Protein AF-0000000069690345 (afdb_homodimer)

Secondary structure (DSSP, 8-state):
-------HHHHHHHHHHS-S-TT---S-------------------SS---STTTT--------SS------EE-PPP----PPP-S--EE-HHHHT-SS--HHHHHHHHS-HHHHHHHHHHHHHHHHHHT---PPP-HHHHHHHHHHHHHHHHSB-SSGGGGG-SSTTT--HHHHTTS-HHHHHHHHHH--SS-GGGPPPTTSTT--TTGGGHHHHHHHHHHHHHHEE--SEEEEEEEEEE--S--TT-EE-TTSSS-EEEEEEEEEETTS-EEEEEE-----SSS-STTHHHHHHHHHHGGGTTTTEEEEE-TTT--HHHHHHHHHTTEEEEEE--TTSTT--S-SPPTTTPPTT-EEEEEETTSPEEEEEESSSEEEEEE-SS-TT-EEEEEEE-TTS-EEEEEEEHHHHHHHHHTTHHHHHHHHHHTS------SSHHHHHHHHHHHHHHHHHHHHHHHTT--GGGGS-HHHHHHHHHHHHHHHHS-S------SS------SS----HHHHS--S---EEEEEEEE-TTT--SSS--EEEEEETTT--B--SSSSS--HHHHHHH-/-------HHHHHHHHHHS---TT-----------------------SS---STTTT-------SSS------EE-PPP----PPP-S--EE-HHHHT-SS--HHHHHHHHS-HHHHHHHHHHHHHHHHHHT---PPP-HHHHHHHHHHHHHHHHSB-SSGGGGG-SSTTT--HHHHTTS-HHHHHHHHHH--SS-GGGPPPTTSTT--TTGGGHHHHHHHHHHHHHHEE--SEEEEEEEEEE--S--TT-EE-TTSSS-EEEEEEEEEETTS-EEEEEE-----SSS-STTHHHHHHHHHHGGGTTTT-EEEE-TTT--HHHHHHHHHTT-EEEEE--TTSTT--S-SPPTTTPPTT-EEEEEETTSPEEEEEESSSEEEEEE-SS-TT-EEEEEEE-TTS-EEEEEEEHHHHHHHHHTTHHHHHHHHHHTS------SSHHHHHHHHHHHHHHHHHHHHHHHTT--GGGGS-HHHHHHHHHHHHHHHHS-S------SS------SS----HHHHS-SS---EEEEEEEE-TTT--SSS--EEEEEETTT--B--SSSSS--HHHHHHH-

Solvent-accessible surface area (backbone atoms only — not comparable to full-atom values): 65078 Å² total; per-residue (Å²): 132,81,80,79,74,72,55,71,69,64,51,48,61,60,52,70,74,47,59,74,74,75,81,71,70,89,91,86,77,75,90,68,71,75,76,70,65,75,52,73,42,72,55,72,81,64,85,78,75,65,79,71,59,75,70,73,62,63,81,64,83,69,74,67,82,72,79,79,63,83,71,57,63,38,84,54,85,76,78,53,85,64,77,74,65,74,69,79,58,41,70,21,71,71,62,72,66,52,76,82,57,42,66,55,62,51,35,37,62,62,61,27,70,70,57,42,48,45,34,34,50,26,16,41,48,51,44,55,74,71,66,59,91,76,80,78,69,44,58,39,47,50,38,23,52,53,18,52,49,55,44,44,20,49,50,34,56,90,38,81,67,37,39,65,34,63,49,71,89,50,38,35,72,65,61,47,69,59,48,52,65,67,57,51,52,48,48,70,73,37,63,33,55,41,65,72,86,70,56,58,54,88,86,44,89,76,42,52,96,55,52,59,50,39,58,58,53,54,51,44,50,50,38,33,48,63,50,37,35,66,54,57,45,29,9,44,44,81,44,75,44,72,46,84,59,80,56,87,44,54,40,78,36,73,89,42,93,64,34,41,13,37,45,28,40,34,35,10,20,75,83,36,38,62,42,42,71,48,73,51,70,65,84,53,89,84,51,63,72,68,56,52,40,42,50,52,53,51,62,74,38,54,89,43,52,72,48,39,30,36,39,22,36,48,46,80,45,43,44,54,68,48,46,57,52,35,42,76,36,34,26,28,33,38,24,35,38,62,83,85,50,74,76,53,76,82,84,61,78,55,74,88,73,48,46,72,37,37,67,46,63,33,23,32,83,85,53,37,34,43,35,41,36,23,56,99,55,76,46,33,36,39,34,48,51,72,52,44,79,40,81,37,74,42,62,32,53,45,94,86,64,48,74,41,77,37,46,35,42,33,45,57,55,51,44,67,71,45,46,51,19,41,57,49,34,50,49,64,40,62,74,45,41,70,78,74,64,58,78,54,67,63,55,53,53,54,53,45,51,51,42,51,45,50,47,39,29,51,52,51,41,67,76,41,89,34,62,64,75,44,58,70,39,71,65,48,29,48,51,54,29,31,53,50,27,36,59,66,17,26,67,78,65,64,63,74,67,64,81,61,73,69,67,52,78,40,91,50,57,80,59,58,63,73,69,34,50,44,88,74,71,72,44,75,38,85,44,79,73,36,62,15,39,70,73,37,41,95,89,50,78,38,66,15,43,27,22,26,66,64,65,69,37,30,24,33,64,79,48,100,84,60,34,33,48,55,49,55,38,72,100,134,82,81,78,75,72,56,72,70,63,50,46,61,58,49,71,73,44,56,71,73,67,85,66,73,87,76,95,77,73,90,66,74,76,73,72,63,78,52,72,40,72,54,72,81,63,86,77,73,66,78,70,60,76,67,74,62,62,81,63,84,66,72,68,81,73,77,82,63,83,70,57,62,36,85,54,86,73,77,54,86,61,77,76,66,76,69,80,55,41,71,20,70,70,62,70,66,52,76,82,57,41,67,55,62,51,36,37,62,63,61,26,71,66,56,41,47,46,33,36,50,28,18,42,48,49,42,56,71,70,67,58,91,76,80,77,70,43,57,40,48,47,39,23,52,52,19,51,49,53,43,43,20,49,51,34,57,90,44,82,67,38,38,64,35,65,49,71,90,51,38,34,72,67,60,47,67,59,48,52,66,67,57,52,50,46,48,69,71,37,62,31,57,42,66,72,88,73,57,58,54,86,85,44,89,76,41,54,97,55,50,59,51,39,58,58,54,54,51,44,50,50,36,36,49,62,51,38,35,66,56,56,45,30,9,42,44,81,45,74,44,73,46,86,60,79,56,85,46,53,41,78,36,72,90,43,94,63,34,40,12,35,44,29,40,34,34,11,20,74,84,36,40,61,42,44,72,45,74,52,70,65,84,53,88,83,53,64,73,65,56,51,40,43,50,52,51,50,63,76,39,55,88,44,53,71,47,37,30,35,40,23,36,48,46,80,45,42,44,54,67,46,46,56,51,36,43,75,36,35,27,27,33,36,22,34,37,62,84,85,51,74,76,55,75,81,84,60,77,55,74,86,75,49,47,71,37,38,68,44,64,35,22,32,84,86,54,38,34,44,35,39,36,23,56,98,56,77,47,35,34,39,35,49,50,71,52,42,79,40,81,38,74,42,64,34,50,43,95,88,66,48,75,41,79,36,47,38,41,32,45,58,56,52,44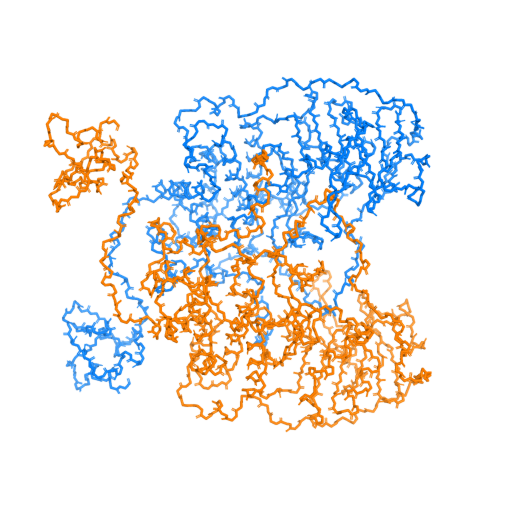,67,71,45,48,51,19,43,58,48,33,51,50,64,40,62,73,45,41,69,78,75,70,57,73,55,67,64,55,52,53,53,52,47,50,50,42,49,44,52,49,40,30,52,51,51,42,65,77,40,90,36,62,64,74,46,57,71,38,73,66,48,29,51,51,54,32,31,53,51,28,35,58,64,17,28,65,80,67,64,63,73,69,66,81,60,71,72,68,53,76,42,92,50,59,78,56,59,63,74,69,33,50,46,86,73,69,73,44,74,36,83,46,76,73,35,62,15,39,70,74,36,42,96,90,51,77,38,68,16,45,26,23,26,66,65,67,70,39,29,25,30,66,79,47,102,82,61,32,33,47,56,49,56,37,73,101

Foldseek 3Di:
DDPPDPDPVRVVVVVVPFFDDPVDPDDDDPCPVDCPVPPVPVPPPDPDCPPPPDPCPFADPPPDDDDPDQWDWAPDDFDQDADDFDDDWFWDPVLQPDPPDALQVLLCLQVPPVQLVLQQVQLVVQVVVVPDDDDRDDSLQVLLLLLVLLVCLVPPDRDPCQCCALDPVRHNPVSCQQDPPVVSSSCVVRGWNDHPVPADDPPDPPHDQCRGCVSVQVSNLVSLQNTTGADQEKEKDKDFQAADADDQQWDACPVDPRGIGWIKIFMFHQLLRTRHIDTRRDDDVPDDPRLVLLVSVCVNCVVVFPRQHEYEYEQRNDDPVSQLVSVVRNYKYKYWHDQVHPSHDPPWDDFVPDDAQDKDWIATPSSWIWMWHDHVGIIIMITNHGQQADKDWDWDADPVRDTDIGIDTPSVVVNVSRHCSNVSNVVQLSSRARDGRDNDRCVSVVSSVSSSSLSNSLSSCVVHPYDCQLNVGSSSVSVSNSVVSSVSSRDPPSPVPPVPSPQNPPVQRDFPLVQLQDPPQFDWDFAPWDFASQPADPVRTDTARIAGPRRRGGWAQDDPPDGRSCVRHND/DDPPDPPPVRVVVVPVPFLPPPVPPDDDPPVPPDCPVPPVPVPVPDPDPPPPPPPCPFADPPPDDDDQPQFDWAPDDFDQDADDFDDDWFWAPVQQPDPADALQVLLCLQVPPVQLVLQQVQLVVQVVVVPDDDDRDDSLQVLLLLLLLLVCLVPPDPDPCLCCALDPVRHNPVSCQQDPPVVSVSCVVRGWNDHPVPADDPPDPPHDQCRGCVSVQVSNLVSLQNTTGADQEKEKDKDFQAADADDQQWDACPVDPRGIGWIKIFMFHQLLRTRHIDTRRDDDVPDDPRQVLLVSVCVNCVVVFPSQHEYEYEQSNDDPVSQLVSVVRNYKYKYWHDQVDRSHDPPWDDFVPDDAQDKDWIATPSSWIWMWHDHVGIIIMITNHGQQADKDWDWDADPVRDTDIGIDTPSVVVNVSRHCSNVVNVVQLSSRARDNRDNDRCVSVVSSVSSSSSSNSLSSCVVHPYDCQLNVGSSSVSVSNSVVSSVSSRDPPRPVPPVPSPQNPPVQLDQPLVQLQDPPQFDWDFAPWDFASQPADPVRTDTARIAGPRRRGGWAQDDPPDTRSCVRRND

InterPro domains:
  IPR029526 PiggyBac transposable element-derived protein [PF13843] (102-458)

pLDDT: mean 80.45, std 23.49, range [19.3, 98.81]

Radius of gyration: 33.33 Å; Cα contacts (8 Å, |Δi|>4): 1829; chains: 2; bounding box: 95×87×74 Å

Nearest PDB structures (foldseek):
  6x68-assembly1_C  TM=7.432E-01  e=4.389E-28  Trichoplusia ni
  8of0-assembly1_S  TM=3.661E-01  e=4.303E-01  Homo sapiens
  1qau-assembly1_A  TM=5.085E-01  e=3.690E+00  Rattus norvegicus
  4x25-assembly1_A  TM=3.820E-01  e=2.801E+00  Homo sapiens
  3t6b-assembly2_B  TM=1.795E-01  e=9.414E+00  Homo sapiens

Structure (mmCIF, N/CA/C/O backbone):
data_AF-0000000069690345-model_v1
#
loop_
_entity.id
_entity.type
_entity.pdbx_description
1 polymer 'PiggyBac transposable element-derived protein 4'
#
loop_
_atom_site.group_PDB
_atom_site.id
_atom_site.type_symbol
_atom_site.label_atom_id
_atom_site.label_alt_id
_atom_site.label_comp_id
_atom_site.label_asym_id
_atom_site.label_entity_id
_atom_site.label_seq_id
_atom_site.pdbx_PDB_ins_code
_atom_site.Cartn_x
_atom_site.Cartn_y
_atom_site.Cartn_z
_atom_site.occupancy
_atom_site.B_iso_or_equiv
_atom_site.auth_seq_id
_atom_site.auth_comp_id
_atom_site.auth_asym_id
_atom_site.auth_atom_id
_atom_site.pdbx_PDB_model_num
ATOM 1 N N . MET A 1 1 ? 6.113 -28.656 32.375 1 20.27 1 MET A N 1
ATOM 2 C CA . MET A 1 1 ? 5.172 -27.844 31.609 1 20.27 1 MET A CA 1
ATOM 3 C C . MET A 1 1 ? 5.621 -27.703 30.156 1 20.27 1 MET A C 1
ATOM 5 O O . MET A 1 1 ? 6.68 -27.141 29.875 1 20.27 1 MET A O 1
ATOM 9 N N . ARG A 1 2 ? 5.246 -28.656 29.359 1 19.78 2 ARG A N 1
ATOM 10 C CA . ARG A 1 2 ? 5.895 -29.062 28.109 1 19.78 2 ARG A CA 1
ATOM 11 C C . ARG A 1 2 ? 5.816 -27.969 27.062 1 19.78 2 ARG A C 1
ATOM 13 O O . ARG A 1 2 ? 4.738 -27.422 26.797 1 19.78 2 ARG A O 1
ATOM 20 N N . LYS A 1 3 ? 6.945 -27.312 26.703 1 26.12 3 LYS A N 1
ATOM 21 C CA . LYS A 1 3 ? 7.273 -26.25 25.734 1 26.12 3 LYS A CA 1
ATOM 22 C C . LYS A 1 3 ? 6.688 -26.562 24.375 1 26.12 3 LYS A C 1
ATOM 24 O O . LYS A 1 3 ? 7.082 -27.547 23.719 1 26.12 3 LYS A O 1
ATOM 29 N N . LYS A 1 4 ? 5.336 -26.484 24.266 1 25.92 4 LYS A N 1
ATOM 30 C CA . LYS A 1 4 ? 4.645 -26.828 23.016 1 25.92 4 LYS A CA 1
ATOM 31 C C . LYS A 1 4 ? 5.285 -26.125 21.828 1 25.92 4 LYS A C 1
ATOM 33 O O . LYS A 1 4 ? 5.41 -24.906 21.812 1 25.92 4 LYS A O 1
ATOM 38 N N . TYR A 1 5 ? 6.117 -26.75 21.016 1 26.89 5 TYR A N 1
ATOM 39 C CA . TYR A 1 5 ? 6.93 -26.406 19.844 1 26.89 5 TYR A CA 1
ATOM 40 C C . TYR A 1 5 ? 6.051 -26.047 18.656 1 26.89 5 TYR A C 1
ATOM 42 O O . TYR A 1 5 ? 5.039 -26.703 18.406 1 26.89 5 TYR A O 1
ATOM 50 N N . LEU A 1 6 ? 5.75 -24.781 18.406 1 30.84 6 LEU A N 1
ATOM 51 C CA . LEU A 1 6 ? 5.008 -24.297 17.234 1 30.84 6 LEU A CA 1
ATOM 52 C C . LEU A 1 6 ? 5.559 -24.906 15.953 1 30.84 6 LEU A C 1
ATOM 54 O O . LEU A 1 6 ? 6.758 -25.172 15.844 1 30.84 6 LEU A O 1
ATOM 58 N N . SER A 1 7 ? 4.785 -25.562 15.258 1 30.98 7 SER A N 1
ATOM 59 C CA . SER A 1 7 ? 5.297 -26.094 14 1 30.98 7 SER A CA 1
ATOM 60 C C . SER A 1 7 ? 5.859 -24.969 13.117 1 30.98 7 SER A C 1
ATOM 62 O O . SER A 1 7 ? 5.551 -23.797 13.328 1 30.98 7 SER A O 1
ATOM 64 N N . THR A 1 8 ? 6.73 -25.172 12.25 1 29.58 8 THR A N 1
ATOM 65 C CA . THR A 1 8 ? 7.504 -24.297 11.383 1 29.58 8 THR A CA 1
ATOM 66 C C . THR A 1 8 ? 6.586 -23.391 10.562 1 29.58 8 THR A C 1
ATOM 68 O O . THR A 1 8 ? 6.883 -22.219 10.352 1 29.58 8 THR A O 1
ATOM 71 N N . ALA A 1 9 ? 5.527 -24 10.055 1 33.03 9 ALA A N 1
ATOM 72 C CA . ALA A 1 9 ? 4.656 -23.266 9.141 1 33.03 9 ALA A CA 1
ATOM 73 C C . ALA A 1 9 ? 3.873 -22.188 9.875 1 33.03 9 ALA A C 1
ATOM 75 O O . ALA A 1 9 ? 3.721 -21.062 9.375 1 33.03 9 ALA A O 1
ATOM 76 N N . GLU A 1 10 ? 3.328 -22.438 11.008 1 35.53 10 GLU A N 1
ATOM 77 C CA . GLU A 1 10 ? 2.551 -21.516 11.836 1 35.53 10 GLU A CA 1
ATOM 78 C C . GLU A 1 10 ? 3.416 -20.375 12.336 1 35.53 10 GLU A C 1
ATOM 80 O O . GLU A 1 10 ? 2.965 -19.219 12.383 1 35.53 10 GLU A O 1
ATOM 85 N N . ALA A 1 11 ? 4.656 -20.688 12.68 1 34.12 11 ALA A N 1
ATOM 86 C CA . ALA A 1 11 ? 5.637 -19.719 13.141 1 34.12 11 ALA A CA 1
ATOM 87 C C . ALA A 1 11 ? 5.953 -18.703 12.039 1 34.12 11 ALA A C 1
ATOM 89 O O . ALA A 1 11 ? 6.062 -17.5 12.305 1 34.12 11 ALA A O 1
ATOM 90 N N . LEU A 1 12 ? 5.957 -19.188 10.867 1 32.22 12 LEU A N 1
ATOM 91 C CA . LEU A 1 12 ? 6.301 -18.328 9.742 1 32.22 12 LEU A CA 1
ATOM 92 C C . LEU A 1 12 ? 5.188 -17.328 9.469 1 32.22 12 LEU A C 1
ATOM 94 O O . LEU A 1 12 ? 5.453 -16.141 9.219 1 32.22 12 LEU A O 1
ATOM 98 N N . ALA A 1 13 ? 3.922 -17.703 9.43 1 34.84 13 ALA A N 1
ATOM 99 C CA . ALA A 1 13 ? 2.795 -16.812 9.164 1 34.84 13 ALA A CA 1
ATOM 100 C C . ALA A 1 13 ? 2.703 -15.719 10.219 1 34.84 13 ALA A C 1
ATOM 102 O O . ALA A 1 13 ? 2.406 -14.562 9.898 1 34.84 13 ALA A O 1
ATOM 103 N N . PHE A 1 14 ? 2.777 -15.992 11.484 1 33.56 14 PHE A N 1
ATOM 104 C CA . PHE A 1 14 ? 2.789 -15.047 12.602 1 33.56 14 PHE A CA 1
ATOM 105 C C . PHE A 1 14 ? 3.922 -14.039 12.445 1 33.56 14 PHE A C 1
ATOM 107 O O . PHE A 1 14 ? 3.746 -12.852 12.719 1 33.56 14 PHE A O 1
ATOM 114 N N . PHE A 1 15 ? 5.125 -14.492 12.156 1 33.22 15 PHE A N 1
ATOM 115 C CA . PHE A 1 15 ? 6.32 -13.664 12.031 1 33.22 15 PHE A CA 1
ATOM 116 C C . PHE A 1 15 ? 6.199 -12.711 10.844 1 33.22 15 PHE A C 1
ATOM 118 O O . PHE A 1 15 ? 6.711 -11.594 10.883 1 33.22 15 PHE A O 1
ATOM 125 N N . GLU A 1 16 ? 5.688 -13.18 9.789 1 32.34 16 GLU A N 1
ATOM 126 C CA . GLU A 1 16 ? 5.668 -12.359 8.578 1 32.34 16 GLU A CA 1
ATOM 127 C C . GLU A 1 16 ? 4.73 -11.172 8.727 1 32.34 16 GLU A C 1
ATOM 129 O O . GLU A 1 16 ? 4.836 -10.188 7.984 1 32.34 16 GLU A O 1
ATOM 134 N N . GLU A 1 17 ? 3.607 -11.156 9.461 1 31.73 17 GLU A N 1
ATOM 135 C CA . GLU A 1 17 ? 2.754 -10 9.711 1 31.73 17 GLU A CA 1
ATOM 136 C C . GLU A 1 17 ? 3.424 -9.016 10.664 1 31.73 17 GLU A C 1
ATOM 138 O O . GLU A 1 17 ? 2.924 -7.906 10.875 1 31.73 17 GLU A O 1
ATOM 143 N N . LEU A 1 18 ? 4.117 -9.492 11.773 1 30.3 18 LEU A N 1
ATOM 144 C CA . LEU A 1 18 ? 4.734 -8.523 12.672 1 30.3 18 LEU A CA 1
ATOM 145 C C . LEU A 1 18 ? 5.934 -7.855 12.008 1 30.3 18 LEU A C 1
ATOM 147 O O . LEU A 1 18 ? 6.684 -8.5 11.273 1 30.3 18 LEU A O 1
ATOM 151 N N . PRO A 1 19 ? 6.109 -6.523 11.984 1 28.8 19 PRO A N 1
ATOM 152 C CA . PRO A 1 19 ? 7.336 -5.891 11.5 1 28.8 19 PRO A CA 1
ATOM 153 C C . PRO A 1 19 ? 8.594 -6.633 11.93 1 28.8 19 PRO A C 1
ATOM 155 O O . PRO A 1 19 ? 8.539 -7.492 12.82 1 28.8 19 PRO A O 1
ATOM 158 N N . SER A 1 20 ? 9.789 -6.035 11.602 1 27.97 20 SER A N 1
ATOM 159 C CA . SER A 1 20 ? 11.242 -6.145 11.664 1 27.97 20 SER A CA 1
ATOM 160 C C . SER A 1 20 ? 11.719 -6.398 13.094 1 27.97 20 SER A C 1
ATOM 162 O O . SER A 1 20 ? 12.812 -6.918 13.305 1 27.97 20 SER A O 1
ATOM 164 N N . ASP A 1 21 ? 11.336 -5.723 14.336 1 29.05 21 ASP A N 1
ATOM 165 C CA . ASP A 1 21 ? 12.32 -5.395 15.367 1 29.05 21 ASP A CA 1
ATOM 166 C C . ASP A 1 21 ? 12.695 -6.633 16.172 1 29.05 21 ASP A C 1
ATOM 168 O O . ASP A 1 21 ? 13.25 -6.52 17.281 1 29.05 21 ASP A O 1
ATOM 172 N N . ASP A 1 22 ? 12.602 -7.84 15.961 1 29.39 22 ASP A N 1
ATOM 173 C CA . ASP A 1 22 ? 12.891 -8.867 16.953 1 29.39 22 ASP A CA 1
ATOM 174 C C . ASP A 1 22 ? 14.375 -8.875 17.312 1 29.39 22 ASP A C 1
ATOM 176 O O . ASP A 1 22 ? 14.852 -9.812 17.953 1 29.39 22 ASP A O 1
ATOM 180 N N . ASP A 1 23 ? 15.352 -8.242 16.797 1 27.23 23 ASP A N 1
ATOM 181 C CA . ASP A 1 23 ? 16.609 -8.516 17.484 1 27.23 23 ASP A CA 1
ATOM 182 C C . ASP A 1 23 ? 16.641 -7.871 18.859 1 27.23 23 ASP A C 1
ATOM 184 O O . ASP A 1 23 ? 17.703 -7.613 19.422 1 27.23 23 ASP A O 1
ATOM 188 N N . SER A 1 24 ? 15.578 -7.301 19.672 1 27.2 24 SER A N 1
ATOM 189 C CA . SER A 1 24 ? 15.906 -6.762 21 1 27.2 24 SER A CA 1
ATOM 190 C C . SER A 1 24 ? 16.172 -7.875 22 1 27.2 24 SER A C 1
ATOM 192 O O . SER A 1 24 ? 15.25 -8.594 22.391 1 27.2 24 SER A O 1
ATOM 194 N N . GLU A 1 25 ? 17.203 -8.461 22.312 1 26.52 25 GLU A N 1
ATOM 195 C CA . GLU A 1 25 ? 17.594 -9.133 23.547 1 26.52 25 GLU A CA 1
ATOM 196 C C . GLU A 1 25 ? 17.281 -8.273 24.781 1 26.52 25 GLU A C 1
ATOM 198 O O . GLU A 1 25 ? 17.641 -8.641 25.906 1 26.52 25 GLU A O 1
ATOM 203 N N . ALA A 1 26 ? 17.297 -6.883 25.219 1 25.02 26 ALA A N 1
ATOM 204 C CA . ALA A 1 26 ? 17.484 -6.625 26.641 1 25.02 26 ALA A CA 1
ATOM 205 C C . ALA A 1 26 ? 16.594 -7.531 27.484 1 25.02 26 ALA A C 1
ATOM 207 O O . ALA A 1 26 ? 15.594 -8.062 27 1 25.02 26 ALA A O 1
ATOM 208 N N . THR A 1 27 ? 16.594 -7.77 29.047 1 25.64 27 THR A N 1
ATOM 209 C CA . THR A 1 27 ? 16.031 -8.172 30.328 1 25.64 27 THR A CA 1
ATOM 210 C C . THR A 1 27 ? 14.555 -7.805 30.406 1 25.64 27 THR A C 1
ATOM 212 O O . THR A 1 27 ? 13.711 -8.656 30.688 1 25.64 27 THR A O 1
ATOM 215 N N . ASP A 1 28 ? 14.031 -6.848 31.797 1 24.41 28 ASP A N 1
ATOM 216 C CA . ASP A 1 28 ? 12.977 -6.785 32.812 1 24.41 28 ASP A CA 1
ATOM 217 C C . ASP A 1 28 ? 11.664 -6.305 32.219 1 24.41 28 ASP A C 1
ATOM 219 O O . ASP A 1 28 ? 11.383 -5.105 32.188 1 24.41 28 ASP A O 1
ATOM 223 N N . LEU A 1 29 ? 11.086 -6.414 31.344 1 23.98 29 LEU A N 1
ATOM 224 C CA . LEU A 1 29 ? 9.953 -5.738 30.719 1 23.98 29 LEU A CA 1
ATOM 225 C C . LEU A 1 29 ? 8.68 -5.941 31.531 1 23.98 29 LEU A C 1
ATOM 227 O O . LEU A 1 29 ? 8.281 -7.078 31.797 1 23.98 29 LEU A O 1
ATOM 231 N N . SER A 1 30 ? 8.023 -5.09 32.625 1 23.86 30 SER A N 1
ATOM 232 C CA . SER A 1 30 ? 6.742 -4.539 33.062 1 23.86 30 SER A CA 1
ATOM 233 C C . SER A 1 30 ? 5.734 -4.508 31.922 1 23.86 30 SER A C 1
ATOM 235 O O . SER A 1 30 ? 4.523 -4.504 32.156 1 23.86 30 SER A O 1
ATOM 237 N N . GLU A 1 31 ? 5.984 -3.512 30.922 1 23.42 31 GLU A N 1
ATOM 238 C CA . GLU A 1 31 ? 4.902 -3.297 29.969 1 23.42 31 GLU A CA 1
ATOM 239 C C . GLU A 1 31 ? 4.375 -4.621 29.422 1 23.42 31 GLU A C 1
ATOM 241 O O . GLU A 1 31 ? 5.004 -5.25 28.578 1 23.42 31 GLU A O 1
ATOM 246 N N . ASN A 1 32 ? 3.887 -5.527 30.188 1 22.88 32 ASN A N 1
ATOM 247 C CA . ASN A 1 32 ? 2.984 -6.668 30.312 1 22.88 32 ASN A CA 1
ATOM 248 C C . ASN A 1 32 ? 1.805 -6.559 29.344 1 22.88 32 ASN A C 1
ATOM 250 O O . ASN A 1 32 ? 0.745 -6.051 29.719 1 22.88 32 ASN A O 1
ATOM 254 N N . GLU A 1 33 ? 1.955 -5.723 28.391 1 22.45 33 GLU A N 1
ATOM 255 C CA . GLU A 1 33 ? 0.867 -5.559 27.422 1 22.45 33 GLU A CA 1
ATOM 256 C C . GLU A 1 33 ? 0.307 -6.91 26.984 1 22.45 33 GLU A C 1
ATOM 258 O O . GLU A 1 33 ? 1.06 -7.793 26.578 1 22.45 33 GLU A O 1
ATOM 263 N N . ASP A 1 34 ? -0.699 -7.285 27.641 1 20.28 34 ASP A N 1
ATOM 264 C CA . ASP A 1 34 ? -1.582 -8.438 27.516 1 20.28 34 ASP A CA 1
ATOM 265 C C . ASP A 1 34 ? -1.75 -8.828 26.047 1 20.28 34 ASP A C 1
ATOM 267 O O . ASP A 1 34 ? -1.867 -7.965 25.172 1 20.28 34 ASP A O 1
ATOM 271 N N . ASN A 1 35 ? -1.223 -9.914 25.703 1 21.81 35 ASN A N 1
ATOM 272 C CA . ASN A 1 35 ? -1.155 -10.836 24.578 1 21.81 35 ASN A CA 1
ATOM 273 C C . ASN A 1 35 ? -2.512 -10.984 23.891 1 21.81 35 ASN A C 1
ATOM 275 O O . ASN A 1 35 ? -3.344 -11.781 24.328 1 21.81 35 ASN A O 1
ATOM 279 N N . CYS A 1 36 ? -3.154 -9.836 23.797 1 19.55 36 CYS A N 1
ATOM 280 C CA . CYS A 1 36 ? -4.383 -10.133 23.062 1 19.55 36 CYS A CA 1
ATOM 281 C C . CYS A 1 36 ? -4.086 -10.922 21.797 1 19.55 36 CYS A C 1
ATOM 283 O O . CYS A 1 36 ? -3.344 -10.461 20.938 1 19.55 36 CYS A O 1
ATOM 285 N N . ILE A 1 37 ? -3.869 -12.148 22.016 1 22.06 37 ILE A N 1
ATOM 286 C CA . ILE A 1 37 ? -3.938 -13.219 21.016 1 22.06 37 ILE A CA 1
ATOM 287 C C . ILE A 1 37 ? -4.992 -12.891 19.969 1 22.06 37 ILE A C 1
ATOM 289 O O . ILE A 1 37 ? -6.18 -12.773 20.281 1 22.06 37 ILE A O 1
ATOM 293 N N . CYS A 1 38 ? -4.664 -11.914 19.234 1 22.62 38 CYS A N 1
ATOM 294 C CA . CYS A 1 38 ? -5.57 -11.914 18.094 1 22.62 38 CYS A CA 1
ATOM 295 C C . CYS A 1 38 ? -5.762 -13.32 17.547 1 22.62 38 CYS A C 1
ATOM 297 O O . CYS A 1 38 ? -4.801 -13.953 17.109 1 22.62 38 CYS A O 1
ATOM 299 N N . LYS A 1 39 ? -6.512 -14.094 18.188 1 22.95 39 LYS A N 1
ATOM 300 C CA . LYS A 1 39 ? -7.074 -15.406 17.875 1 22.95 39 LYS A CA 1
ATOM 301 C C . LYS A 1 39 ? -7.363 -15.531 16.375 1 22.95 39 LYS A C 1
ATOM 303 O O . LYS A 1 39 ? -8.062 -14.688 15.805 1 22.95 39 LYS A O 1
ATOM 308 N N . ASN A 1 40 ? -6.336 -15.977 15.648 1 25.48 40 ASN A N 1
ATOM 309 C CA . ASN A 1 40 ? -6.648 -16.531 14.344 1 25.48 40 ASN A CA 1
ATOM 310 C C . ASN A 1 40 ? -7.953 -17.328 14.367 1 25.48 40 ASN A C 1
ATOM 312 O O . ASN A 1 40 ? -7.965 -18.5 14.734 1 25.48 40 ASN A O 1
ATOM 316 N N . ASP A 1 41 ? -8.93 -16.828 15.055 1 26.91 41 ASP A N 1
ATOM 317 C CA . ASP A 1 41 ? -10.148 -17.562 14.742 1 26.91 41 ASP A CA 1
ATOM 318 C C . ASP A 1 41 ? -10.18 -17.984 13.281 1 26.91 41 ASP A C 1
ATOM 320 O O . ASP A 1 41 ? -9.828 -17.219 12.391 1 26.91 41 ASP A O 1
ATOM 324 N N . THR A 1 42 ? -9.828 -19.156 13.102 1 30.16 42 THR A N 1
ATOM 325 C CA . THR A 1 42 ? -10.094 -19.859 11.852 1 30.16 42 THR A CA 1
ATOM 326 C C . THR A 1 42 ? -11.297 -19.25 11.141 1 30.16 42 THR A C 1
ATOM 328 O O . THR A 1 42 ? -12.43 -19.688 11.352 1 30.16 42 THR A O 1
ATOM 331 N N . VAL A 1 43 ? -11.531 -18.016 11.312 1 30.84 43 VAL A N 1
ATOM 332 C CA . VAL A 1 43 ? -12.625 -17.594 10.445 1 30.84 43 VAL A CA 1
ATOM 333 C C . VAL A 1 43 ? -12.422 -18.156 9.047 1 30.84 43 VAL A C 1
ATOM 335 O O . VAL A 1 43 ? -11.289 -18.266 8.562 1 30.84 43 VAL A O 1
ATOM 338 N N . ILE A 1 44 ? -13.195 -18.953 8.719 1 33.75 44 ILE A N 1
ATOM 339 C CA . ILE A 1 44 ? -13.383 -19.203 7.293 1 33.75 44 ILE A CA 1
ATOM 340 C C . ILE A 1 44 ? -13.016 -17.953 6.492 1 33.75 44 ILE A C 1
ATOM 342 O O . ILE A 1 44 ? -13.625 -16.906 6.676 1 33.75 44 ILE A O 1
ATOM 346 N N . ILE A 1 45 ? -11.68 -17.734 6.305 1 35.38 45 ILE A N 1
ATOM 347 C CA . ILE A 1 45 ? -11.211 -16.672 5.418 1 35.38 45 ILE A CA 1
ATOM 348 C C . ILE A 1 45 ? -12.203 -16.484 4.273 1 35.38 45 ILE A C 1
ATOM 350 O O . ILE A 1 45 ? -12.078 -17.125 3.225 1 35.38 45 ILE A O 1
ATOM 354 N N . SER A 1 46 ? -13.422 -16.859 4.516 1 28.91 46 SER A N 1
ATOM 355 C CA . SER A 1 46 ? -14.25 -16.547 3.359 1 28.91 46 SER A CA 1
ATOM 356 C C . SER A 1 46 ? -14.023 -15.109 2.891 1 28.91 46 SER A C 1
ATOM 358 O O . SER A 1 46 ? -13.672 -14.242 3.689 1 28.91 46 SER A O 1
ATOM 360 N N . ASP A 1 47 ? -14.078 -14.93 1.581 1 29.66 47 ASP A N 1
ATOM 361 C CA . ASP A 1 47 ? -14.008 -13.75 0.729 1 29.66 47 ASP A CA 1
ATOM 362 C C . ASP A 1 47 ? -14.664 -12.547 1.404 1 29.66 47 ASP A C 1
ATOM 364 O O . ASP A 1 47 ? -14.008 -11.531 1.661 1 29.66 47 ASP A O 1
ATOM 368 N N . ASP A 1 48 ? -15.836 -12.164 0.799 1 28.89 48 ASP A N 1
ATOM 369 C CA . ASP A 1 48 ? -16.422 -10.844 0.562 1 28.89 48 ASP A CA 1
ATOM 370 C C . ASP A 1 48 ? -17.062 -10.297 1.83 1 28.89 48 ASP A C 1
ATOM 372 O O . ASP A 1 48 ? -17.359 -9.102 1.916 1 28.89 48 ASP A O 1
ATOM 376 N N . GLU A 1 49 ? -17.906 -11.133 2.527 1 27.77 49 GLU A N 1
ATOM 377 C CA . GLU A 1 49 ? -19.016 -10.414 3.148 1 27.77 49 GLU A CA 1
ATOM 378 C C . GLU A 1 49 ? -18.625 -9.875 4.52 1 27.77 49 GLU A C 1
ATOM 380 O O . GLU A 1 49 ? -18.609 -10.609 5.504 1 27.77 49 GLU A O 1
ATOM 385 N N . VAL A 1 50 ? -17.578 -9.375 4.707 1 29.58 50 VAL A N 1
ATOM 386 C CA . VAL A 1 50 ? -17.562 -8.734 6.016 1 29.58 50 VAL A CA 1
ATOM 387 C C . VAL A 1 50 ? -18.922 -8.086 6.285 1 29.58 50 VAL A C 1
ATOM 389 O O . VAL A 1 50 ? -19.484 -7.418 5.414 1 29.58 50 VAL A O 1
ATOM 392 N N . PRO A 1 51 ? -19.656 -8.609 7.273 1 27.08 51 PRO A N 1
ATOM 393 C CA . PRO A 1 51 ? -20.828 -7.82 7.633 1 27.08 51 PRO A CA 1
ATOM 394 C C . PRO A 1 51 ? -20.547 -6.32 7.648 1 27.08 51 PRO A C 1
ATOM 396 O O . PRO A 1 51 ? -19.516 -5.887 8.156 1 27.08 51 PRO A O 1
ATOM 399 N N . GLU A 1 52 ? -21 -5.582 6.688 1 28.55 52 GLU A N 1
ATOM 400 C CA . GLU A 1 52 ? -21.188 -4.133 6.637 1 28.55 52 GLU A CA 1
ATOM 401 C C . GLU A 1 52 ? -21.609 -3.582 7.992 1 28.55 52 GLU A C 1
ATOM 403 O O . GLU A 1 52 ? -21.953 -2.402 8.109 1 28.55 52 GLU A O 1
ATOM 408 N N . ALA A 1 53 ? -22.156 -4.465 8.922 1 27.69 53 ALA A N 1
ATOM 409 C CA . ALA A 1 53 ? -23 -3.836 9.945 1 27.69 53 ALA A CA 1
ATOM 410 C C . ALA A 1 53 ? -22.203 -2.787 10.727 1 27.69 53 ALA A C 1
ATOM 412 O O . ALA A 1 53 ? -22.734 -1.72 11.047 1 27.69 53 ALA A O 1
ATOM 413 N N . GLU A 1 54 ? -21.203 -3.264 11.492 1 28.84 54 GLU A N 1
ATOM 414 C CA . GLU A 1 54 ? -20.969 -2.35 12.602 1 28.84 54 GLU A CA 1
ATOM 415 C C . GLU A 1 54 ? -20.469 -0.997 12.117 1 28.84 54 GLU A C 1
ATOM 417 O O . GLU A 1 54 ? -20.266 -0.074 12.914 1 28.84 54 GLU A O 1
ATOM 422 N N . LEU A 1 55 ? -19.641 -0.964 11.062 1 30.06 55 LEU A N 1
ATOM 423 C CA . LEU A 1 55 ? -18.938 0.308 10.953 1 30.06 55 LEU A CA 1
ATOM 424 C C . LEU A 1 55 ? -19.922 1.452 10.711 1 30.06 55 LEU A C 1
ATOM 426 O O . LEU A 1 55 ? -19.766 2.535 11.281 1 30.06 55 LEU A O 1
ATOM 430 N N . GLU A 1 56 ? -20.484 1.583 9.391 1 30.78 56 GLU A N 1
ATOM 431 C CA . GLU A 1 56 ? -21.141 2.881 9.344 1 30.78 56 GLU A CA 1
ATOM 432 C C . GLU A 1 56 ? -22.391 2.898 10.211 1 30.78 56 GLU A C 1
ATOM 434 O O . GLU A 1 56 ? -23.453 2.441 9.789 1 30.78 56 GLU A O 1
ATOM 439 N N . ILE A 1 57 ? -22.359 2.324 11.359 1 30.98 57 ILE A N 1
ATOM 440 C CA . ILE A 1 57 ? -23.422 2.816 12.234 1 30.98 57 ILE A CA 1
ATOM 441 C C . ILE A 1 57 ? -23.719 4.281 11.922 1 30.98 57 ILE A C 1
ATOM 443 O O . ILE A 1 57 ? -22.938 5.168 12.281 1 30.98 57 ILE A O 1
ATOM 447 N N . CYS A 1 58 ? -23.938 4.652 10.68 1 28.31 58 CYS A N 1
ATOM 448 C CA . CYS A 1 58 ? -24.547 5.969 10.57 1 28.31 58 CYS A CA 1
ATOM 449 C C . CYS A 1 58 ? -25.531 6.207 11.711 1 28.31 58 CYS A C 1
ATOM 451 O O . CYS A 1 58 ? -25.859 5.285 12.453 1 28.31 58 CYS A O 1
ATOM 453 N N . ASP A 1 59 ? -26.609 6.98 11.305 1 29.11 59 ASP A N 1
ATOM 454 C CA . ASP A 1 59 ? -27.609 7.879 11.883 1 29.11 59 ASP A CA 1
ATOM 455 C C . ASP A 1 59 ? -28.609 7.109 12.742 1 29.11 59 ASP A C 1
ATOM 457 O O . ASP A 1 59 ? -29.469 6.402 12.211 1 29.11 59 ASP A O 1
ATOM 461 N N . ASP A 1 60 ? -28.188 6.41 13.703 1 29.36 60 ASP A N 1
ATOM 462 C CA . ASP A 1 60 ? -29.281 6.242 14.656 1 29.36 60 ASP A CA 1
ATOM 463 C C . ASP A 1 60 ? -30.109 7.523 14.773 1 29.36 60 ASP A C 1
ATOM 465 O O . ASP A 1 60 ? -29.625 8.617 14.484 1 29.36 60 ASP A O 1
ATOM 469 N N . GLU A 1 61 ? -31.484 7.387 14.867 1 29.92 61 GLU A N 1
ATOM 470 C CA . GLU A 1 61 ? -32.5 8.367 15.227 1 29.92 61 GLU A CA 1
ATOM 471 C C . GLU A 1 61 ? -32.062 9.227 16.406 1 29.92 61 GLU A C 1
ATOM 473 O O . GLU A 1 61 ? -31.875 8.734 17.516 1 29.92 61 GLU A O 1
ATOM 478 N N . VAL A 1 62 ? -31.078 10.031 16.25 1 30.31 62 VAL A N 1
ATOM 479 C CA . VAL A 1 62 ? -30.812 10.992 17.328 1 30.31 62 VAL A CA 1
ATOM 480 C C . VAL A 1 62 ? -32.125 11.617 17.797 1 30.31 62 VAL A C 1
ATOM 482 O O . VAL A 1 62 ? -32.812 12.312 17.031 1 30.31 62 VAL A O 1
ATOM 485 N N . SER A 1 63 ? -32.938 10.977 18.609 1 30.16 63 SER A N 1
ATOM 486 C CA . SER A 1 63 ? -34.031 11.664 19.266 1 30.16 63 SER A CA 1
ATOM 487 C C . SER A 1 63 ? -33.531 12.852 20.078 1 30.16 63 SER A C 1
ATOM 489 O O . SER A 1 63 ? -34.312 13.484 20.797 1 30.16 63 SER A O 1
ATOM 491 N N . GLY A 1 64 ? -32.219 12.945 20.438 1 30 64 GLY A N 1
ATOM 492 C CA . GLY A 1 64 ? -32.094 13.703 21.672 1 30 64 GLY A CA 1
ATOM 493 C C . GLY A 1 64 ? -32.5 15.156 21.531 1 30 64 GLY A C 1
ATOM 494 O O . GLY A 1 64 ? -33.156 15.703 22.391 1 30 64 GLY A O 1
ATOM 495 N N . ILE A 1 65 ? -31.516 15.992 20.922 1 36.53 65 ILE A N 1
ATOM 496 C CA . ILE A 1 65 ? -31.625 17.344 21.469 1 36.53 65 ILE A CA 1
ATOM 497 C C . ILE A 1 65 ? -33.031 17.906 21.203 1 36.53 65 ILE A C 1
ATOM 499 O O . ILE A 1 65 ? -33.719 18.359 22.125 1 36.53 65 ILE A O 1
ATOM 503 N N . GLY A 1 66 ? -32.969 19.031 20.25 1 34.22 66 GLY A N 1
ATOM 504 C CA . GLY A 1 66 ? -34.125 19.922 20.203 1 34.22 66 GLY A CA 1
ATOM 505 C C . GLY A 1 66 ? -35.406 19.234 19.75 1 34.22 66 GLY A C 1
ATOM 506 O O . GLY A 1 66 ? -35.344 18.156 19.156 1 34.22 66 GLY A O 1
ATOM 507 N N . GLU A 1 67 ? -36.375 19.531 20.422 1 38.72 67 GLU A N 1
ATOM 508 C CA . GLU A 1 67 ? -37.75 19.266 20.047 1 38.72 67 GLU A CA 1
ATOM 509 C C . GLU A 1 67 ? -37.938 19.203 18.531 1 38.72 67 GLU A C 1
ATOM 511 O O . GLU A 1 67 ? -37.531 20.125 17.828 1 38.72 67 GLU A O 1
ATOM 516 N N . GLU A 1 68 ? -37.75 18.109 17.875 1 45.53 68 GLU A N 1
ATOM 517 C CA . GLU A 1 68 ? -37.938 17.797 16.469 1 45.53 68 GLU A CA 1
ATOM 518 C C . GLU A 1 68 ? -39.031 18.656 15.844 1 45.53 68 GLU A C 1
ATOM 520 O O . GLU A 1 68 ? -40.188 18.312 15.906 1 45.53 68 GLU A O 1
ATOM 525 N N . GLY A 1 69 ? -39 19.875 16.156 1 50.97 69 GLY A N 1
ATOM 526 C CA . GLY A 1 69 ? -40.031 20.5 15.32 1 50.97 69 GLY A CA 1
ATOM 527 C C . GLY A 1 69 ? -39.812 20.266 13.836 1 50.97 69 GLY A C 1
ATOM 528 O O . GLY A 1 69 ? -38.688 20.047 13.391 1 50.97 69 GLY A O 1
ATOM 529 N N . LYS A 1 70 ? -40.688 19.828 13.047 1 70.44 70 LYS A N 1
ATOM 530 C CA . LYS A 1 70 ? -40.781 19.609 11.609 1 70.44 70 LYS A CA 1
ATOM 531 C C . LYS A 1 70 ? -40.219 20.781 10.828 1 70.44 70 LYS A C 1
ATOM 533 O O . LYS A 1 70 ? -40.688 21.922 10.992 1 70.44 70 LYS A O 1
ATOM 538 N N . VAL A 1 71 ? -38.812 20.688 10.352 1 87.62 71 VAL A N 1
ATOM 539 C CA . VAL A 1 71 ? -38.219 21.703 9.484 1 87.62 71 VAL A CA 1
ATOM 540 C C . VAL A 1 71 ? -39.125 21.922 8.258 1 87.62 71 VAL A C 1
ATOM 542 O O . VAL A 1 71 ? -39.562 20.953 7.645 1 87.62 71 VAL A O 1
ATOM 545 N N . ILE A 1 72 ? -39.469 23.141 8.055 1 89.56 72 ILE A N 1
ATOM 546 C CA . ILE A 1 72 ? -40.281 23.469 6.91 1 89.56 72 ILE A CA 1
ATOM 547 C C . ILE A 1 72 ? -39.406 23.797 5.703 1 89.56 72 ILE A C 1
ATOM 549 O O . ILE A 1 72 ? -38.562 24.672 5.777 1 89.56 72 ILE A O 1
ATOM 553 N N . TRP A 1 73 ? -39.594 23.062 4.715 1 93.88 73 TRP A N 1
ATOM 554 C CA . TRP A 1 73 ? -38.875 23.266 3.463 1 93.88 73 TRP A CA 1
ATOM 555 C C . TRP A 1 73 ? -39.75 23.875 2.398 1 93.88 73 TRP A C 1
ATOM 557 O O . TRP A 1 73 ? -40.906 23.438 2.215 1 93.88 73 TRP A O 1
ATOM 567 N N . THR A 1 74 ? -39.25 24.953 1.724 1 91.62 74 THR A N 1
ATOM 568 C CA . THR A 1 74 ? -40.062 25.641 0.703 1 91.62 74 THR A CA 1
ATOM 569 C C . THR A 1 74 ? -39.219 25.844 -0.57 1 91.62 74 THR A C 1
ATOM 571 O O . THR A 1 74 ? -38 25.75 -0.544 1 91.62 74 THR A O 1
ATOM 574 N N . LYS A 1 75 ? -39.906 26.047 -1.693 1 88.44 75 LYS A N 1
ATOM 575 C CA . LYS A 1 75 ? -39.281 26.344 -2.969 1 88.44 75 LYS A CA 1
ATOM 576 C C . LYS A 1 75 ? -39.062 27.844 -3.156 1 88.44 75 LYS A C 1
ATOM 578 O O . LYS A 1 75 ? -39.312 28.375 -4.234 1 88.44 75 LYS A O 1
ATOM 583 N N . THR A 1 76 ? -38.688 28.484 -2.121 1 84.19 76 THR A N 1
ATOM 584 C CA . THR A 1 76 ? -38.438 29.906 -2.174 1 84.19 76 THR A CA 1
ATOM 585 C C . THR A 1 76 ? -36.969 30.172 -2.594 1 84.19 76 THR A C 1
ATOM 587 O O . THR A 1 76 ? -36.125 29.297 -2.469 1 84.19 76 THR A O 1
ATOM 590 N N . PRO A 1 77 ? -36.781 31.344 -3.105 1 85.31 77 PRO A N 1
ATOM 591 C CA . PRO A 1 77 ? -35.406 31.672 -3.492 1 85.31 77 PRO A CA 1
ATOM 592 C C . PRO A 1 77 ? -34.469 31.734 -2.299 1 85.31 77 PRO A C 1
ATOM 594 O O . PRO A 1 77 ? -34.844 32.156 -1.21 1 85.31 77 PRO A O 1
ATOM 597 N N . PHE A 1 78 ? -33.375 31.266 -2.43 1 87.12 78 PHE A N 1
ATOM 598 C CA . PHE A 1 78 ? -32.281 31.266 -1.444 1 87.12 78 PHE A CA 1
ATOM 599 C C . PHE A 1 78 ? -31.75 32.688 -1.241 1 87.12 78 PHE A C 1
ATOM 601 O O . PHE A 1 78 ? -31.578 33.438 -2.205 1 87.12 78 PHE A O 1
ATOM 608 N N . ASP A 1 79 ? -31.609 33.031 0.009 1 83.31 79 ASP A N 1
ATOM 609 C CA . ASP A 1 79 ? -30.969 34.281 0.312 1 83.31 79 ASP A CA 1
ATOM 610 C C . ASP A 1 79 ? -29.453 34.188 0.12 1 83.31 79 ASP A C 1
ATOM 612 O O . ASP A 1 79 ? -28.75 33.594 0.944 1 83.31 79 ASP A O 1
ATOM 616 N N . SER A 1 80 ? -29.031 34.906 -0.82 1 80.5 80 SER A N 1
ATOM 617 C CA . SER A 1 80 ? -27.625 34.781 -1.215 1 80.5 80 SER A CA 1
ATOM 618 C C . SER A 1 80 ? -26.766 35.812 -0.523 1 80.5 80 SER A C 1
ATOM 620 O O . SER A 1 80 ? -25.594 35.969 -0.853 1 80.5 80 SER A O 1
ATOM 622 N N . ASN A 1 81 ? -27.312 36.562 0.353 1 83.62 81 ASN A N 1
ATOM 623 C CA . ASN A 1 81 ? -26.547 37.594 1.034 1 83.62 81 ASN A CA 1
ATOM 624 C C . ASN A 1 81 ? -25.641 36.969 2.109 1 83.62 81 ASN A C 1
ATOM 626 O O . ASN A 1 81 ? -26.047 36.844 3.266 1 83.62 81 ASN A O 1
ATOM 630 N N . ILE A 1 82 ? -24.547 36.625 1.744 1 87.94 82 ILE A N 1
ATOM 631 C CA . ILE A 1 82 ? -23.562 36.031 2.654 1 87.94 82 ILE A CA 1
ATOM 632 C C . ILE A 1 82 ? -22.406 37.031 2.846 1 87.94 82 ILE A C 1
ATOM 634 O O . ILE A 1 82 ? -21.922 37.625 1.881 1 87.94 82 ILE A O 1
ATOM 638 N N . PRO A 1 83 ? -22.062 37.156 4.098 1 91.06 83 PRO A N 1
ATOM 639 C CA . PRO A 1 83 ? -20.953 38.062 4.371 1 91.06 83 PRO A CA 1
ATOM 640 C C . PRO A 1 83 ? -19.672 37.656 3.662 1 91.06 83 PRO A C 1
ATOM 642 O O . PRO A 1 83 ? -19.422 36.438 3.475 1 91.06 83 PRO A O 1
ATOM 645 N N . VAL A 1 84 ? -18.922 38.625 3.324 1 91.62 84 VAL A N 1
ATOM 646 C CA . VAL A 1 84 ? -17.672 38.406 2.613 1 91.62 84 VAL A CA 1
ATOM 647 C C . VAL A 1 84 ? -16.578 38.031 3.605 1 91.62 84 VAL A C 1
ATOM 649 O O . VAL A 1 84 ? -16.562 38.5 4.738 1 91.62 84 VAL A O 1
ATOM 652 N N . PHE A 1 85 ? -15.773 37.156 3.213 1 95.19 85 PHE A N 1
ATOM 653 C CA . PHE A 1 85 ? -14.617 36.781 4.016 1 95.19 85 PHE A CA 1
ATOM 654 C C . PHE A 1 85 ? -13.57 37.875 3.994 1 95.19 85 PHE A C 1
ATOM 656 O O . PHE A 1 85 ? -13.062 38.25 2.93 1 95.19 85 PHE A O 1
ATOM 663 N N . GLU A 1 86 ? -13.188 38.406 5.219 1 94 86 GLU A N 1
ATOM 664 C CA . GLU A 1 86 ? -12.273 39.531 5.297 1 94 86 GLU A CA 1
ATOM 665 C C . GLU A 1 86 ? -11.109 39.25 6.234 1 94 86 GLU A C 1
ATOM 667 O O . GLU A 1 86 ? -10.203 40.062 6.383 1 94 86 GLU A O 1
ATOM 672 N N . GLU A 1 87 ? -10.953 38.094 6.809 1 93.5 87 GLU A N 1
ATOM 673 C CA . GLU A 1 87 ? -9.883 37.75 7.742 1 93.5 87 GLU A CA 1
ATOM 674 C C . GLU A 1 87 ? -8.539 37.625 7.023 1 93.5 87 GLU A C 1
ATOM 676 O O . GLU A 1 87 ? -8.477 37.125 5.898 1 93.5 87 GLU A O 1
ATOM 681 N N . PRO A 1 88 ? -7.488 38.094 7.695 1 94 88 PRO A N 1
ATOM 682 C CA . PRO A 1 88 ? -6.168 37.844 7.113 1 94 88 PRO A CA 1
ATOM 683 C C . PRO A 1 88 ? -5.828 36.375 7.043 1 94 88 PRO A C 1
ATOM 685 O O . PRO A 1 88 ? -6.168 35.625 7.953 1 94 88 PRO A O 1
ATOM 688 N N . SER A 1 89 ? -5.262 36 5.926 1 96.12 89 SER A N 1
ATOM 689 C CA . SER A 1 89 ? -4.91 34.594 5.715 1 96.12 89 SER A CA 1
ATOM 690 C C . SER A 1 89 ? -3.43 34.438 5.387 1 96.12 89 SER A C 1
ATOM 692 O O . SER A 1 89 ? -2.781 35.406 4.953 1 96.12 89 SER A O 1
ATOM 694 N N . GLY A 1 90 ? -2.889 33.25 5.672 1 96.62 90 GLY A N 1
ATOM 695 C CA . GLY A 1 90 ? -1.497 32.969 5.355 1 96.62 90 GLY A CA 1
ATOM 696 C C . GLY A 1 90 ? -0.642 32.719 6.586 1 96.62 90 GLY A C 1
ATOM 697 O O . GLY A 1 90 ? -1.166 32.469 7.672 1 96.62 90 GLY A O 1
ATOM 698 N N . PRO A 1 91 ? 0.7 32.75 6.32 1 97.25 91 PRO A N 1
ATOM 699 C CA . PRO A 1 91 ? 1.606 32.531 7.453 1 97.25 91 PRO A CA 1
ATOM 700 C C . PRO A 1 91 ? 1.447 33.594 8.539 1 97.25 91 PRO A C 1
ATOM 702 O O . PRO A 1 91 ? 1.145 34.75 8.234 1 97.25 91 PRO A O 1
ATOM 705 N N . SER A 1 92 ? 1.64 33.219 9.781 1 96.25 92 SER A N 1
ATOM 706 C CA . SER A 1 92 ? 1.518 34.156 10.906 1 96.25 92 SER A CA 1
ATOM 707 C C . SER A 1 92 ? 2.568 35.25 10.836 1 96.25 92 SER A C 1
ATOM 709 O O . SER A 1 92 ? 3.533 35.156 10.078 1 96.25 92 SER A O 1
ATOM 711 N N . ALA A 1 93 ? 2.336 36.219 11.664 1 93.31 93 ALA A N 1
ATOM 712 C CA . ALA A 1 93 ? 3.256 37.344 11.719 1 93.31 93 ALA A CA 1
ATOM 713 C C . ALA A 1 93 ? 4.641 36.906 12.18 1 93.31 93 ALA A C 1
ATOM 715 O O . ALA A 1 93 ? 5.656 37.406 11.688 1 93.31 93 ALA A O 1
ATOM 716 N N . ASP A 1 94 ? 4.664 35.969 13.016 1 90.81 94 ASP A N 1
ATOM 717 C CA . ASP A 1 94 ? 5.926 35.438 13.523 1 90.81 94 ASP A CA 1
ATOM 718 C C . ASP A 1 94 ? 6.734 34.812 12.398 1 90.81 94 ASP A C 1
ATOM 720 O O . ASP A 1 94 ? 7.957 34.938 12.344 1 90.81 94 ASP A O 1
ATOM 724 N N . MET A 1 95 ? 6.07 34.156 11.555 1 93.62 95 MET A N 1
ATOM 725 C CA . MET A 1 95 ? 6.723 33.469 10.438 1 93.62 95 MET A CA 1
ATOM 726 C C . MET A 1 95 ? 7.23 34.5 9.414 1 93.62 95 MET A C 1
ATOM 728 O O . MET A 1 95 ? 8.32 34.312 8.867 1 93.62 95 MET A O 1
ATOM 732 N N . LEU A 1 96 ? 6.445 35.5 9.211 1 92.62 96 LEU A N 1
ATOM 733 C CA . LEU A 1 96 ? 6.785 36.531 8.219 1 92.62 96 LEU A CA 1
ATOM 734 C C . LEU A 1 96 ? 7.98 37.344 8.672 1 92.62 96 LEU A C 1
ATOM 736 O O . LEU A 1 96 ? 8.711 37.906 7.848 1 92.62 96 LEU A O 1
ATOM 740 N N . SER A 1 97 ? 8.188 37.406 9.945 1 91.5 97 SER A N 1
ATOM 741 C CA . SER A 1 97 ? 9.25 38.219 10.5 1 91.5 97 SER A CA 1
ATOM 742 C C . SER A 1 97 ? 10.555 37.438 10.641 1 91.5 97 SER A C 1
ATOM 744 O O . SER A 1 97 ? 11.594 38 10.977 1 91.5 97 SER A O 1
ATOM 746 N N . MET A 1 98 ? 10.508 36.219 10.336 1 90 98 MET A N 1
ATOM 747 C CA . MET A 1 98 ? 11.695 35.375 10.484 1 90 98 MET A CA 1
ATOM 748 C C . MET A 1 98 ? 12.75 35.75 9.453 1 90 98 MET A C 1
ATOM 750 O O . MET A 1 98 ? 12.43 35.969 8.281 1 90 98 MET A O 1
ATOM 754 N N . ASP A 1 99 ? 13.992 35.844 9.922 1 86.75 99 ASP A N 1
ATOM 755 C CA . ASP A 1 99 ? 15.102 36.125 9.016 1 86.75 99 ASP A CA 1
ATOM 756 C C . ASP A 1 99 ? 15.672 34.844 8.414 1 86.75 99 ASP A C 1
ATOM 758 O O . ASP A 1 99 ? 15.75 33.812 9.086 1 86.75 99 ASP A O 1
ATOM 762 N N . GLU A 1 100 ? 16.109 34.844 7.203 1 87.44 100 GLU A N 1
ATOM 763 C CA . GLU A 1 100 ? 16.766 33.719 6.512 1 87.44 100 GLU A CA 1
ATOM 764 C C . GLU A 1 100 ? 15.938 32.438 6.594 1 87.44 100 GLU A C 1
ATOM 766 O O . GLU A 1 100 ? 16.375 31.453 7.188 1 87.44 100 GLU A O 1
ATOM 771 N N . ILE A 1 101 ? 14.922 32.5 5.957 1 92.31 101 ILE A N 1
ATOM 772 C CA . ILE A 1 101 ? 13.984 31.375 5.996 1 92.31 101 ILE A CA 1
ATOM 773 C C . ILE A 1 101 ? 14.578 30.172 5.27 1 92.31 101 ILE A C 1
ATOM 775 O O . ILE A 1 101 ? 15.055 30.297 4.137 1 92.31 101 ILE A O 1
ATOM 779 N N . SER A 1 102 ? 14.719 29.078 5.973 1 94.69 102 SER A N 1
ATOM 780 C CA . SER A 1 102 ? 15.172 27.797 5.449 1 94.69 102 SER A CA 1
ATOM 781 C C . SER A 1 102 ? 14.25 26.656 5.891 1 94.69 102 SER A C 1
ATOM 783 O O . SER A 1 102 ? 13.484 26.812 6.844 1 94.69 102 SER A O 1
ATOM 785 N N . PRO A 1 103 ? 14.289 25.578 5.176 1 96.44 103 PRO A N 1
ATOM 786 C CA . PRO A 1 103 ? 13.422 24.453 5.531 1 96.44 103 PRO A CA 1
ATOM 787 C C . PRO A 1 103 ? 13.586 24.031 6.988 1 96.44 103 PRO A C 1
ATOM 789 O O . PRO A 1 103 ? 12.594 23.766 7.672 1 96.44 103 PRO A O 1
ATOM 792 N N . ILE A 1 104 ? 14.781 24.016 7.516 1 96.62 104 ILE A N 1
ATOM 793 C CA . ILE A 1 104 ? 15.031 23.562 8.875 1 96.62 104 ILE A CA 1
ATOM 794 C C . ILE A 1 104 ? 14.461 24.562 9.875 1 96.62 104 ILE A C 1
ATOM 796 O O . ILE A 1 104 ? 13.914 24.172 10.914 1 96.62 104 ILE A O 1
ATOM 800 N N . LYS A 1 105 ? 14.602 25.844 9.609 1 96.06 105 LYS A N 1
ATOM 801 C CA . LYS A 1 105 ? 14.086 26.859 10.516 1 96.06 105 LYS A CA 1
ATOM 802 C C . LYS A 1 105 ? 12.562 26.781 10.625 1 96.06 105 LYS A C 1
ATOM 804 O O . LYS A 1 105 ? 12.008 26.891 11.719 1 96.06 105 LYS A O 1
ATOM 809 N N . VAL A 1 106 ? 11.953 26.578 9.469 1 97.38 106 VAL A N 1
ATOM 810 C CA . VAL A 1 106 ? 10.492 26.469 9.469 1 97.38 106 VAL A CA 1
ATOM 811 C C . VAL A 1 106 ? 10.07 25.188 10.195 1 97.38 106 VAL A C 1
ATOM 813 O O . VAL A 1 106 ? 9.125 25.203 10.984 1 97.38 106 VAL A O 1
ATOM 816 N N . PHE A 1 107 ? 10.797 24.141 9.93 1 98.19 107 PHE A N 1
ATOM 817 C CA . PHE A 1 107 ? 10.484 22.875 10.578 1 98.19 107 PHE A CA 1
ATOM 818 C C . PHE A 1 107 ? 10.609 23 12.094 1 98.19 107 PHE A C 1
ATOM 820 O O . PHE A 1 107 ? 9.789 22.453 12.836 1 98.19 107 PHE A O 1
ATOM 827 N N . LEU A 1 108 ? 11.516 23.672 12.547 1 97.56 108 LEU A N 1
ATOM 828 C CA . LEU A 1 108 ? 11.789 23.797 13.977 1 97.56 108 LEU A CA 1
ATOM 829 C C . LEU A 1 108 ? 10.758 24.703 14.648 1 97.56 108 LEU A C 1
ATOM 831 O O . LEU A 1 108 ? 10.719 24.812 15.875 1 97.56 108 LEU A O 1
ATOM 835 N N . CYS A 1 109 ? 9.945 25.344 13.844 1 97.62 109 CYS A N 1
ATOM 836 C CA . CYS A 1 109 ? 8.805 26.062 14.422 1 97.62 109 CYS A CA 1
ATOM 837 C C . CYS A 1 109 ? 7.719 25.094 14.859 1 97.62 109 CYS A C 1
ATOM 839 O O . CYS A 1 109 ? 6.875 25.422 15.695 1 97.62 109 CYS A O 1
ATOM 841 N N . PHE A 1 110 ? 7.66 23.938 14.25 1 98.38 110 PHE A N 1
ATOM 842 C CA . PHE A 1 110 ? 6.727 22.891 14.648 1 98.38 110 PHE A CA 1
ATOM 843 C C . PHE A 1 110 ? 7.324 22.016 15.75 1 98.38 110 PHE A C 1
ATOM 845 O O . PHE A 1 110 ? 6.684 21.781 16.781 1 98.38 110 PHE A O 1
ATOM 852 N N . PHE A 1 111 ? 8.492 21.516 15.453 1 98.31 111 PHE A N 1
ATOM 853 C CA . PHE A 1 111 ? 9.25 20.812 16.484 1 98.31 111 PHE A CA 1
ATOM 854 C C . PHE A 1 111 ? 10.18 21.766 17.219 1 98.31 111 PHE A C 1
ATOM 856 O O . PHE A 1 111 ? 11.398 21.719 17.031 1 98.31 111 PHE A O 1
ATOM 863 N N . THR A 1 112 ? 9.625 22.484 18.125 1 98.06 112 THR A N 1
ATOM 864 C CA . THR A 1 112 ? 10.328 23.562 18.812 1 98.06 112 THR A CA 1
ATOM 865 C C . THR A 1 112 ? 11.422 23.016 19.734 1 98.06 112 THR A C 1
ATOM 867 O O . THR A 1 112 ? 11.414 21.828 20.062 1 98.06 112 THR A O 1
ATOM 870 N N . GLN A 1 113 ? 12.305 23.891 20.094 1 96.94 113 GLN A N 1
ATOM 871 C CA . GLN A 1 113 ? 13.391 23.531 21 1 96.94 113 GLN A CA 1
ATOM 872 C C . GLN A 1 113 ? 12.844 23 22.312 1 96.94 113 GLN A C 1
ATOM 874 O O . GLN A 1 113 ? 13.344 22 22.844 1 96.94 113 GLN A O 1
ATOM 879 N N . SER A 1 114 ? 11.859 23.641 22.812 1 97.56 114 SER A N 1
ATOM 880 C CA . SER A 1 114 ? 11.266 23.219 24.078 1 97.56 114 SER A CA 1
ATOM 881 C C . SER A 1 114 ? 10.648 21.828 23.969 1 97.56 114 SER A C 1
ATOM 883 O O . SER A 1 114 ? 10.766 21.016 24.891 1 97.56 114 SER A O 1
ATOM 885 N N . PHE A 1 115 ? 10 21.609 22.875 1 98.5 115 PHE A N 1
ATOM 886 C CA . PHE A 1 115 ? 9.383 20.297 22.672 1 98.5 115 PHE A CA 1
ATOM 887 C C . PHE A 1 115 ? 10.438 19.219 22.531 1 98.5 115 PHE A C 1
ATOM 889 O O . PHE A 1 115 ? 10.281 18.109 23.062 1 98.5 115 PHE A O 1
ATOM 896 N N . LEU A 1 116 ? 11.547 19.484 21.812 1 98.5 116 LEU A N 1
ATOM 897 C CA . LEU A 1 116 ? 12.648 18.547 21.656 1 98.5 116 LEU A CA 1
ATOM 898 C C . LEU A 1 116 ? 13.289 18.25 23.016 1 98.5 116 LEU A C 1
ATOM 900 O O . LEU A 1 116 ? 13.641 17.094 23.297 1 98.5 116 LEU A O 1
ATOM 904 N N . GLU A 1 117 ? 13.406 19.25 23.766 1 98.38 117 GLU A N 1
ATOM 905 C CA . GLU A 1 117 ? 13.945 19.062 25.109 1 98.38 117 GLU A CA 1
ATOM 906 C C . GLU A 1 117 ? 13.039 18.156 25.953 1 98.38 117 GLU A C 1
ATOM 908 O O . GLU A 1 117 ? 13.523 17.344 26.734 1 98.38 117 GLU A O 1
ATOM 913 N N . LEU A 1 118 ? 11.781 18.344 25.75 1 98.56 118 LEU A N 1
ATOM 914 C CA . LEU A 1 118 ? 10.828 17.5 26.453 1 98.56 118 LEU A CA 1
ATOM 915 C C . LEU A 1 118 ? 11.008 16.031 26.031 1 98.56 118 LEU A C 1
ATOM 917 O O . LEU A 1 118 ? 10.992 15.141 26.875 1 98.56 118 LEU A O 1
ATOM 921 N N . ILE A 1 119 ? 11.133 15.766 24.75 1 98.62 119 ILE A N 1
ATOM 922 C CA . ILE A 1 119 ? 11.328 14.414 24.25 1 98.62 119 ILE A CA 1
ATOM 923 C C . ILE A 1 119 ? 12.602 13.812 24.828 1 98.62 119 ILE A C 1
ATOM 925 O O . ILE A 1 119 ? 12.602 12.664 25.281 1 98.62 119 ILE A O 1
ATOM 929 N N . VAL A 1 120 ? 13.656 14.594 24.828 1 98.56 120 VAL A N 1
ATOM 930 C CA . VAL A 1 120 ? 14.945 14.141 25.344 1 98.56 120 VAL A CA 1
ATOM 931 C C . VAL A 1 120 ? 14.812 13.812 26.828 1 98.56 120 VAL A C 1
ATOM 933 O O . VAL A 1 120 ? 15.273 12.766 27.281 1 98.56 120 VAL A O 1
ATOM 936 N N . PHE A 1 121 ? 14.164 14.695 27.531 1 98.44 121 PHE A N 1
ATOM 937 C CA . PHE A 1 121 ? 13.984 14.5 28.969 1 98.44 121 PHE A CA 1
ATOM 938 C C . PHE A 1 121 ? 13.211 13.219 29.25 1 98.44 121 PHE A C 1
ATOM 940 O O . PHE A 1 121 ? 13.633 12.406 30.078 1 98.44 121 PHE A O 1
ATOM 947 N N . GLN A 1 122 ? 12.102 12.992 28.594 1 98.31 122 GLN A N 1
ATOM 948 C CA . GLN A 1 122 ? 11.258 11.828 28.812 1 98.31 122 GLN A CA 1
ATOM 949 C C . GLN A 1 122 ? 11.961 10.547 28.375 1 98.31 122 GLN A C 1
ATOM 951 O O . GLN A 1 122 ? 11.766 9.492 28.969 1 98.31 122 GLN A O 1
ATOM 956 N N . THR A 1 123 ? 12.734 10.617 27.312 1 98.12 123 THR A N 1
ATOM 957 C CA . THR A 1 123 ? 13.492 9.469 26.844 1 98.12 123 THR A CA 1
ATOM 958 C C . THR A 1 123 ? 14.539 9.055 27.875 1 98.12 123 THR A C 1
ATOM 960 O O . THR A 1 123 ? 14.656 7.871 28.203 1 98.12 123 THR A O 1
ATOM 963 N N . ASN A 1 124 ? 15.273 10.055 28.344 1 97.81 124 ASN A N 1
ATOM 964 C CA . ASN A 1 124 ? 16.281 9.781 29.375 1 97.81 124 ASN A CA 1
ATOM 965 C C . ASN A 1 124 ? 15.633 9.305 30.672 1 97.81 124 ASN A C 1
ATOM 967 O O . ASN A 1 124 ? 16.188 8.445 31.359 1 97.81 124 ASN A O 1
ATOM 971 N N . LEU A 1 125 ? 14.523 9.867 31 1 97.5 125 LEU A N 1
ATOM 972 C CA . LEU A 1 125 ? 13.797 9.445 32.188 1 97.5 125 LEU A CA 1
ATOM 973 C C . LEU A 1 125 ? 13.398 7.973 32.094 1 97.5 125 LEU A C 1
ATOM 975 O O . LEU A 1 125 ? 13.594 7.207 33.031 1 97.5 125 LEU A O 1
ATOM 979 N N . TYR A 1 126 ? 12.852 7.594 31.016 1 96.75 126 TYR A N 1
ATOM 980 C CA . TYR A 1 126 ? 12.453 6.207 30.797 1 96.75 126 TYR A CA 1
ATOM 981 C C . TYR A 1 126 ? 13.648 5.27 30.922 1 96.75 126 TYR A C 1
ATOM 983 O O . TYR A 1 126 ? 13.547 4.207 31.547 1 96.75 126 TYR A O 1
ATOM 991 N N . ALA A 1 127 ? 14.75 5.656 30.25 1 96 127 ALA A N 1
ATOM 992 C CA . ALA A 1 127 ? 15.969 4.852 30.312 1 96 127 ALA A CA 1
ATOM 993 C C . ALA A 1 127 ? 16.438 4.699 31.75 1 96 127 ALA A C 1
ATOM 995 O O . ALA A 1 127 ? 16.891 3.621 32.156 1 96 127 ALA A O 1
ATOM 996 N N . THR A 1 128 ? 16.359 5.754 32.469 1 95.75 128 THR A N 1
ATOM 997 C CA . THR A 1 128 ? 16.766 5.73 33.875 1 95.75 128 THR A CA 1
ATOM 998 C C . THR A 1 128 ? 15.859 4.805 34.688 1 95.75 128 THR A C 1
ATOM 1000 O O . THR A 1 128 ? 16.328 4.059 35.562 1 95.75 128 THR A O 1
ATOM 1003 N N . GLN A 1 129 ? 14.609 4.859 34.438 1 94.5 129 GLN A N 1
ATOM 1004 C CA . GLN A 1 129 ? 13.625 4.047 35.156 1 94.5 129 GLN A CA 1
ATOM 1005 C C . GLN A 1 129 ? 13.836 2.561 34.875 1 94.5 129 GLN A C 1
ATOM 1007 O O . GLN A 1 129 ? 13.484 1.712 35.688 1 94.5 129 GLN A O 1
ATOM 1012 N N . LYS A 1 130 ? 14.352 2.213 33.781 1 91.62 130 LYS A N 1
ATOM 1013 C CA . LYS A 1 130 ? 14.625 0.822 33.438 1 91.62 130 LYS A CA 1
ATOM 1014 C C . LYS A 1 130 ? 15.844 0.298 34.188 1 91.62 130 LYS A C 1
ATOM 1016 O O . LYS A 1 130 ? 16 -0.913 34.344 1 91.62 130 LYS A O 1
ATOM 1021 N N . GLY A 1 131 ? 16.719 1.171 34.656 1 88.25 131 GLY A N 1
ATOM 1022 C CA . GLY A 1 131 ? 17.766 0.801 35.594 1 88.25 131 GLY A CA 1
ATOM 1023 C C . GLY A 1 131 ? 19.078 0.415 34.938 1 88.25 131 GLY A C 1
ATOM 1024 O O . GLY A 1 131 ? 20.078 0.174 35.594 1 88.25 131 GLY A O 1
ATOM 1025 N N . LYS A 1 132 ? 19.172 0.323 33.594 1 87.31 132 LYS A N 1
ATOM 1026 C CA . LYS A 1 132 ? 20.406 -0.03 32.906 1 87.31 132 LYS A CA 1
ATOM 1027 C C . LYS A 1 132 ? 21.266 1.205 32.656 1 87.31 132 LYS A C 1
ATOM 1029 O O . LYS A 1 132 ? 20.75 2.322 32.594 1 87.31 132 LYS A O 1
ATOM 1034 N N . THR A 1 133 ? 22.516 0.951 32.594 1 91.62 133 THR A N 1
ATOM 1035 C CA . THR A 1 133 ? 23.438 2.043 32.281 1 91.62 133 THR A CA 1
ATOM 1036 C C . THR A 1 133 ? 23.266 2.475 30.828 1 91.62 133 THR A C 1
ATOM 1038 O O . THR A 1 133 ? 23.109 1.634 29.938 1 91.62 133 THR A O 1
ATOM 1041 N N . PHE A 1 134 ? 23.219 3.73 30.641 1 93.25 134 PHE A N 1
ATOM 1042 C CA . PHE A 1 134 ? 23.062 4.258 29.297 1 93.25 134 PHE A CA 1
ATOM 1043 C C . PHE A 1 134 ? 23.719 5.621 29.156 1 93.25 134 PHE A C 1
ATOM 1045 O O . PHE A 1 134 ? 24.109 6.23 30.156 1 93.25 134 PHE A O 1
ATOM 1052 N N . THR A 1 135 ? 24 6.055 27.922 1 95.44 135 THR A N 1
ATOM 1053 C CA . THR A 1 135 ? 24.422 7.418 27.625 1 95.44 135 THR A CA 1
ATOM 1054 C C . THR A 1 135 ? 23.234 8.305 27.312 1 95.44 135 THR A C 1
ATOM 1056 O O . THR A 1 135 ? 22.469 8.008 26.375 1 95.44 135 THR A O 1
ATOM 1059 N N . PRO A 1 136 ? 23.031 9.312 28.156 1 96.75 136 PRO A N 1
ATOM 1060 C CA . PRO A 1 136 ? 21.875 10.18 27.891 1 96.75 136 PRO A CA 1
ATOM 1061 C C . PRO A 1 136 ? 21.906 10.781 26.484 1 96.75 136 PRO A C 1
ATOM 1063 O O . PRO A 1 136 ? 22.984 11.07 25.953 1 96.75 136 PRO A O 1
ATOM 1066 N N . THR A 1 137 ? 20.766 10.898 25.984 1 97.56 137 THR A N 1
ATOM 1067 C CA . THR A 1 137 ? 20.672 11.508 24.656 1 97.56 137 THR A CA 1
ATOM 1068 C C . THR A 1 137 ? 20.531 13.023 24.766 1 97.56 137 THR A C 1
ATOM 1070 O O . THR A 1 137 ? 20.266 13.547 25.859 1 97.56 137 THR A O 1
ATOM 1073 N N . THR A 1 138 ? 20.812 13.727 23.688 1 97.44 138 THR A N 1
ATOM 1074 C CA . THR A 1 138 ? 20.75 15.18 23.625 1 97.44 138 THR A CA 1
ATOM 1075 C C . THR A 1 138 ? 19.812 15.633 22.516 1 97.44 138 THR A C 1
ATOM 1077 O O . THR A 1 138 ? 19.312 14.812 21.734 1 97.44 138 THR A O 1
ATOM 1080 N N . VAL A 1 139 ? 19.547 16.891 22.547 1 97.56 139 VAL A N 1
ATOM 1081 C CA . VAL A 1 139 ? 18.672 17.453 21.531 1 97.56 139 VAL A CA 1
ATOM 1082 C C . VAL A 1 139 ? 19.281 17.25 20.156 1 97.56 139 VAL A C 1
ATOM 1084 O O . VAL A 1 139 ? 18.578 16.891 19.203 1 97.56 139 VAL A O 1
ATOM 1087 N N . ASN A 1 140 ? 20.562 17.422 20 1 96.75 140 ASN A N 1
ATOM 1088 C CA . ASN A 1 140 ? 21.25 17.25 18.734 1 96.75 140 ASN A CA 1
ATOM 1089 C C . ASN A 1 140 ? 21.141 15.812 18.234 1 96.75 140 ASN A C 1
ATOM 1091 O O . ASN A 1 140 ? 20.859 15.578 17.047 1 96.75 140 ASN A O 1
ATOM 1095 N N . GLU A 1 141 ? 21.344 14.945 19.094 1 96.69 141 GLU A N 1
ATOM 1096 C CA . GLU A 1 141 ? 21.25 13.539 18.719 1 96.69 141 GLU A CA 1
ATOM 1097 C C . GLU A 1 141 ? 19.812 13.172 18.312 1 96.69 141 GLU A C 1
ATOM 1099 O O . GLU A 1 141 ? 19.609 12.383 17.391 1 96.69 141 GLU A O 1
ATOM 1104 N N . MET A 1 142 ? 18.891 13.758 19.047 1 97.88 142 MET A N 1
ATOM 1105 C CA . MET A 1 142 ? 17.484 13.508 18.734 1 97.88 142 MET A CA 1
ATOM 1106 C C . MET A 1 142 ? 17.141 14.039 17.359 1 97.88 142 MET A C 1
ATOM 1108 O O . MET A 1 142 ? 16.391 13.398 16.609 1 97.88 142 MET A O 1
ATOM 1112 N N . LEU A 1 143 ? 17.688 15.18 17.031 1 98 143 LEU A N 1
ATOM 1113 C CA . LEU A 1 143 ? 17.484 15.734 15.688 1 98 143 LEU A CA 1
ATOM 1114 C C . LEU A 1 143 ? 18.062 14.805 14.625 1 98 143 LEU A C 1
ATOM 1116 O O . LEU A 1 143 ? 17.438 14.578 13.586 1 98 143 LEU A O 1
ATOM 1120 N N . CYS A 1 144 ? 19.219 14.258 14.906 1 97.69 144 CYS A N 1
ATOM 1121 C CA . CYS A 1 144 ? 19.844 13.297 14 1 97.69 144 CYS A CA 1
ATOM 1122 C C . CYS A 1 144 ? 18.969 12.055 13.852 1 97.69 144 CYS A C 1
ATOM 1124 O O . CYS A 1 144 ? 18.766 11.562 12.742 1 97.69 144 CYS A O 1
ATOM 1126 N N . PHE A 1 145 ? 18.453 11.617 15 1 97.94 145 PHE A N 1
ATOM 1127 C CA . PHE A 1 145 ? 17.578 10.453 15.016 1 97.94 145 PHE A CA 1
ATOM 1128 C C . PHE A 1 145 ? 16.359 10.688 14.117 1 97.94 145 PHE A C 1
ATOM 1130 O O . PHE A 1 145 ? 16 9.828 13.312 1 97.94 145 PHE A O 1
ATOM 1137 N N . PHE A 1 146 ? 15.711 11.852 14.188 1 98.5 146 PHE A N 1
ATOM 1138 C CA . PHE A 1 146 ? 14.562 12.188 13.352 1 98.5 146 PHE A CA 1
ATOM 1139 C C . PHE A 1 146 ? 14.977 12.32 11.891 1 98.5 146 PHE A C 1
ATOM 1141 O O . PHE A 1 146 ? 14.234 11.922 10.992 1 98.5 146 PHE A O 1
ATOM 1148 N N . GLY A 1 147 ? 16.172 12.906 11.656 1 98 147 GLY A N 1
ATOM 1149 C CA . GLY A 1 147 ? 16.688 13.008 10.305 1 98 147 GLY A CA 1
ATOM 1150 C C . GLY A 1 147 ? 16.844 11.656 9.625 1 98 147 GLY A C 1
ATOM 1151 O O . GLY A 1 147 ? 16.484 11.492 8.461 1 98 147 GLY A O 1
ATOM 1152 N N . ILE A 1 148 ? 17.359 10.68 10.367 1 97.75 148 ILE A N 1
ATOM 1153 C CA . ILE A 1 148 ? 17.562 9.336 9.828 1 97.75 148 ILE A CA 1
ATOM 1154 C C . ILE A 1 148 ? 16.203 8.711 9.5 1 97.75 148 ILE A C 1
ATOM 1156 O O . ILE A 1 148 ? 16.047 8.055 8.469 1 97.75 148 ILE A O 1
ATOM 1160 N N . ASN A 1 149 ? 15.234 8.906 10.398 1 98 149 ASN A N 1
ATOM 1161 C CA . ASN A 1 149 ? 13.898 8.375 10.133 1 98 149 ASN A CA 1
ATOM 1162 C C . ASN A 1 149 ? 13.289 8.984 8.875 1 98 149 ASN A C 1
ATOM 1164 O O . ASN A 1 149 ? 12.68 8.281 8.07 1 98 149 ASN A O 1
ATOM 1168 N N . LEU A 1 150 ? 13.445 10.266 8.727 1 98.25 150 LEU A N 1
ATOM 1169 C CA . LEU A 1 150 ? 12.961 10.922 7.516 1 98.25 150 LEU A CA 1
ATOM 1170 C C . LEU A 1 150 ? 13.68 10.391 6.281 1 98.25 150 LEU A C 1
ATOM 1172 O O . LEU A 1 150 ? 13.062 10.219 5.223 1 98.25 150 LEU A O 1
ATOM 1176 N N . TYR A 1 151 ? 14.984 10.125 6.449 1 97.38 151 TYR A N 1
ATOM 1177 C CA . TYR A 1 151 ? 15.797 9.578 5.371 1 97.38 151 TYR A CA 1
ATOM 1178 C C . TYR A 1 151 ? 15.266 8.227 4.922 1 97.38 151 TYR A C 1
ATOM 1180 O O . TYR A 1 151 ? 15.219 7.934 3.723 1 97.38 151 TYR A O 1
ATOM 1188 N N . MET A 1 152 ? 14.836 7.465 5.828 1 96.75 152 MET A N 1
ATOM 1189 C CA . MET A 1 152 ? 14.344 6.121 5.547 1 96.75 152 MET A CA 1
ATOM 1190 C C . MET A 1 152 ? 13.031 6.172 4.773 1 96.75 152 MET A C 1
ATOM 1192 O O . MET A 1 152 ? 12.617 5.176 4.172 1 96.75 152 MET A O 1
ATOM 1196 N N . GLY A 1 153 ? 12.367 7.293 4.766 1 96.06 153 GLY A N 1
ATOM 1197 C CA . GLY A 1 153 ? 11.188 7.488 3.938 1 96.06 153 GLY A CA 1
ATOM 1198 C C . GLY A 1 153 ? 11.516 7.707 2.473 1 96.06 153 GLY A C 1
ATOM 1199 O O . GLY A 1 153 ? 10.719 7.383 1.595 1 96.06 153 GLY A O 1
ATOM 1200 N N . ILE A 1 154 ? 12.695 8.234 2.223 1 95.88 154 ILE A N 1
ATOM 1201 C CA . ILE A 1 154 ? 13.141 8.508 0.862 1 95.88 154 ILE A CA 1
ATOM 1202 C C . ILE A 1 154 ? 13.828 7.273 0.285 1 95.88 154 ILE A C 1
ATOM 1204 O O . ILE A 1 154 ? 13.516 6.848 -0.829 1 95.88 154 ILE A O 1
ATOM 1208 N N . LYS A 1 155 ? 14.758 6.77 1.013 1 95.19 155 LYS A N 1
ATOM 1209 C CA . LYS A 1 155 ? 15.469 5.543 0.672 1 95.19 155 LYS A CA 1
ATOM 1210 C C . LYS A 1 155 ? 15.016 4.383 1.558 1 95.19 155 LYS A C 1
ATOM 1212 O O . LYS A 1 155 ? 15.469 4.254 2.697 1 95.19 155 LYS A O 1
ATOM 1217 N N . THR A 1 156 ? 14.305 3.471 1.01 1 95.12 156 THR A N 1
ATOM 1218 C CA . THR A 1 156 ? 13.664 2.443 1.827 1 95.12 156 THR A CA 1
ATOM 1219 C C . THR A 1 156 ? 14.383 1.104 1.666 1 95.12 156 THR A C 1
ATOM 1221 O O . THR A 1 156 ? 14.633 0.661 0.544 1 95.12 156 THR A O 1
ATOM 1224 N N . LEU A 1 157 ? 14.703 0.549 2.732 1 95.5 157 LEU A N 1
ATOM 1225 C CA . LEU A 1 157 ? 15.266 -0.794 2.801 1 95.5 157 LEU A CA 1
ATOM 1226 C C . LEU A 1 157 ? 14.344 -1.733 3.57 1 95.5 157 LEU A C 1
ATOM 1228 O O . LEU A 1 157 ? 13.406 -1.284 4.227 1 95.5 157 LEU A O 1
ATOM 1232 N N . PRO A 1 158 ? 14.492 -3.023 3.473 1 92.5 158 PRO A N 1
ATOM 1233 C CA . PRO A 1 158 ? 13.578 -3.99 4.09 1 92.5 158 PRO A CA 1
ATOM 1234 C C . PRO A 1 158 ? 13.523 -3.859 5.609 1 92.5 158 PRO A C 1
ATOM 1236 O O . PRO A 1 158 ? 12.445 -3.971 6.203 1 92.5 158 PRO A O 1
ATOM 1239 N N . SER A 1 159 ? 14.641 -3.625 6.211 1 93.19 159 SER A N 1
ATOM 1240 C CA . SER A 1 159 ? 14.75 -3.426 7.652 1 93.19 159 SER A CA 1
ATOM 1241 C C . SER A 1 159 ? 15.648 -2.24 7.984 1 93.19 159 SER A C 1
ATOM 1243 O O . SER A 1 159 ? 16.516 -1.868 7.188 1 93.19 159 SER A O 1
ATOM 1245 N N . TYR A 1 160 ? 15.352 -1.653 9.148 1 93.5 160 TYR A N 1
ATOM 1246 C CA . TYR A 1 160 ? 16.172 -0.49 9.469 1 93.5 160 TYR A CA 1
ATOM 1247 C C . TYR A 1 160 ? 17.625 -0.89 9.688 1 93.5 160 TYR A C 1
ATOM 1249 O O . TYR A 1 160 ? 18.531 -0.097 9.445 1 93.5 160 TYR A O 1
ATOM 1257 N N . ARG A 1 161 ? 17.922 -2.139 10.109 1 94.69 161 ARG A N 1
ATOM 1258 C CA . ARG A 1 161 ? 19.297 -2.584 10.367 1 94.69 161 ARG A CA 1
ATOM 1259 C C . ARG A 1 161 ? 20.078 -2.729 9.07 1 94.69 161 ARG A C 1
ATOM 1261 O O . ARG A 1 161 ? 21.312 -2.717 9.078 1 94.69 161 ARG A O 1
ATOM 1268 N N . ASP A 1 162 ? 19.344 -2.869 8.023 1 95.19 162 ASP A N 1
ATOM 1269 C CA . ASP A 1 162 ? 19.969 -3.086 6.727 1 95.19 162 ASP A CA 1
ATOM 1270 C C . ASP A 1 162 ? 20.812 -1.876 6.312 1 95.19 162 ASP A C 1
ATOM 1272 O O . ASP A 1 162 ? 21.797 -2.016 5.586 1 95.19 162 ASP A O 1
ATOM 1276 N N . TYR A 1 163 ? 20.469 -0.712 6.816 1 95.62 163 TYR A N 1
ATOM 1277 C CA . TYR A 1 163 ? 21.203 0.498 6.477 1 95.62 163 TYR A CA 1
ATOM 1278 C C . TYR A 1 163 ? 22.641 0.407 6.961 1 95.62 163 TYR A C 1
ATOM 1280 O O . TYR A 1 163 ? 23.531 1.038 6.391 1 95.62 163 TYR A O 1
ATOM 1288 N N . TRP A 1 164 ? 22.859 -0.414 8.016 1 95.44 164 TRP A N 1
ATOM 1289 C CA . TRP A 1 164 ? 24.188 -0.554 8.602 1 95.44 164 TRP A CA 1
ATOM 1290 C C . TRP A 1 164 ? 24.781 -1.918 8.273 1 95.44 164 TRP A C 1
ATOM 1292 O O . TRP A 1 164 ? 25.797 -2.32 8.867 1 95.44 164 TRP A O 1
ATOM 1302 N N . SER A 1 165 ? 24.094 -2.639 7.344 1 93.94 165 SER A N 1
ATOM 1303 C CA . SER A 1 165 ? 24.594 -3.955 6.953 1 93.94 165 SER A CA 1
ATOM 1304 C C . SER A 1 165 ? 25.984 -3.863 6.324 1 93.94 165 SER A C 1
ATOM 1306 O O . SER A 1 165 ? 26.328 -2.846 5.727 1 93.94 165 SER A O 1
ATOM 1308 N N . THR A 1 166 ? 26.734 -4.922 6.414 1 90.75 166 THR A N 1
ATOM 1309 C CA . THR A 1 166 ? 28.062 -4.973 5.812 1 90.75 166 THR A CA 1
ATOM 1310 C C . THR A 1 166 ? 27.984 -5.34 4.336 1 90.75 166 THR A C 1
ATOM 1312 O O . THR A 1 166 ? 28.938 -5.148 3.584 1 90.75 166 THR A O 1
ATOM 1315 N N . SER A 1 167 ? 26.844 -5.844 3.932 1 90.44 167 SER A N 1
ATOM 1316 C CA . SER A 1 167 ? 26.656 -6.172 2.523 1 90.44 167 SER A CA 1
ATOM 1317 C C . SER A 1 167 ? 26.672 -4.922 1.653 1 90.44 167 SER A C 1
ATOM 1319 O O . SER A 1 167 ? 25.938 -3.967 1.912 1 90.44 167 SER A O 1
ATOM 1321 N N . PRO A 1 168 ? 27.453 -4.949 0.609 1 88.62 168 PRO A N 1
ATOM 1322 C CA . PRO A 1 168 ? 27.5 -3.777 -0.269 1 88.62 168 PRO A CA 1
ATOM 1323 C C . PRO A 1 168 ? 26.156 -3.479 -0.934 1 88.62 168 PRO A C 1
ATOM 1325 O O . PRO A 1 168 ? 25.891 -2.334 -1.305 1 88.62 168 PRO A O 1
ATOM 1328 N N . LEU A 1 169 ? 25.375 -4.484 -1.049 1 91.31 169 LEU A N 1
ATOM 1329 C CA . LEU A 1 169 ? 24.062 -4.316 -1.664 1 91.31 169 LEU A CA 1
ATOM 1330 C C . LEU A 1 169 ? 23.156 -3.469 -0.781 1 91.31 169 LEU A C 1
ATOM 1332 O O . LEU A 1 169 ? 22.312 -2.725 -1.285 1 91.31 169 LEU A O 1
ATOM 1336 N N . LEU A 1 170 ? 23.312 -3.547 0.543 1 94 170 LEU A N 1
ATOM 1337 C CA . LEU A 1 170 ? 22.375 -2.943 1.479 1 94 170 LEU A CA 1
ATOM 1338 C C . LEU A 1 170 ? 23 -1.749 2.188 1 94 170 LEU A C 1
ATOM 1340 O O . LEU A 1 170 ? 22.312 -0.772 2.496 1 94 170 LEU A O 1
ATOM 1344 N N . HIS A 1 171 ? 24.25 -1.714 2.311 1 92.31 171 HIS A N 1
ATOM 1345 C CA . HIS A 1 171 ? 24.953 -0.75 3.156 1 92.31 171 HIS A CA 1
ATOM 1346 C C . HIS A 1 171 ? 24.719 0.677 2.67 1 92.31 171 HIS A C 1
ATOM 1348 O O . HIS A 1 171 ? 24.844 0.96 1.478 1 92.31 171 HIS A O 1
ATOM 1354 N N . ASP A 1 172 ? 24.344 1.496 3.596 1 92.62 172 ASP A N 1
ATOM 1355 C CA . ASP A 1 172 ? 24.203 2.922 3.318 1 92.62 172 ASP A CA 1
ATOM 1356 C C . ASP A 1 172 ? 25.281 3.727 4.043 1 92.62 172 ASP A C 1
ATOM 1358 O O . ASP A 1 172 ? 25.188 3.957 5.25 1 92.62 172 ASP A O 1
ATOM 1362 N N . SER A 1 173 ? 26.203 4.207 3.346 1 88.62 173 SER A N 1
ATOM 1363 C CA . SER A 1 173 ? 27.344 4.902 3.93 1 88.62 173 SER A CA 1
ATOM 1364 C C . SER A 1 173 ? 26.953 6.297 4.41 1 88.62 173 SER A C 1
ATOM 1366 O O . SER A 1 173 ? 27.641 6.875 5.262 1 88.62 173 SER A O 1
ATOM 1368 N N . TYR A 1 174 ? 25.891 6.777 3.902 1 90.44 174 TYR A N 1
ATOM 1369 C CA . TYR A 1 174 ? 25.5 8.141 4.242 1 90.44 174 TYR A CA 1
ATOM 1370 C C . TYR A 1 174 ? 25 8.227 5.68 1 90.44 174 TYR A C 1
ATOM 1372 O O . TYR A 1 174 ? 25.469 9.07 6.453 1 90.44 174 TYR A O 1
ATOM 1380 N N . ILE A 1 175 ? 24.141 7.379 6.082 1 89.75 175 ILE A N 1
ATOM 1381 C CA . ILE A 1 175 ? 23.547 7.492 7.41 1 89.75 175 ILE A CA 1
ATOM 1382 C C . ILE A 1 175 ? 24.469 6.836 8.438 1 89.75 175 ILE A C 1
ATOM 1384 O O . ILE A 1 175 ? 24.469 7.215 9.609 1 89.75 175 ILE A O 1
ATOM 1388 N N . SER A 1 176 ? 25.203 5.82 7.984 1 88.56 176 SER A N 1
ATOM 1389 C CA . SER A 1 176 ? 26.031 5.078 8.93 1 88.56 176 SER A CA 1
ATOM 1390 C C . SER A 1 176 ? 27.094 5.973 9.555 1 88.56 176 SER A C 1
ATOM 1392 O O . SER A 1 176 ? 27.594 5.688 10.648 1 88.56 176 SER A O 1
ATOM 1394 N N . LYS A 1 177 ? 27.406 7.027 8.914 1 89.31 177 LYS A N 1
ATOM 1395 C CA . LYS A 1 177 ? 28.438 7.914 9.422 1 89.31 177 LYS A CA 1
ATOM 1396 C C . LYS A 1 177 ? 27.906 8.82 10.516 1 89.31 177 LYS A C 1
ATOM 1398 O O . LYS A 1 177 ? 28.672 9.375 11.312 1 89.31 177 LYS A O 1
ATOM 1403 N N . TYR A 1 178 ? 26.641 9 10.625 1 93.25 178 TYR A N 1
ATOM 1404 C CA . TYR A 1 178 ? 26.062 9.969 11.547 1 93.25 178 TYR A CA 1
ATOM 1405 C C . TYR A 1 178 ? 25.703 9.312 12.875 1 93.25 178 TYR A C 1
ATOM 1407 O O . TYR A 1 178 ? 25.688 9.969 13.914 1 93.25 178 TYR A O 1
ATOM 1415 N N . MET A 1 179 ? 25.375 8.008 12.836 1 94.56 179 MET A N 1
ATOM 1416 C CA . MET A 1 179 ? 24.953 7.289 14.039 1 94.56 179 MET A CA 1
ATOM 1417 C C . MET A 1 179 ? 25.188 5.789 13.883 1 94.56 179 MET A C 1
ATOM 1419 O O . MET A 1 179 ? 24.969 5.234 12.805 1 94.56 179 MET A O 1
ATOM 1423 N N . SER A 1 180 ? 25.641 5.176 14.922 1 95.19 180 SER A N 1
ATOM 1424 C CA . SER A 1 180 ? 25.797 3.725 14.883 1 95.19 180 SER A CA 1
ATOM 1425 C C . SER A 1 180 ? 24.438 3.021 14.961 1 95.19 180 SER A C 1
ATOM 1427 O O . SER A 1 180 ? 23.469 3.586 15.469 1 95.19 180 SER A O 1
ATOM 1429 N N . VAL A 1 181 ? 24.391 1.822 14.484 1 96.25 181 VAL A N 1
ATOM 1430 C CA . VAL A 1 181 ? 23.156 1.057 14.492 1 96.25 181 VAL A CA 1
ATOM 1431 C C . VAL A 1 181 ? 22.719 0.79 15.93 1 96.25 181 VAL A C 1
ATOM 1433 O O . VAL A 1 181 ? 21.531 0.796 16.234 1 96.25 181 VAL A O 1
ATOM 1436 N N . LYS A 1 182 ? 23.609 0.56 16.797 1 96 182 LYS A N 1
ATOM 1437 C CA . LYS A 1 182 ? 23.297 0.295 18.203 1 96 182 LYS A CA 1
ATOM 1438 C C . LYS A 1 182 ? 22.625 1.501 18.859 1 96 182 LYS A C 1
ATOM 1440 O O . LYS A 1 182 ? 21.656 1.353 19.594 1 96 182 LYS A O 1
ATOM 1445 N N . ARG A 1 183 ? 23.203 2.631 18.594 1 96.25 183 ARG A N 1
ATOM 1446 C CA . ARG A 1 183 ? 22.641 3.844 19.172 1 96.25 183 ARG A CA 1
ATOM 1447 C C . ARG A 1 183 ? 21.281 4.156 18.594 1 96.25 183 ARG A C 1
ATOM 1449 O O . ARG A 1 183 ? 20.359 4.547 19.312 1 96.25 183 ARG A O 1
ATOM 1456 N N . PHE A 1 184 ? 21.172 3.988 17.297 1 97.06 184 PHE A N 1
ATOM 1457 C CA . PHE A 1 184 ? 19.875 4.188 16.672 1 97.06 184 PHE A CA 1
ATOM 1458 C C . PHE A 1 184 ? 18.828 3.262 17.281 1 97.06 184 PHE A C 1
ATOM 1460 O O . PHE A 1 184 ? 17.719 3.699 17.609 1 97.06 184 PHE A O 1
ATOM 1467 N N . SER A 1 185 ? 19.219 2.004 17.406 1 96.81 185 SER A N 1
ATOM 1468 C CA . SER A 1 185 ? 18.328 1.008 17.984 1 96.81 185 SER A CA 1
ATOM 1469 C C . SER A 1 185 ? 17.938 1.376 19.406 1 96.81 185 SER A C 1
ATOM 1471 O O . SER A 1 185 ? 16.797 1.174 19.828 1 96.81 185 SER A O 1
ATOM 1473 N N . TRP A 1 186 ? 18.859 1.871 20.109 1 96.88 186 TRP A N 1
ATOM 1474 C CA . TRP A 1 186 ? 18.594 2.281 21.484 1 96.88 186 TRP A CA 1
ATOM 1475 C C . TRP A 1 186 ? 17.594 3.422 21.531 1 96.88 186 TRP A C 1
ATOM 1477 O O . TRP A 1 186 ? 16.656 3.395 22.328 1 96.88 186 TRP A O 1
ATOM 1487 N N . LEU A 1 187 ? 17.766 4.41 20.672 1 97.62 187 LEU A N 1
ATOM 1488 C CA . LEU A 1 187 ? 16.859 5.547 20.641 1 97.62 187 LEU A CA 1
ATOM 1489 C C . LEU A 1 187 ? 15.453 5.109 20.25 1 97.62 187 LEU A C 1
ATOM 1491 O O . LEU A 1 187 ? 14.469 5.586 20.812 1 97.62 187 LEU A O 1
ATOM 1495 N N . LEU A 1 188 ? 15.414 4.246 19.312 1 97.25 188 LEU A N 1
ATOM 1496 C CA . LEU A 1 188 ? 14.125 3.736 18.859 1 97.25 188 LEU A CA 1
ATOM 1497 C C . LEU A 1 188 ? 13.398 3.006 19.984 1 97.25 188 LEU A C 1
ATOM 1499 O O . LEU A 1 188 ? 12.18 3.137 20.125 1 97.25 188 LEU A O 1
ATOM 1503 N N . ALA A 1 189 ? 14.094 2.344 20.812 1 95.81 189 ALA A N 1
ATOM 1504 C CA . ALA A 1 189 ? 13.523 1.538 21.875 1 95.81 189 ALA A CA 1
ATOM 1505 C C . ALA A 1 189 ? 13.141 2.408 23.078 1 95.81 189 ALA A C 1
ATOM 1507 O O . ALA A 1 189 ? 12.227 2.076 23.828 1 95.81 189 ALA A O 1
ATOM 1508 N N . HIS A 1 190 ? 13.852 3.527 23.234 1 97 190 HIS A N 1
ATOM 1509 C CA . HIS A 1 190 ? 13.711 4.242 24.5 1 97 190 HIS A CA 1
ATOM 1510 C C . HIS A 1 190 ? 13.008 5.578 24.297 1 97 190 HIS A C 1
ATOM 1512 O O . HIS A 1 190 ? 12.664 6.254 25.266 1 97 190 HIS A O 1
ATOM 1518 N N . ILE A 1 191 ? 12.75 5.945 23.078 1 97.94 191 ILE A N 1
ATOM 1519 C CA . ILE A 1 191 ? 12.094 7.227 22.844 1 97.94 191 ILE A CA 1
ATOM 1520 C C . ILE A 1 191 ? 10.75 7.246 23.578 1 97.94 191 ILE A C 1
ATOM 1522 O O . ILE A 1 191 ? 9.992 6.27 23.531 1 97.94 191 ILE A O 1
ATOM 1526 N N . HIS A 1 192 ? 10.492 8.312 24.328 1 97.94 192 HIS A N 1
ATOM 1527 C CA . HIS A 1 192 ? 9.258 8.508 25.078 1 97.94 192 HIS A CA 1
ATOM 1528 C C . HIS A 1 192 ? 8.836 9.969 25.078 1 97.94 192 HIS A C 1
ATOM 1530 O O . HIS A 1 192 ? 9.672 10.867 24.969 1 97.94 192 HIS A O 1
ATOM 1536 N N . LEU A 1 193 ? 7.555 10.156 25.234 1 98.12 193 LEU A N 1
ATOM 1537 C CA . LEU A 1 193 ? 7.02 11.516 25.188 1 98.12 193 LEU A CA 1
ATOM 1538 C C . LEU A 1 193 ? 6.367 11.883 26.516 1 98.12 193 LEU A C 1
ATOM 1540 O O . LEU A 1 193 ? 6.016 13.047 26.734 1 98.12 193 LEU A O 1
ATOM 1544 N N . ASN A 1 194 ? 6.168 10.883 27.344 1 97.12 194 ASN A N 1
ATOM 1545 C CA . ASN A 1 194 ? 5.488 11.078 28.625 1 97.12 194 ASN A CA 1
ATOM 1546 C C . ASN A 1 194 ? 5.977 10.094 29.672 1 97.12 194 ASN A C 1
ATOM 1548 O O . ASN A 1 194 ? 6.547 9.055 29.344 1 97.12 194 ASN A O 1
ATOM 1552 N N . ASP A 1 195 ? 5.715 10.445 30.906 1 95.81 195 ASP A N 1
ATOM 1553 C CA . ASP A 1 195 ? 6.133 9.586 32 1 95.81 195 ASP A CA 1
ATOM 1554 C C . ASP A 1 195 ? 5.141 8.445 32.219 1 95.81 195 ASP A C 1
ATOM 1556 O O . ASP A 1 195 ? 4.035 8.672 32.719 1 95.81 195 ASP A O 1
ATOM 1560 N N . ASN A 1 196 ? 5.551 7.273 31.984 1 91.25 196 ASN A N 1
ATOM 1561 C CA . ASN A 1 196 ? 4.691 6.098 32.094 1 91.25 196 ASN A CA 1
ATOM 1562 C C . ASN A 1 196 ? 4.25 5.863 33.531 1 91.25 196 ASN A C 1
ATOM 1564 O O . ASN A 1 196 ? 3.184 5.297 33.781 1 91.25 196 ASN A O 1
ATOM 1568 N N . SER A 1 197 ? 5.062 6.27 34.406 1 91.56 197 SER A N 1
ATOM 1569 C CA . SER A 1 197 ? 4.793 6.004 35.812 1 91.56 197 SER A CA 1
ATOM 1570 C C . SER A 1 197 ? 3.613 6.828 36.344 1 91.56 197 SER A C 1
ATOM 1572 O O . SER A 1 197 ? 2.977 6.469 37.312 1 91.56 197 SER A O 1
ATOM 1574 N N . LEU A 1 198 ? 3.314 7.797 35.656 1 93.06 198 LEU A N 1
ATOM 1575 C CA . LEU A 1 198 ? 2.258 8.695 36.094 1 93.06 198 LEU A CA 1
ATOM 1576 C C . LEU A 1 198 ? 0.96 8.43 35.344 1 93.06 198 LEU A C 1
ATOM 1578 O O . LEU A 1 198 ? -0.042 9.117 35.562 1 93.06 198 LEU A O 1
ATOM 1582 N N . GLN A 1 199 ? 0.94 7.477 34.469 1 93 199 GLN A N 1
ATOM 1583 C CA . GLN A 1 199 ? -0.27 7.176 33.719 1 93 199 GLN A CA 1
ATOM 1584 C C . GLN A 1 199 ? -1.36 6.613 34.625 1 93 199 GLN A C 1
ATOM 1586 O O . GLN A 1 199 ? -1.149 5.613 35.312 1 93 199 GLN A O 1
ATOM 1591 N N . PRO A 1 200 ? -2.434 7.195 34.594 1 91.94 200 PRO A N 1
ATOM 1592 C CA . PRO A 1 200 ? -3.541 6.641 35.375 1 91.94 200 PRO A CA 1
ATOM 1593 C C . PRO A 1 200 ? -4.004 5.281 34.875 1 91.94 200 PRO A C 1
ATOM 1595 O O . PRO A 1 200 ? -4.035 5.055 33.656 1 91.94 200 PRO A O 1
ATOM 1598 N N . PRO A 1 201 ? -4.293 4.383 35.781 1 88.56 201 PRO A N 1
ATOM 1599 C CA . PRO A 1 201 ? -4.734 3.053 35.344 1 88.56 201 PRO A CA 1
ATOM 1600 C C . PRO A 1 201 ? -6.113 3.07 34.688 1 88.56 201 PRO A C 1
ATOM 1602 O O . PRO A 1 201 ? -6.863 4.035 34.844 1 88.56 201 PRO A O 1
ATOM 1605 N N . ARG A 1 202 ? -6.355 2.074 34.031 1 84.12 202 ARG A N 1
ATOM 1606 C CA . ARG A 1 202 ? -7.652 1.934 33.375 1 84.12 202 ARG A CA 1
ATOM 1607 C C . ARG A 1 202 ? -8.789 1.974 34.375 1 84.12 202 ARG A C 1
ATOM 1609 O O . ARG A 1 202 ? -8.688 1.389 35.469 1 84.12 202 ARG A O 1
ATOM 1616 N N . GLY A 1 203 ? -9.789 2.664 34.094 1 82 203 GLY A N 1
ATOM 1617 C CA . GLY A 1 203 ? -10.906 2.781 35.031 1 82 203 GLY A CA 1
ATOM 1618 C C . GLY A 1 203 ? -10.922 4.094 35.781 1 82 203 GLY A C 1
ATOM 1619 O O . GLY A 1 203 ? -11.977 4.535 36.25 1 82 203 GLY A O 1
ATOM 1620 N N . ASN A 1 204 ? -9.75 4.594 35.938 1 86.56 204 ASN A N 1
ATOM 1621 C CA . ASN A 1 204 ? -9.656 5.902 36.562 1 86.56 204 ASN A CA 1
ATOM 1622 C C . ASN A 1 204 ? -10.305 6.992 35.719 1 86.56 204 ASN A C 1
ATOM 1624 O O . ASN A 1 204 ? -10.32 6.906 34.5 1 86.56 204 ASN A O 1
ATOM 1628 N N . GLU A 1 205 ? -10.844 7.93 36.312 1 83.88 205 GLU A N 1
ATOM 1629 C CA . GLU A 1 205 ? -11.531 9.031 35.656 1 83.88 205 GLU A CA 1
ATOM 1630 C C . GLU A 1 205 ? -10.578 9.82 34.75 1 83.88 205 GLU A C 1
ATOM 1632 O O . GLU A 1 205 ? -10.984 10.375 33.75 1 83.88 205 GLU A O 1
ATOM 1637 N N . LYS A 1 206 ? -9.383 9.789 35.156 1 86.44 206 LYS A N 1
ATOM 1638 C CA . LYS A 1 206 ? -8.414 10.586 34.406 1 86.44 206 LYS A CA 1
ATOM 1639 C C . LYS A 1 206 ? -7.695 9.734 33.344 1 86.44 206 LYS A C 1
ATOM 1641 O O . LYS A 1 206 ? -6.703 10.172 32.75 1 86.44 206 LYS A O 1
ATOM 1646 N N . TYR A 1 207 ? -8.141 8.664 33.188 1 88.25 207 TYR A N 1
ATOM 1647 C CA . TYR A 1 207 ? -7.531 7.785 32.188 1 88.25 207 TYR A CA 1
ATOM 1648 C C . TYR A 1 207 ? -7.684 8.359 30.781 1 88.25 207 TYR A C 1
ATOM 1650 O O . TYR A 1 207 ? -8.766 8.82 30.406 1 88.25 207 TYR A O 1
ATOM 1658 N N . TYR A 1 208 ? -6.625 8.359 30.109 1 87.75 208 TYR A N 1
ATOM 1659 C CA . TYR A 1 208 ? -6.586 8.875 28.75 1 87.75 208 TYR A CA 1
ATOM 1660 C C . TYR A 1 208 ? -5.875 7.902 27.812 1 87.75 208 TYR A C 1
ATOM 1662 O O . TYR A 1 208 ? -4.703 7.586 28.016 1 87.75 208 TYR A O 1
ATOM 1670 N N . LYS A 1 209 ? -6.57 7.398 26.766 1 89.5 209 LYS A N 1
ATOM 1671 C CA . LYS A 1 209 ? -6.039 6.379 25.859 1 89.5 209 LYS A CA 1
ATOM 1672 C C . LYS A 1 209 ? -4.785 6.871 25.141 1 89.5 209 LYS A C 1
ATOM 1674 O O . LYS A 1 209 ? -3.896 6.082 24.828 1 89.5 209 LYS A O 1
ATOM 1679 N N . LEU A 1 210 ? -4.758 8.195 24.953 1 94.19 210 LEU A N 1
ATOM 1680 C CA . LEU A 1 210 ? -3.633 8.75 24.219 1 94.19 210 LEU A CA 1
ATOM 1681 C C . LEU A 1 210 ? -2.609 9.367 25.172 1 94.19 210 LEU A C 1
ATOM 1683 O O . LEU A 1 210 ? -1.886 10.289 24.781 1 94.19 210 LEU A O 1
ATOM 1687 N N . TYR A 1 211 ? -2.48 8.922 26.312 1 94.75 211 TYR A N 1
ATOM 1688 C CA . TYR A 1 211 ? -1.63 9.492 27.359 1 94.75 211 TYR A CA 1
ATOM 1689 C C . TYR A 1 211 ? -0.182 9.578 26.891 1 94.75 211 TYR A C 1
ATOM 1691 O O . TYR A 1 211 ? 0.468 10.617 27.062 1 94.75 211 TYR A O 1
ATOM 1699 N N . LYS A 1 212 ? 0.279 8.578 26.266 1 95.19 212 LYS A N 1
ATOM 1700 C CA . LYS A 1 212 ? 1.688 8.484 25.891 1 95.19 212 LYS A CA 1
ATOM 1701 C C . LYS A 1 212 ? 2.059 9.539 24.859 1 95.19 212 LYS A C 1
ATOM 1703 O O . LYS A 1 212 ? 3.199 10.008 24.828 1 95.19 212 LYS A O 1
ATOM 1708 N N . VAL A 1 213 ? 1.074 9.922 23.969 1 97.12 213 VAL A N 1
ATOM 1709 C CA . VAL A 1 213 ? 1.39 10.867 22.906 1 97.12 213 VAL A CA 1
ATOM 1710 C C . VAL A 1 213 ? 0.722 12.211 23.188 1 97.12 213 VAL A C 1
ATOM 1712 O O . VAL A 1 213 ? 0.716 13.102 22.344 1 97.12 213 VAL A O 1
ATOM 1715 N N . ARG A 1 214 ? 0.167 12.414 24.328 1 96.69 214 ARG A N 1
ATOM 1716 C CA . ARG A 1 214 ? -0.576 13.617 24.672 1 96.69 214 ARG A CA 1
ATOM 1717 C C . ARG A 1 214 ? 0.292 14.859 24.516 1 96.69 214 ARG A C 1
ATOM 1719 O O . ARG A 1 214 ? -0.141 15.852 23.938 1 96.69 214 ARG A O 1
ATOM 1726 N N . PRO A 1 215 ? 1.559 14.852 25 1 98 215 PRO A N 1
ATOM 1727 C CA . PRO A 1 215 ? 2.391 16.047 24.828 1 98 215 PRO A CA 1
ATOM 1728 C C . PRO A 1 215 ? 2.611 16.406 23.359 1 98 215 PRO A C 1
ATOM 1730 O O . PRO A 1 215 ? 2.635 17.578 23 1 98 215 PRO A O 1
ATOM 1733 N N . LEU A 1 216 ? 2.746 15.375 22.531 1 98.31 216 LEU A N 1
ATOM 1734 C CA . LEU A 1 216 ? 2.92 15.594 21.109 1 98.31 216 LEU A CA 1
ATOM 1735 C C . LEU A 1 216 ? 1.662 16.203 20.484 1 98.31 216 LEU A C 1
ATOM 1737 O O . LEU A 1 216 ? 1.737 17.188 19.766 1 98.31 216 LEU A O 1
ATOM 1741 N N . VAL A 1 217 ? 0.544 15.664 20.781 1 97.69 217 VAL A N 1
ATOM 1742 C CA . VAL A 1 217 ? -0.742 16.078 20.219 1 97.69 217 VAL A CA 1
ATOM 1743 C C . VAL A 1 217 ? -1.056 17.5 20.656 1 97.69 217 VAL A C 1
ATOM 1745 O O . VAL A 1 217 ? -1.423 18.344 19.828 1 97.69 217 VAL A O 1
ATOM 1748 N N . ASN A 1 218 ? -0.837 17.766 21.906 1 97.62 218 ASN A N 1
ATOM 1749 C CA . ASN A 1 218 ? -1.097 19.109 22.422 1 97.62 218 ASN A CA 1
ATOM 1750 C C . ASN A 1 218 ? -0.173 20.141 21.781 1 97.62 218 ASN A C 1
ATOM 1752 O O . ASN A 1 218 ? -0.628 21.203 21.344 1 97.62 218 ASN A O 1
ATOM 1756 N N . HIS A 1 219 ? 1.046 19.781 21.75 1 98.44 219 HIS A N 1
ATOM 1757 C CA . HIS A 1 219 ? 2.039 20.703 21.219 1 98.44 219 HIS A CA 1
ATOM 1758 C C . HIS A 1 219 ? 1.754 21.047 19.75 1 98.44 219 HIS A C 1
ATOM 1760 O O . HIS A 1 219 ? 1.703 22.219 19.375 1 98.44 219 HIS A O 1
ATOM 1766 N N . LEU A 1 220 ? 1.518 20.016 18.938 1 98.56 220 LEU A N 1
ATOM 1767 C CA . LEU A 1 220 ? 1.352 20.234 17.5 1 98.56 220 LEU A CA 1
ATOM 1768 C C . LEU A 1 220 ? -0.002 20.875 17.203 1 98.56 220 LEU A C 1
ATOM 1770 O O . LEU A 1 220 ? -0.129 21.656 16.266 1 98.56 220 LEU A O 1
ATOM 1774 N N . SER A 1 221 ? -1.016 20.547 18 1 97.75 221 SER A N 1
ATOM 1775 C CA . SER A 1 221 ? -2.309 21.203 17.844 1 97.75 221 SER A CA 1
ATOM 1776 C C . SER A 1 221 ? -2.186 22.719 18 1 97.75 221 SER A C 1
ATOM 1778 O O . SER A 1 221 ? -2.791 23.484 17.25 1 97.75 221 SER A O 1
ATOM 1780 N N . GLU A 1 222 ? -1.42 23.125 18.938 1 97.75 222 GLU A N 1
ATOM 1781 C CA . GLU A 1 222 ? -1.204 24.547 19.203 1 97.75 222 GLU A CA 1
ATOM 1782 C C . GLU A 1 222 ? -0.35 25.188 18.109 1 97.75 222 GLU A C 1
ATOM 1784 O O . GLU A 1 222 ? -0.653 26.281 17.625 1 97.75 222 GLU A O 1
ATOM 1789 N N . ARG A 1 223 ? 0.668 24.484 17.703 1 98.06 223 ARG A N 1
ATOM 1790 C CA . ARG A 1 223 ? 1.6 25.047 16.719 1 98.06 223 ARG A CA 1
ATOM 1791 C C . ARG A 1 223 ? 0.938 25.172 15.352 1 98.06 223 ARG A C 1
ATOM 1793 O O . ARG A 1 223 ? 1.168 26.156 14.641 1 98.06 223 ARG A O 1
ATOM 1800 N N . PHE A 1 224 ? 0.142 24.188 14.93 1 98.44 224 PHE A N 1
ATOM 1801 C CA . PHE A 1 224 ? -0.535 24.219 13.641 1 98.44 224 PHE A CA 1
ATOM 1802 C C . PHE A 1 224 ? -1.404 25.469 13.523 1 98.44 224 PHE A C 1
ATOM 1804 O O . PHE A 1 224 ? -1.444 26.109 12.469 1 98.44 224 PHE A O 1
ATOM 1811 N N . LEU A 1 225 ? -2.033 25.859 14.633 1 97.31 225 LEU A N 1
ATOM 1812 C CA . LEU A 1 225 ? -2.92 27.031 14.648 1 97.31 225 LEU A CA 1
ATOM 1813 C C . LEU A 1 225 ? -2.117 28.328 14.719 1 97.31 225 LEU A C 1
ATOM 1815 O O . LEU A 1 225 ? -2.486 29.312 14.086 1 97.31 225 LEU A O 1
ATOM 1819 N N . ALA A 1 226 ? -1.037 28.281 15.414 1 97.5 226 ALA A N 1
ATOM 1820 C CA . ALA A 1 226 ? -0.263 29.484 15.688 1 97.5 226 ALA A CA 1
ATOM 1821 C C . ALA A 1 226 ? 0.515 29.938 14.453 1 97.5 226 ALA A C 1
ATOM 1823 O O . ALA A 1 226 ? 0.738 31.141 14.25 1 97.5 226 ALA A O 1
ATOM 1824 N N . LEU A 1 227 ? 0.84 29.047 13.555 1 98 227 LEU A N 1
ATOM 1825 C CA . LEU A 1 227 ? 1.812 29.359 12.516 1 98 227 LEU A CA 1
ATOM 1826 C C . LEU A 1 227 ? 1.114 29.719 11.211 1 98 227 LEU A C 1
ATOM 1828 O O . LEU A 1 227 ? 1.741 30.266 10.297 1 98 227 LEU A O 1
ATOM 1832 N N . PHE A 1 228 ? -0.19 29.469 11.148 1 98.12 228 PHE A N 1
ATOM 1833 C CA . PHE A 1 228 ? -0.898 29.688 9.891 1 98.12 228 PHE A CA 1
ATOM 1834 C C . PHE A 1 228 ? -2.332 30.141 10.148 1 98.12 228 PHE A C 1
ATOM 1836 O O . PHE A 1 228 ? -3.031 29.547 10.984 1 98.12 228 PHE A O 1
ATOM 1843 N N . LYS A 1 229 ? -2.723 31.188 9.477 1 97.56 229 LYS A N 1
ATOM 1844 C CA . LYS A 1 229 ? -4.109 31.641 9.461 1 97.56 229 LYS A CA 1
ATOM 1845 C C . LYS A 1 229 ? -4.852 31.109 8.234 1 97.56 229 LYS A C 1
ATOM 1847 O O . LYS A 1 229 ? -4.457 31.391 7.102 1 97.56 229 LYS A O 1
ATOM 1852 N N . PRO A 1 230 ? -5.91 30.406 8.422 1 97.69 230 PRO A N 1
ATOM 1853 C CA . PRO A 1 230 ? -6.594 29.703 7.328 1 97.69 230 PRO A CA 1
ATOM 1854 C C . PRO A 1 230 ? -7.176 30.672 6.289 1 97.69 230 PRO A C 1
ATOM 1856 O O . PRO A 1 230 ? -7.578 31.781 6.633 1 97.69 230 PRO A O 1
ATOM 1859 N N . ASN A 1 231 ? -7.238 30.234 5.043 1 98 231 ASN A N 1
ATOM 1860 C CA . ASN A 1 231 ? -7.938 30.922 3.963 1 98 231 ASN A CA 1
ATOM 1861 C C . ASN A 1 231 ? -9.445 30.688 4.035 1 98 231 ASN A C 1
ATOM 1863 O O . ASN A 1 231 ? -9.938 30.094 4.992 1 98 231 ASN A O 1
ATOM 1867 N N . LYS A 1 232 ? -10.086 31.203 3.078 1 97.75 232 LYS A N 1
ATOM 1868 C CA . LYS A 1 232 ? -11.547 31.219 3.053 1 97.75 232 LYS A CA 1
ATOM 1869 C C . LYS A 1 232 ? -12.102 29.797 3.072 1 97.75 232 LYS A C 1
ATOM 1871 O O . LYS A 1 232 ? -13.008 29.5 3.855 1 97.75 232 LYS A O 1
ATOM 1876 N N . ASN A 1 233 ? -11.531 28.922 2.252 1 98.19 233 ASN A N 1
ATOM 1877 C CA . ASN A 1 233 ? -12.102 27.594 2.064 1 98.19 233 ASN A CA 1
ATOM 1878 C C . ASN A 1 233 ? -11.352 26.531 2.879 1 98.19 233 ASN A C 1
ATOM 1880 O O . ASN A 1 233 ? -10.125 26.453 2.822 1 98.19 233 ASN A O 1
ATOM 1884 N N . GLN A 1 234 ? -12.102 25.781 3.646 1 98.5 234 GLN A N 1
ATOM 1885 C CA . GLN A 1 234 ? -11.586 24.688 4.469 1 98.5 234 GLN A CA 1
ATOM 1886 C C . GLN A 1 234 ? -12.32 23.391 4.176 1 98.5 234 GLN A C 1
ATOM 1888 O O . GLN A 1 234 ? -13.461 23.406 3.717 1 98.5 234 GLN A O 1
ATOM 1893 N N . SER A 1 235 ? -11.648 22.297 4.387 1 98.5 235 SER A N 1
ATOM 1894 C CA . SER A 1 235 ? -12.297 20.984 4.242 1 98.5 235 SER A CA 1
ATOM 1895 C C . SER A 1 235 ? -11.992 20.078 5.43 1 98.5 235 SER A C 1
ATOM 1897 O O . SER A 1 235 ? -10.922 20.172 6.027 1 98.5 235 SER A O 1
ATOM 1899 N N . ILE A 1 236 ? -12.953 19.25 5.816 1 98.06 236 ILE A N 1
ATOM 1900 C CA . ILE A 1 236 ? -12.812 18.281 6.902 1 98.06 236 ILE A CA 1
ATOM 1901 C C . ILE A 1 236 ? -13.039 16.875 6.367 1 98.06 236 ILE A C 1
ATOM 1903 O O . ILE A 1 236 ? -14.008 16.625 5.645 1 98.06 236 ILE A O 1
ATOM 1907 N N . ASP A 1 237 ? -12.141 16.016 6.684 1 96.19 237 ASP A N 1
ATOM 1908 C CA . ASP A 1 237 ? -12.25 14.625 6.27 1 96.19 237 ASP A CA 1
ATOM 1909 C C . ASP A 1 237 ? -11.391 13.719 7.145 1 96.19 237 ASP A C 1
ATOM 1911 O O . ASP A 1 237 ? -10.695 14.195 8.047 1 96.19 237 ASP A O 1
ATOM 1915 N N . GLU A 1 238 ? -11.5 12.469 6.879 1 94.31 238 GLU A N 1
ATOM 1916 C CA . GLU A 1 238 ? -10.773 11.469 7.66 1 94.31 238 GLU A CA 1
ATOM 1917 C C . GLU A 1 238 ? -9.438 11.125 7.008 1 94.31 238 GLU A C 1
ATOM 1919 O O . GLU A 1 238 ? -9.336 11.047 5.781 1 94.31 238 GLU A O 1
ATOM 1924 N N . SER A 1 239 ? -8.406 11.07 7.801 1 94.81 239 SER A N 1
ATOM 1925 C CA . SER A 1 239 ? -7.102 10.531 7.434 1 94.81 239 SER A CA 1
ATOM 1926 C C . SER A 1 239 ? -6.773 9.281 8.242 1 94.81 239 SER A C 1
ATOM 1928 O O . SER A 1 239 ? -7.277 9.102 9.352 1 94.81 239 SER A O 1
ATOM 1930 N N . MET A 1 240 ? -5.969 8.344 7.684 1 95 240 MET A N 1
ATOM 1931 C CA . MET A 1 240 ? -5.676 7.074 8.352 1 95 240 MET A CA 1
ATOM 1932 C C . MET A 1 240 ? -4.18 6.934 8.617 1 95 240 MET A C 1
ATOM 1934 O O . MET A 1 240 ? -3.357 7.297 7.77 1 95 240 MET A O 1
ATOM 1938 N N . ILE A 1 241 ? -3.812 6.484 9.797 1 95.94 241 ILE A N 1
ATOM 1939 C CA . ILE A 1 241 ? -2.473 6.012 10.125 1 95.94 241 ILE A CA 1
ATOM 1940 C C . ILE A 1 241 ? -2.439 4.484 10.086 1 95.94 241 ILE A C 1
ATOM 1942 O O . ILE A 1 241 ? -3.135 3.824 10.859 1 95.94 241 ILE A O 1
ATOM 1946 N N . LYS A 1 242 ? -1.652 3.984 9.18 1 93.56 242 LYS A N 1
ATOM 1947 C CA . LYS A 1 242 ? -1.578 2.533 9.039 1 93.56 242 LYS A CA 1
ATOM 1948 C C . LYS A 1 242 ? -1.006 1.887 10.297 1 93.56 242 LYS A C 1
ATOM 1950 O O . LYS A 1 242 ? 0.028 2.322 10.812 1 93.56 242 LYS A O 1
ATOM 1955 N N . PHE A 1 243 ? -1.651 0.887 10.93 1 92.69 243 PHE A N 1
ATOM 1956 C CA . PHE A 1 243 ? -1.197 0.093 12.07 1 92.69 243 PHE A CA 1
ATOM 1957 C C . PHE A 1 243 ? -1.902 -1.257 12.102 1 92.69 243 PHE A C 1
ATOM 1959 O O . PHE A 1 243 ? -3.133 -1.32 12.109 1 92.69 243 PHE A O 1
ATOM 1966 N N . LYS A 1 244 ? -1.135 -2.27 12.164 1 86.44 244 LYS A N 1
ATOM 1967 C CA . LYS A 1 244 ? -1.713 -3.609 12.125 1 86.44 244 LYS A CA 1
ATOM 1968 C C . LYS A 1 244 ? -1.54 -4.324 13.461 1 86.44 244 LYS A C 1
ATOM 1970 O O . LYS A 1 244 ? -2.012 -5.449 13.633 1 86.44 244 LYS A O 1
ATOM 1975 N N . GLY A 1 245 ? -0.9 -3.691 14.391 1 85.69 245 GLY A N 1
ATOM 1976 C CA . GLY A 1 245 ? -0.687 -4.312 15.688 1 85.69 245 GLY A CA 1
ATOM 1977 C C . GLY A 1 245 ? -1.921 -4.289 16.578 1 85.69 245 GLY A C 1
ATOM 1978 O O . GLY A 1 245 ? -3.031 -4.059 16.094 1 85.69 245 GLY A O 1
ATOM 1979 N N . ARG A 1 246 ? -1.762 -4.582 17.734 1 82.25 246 ARG A N 1
ATOM 1980 C CA . ARG A 1 246 ? -2.865 -4.617 18.688 1 82.25 246 ARG A CA 1
ATOM 1981 C C . ARG A 1 246 ? -3.047 -3.266 19.375 1 82.25 246 ARG A C 1
ATOM 1983 O O . ARG A 1 246 ? -2.107 -2.732 19.969 1 82.25 246 ARG A O 1
ATOM 1990 N N . SER A 1 247 ? -4.188 -2.752 19.219 1 86.75 247 SER A N 1
ATOM 1991 C CA . SER A 1 247 ? -4.527 -1.482 19.844 1 86.75 247 SER A CA 1
ATOM 1992 C C . SER A 1 247 ? -6.039 -1.271 19.891 1 86.75 247 SER A C 1
ATOM 1994 O O . SER A 1 247 ? -6.742 -1.615 18.938 1 86.75 247 SER A O 1
ATOM 1996 N N . SER A 1 248 ? -6.438 -0.77 20.938 1 84.94 248 SER A N 1
ATOM 1997 C CA . SER A 1 248 ? -7.859 -0.474 21.078 1 84.94 248 SER A CA 1
ATOM 1998 C C . SER A 1 248 ? -8.273 0.702 20.203 1 84.94 248 SER A C 1
ATOM 2000 O O . SER A 1 248 ? -9.461 0.926 19.969 1 84.94 248 SER A O 1
ATOM 2002 N N . LEU A 1 249 ? -7.336 1.408 19.719 1 90 249 LEU A N 1
ATOM 2003 C CA . LEU A 1 249 ? -7.598 2.584 18.906 1 90 249 LEU A CA 1
ATOM 2004 C C . LEU A 1 249 ? -7.793 2.191 17.438 1 90 249 LEU A C 1
ATOM 2006 O O . LEU A 1 249 ? -8.242 3.006 16.625 1 90 249 LEU A O 1
ATOM 2010 N N . LYS A 1 250 ? -7.434 1.02 17.141 1 90.12 250 LYS A N 1
ATOM 2011 C CA . LYS A 1 250 ? -7.414 0.576 15.75 1 90.12 250 LYS A CA 1
ATOM 2012 C C . LYS A 1 250 ? -8.82 0.521 15.164 1 90.12 250 LYS A C 1
ATOM 2014 O O . LYS A 1 250 ? -9.758 0.065 15.828 1 90.12 250 LYS A O 1
ATOM 2019 N N . GLN A 1 251 ? -8.945 1.046 13.977 1 89.25 251 GLN A N 1
ATOM 2020 C CA . GLN A 1 251 ? -10.195 1.039 13.227 1 89.25 251 GLN A CA 1
ATOM 2021 C C . GLN A 1 251 ? -10.062 0.236 11.938 1 89.25 251 GLN A C 1
ATOM 2023 O O . GLN A 1 251 ? -8.961 0.086 11.406 1 89.25 251 GLN A O 1
ATOM 2028 N N . TYR A 1 252 ? -11.117 -0.361 11.492 1 84.38 252 TYR A N 1
ATOM 2029 C CA . TYR A 1 252 ? -11.172 -1.074 10.219 1 84.38 252 TYR A CA 1
ATOM 2030 C C . TYR A 1 252 ? -12.023 -0.323 9.211 1 84.38 252 TYR A C 1
ATOM 2032 O O . TYR A 1 252 ? -13.227 -0.125 9.422 1 84.38 252 TYR A O 1
ATOM 2040 N N . MET A 1 253 ? -11.352 0.151 8.141 1 83.31 253 MET A N 1
ATOM 2041 C CA . MET A 1 253 ? -12.008 0.893 7.066 1 83.31 253 MET A CA 1
ATOM 2042 C C . MET A 1 253 ? -11.844 0.169 5.734 1 83.31 253 MET A C 1
ATOM 2044 O O . MET A 1 253 ? -10.914 0.45 4.977 1 83.31 253 MET A O 1
ATOM 2048 N N . PRO A 1 254 ? -12.773 -0.68 5.316 1 76.31 254 PRO A N 1
ATOM 2049 C CA . PRO A 1 254 ? -12.602 -1.541 4.145 1 76.31 254 PRO A CA 1
ATOM 2050 C C . PRO A 1 254 ? -12.562 -0.754 2.838 1 76.31 254 PRO A C 1
ATOM 2052 O O . PRO A 1 254 ? -11.938 -1.196 1.866 1 76.31 254 PRO A O 1
ATOM 2055 N N . LYS A 1 255 ? -13.25 0.366 2.777 1 76.5 255 LYS A N 1
ATOM 2056 C CA . LYS A 1 255 ? -13.359 1.118 1.531 1 76.5 255 LYS A CA 1
ATOM 2057 C C . LYS A 1 255 ? -12.141 2.014 1.323 1 76.5 255 LYS A C 1
ATOM 2059 O O . LYS A 1 255 ? -11.922 2.523 0.224 1 76.5 255 LYS A O 1
ATOM 2064 N N . LYS A 1 256 ? -11.375 2.223 2.4 1 78.94 256 LYS A N 1
ATOM 2065 C CA . LYS A 1 256 ? -10.195 3.076 2.303 1 78.94 256 LYS A CA 1
ATOM 2066 C C . LYS A 1 256 ? -8.953 2.264 1.929 1 78.94 256 LYS A C 1
ATOM 2068 O O . LYS A 1 256 ? -8.914 1.053 2.152 1 78.94 256 LYS A O 1
ATOM 2073 N N . PRO A 1 257 ? -8.023 2.912 1.257 1 78.31 257 PRO A N 1
ATOM 2074 C CA . PRO A 1 257 ? -6.793 2.199 0.918 1 78.31 257 PRO A CA 1
ATOM 2075 C C . PRO A 1 257 ? -6.109 1.588 2.139 1 78.31 257 PRO A C 1
ATOM 2077 O O . PRO A 1 257 ? -5.609 0.462 2.072 1 78.31 257 PRO A O 1
ATOM 2080 N N . ILE A 1 258 ? -6 2.357 3.211 1 87.19 258 ILE A N 1
ATOM 2081 C CA . ILE A 1 258 ? -5.543 1.807 4.48 1 87.19 258 ILE A CA 1
ATOM 2082 C C . ILE A 1 258 ? -6.73 1.232 5.254 1 87.19 258 ILE A C 1
ATOM 2084 O O . ILE A 1 258 ? -7.543 1.981 5.801 1 87.19 258 ILE A O 1
ATOM 2088 N N . LYS A 1 259 ? -6.758 -0.026 5.324 1 84.19 259 LYS A N 1
ATOM 2089 C CA . LYS A 1 259 ? -7.945 -0.689 5.855 1 84.19 259 LYS A CA 1
ATOM 2090 C C . LYS A 1 259 ? -7.918 -0.734 7.379 1 84.19 259 LYS A C 1
ATOM 2092 O O . LYS A 1 259 ? -8.969 -0.713 8.023 1 84.19 259 LYS A O 1
ATOM 2097 N N . ARG A 1 260 ? -6.688 -0.83 7.922 1 88.38 260 ARG A N 1
ATOM 2098 C CA . ARG A 1 260 ? -6.555 -0.952 9.375 1 88.38 260 ARG A CA 1
ATOM 2099 C C . ARG A 1 260 ? -5.559 0.064 9.914 1 88.38 260 ARG A C 1
ATOM 2101 O O . ARG A 1 260 ? -4.469 0.232 9.367 1 88.38 260 ARG A O 1
ATOM 2108 N N . GLY A 1 261 ? -5.992 0.744 10.898 1 94.31 261 GLY A N 1
ATOM 2109 C CA . GLY A 1 261 ? -5.109 1.716 11.531 1 94.31 261 GLY A CA 1
ATOM 2110 C C . GLY A 1 261 ? -5.852 2.725 12.383 1 94.31 261 GLY A C 1
ATOM 2111 O O . GLY A 1 261 ? -6.898 2.412 12.953 1 94.31 261 GLY A O 1
ATOM 2112 N N . TYR A 1 262 ? -5.211 3.818 12.633 1 96.06 262 TYR A N 1
ATOM 2113 C CA . TYR A 1 262 ? -5.801 4.875 13.445 1 96.06 262 TYR A CA 1
ATOM 2114 C C . TYR A 1 262 ? -6.496 5.91 12.57 1 96.06 262 TYR A C 1
ATOM 2116 O O . TYR A 1 262 ? -5.984 6.289 11.516 1 96.06 262 TYR A O 1
ATOM 2124 N N . LYS A 1 263 ? -7.641 6.289 12.992 1 94.31 263 LYS A N 1
ATOM 2125 C CA . LYS A 1 263 ? -8.422 7.305 12.289 1 94.31 263 LYS A CA 1
ATOM 2126 C C . LYS A 1 263 ? -8.172 8.695 12.867 1 94.31 263 LYS A C 1
ATOM 2128 O O . LYS A 1 263 ? -8.234 8.883 14.086 1 94.31 263 LYS A O 1
ATOM 2133 N N . ILE A 1 264 ? -7.848 9.648 11.984 1 96.69 264 ILE A N 1
ATOM 2134 C CA . ILE A 1 264 ? -7.648 11.039 12.367 1 96.69 264 ILE A CA 1
ATOM 2135 C C . ILE A 1 264 ? -8.586 11.938 11.562 1 96.69 264 ILE A C 1
ATOM 2137 O O . ILE A 1 264 ? -8.648 11.836 10.336 1 96.69 264 ILE A O 1
ATOM 2141 N N . TRP A 1 265 ? -9.352 12.773 12.289 1 96.62 265 TRP A N 1
ATOM 2142 C CA . TRP A 1 265 ? -10.102 13.836 11.625 1 96.62 265 TRP A CA 1
ATOM 2143 C C . TRP A 1 265 ? -9.227 15.062 11.406 1 96.62 265 TRP A C 1
ATOM 2145 O O . TRP A 1 265 ? -8.609 15.57 12.344 1 96.62 265 TRP A O 1
ATOM 2155 N N . MET A 1 266 ? -9.227 15.5 10.164 1 98.06 266 MET A N 1
ATOM 2156 C CA . MET A 1 266 ? -8.359 16.641 9.852 1 98.06 266 MET A CA 1
ATOM 2157 C C . MET A 1 266 ? -9.148 17.766 9.188 1 98.06 266 MET A C 1
ATOM 2159 O O . MET A 1 266 ? -10.086 17.5 8.43 1 98.06 266 MET A O 1
ATOM 2163 N N . ARG A 1 267 ? -8.891 18.938 9.516 1 98.62 267 ARG A N 1
ATOM 2164 C CA . ARG A 1 267 ? -9.305 20.125 8.766 1 98.62 267 ARG A CA 1
ATOM 2165 C C . ARG A 1 267 ? -8.133 20.734 8 1 98.62 267 ARG A C 1
ATOM 2167 O O . ARG A 1 267 ? -7.137 21.125 8.609 1 98.62 267 ARG A O 1
ATOM 2174 N N . CYS A 1 268 ? -8.234 20.781 6.73 1 98.75 268 CYS A N 1
ATOM 2175 C CA . CYS A 1 268 ? -7.16 21.281 5.883 1 98.75 268 CYS A CA 1
ATOM 2176 C C . CYS A 1 268 ? -7.609 22.516 5.102 1 98.75 268 CYS A C 1
ATOM 2178 O O . CYS A 1 268 ? -8.789 22.656 4.789 1 98.75 268 CYS A O 1
ATOM 2180 N N . ASP A 1 269 ? -6.699 23.359 4.844 1 98.62 269 ASP A N 1
ATOM 2181 C CA . ASP A 1 269 ? -6.898 24.609 4.137 1 98.62 269 ASP A CA 1
ATOM 2182 C C . ASP A 1 269 ? -6.785 24.422 2.625 1 98.62 269 ASP A C 1
ATOM 2184 O O . ASP A 1 269 ? -6.297 23.391 2.164 1 98.62 269 ASP A O 1
ATOM 2188 N N . GLU A 1 270 ? -7.336 25.328 1.861 1 98.25 270 GLU A N 1
ATOM 2189 C CA . GLU A 1 270 ? -7.277 25.266 0.404 1 98.25 270 GLU A CA 1
ATOM 2190 C C . GLU A 1 270 ? -5.836 25.266 -0.092 1 98.25 270 GLU A C 1
ATOM 2192 O O . GLU A 1 270 ? -5.551 24.781 -1.191 1 98.25 270 GLU A O 1
ATOM 2197 N N . SER A 1 271 ? -4.883 25.719 0.717 1 97.06 271 SER A N 1
ATOM 2198 C CA . SER A 1 271 ? -3.465 25.688 0.381 1 97.06 271 SER A CA 1
ATOM 2199 C C . SER A 1 271 ? -2.887 24.297 0.565 1 97.06 271 SER A C 1
ATOM 2201 O O . SER A 1 271 ? -1.777 24 0.107 1 97.06 271 SER A O 1
ATOM 2203 N N . GLY A 1 272 ? -3.588 23.453 1.251 1 97.19 272 GLY A N 1
ATOM 2204 C CA . GLY A 1 272 ? -3.098 22.125 1.573 1 97.19 272 GLY A CA 1
ATOM 2205 C C . GLY A 1 272 ? -2.594 22 3 1 97.19 272 GLY A C 1
ATOM 2206 O O . GLY A 1 272 ? -2.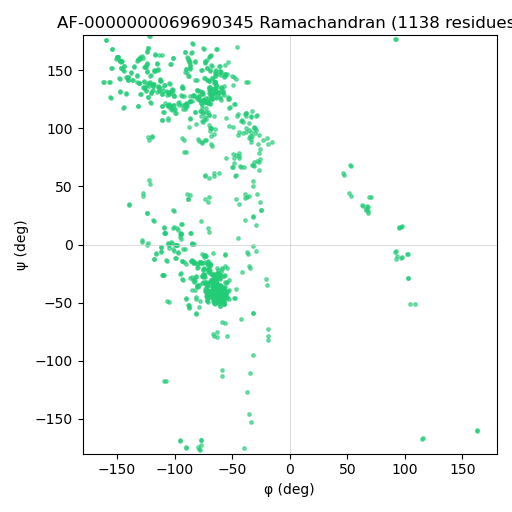291 20.906 3.465 1 97.19 272 GLY A O 1
ATOM 2207 N N . TYR A 1 273 ? -2.506 23.125 3.684 1 98.56 273 TYR A N 1
ATOM 2208 C CA . TYR A 1 273 ? -2.006 23.172 5.051 1 98.56 273 TYR A CA 1
ATOM 2209 C C . TYR A 1 273 ? -2.971 22.469 6.004 1 98.56 273 TYR A C 1
ATOM 2211 O O . TYR A 1 273 ? -4.184 22.703 5.945 1 98.56 273 TYR A O 1
ATOM 2219 N N . ALA A 1 274 ? -2.457 21.562 6.82 1 98.75 274 ALA A N 1
ATOM 2220 C CA . ALA A 1 274 ? -3.264 20.969 7.879 1 98.75 274 ALA A CA 1
ATOM 2221 C C . ALA A 1 274 ? -3.402 21.906 9.07 1 98.75 274 ALA A C 1
ATOM 2223 O O . ALA A 1 274 ? -2.441 22.125 9.812 1 98.75 274 ALA A O 1
ATOM 2224 N N . CYS A 1 275 ? -4.586 22.344 9.336 1 98.56 275 CYS A N 1
ATOM 2225 C CA . CYS A 1 275 ? -4.82 23.359 10.344 1 98.56 275 CYS A CA 1
ATOM 2226 C C . CYS A 1 275 ? -5.059 22.734 11.711 1 98.56 275 CYS A C 1
ATOM 2228 O O . CYS A 1 275 ? -4.539 23.203 12.727 1 98.56 275 CYS A O 1
ATOM 2230 N N . GLN A 1 276 ? -5.875 21.766 11.688 1 98.31 276 GLN A N 1
ATOM 2231 C CA . GLN A 1 276 ? -6.246 21.094 12.93 1 98.31 276 GLN A CA 1
ATOM 2232 C C . GLN A 1 276 ? -6.484 19.594 12.695 1 98.31 276 GLN A C 1
ATOM 2234 O O . GLN A 1 276 ? -6.727 19.172 11.57 1 98.31 276 GLN A O 1
ATOM 2239 N N . PHE A 1 277 ? -6.367 18.844 13.781 1 98.12 277 PHE A N 1
ATOM 2240 C CA . PHE A 1 277 ? -6.609 17.406 13.719 1 98.12 277 PHE A CA 1
ATOM 2241 C C . PHE A 1 277 ? -7.199 16.906 15.031 1 98.12 277 PHE A C 1
ATOM 2243 O O . PHE A 1 277 ? -7.133 17.594 16.047 1 98.12 277 PHE A O 1
ATOM 2250 N N . ASP A 1 278 ? -7.859 15.789 14.992 1 95.88 278 ASP A N 1
ATOM 2251 C CA . ASP A 1 278 ? -8.414 15.094 16.141 1 95.88 278 ASP A CA 1
ATOM 2252 C C . ASP A 1 278 ? -8.336 13.586 15.961 1 95.88 278 ASP A C 1
ATOM 2254 O O . ASP A 1 278 ? -8.938 13.031 15.039 1 95.88 278 ASP A O 1
ATOM 2258 N N . ILE A 1 279 ? -7.59 12.922 16.844 1 95.31 279 ILE A N 1
ATOM 2259 C CA . ILE A 1 279 ? -7.441 11.477 16.75 1 95.31 279 ILE A CA 1
ATOM 2260 C C . ILE A 1 279 ? -8.68 10.789 17.328 1 95.31 279 ILE A C 1
ATOM 2262 O O . ILE A 1 279 ? -9.094 11.078 18.453 1 95.31 279 ILE A O 1
ATOM 2266 N N . TYR A 1 280 ? -9.25 9.922 16.609 1 92.31 280 TYR A N 1
ATOM 2267 C CA . TYR A 1 280 ? -10.43 9.188 17.047 1 92.31 280 TYR A CA 1
ATOM 2268 C C . TYR A 1 280 ? -10.055 8.094 18.031 1 92.31 280 TYR A C 1
ATOM 2270 O O . TYR A 1 280 ? -9.211 7.246 17.734 1 92.31 280 TYR A O 1
ATOM 2278 N N . THR A 1 281 ? -10.578 8.102 19.203 1 88.44 281 THR A N 1
ATOM 2279 C CA . THR A 1 281 ? -10.203 7.156 20.25 1 88.44 281 THR A CA 1
ATOM 2280 C C . THR A 1 281 ? -11.328 6.16 20.5 1 88.44 281 THR A C 1
ATOM 2282 O O . THR A 1 281 ? -11.289 5.406 21.484 1 88.44 281 THR A O 1
ATOM 2285 N N . GLY A 1 282 ? -12.219 6.055 19.734 1 78.5 282 GLY A N 1
ATOM 2286 C CA . GLY A 1 282 ? -13.305 5.098 19.906 1 78.5 282 GLY A CA 1
ATOM 2287 C C . GLY A 1 282 ? -14.492 5.668 20.656 1 78.5 282 GLY A C 1
ATOM 2288 O O . GLY A 1 282 ? -14.492 6.84 21.031 1 78.5 282 GLY A O 1
ATOM 2289 N N . LYS A 1 283 ? -15.625 4.816 20.812 1 65.81 283 LYS A N 1
ATOM 2290 C CA . LYS A 1 283 ? -16.875 5.195 21.453 1 65.81 283 LYS A CA 1
ATOM 2291 C C . LYS A 1 283 ? -16.703 5.402 22.953 1 65.81 283 LYS A C 1
ATOM 2293 O O . LYS A 1 283 ? -16.047 4.598 23.625 1 65.81 283 LYS A O 1
ATOM 2298 N N . THR A 1 284 ? -16.594 6.621 23.453 1 57.84 284 THR A N 1
ATOM 2299 C CA . THR A 1 284 ? -16.547 6.855 24.891 1 57.84 284 THR A CA 1
ATOM 2300 C C . THR A 1 284 ? -17.891 6.523 25.531 1 57.84 284 THR A C 1
ATOM 2302 O O . THR A 1 284 ? -18.938 6.695 24.922 1 57.84 284 THR A O 1
ATOM 2305 N N . ALA A 1 285 ? -17.938 5.629 26.594 1 50.12 285 ALA A N 1
ATOM 2306 C CA . ALA A 1 285 ? -19.094 5.195 27.344 1 50.12 285 ALA A CA 1
ATOM 2307 C C . ALA A 1 285 ? -20.141 6.305 27.438 1 50.12 285 ALA A C 1
ATOM 2309 O O . ALA A 1 285 ? -21.344 6.043 27.375 1 50.12 285 ALA A O 1
ATOM 2310 N N . GLU A 1 286 ? -19.781 7.387 27.984 1 48.38 286 GLU A N 1
ATOM 2311 C CA . GLU A 1 286 ? -20.766 8.398 28.328 1 48.38 286 GLU A CA 1
ATOM 2312 C C . GLU A 1 286 ? -21.375 9.031 27.094 1 48.38 286 GLU A C 1
ATOM 2314 O O . GLU A 1 286 ? -22.5 9.555 27.141 1 48.38 286 GLU A O 1
ATOM 2319 N N . SER A 1 287 ? -20.641 9.281 26.125 1 48.28 287 SER A N 1
ATOM 2320 C CA . SER A 1 287 ? -21.172 10.102 25.047 1 48.28 287 SER A CA 1
ATOM 2321 C C . SER A 1 287 ? -21.766 9.242 23.938 1 48.28 287 SER A C 1
ATOM 2323 O O . SER A 1 287 ? -21.094 8.328 23.422 1 48.28 287 SER A O 1
ATOM 2325 N N . ILE A 1 288 ? -22.922 9.008 24.031 1 46.41 288 ILE A N 1
ATOM 2326 C CA . ILE A 1 288 ? -23.719 8.406 22.969 1 46.41 288 ILE A CA 1
ATOM 2327 C C . ILE A 1 288 ? -23.125 8.781 21.609 1 46.41 288 ILE A C 1
ATOM 2329 O O . ILE A 1 288 ? -22.875 9.961 21.328 1 46.41 288 ILE A O 1
ATOM 2333 N N . GLU A 1 289 ? -22.531 7.812 20.875 1 52.78 289 GLU A N 1
ATOM 2334 C CA . GLU A 1 289 ? -22.047 7.875 19.5 1 52.78 289 GLU A CA 1
ATOM 2335 C C . GLU A 1 289 ? -22.984 8.719 18.641 1 52.78 289 GLU A C 1
ATOM 2337 O O . GLU A 1 289 ? -22.641 9.047 17.5 1 52.78 289 GLU A O 1
ATOM 2342 N N . LYS A 1 290 ? -24.203 9.172 19.219 1 55.81 290 LYS A N 1
ATOM 2343 C CA . LYS A 1 290 ? -25.125 10.016 18.469 1 55.81 290 LYS A CA 1
ATOM 2344 C C . LYS A 1 290 ? -24.547 11.422 18.266 1 55.81 290 LYS A C 1
ATOM 2346 O O . LYS A 1 290 ? -24.141 12.062 19.234 1 55.81 290 LYS A O 1
ATOM 2351 N N . GLY A 1 291 ? -24.203 11.758 16.984 1 71.62 291 GLY A N 1
ATOM 2352 C CA . GLY A 1 291 ? -23.781 13.102 16.609 1 71.62 291 GLY A CA 1
ATOM 2353 C C . GLY A 1 291 ? -22.266 13.258 16.547 1 71.62 291 GLY A C 1
ATOM 2354 O O . GLY A 1 291 ? -21.75 14.352 16.766 1 71.62 291 GLY A O 1
ATOM 2355 N N . LEU A 1 292 ? -21.562 12.109 16.516 1 78.19 292 LEU A N 1
ATOM 2356 C CA . LEU A 1 292 ? -20.109 12.141 16.453 1 78.19 292 LEU A CA 1
ATOM 2357 C C . LEU A 1 292 ? -19.641 13.094 15.359 1 78.19 292 LEU A C 1
ATOM 2359 O O . LEU A 1 292 ? -18.75 13.922 15.594 1 78.19 292 LEU A O 1
ATOM 2363 N N . GLY A 1 293 ? -20.266 12.961 14.211 1 83.56 293 GLY A N 1
ATOM 2364 C CA . GLY A 1 293 ? -19.875 13.828 13.109 1 83.56 293 GLY A CA 1
ATOM 2365 C C . GLY A 1 293 ? -20.031 15.305 13.43 1 83.56 293 GLY A C 1
ATOM 2366 O O . GLY A 1 293 ? -19.141 16.109 13.156 1 83.56 293 GLY A O 1
ATOM 2367 N N . GLU A 1 294 ? -21.125 15.625 14 1 88.12 294 GLU A N 1
ATOM 2368 C CA . GLU A 1 294 ? -21.406 17.016 14.359 1 88.12 294 GLU A CA 1
ATOM 2369 C C . GLU A 1 294 ? -20.422 17.516 15.414 1 88.12 294 GLU A C 1
ATOM 2371 O O . GLU A 1 294 ? -19.938 18.656 15.32 1 88.12 294 GLU A O 1
ATOM 2376 N N . ARG A 1 295 ? -20.125 16.734 16.297 1 89.31 295 ARG A N 1
ATOM 2377 C CA . ARG A 1 295 ? -19.188 17.125 17.359 1 89.31 295 ARG A CA 1
ATOM 2378 C C . ARG A 1 295 ? -17.797 17.359 16.781 1 89.31 295 ARG A C 1
ATOM 2380 O O . ARG A 1 295 ? -17.125 18.344 17.156 1 89.31 295 ARG A O 1
ATOM 2387 N N . VAL A 1 296 ? -17.422 16.453 15.953 1 92.31 296 VAL A N 1
ATOM 2388 C CA . VAL A 1 296 ? -16.094 16.547 15.352 1 92.31 296 VAL A CA 1
ATOM 2389 C C . VAL A 1 296 ? -15.969 17.844 14.555 1 92.31 296 VAL A C 1
ATOM 2391 O O . VAL A 1 296 ? -15.016 18.594 14.734 1 92.31 296 VAL A O 1
ATOM 2394 N N . VAL A 1 297 ? -16.953 18.094 13.703 1 95.88 297 VAL A N 1
ATOM 2395 C CA . VAL A 1 297 ? -16.891 19.266 12.844 1 95.88 297 VAL A CA 1
ATOM 2396 C C . VAL A 1 297 ? -16.953 20.531 13.703 1 95.88 297 VAL A C 1
ATOM 2398 O O . VAL A 1 297 ? -16.203 21.484 13.469 1 95.88 297 VAL A O 1
ATOM 2401 N N . THR A 1 298 ? -17.844 20.531 14.664 1 95.38 298 THR A N 1
ATOM 2402 C CA . THR A 1 298 ? -17.969 21.688 15.539 1 95.38 298 THR A CA 1
ATOM 2403 C C . THR A 1 298 ? -16.656 21.969 16.266 1 95.38 298 THR A C 1
ATOM 2405 O O . THR A 1 298 ? -16.219 23.109 16.344 1 95.38 298 THR A O 1
ATOM 2408 N N . SER A 1 299 ? -16.031 20.938 16.688 1 94.5 299 SER A N 1
ATOM 2409 C CA . SER A 1 299 ? -14.766 21.078 17.406 1 94.5 299 SER A CA 1
ATOM 2410 C C . SER A 1 299 ? -13.672 21.609 16.484 1 94.5 299 SER A C 1
ATOM 2412 O O . SER A 1 299 ? -12.914 22.5 16.844 1 94.5 299 SER A O 1
ATOM 2414 N N . LEU A 1 300 ? -13.617 21.125 15.32 1 97 300 LEU A N 1
ATOM 2415 C CA . LEU A 1 300 ? -12.57 21.484 14.359 1 97 300 LEU A CA 1
ATOM 2416 C C . LEU A 1 300 ? -12.82 22.875 13.773 1 97 300 LEU A C 1
ATOM 2418 O O . LEU A 1 300 ? -11.922 23.469 13.18 1 97 300 LEU A O 1
ATOM 2422 N N . CYS A 1 301 ? -14.062 23.406 13.938 1 97.25 301 CYS A N 1
ATOM 2423 C CA . CYS A 1 301 ? -14.406 24.703 13.352 1 97.25 301 CYS A CA 1
ATOM 2424 C C . CYS A 1 301 ? -14.477 25.781 14.414 1 97.25 301 CYS A C 1
ATOM 2426 O O . CYS A 1 301 ? -14.711 26.953 14.102 1 97.25 301 CYS A O 1
ATOM 2428 N N . ARG A 1 302 ? -14.234 25.484 15.602 1 96.56 302 ARG A N 1
ATOM 2429 C CA . ARG A 1 302 ? -14.367 26.438 16.688 1 96.56 302 ARG A CA 1
ATOM 2430 C C . ARG A 1 302 ? -13.547 27.688 16.422 1 96.56 302 ARG A C 1
ATOM 2432 O O . ARG A 1 302 ? -14.008 28.812 16.656 1 96.56 302 ARG A O 1
ATOM 2439 N N . THR A 1 303 ? -12.398 27.531 15.938 1 96.12 303 THR A N 1
ATOM 2440 C CA . THR A 1 303 ? -11.492 28.656 15.703 1 96.12 303 THR A CA 1
ATOM 2441 C C . THR A 1 303 ? -11.938 29.469 14.492 1 96.12 303 THR A C 1
ATOM 2443 O O . THR A 1 303 ? -11.445 30.578 14.266 1 96.12 303 THR A O 1
ATOM 2446 N N . LEU A 1 304 ? -12.906 29 13.703 1 97.62 304 LEU A N 1
ATOM 2447 C CA . LEU A 1 304 ? -13.391 29.672 12.508 1 97.62 304 LEU A CA 1
ATOM 2448 C C . LEU A 1 304 ? -14.641 30.484 12.805 1 97.62 304 LEU A C 1
ATOM 2450 O O . LEU A 1 304 ? -15.102 31.25 11.953 1 97.62 304 LEU A O 1
ATOM 2454 N N . PHE A 1 305 ? -15.18 30.359 14 1 97.12 305 PHE A N 1
ATOM 2455 C CA . PHE A 1 305 ? -16.453 31 14.32 1 97.12 305 PHE A CA 1
ATOM 2456 C C . PHE A 1 305 ? -16.375 32.5 14.133 1 97.12 305 PHE A C 1
ATOM 2458 O O . PHE A 1 305 ? -15.359 33.125 14.484 1 97.12 305 PHE A O 1
ATOM 2465 N N . ARG A 1 306 ? -17.391 33.031 13.5 1 96.25 306 ARG A N 1
ATOM 2466 C CA . ARG A 1 306 ? -17.609 34.469 13.312 1 96.25 306 ARG A CA 1
ATOM 2467 C C . ARG A 1 306 ? -16.562 35.062 12.391 1 96.25 306 ARG A C 1
ATOM 2469 O O . ARG A 1 306 ? -16.172 36.219 12.562 1 96.25 306 ARG A O 1
ATOM 2476 N N . LYS A 1 307 ? -16.062 34.25 11.5 1 96.56 307 LYS A N 1
ATOM 2477 C CA . LYS A 1 307 ? -15.023 34.719 10.609 1 96.56 307 LYS A CA 1
ATOM 2478 C C . LYS A 1 307 ? -15.414 34.531 9.148 1 96.56 307 LYS A C 1
ATOM 2480 O O . LYS A 1 307 ? -14.609 34.781 8.242 1 96.56 307 LYS A O 1
ATOM 2485 N N . ASN A 1 308 ? -16.625 33.969 8.906 1 97.06 308 ASN A N 1
ATOM 2486 C CA . ASN A 1 308 ? -17.25 33.875 7.594 1 97.06 308 ASN A CA 1
ATOM 2487 C C . ASN A 1 308 ? -16.484 32.938 6.684 1 97.06 308 ASN A C 1
ATOM 2489 O O . ASN A 1 308 ? -16.312 33.188 5.492 1 97.06 308 ASN A O 1
ATOM 2493 N N . HIS A 1 309 ? -15.859 31.875 7.238 1 97.81 309 HIS A N 1
ATOM 2494 C CA . HIS A 1 309 ? -15.203 30.828 6.465 1 97.81 309 HIS A CA 1
ATOM 2495 C C . HIS A 1 309 ? -16.219 29.938 5.773 1 97.81 309 HIS A C 1
ATOM 2497 O O . HIS A 1 309 ? -17.406 29.953 6.117 1 97.81 309 HIS A O 1
ATOM 2503 N N . ARG A 1 310 ? -15.773 29.234 4.715 1 97.75 310 ARG A N 1
ATOM 2504 C CA . ARG A 1 310 ? -16.516 28.172 4.066 1 97.75 310 ARG A CA 1
ATOM 2505 C C . ARG A 1 310 ? -15.922 26.812 4.391 1 97.75 310 ARG A C 1
ATOM 2507 O O . ARG A 1 310 ? -14.703 26.625 4.312 1 97.75 310 ARG A O 1
ATOM 2514 N N . VAL A 1 311 ? -16.75 25.891 4.766 1 98.38 311 VAL A N 1
ATOM 2515 C CA . VAL A 1 311 ? -16.25 24.594 5.168 1 98.38 311 VAL A CA 1
ATOM 2516 C C . VAL A 1 311 ? -16.969 23.5 4.383 1 98.38 311 VAL A C 1
ATOM 2518 O O . VAL A 1 311 ? -18.188 23.547 4.203 1 98.38 311 VAL A O 1
ATOM 2521 N N . TYR A 1 312 ? -16.203 22.562 3.914 1 98.25 312 TYR A N 1
ATOM 2522 C CA . TYR A 1 312 ? -16.734 21.453 3.127 1 98.25 312 TYR A CA 1
ATOM 2523 C C . TYR A 1 312 ? -16.484 20.125 3.816 1 98.25 312 TYR A C 1
ATOM 2525 O O . TYR A 1 312 ? -15.406 19.906 4.383 1 98.25 312 TYR A O 1
ATOM 2533 N N . PHE A 1 313 ? -17.422 19.188 3.842 1 96.75 313 PHE A N 1
ATOM 2534 C CA . PHE A 1 313 ? -17.234 17.859 4.426 1 96.75 313 PHE A CA 1
ATOM 2535 C C . PHE A 1 313 ? -18.172 16.844 3.779 1 96.75 313 PHE A C 1
ATOM 2537 O O . PHE A 1 313 ? -19.047 17.219 2.998 1 96.75 313 PHE A O 1
ATOM 2544 N N . ASP A 1 314 ? -17.938 15.586 4.039 1 92.62 314 ASP A N 1
ATOM 2545 C CA . ASP A 1 314 ? -18.641 14.531 3.314 1 92.62 314 ASP A CA 1
ATOM 2546 C C . ASP A 1 314 ? -19.938 14.141 4.023 1 92.62 314 ASP A C 1
ATOM 2548 O O . ASP A 1 314 ? -20.344 14.789 4.996 1 92.62 314 ASP A O 1
ATOM 2552 N N . ASN A 1 315 ? -20.625 13.109 3.537 1 91.06 315 ASN A N 1
ATOM 2553 C CA . ASN A 1 315 ? -21.953 12.711 3.982 1 91.06 315 ASN A CA 1
ATOM 2554 C C . ASN A 1 315 ? -21.922 12.148 5.402 1 91.06 315 ASN A C 1
ATOM 2556 O O . ASN A 1 315 ? -22.938 12.164 6.102 1 91.06 315 ASN A O 1
ATOM 2560 N N . PHE A 1 316 ? -20.781 11.797 5.809 1 87.12 316 PHE A N 1
ATOM 2561 C CA . PHE A 1 316 ? -20.656 11.289 7.172 1 87.12 316 PHE A CA 1
ATOM 2562 C C . PHE A 1 316 ? -20.938 12.383 8.188 1 87.12 316 PHE A C 1
ATOM 2564 O O . PHE A 1 316 ? -21.547 12.125 9.234 1 87.12 316 PHE A O 1
ATOM 2571 N N . PHE A 1 317 ? -20.547 13.5 7.832 1 92 317 PHE A N 1
ATOM 2572 C CA . PHE A 1 317 ? -20.609 14.617 8.773 1 92 317 PHE A CA 1
ATOM 2573 C C . PHE A 1 317 ? -21.891 15.422 8.555 1 92 317 PHE A C 1
ATOM 2575 O O . PHE A 1 317 ? -22.359 16.094 9.469 1 92 317 PHE A O 1
ATOM 2582 N N . THR A 1 318 ? -22.422 15.391 7.438 1 93.75 318 THR A N 1
ATOM 2583 C CA . THR A 1 318 ? -23.406 16.359 6.996 1 93.75 318 THR A CA 1
ATOM 2584 C C . THR A 1 318 ? -24.781 16.062 7.609 1 93.75 318 THR A C 1
ATOM 2586 O O . THR A 1 318 ? -25.281 14.945 7.488 1 93.75 318 THR A O 1
ATOM 2589 N N . SER A 1 319 ? -25.312 17.016 8.25 1 93.19 319 SER A N 1
ATOM 2590 C CA . SER A 1 319 ? -26.672 17.016 8.781 1 93.19 319 SER A CA 1
ATOM 2591 C C . SER A 1 319 ? -27.281 18.406 8.75 1 93.19 319 SER A C 1
ATOM 2593 O O . SER A 1 319 ? -26.562 19.406 8.719 1 93.19 319 SER A O 1
ATOM 2595 N N . TYR A 1 320 ? -28.578 18.438 8.648 1 94.25 320 TYR A N 1
ATOM 2596 C CA . TYR A 1 320 ? -29.25 19.734 8.672 1 94.25 320 TYR A CA 1
ATOM 2597 C C . TYR A 1 320 ? -28.922 20.5 9.945 1 94.25 320 TYR A C 1
ATOM 2599 O O . TYR A 1 320 ? -28.641 21.703 9.898 1 94.25 320 TYR A O 1
ATOM 2607 N N . ALA A 1 321 ? -28.938 19.844 11.008 1 92.62 321 ALA A N 1
ATOM 2608 C CA . ALA A 1 321 ? -28.672 20.453 12.305 1 92.62 321 ALA A CA 1
ATOM 2609 C C . ALA A 1 321 ? -27.266 21.078 12.336 1 92.62 321 ALA A C 1
ATOM 2611 O O . ALA A 1 321 ? -27.094 22.188 12.852 1 92.62 321 ALA A O 1
ATOM 2612 N N . LEU A 1 322 ? -26.344 20.406 11.812 1 94.62 322 LEU A N 1
ATOM 2613 C CA . LEU A 1 322 ? -24.969 20.875 11.805 1 94.62 322 LEU A CA 1
ATOM 2614 C C . LEU A 1 322 ? -24.844 22.141 10.953 1 94.62 322 LEU A C 1
ATOM 2616 O O . LEU A 1 322 ? -24.25 23.125 11.391 1 94.62 322 LEU A O 1
ATOM 2620 N N . LEU A 1 323 ? -25.391 22.141 9.773 1 96 323 LEU A N 1
ATOM 2621 C CA . LEU A 1 323 ? -25.281 23.297 8.883 1 96 323 LEU A CA 1
ATOM 2622 C C . LEU A 1 323 ? -26 24.5 9.477 1 96 323 LEU A C 1
ATOM 2624 O O . LEU A 1 323 ? -25.484 25.625 9.398 1 96 323 LEU A O 1
ATOM 2628 N N . SER A 1 324 ? -27.188 24.234 9.977 1 95 324 SER A N 1
ATOM 2629 C CA . SER A 1 324 ? -27.938 25.312 10.625 1 95 324 SER A CA 1
ATOM 2630 C C . SER A 1 324 ? -27.125 25.938 11.766 1 95 324 SER A C 1
ATOM 2632 O O . SER A 1 324 ? -27.047 27.156 11.891 1 95 324 SER A O 1
ATOM 2634 N N . PHE A 1 325 ? -26.531 25.141 12.523 1 95.19 325 PHE A N 1
ATOM 2635 C CA . PHE A 1 325 ? -25.719 25.609 13.648 1 95.19 325 PHE A CA 1
ATOM 2636 C C . PHE A 1 325 ? -24.516 26.406 13.164 1 95.19 325 PHE A C 1
ATOM 2638 O O . PHE A 1 325 ? -24.25 27.5 13.672 1 95.19 325 PHE A O 1
ATOM 2645 N N . LEU A 1 326 ? -23.766 25.875 12.258 1 96.75 326 LEU A N 1
ATOM 2646 C CA . LEU A 1 326 ? -22.578 26.547 11.734 1 96.75 326 LEU A CA 1
ATOM 2647 C C . LEU A 1 326 ? -22.938 27.906 11.148 1 96.75 326 LEU A C 1
ATOM 2649 O O . LEU A 1 326 ? -22.172 28.859 11.305 1 96.75 326 LEU A O 1
ATOM 2653 N N . LYS A 1 327 ? -24.031 27.922 10.516 1 95.62 327 LYS A N 1
ATOM 2654 C CA . LYS A 1 327 ? -24.484 29.188 9.938 1 95.62 327 LYS A CA 1
ATOM 2655 C C . LYS A 1 327 ? -24.688 30.25 11.023 1 95.62 327 LYS A C 1
ATOM 2657 O O . LYS A 1 327 ? -24.344 31.422 10.82 1 95.62 327 LYS A O 1
ATOM 2662 N N . THR A 1 328 ? -25.25 29.844 12.125 1 95.12 328 THR A N 1
ATOM 2663 C CA . THR A 1 328 ? -25.453 30.781 13.227 1 95.12 328 THR A CA 1
ATOM 2664 C C . THR A 1 328 ? -24.109 31.312 13.727 1 95.12 328 THR A C 1
ATOM 2666 O O . THR A 1 328 ? -24.047 32.406 14.289 1 95.12 328 THR A O 1
ATOM 2669 N N . GLN A 1 329 ? -23.062 30.562 13.523 1 96 329 GLN A N 1
ATOM 2670 C CA . GLN A 1 329 ? -21.719 30.984 13.945 1 96 329 GLN A CA 1
ATOM 2671 C C . GLN A 1 329 ? -20.984 31.672 12.812 1 96 329 GLN A C 1
ATOM 2673 O O . GLN A 1 329 ? -19.766 31.891 12.891 1 96 329 GLN A O 1
ATOM 2678 N N . ASN A 1 330 ? -21.688 31.969 11.734 1 95.94 330 ASN A N 1
ATOM 2679 C CA . ASN A 1 330 ? -21.125 32.625 10.555 1 95.94 330 ASN A CA 1
ATOM 2680 C C . ASN A 1 330 ? -20.062 31.75 9.883 1 95.94 330 ASN A C 1
ATOM 2682 O O . ASN A 1 330 ? -19 32.25 9.508 1 95.94 330 ASN A O 1
ATOM 2686 N N . VAL A 1 331 ? -20.219 30.484 9.922 1 97.19 331 VAL A N 1
ATOM 2687 C CA . VAL A 1 331 ? -19.484 29.5 9.133 1 97.19 331 VAL A CA 1
ATOM 2688 C C . VAL A 1 331 ? -20.406 28.859 8.102 1 97.19 331 VAL A C 1
ATOM 2690 O O . VAL A 1 331 ? -21.438 28.281 8.461 1 97.19 331 VAL A O 1
ATOM 2693 N N . PHE A 1 332 ? -20.109 29 6.879 1 97.31 332 PHE A N 1
ATOM 2694 C CA . PHE A 1 332 ? -20.984 28.531 5.812 1 97.31 332 PHE A CA 1
ATOM 2695 C C . PHE A 1 332 ? -20.5 27.203 5.25 1 97.31 332 PHE A C 1
ATOM 2697 O O . PHE A 1 332 ? -19.391 27.125 4.711 1 97.31 332 PHE A O 1
ATOM 2704 N N . ALA A 1 333 ? -21.344 26.188 5.348 1 97.25 333 ALA A N 1
ATOM 2705 C CA . ALA A 1 333 ? -20.891 24.828 5.059 1 97.25 333 ALA A CA 1
ATOM 2706 C C . ALA A 1 333 ? -21.609 24.266 3.836 1 97.25 333 ALA A C 1
ATOM 2708 O O . ALA A 1 333 ? -22.656 24.766 3.439 1 97.25 333 ALA A O 1
ATOM 2709 N N . CYS A 1 334 ? -20.969 23.344 3.238 1 97.31 334 CYS A N 1
ATOM 2710 C CA . CYS A 1 334 ? -21.516 22.562 2.129 1 97.31 334 CYS A CA 1
ATOM 2711 C C . CYS A 1 334 ? -21.062 21.109 2.223 1 97.31 334 CYS A C 1
ATOM 2713 O O . CYS A 1 334 ? -19.875 20.828 2.434 1 97.31 334 CYS A O 1
ATOM 2715 N N . GLY A 1 335 ? -21.969 20.172 2.129 1 96.31 335 GLY A N 1
ATOM 2716 C CA . GLY A 1 335 ? -21.625 18.766 2.195 1 96.31 335 GLY A CA 1
ATOM 2717 C C . GLY A 1 335 ? -22.641 17.875 1.497 1 96.31 335 GLY A C 1
ATOM 2718 O O . GLY A 1 335 ? -23.812 18.266 1.335 1 96.31 335 GLY A O 1
ATOM 2719 N N . THR A 1 336 ? -22.234 16.766 1.006 1 94.88 336 THR A N 1
ATOM 2720 C CA . THR A 1 336 ? -23.156 15.773 0.466 1 94.88 336 THR A CA 1
ATOM 2721 C C . THR A 1 336 ? -23.984 15.141 1.581 1 94.88 336 THR A C 1
ATOM 2723 O O . THR A 1 336 ? -23.547 15.07 2.729 1 94.88 336 THR A O 1
ATOM 2726 N N . VAL A 1 337 ? -25.188 14.742 1.261 1 94.12 337 VAL A N 1
ATOM 2727 C CA . VAL A 1 337 ? -26.062 14.211 2.297 1 94.12 337 VAL A CA 1
ATOM 2728 C C . VAL A 1 337 ? -26.844 13.023 1.749 1 94.12 337 VAL A C 1
ATOM 2730 O O . VAL A 1 337 ? -27.203 12.992 0.567 1 94.12 337 VAL A O 1
ATOM 2733 N N . MET A 1 338 ? -27 12.078 2.574 1 90.5 338 MET A N 1
ATOM 2734 C CA . MET A 1 338 ? -27.922 10.992 2.256 1 90.5 338 MET A CA 1
ATOM 2735 C C . MET A 1 338 ? -29.359 11.398 2.557 1 90.5 338 MET A C 1
ATOM 2737 O O . MET A 1 338 ? -29.656 11.867 3.654 1 90.5 338 MET A O 1
ATOM 2741 N N . MET A 1 339 ? -30.219 11.172 1.703 1 90.31 339 MET A N 1
ATOM 2742 C CA . MET A 1 339 ? -31.578 11.703 1.774 1 90.31 339 MET A CA 1
ATOM 2743 C C . MET A 1 339 ? -32.406 10.977 2.842 1 90.31 339 MET A C 1
ATOM 2745 O O . MET A 1 339 ? -33.469 11.43 3.217 1 90.31 339 MET A O 1
ATOM 2749 N N . ASN A 1 340 ? -31.875 9.953 3.361 1 86.25 340 ASN A N 1
ATOM 2750 C CA . ASN A 1 340 ? -32.562 9.227 4.41 1 86.25 340 ASN A CA 1
ATOM 2751 C C . ASN A 1 340 ? -32.312 9.836 5.785 1 86.25 340 ASN A C 1
ATOM 2753 O O . ASN A 1 340 ? -32.906 9.414 6.777 1 86.25 340 ASN A O 1
ATOM 2757 N N . ARG A 1 341 ? -31.562 10.891 5.914 1 87.25 341 ARG A N 1
ATOM 2758 C CA . ARG A 1 341 ? -31.25 11.531 7.188 1 87.25 341 ARG A CA 1
ATOM 2759 C C . ARG A 1 341 ? -32.438 12.336 7.695 1 87.25 341 ARG A C 1
ATOM 2761 O O . ARG A 1 341 ? -33.375 12.609 6.945 1 87.25 341 ARG A O 1
ATOM 2768 N N . LYS A 1 342 ? -32.375 12.758 8.867 1 86.06 342 LYS A N 1
ATOM 2769 C CA . LYS A 1 342 ? -33.469 13.484 9.508 1 86.06 342 LYS A CA 1
ATOM 2770 C C . LYS A 1 342 ? -33.531 14.93 9.023 1 86.06 342 LYS A C 1
ATOM 2772 O O . LYS A 1 342 ? -32.5 15.508 8.656 1 86.06 342 LYS A O 1
ATOM 2777 N N . ASN A 1 343 ? -34.75 15.508 9.008 1 90.81 343 ASN A N 1
ATOM 2778 C CA . ASN A 1 343 ? -35.031 16.922 8.789 1 90.81 343 ASN A CA 1
ATOM 2779 C C . ASN A 1 343 ? -34.656 17.359 7.375 1 90.81 343 ASN A C 1
ATOM 2781 O O . ASN A 1 343 ? -34.094 18.453 7.176 1 90.81 343 ASN A O 1
ATOM 2785 N N . LEU A 1 344 ? -34.781 16.391 6.516 1 92.5 344 LEU A N 1
ATOM 2786 C CA . LEU A 1 344 ? -34.562 16.719 5.113 1 92.5 344 LEU A CA 1
ATOM 2787 C C . LEU A 1 344 ? -35.875 16.812 4.371 1 92.5 344 LEU A C 1
ATOM 2789 O O . LEU A 1 344 ? -36.906 16.297 4.832 1 92.5 344 LEU A O 1
ATOM 2793 N N . PRO A 1 345 ? -35.875 17.531 3.322 1 92.38 345 PRO A N 1
ATOM 2794 C CA . PRO A 1 345 ? -37.156 17.719 2.617 1 92.38 345 PRO A CA 1
ATOM 2795 C C . PRO A 1 345 ? -37.656 16.438 1.983 1 92.38 345 PRO A C 1
ATOM 2797 O O . PRO A 1 345 ? -36.875 15.641 1.464 1 92.38 345 PRO A O 1
ATOM 2800 N N . LYS A 1 346 ? -38.906 16.281 2.012 1 85.69 346 LYS A N 1
ATOM 2801 C CA . LYS A 1 346 ? -39.562 15.133 1.399 1 85.69 346 LYS A CA 1
ATOM 2802 C C . LYS A 1 346 ? -40.25 15.516 0.089 1 85.69 346 LYS A C 1
ATOM 2804 O O . LYS A 1 346 ? -40.75 14.648 -0.635 1 85.69 346 LYS A O 1
ATOM 2809 N N . ASN A 1 347 ? -40.156 16.781 -0.261 1 82.75 347 ASN A N 1
ATOM 2810 C CA . ASN A 1 347 ? -40.906 17.281 -1.428 1 82.75 347 ASN A CA 1
ATOM 2811 C C . ASN A 1 347 ? -39.969 17.406 -2.645 1 82.75 347 ASN A C 1
ATOM 2813 O O . ASN A 1 347 ? -40.312 18.094 -3.605 1 82.75 347 ASN A O 1
ATOM 2817 N N . LEU A 1 348 ? -38.812 16.812 -2.555 1 89.81 348 LEU A N 1
ATOM 2818 C CA . LEU A 1 348 ? -37.938 16.844 -3.732 1 89.81 348 LEU A CA 1
ATOM 2819 C C . LEU A 1 348 ? -38.344 15.742 -4.715 1 89.81 348 LEU A C 1
ATOM 2821 O O . LEU A 1 348 ? -38.906 14.727 -4.32 1 89.81 348 LEU A O 1
ATOM 2825 N N . LEU A 1 349 ? -37.969 15.961 -5.941 1 88.06 349 LEU A N 1
ATOM 2826 C CA . LEU A 1 349 ? -38.281 15 -6.996 1 88.06 349 LEU A CA 1
ATOM 2827 C C . LEU A 1 349 ? -37.562 13.68 -6.766 1 88.06 349 LEU A C 1
ATOM 2829 O O . LEU A 1 349 ? -36.438 13.656 -6.281 1 88.06 349 LEU A O 1
ATOM 2833 N N . GLU A 1 350 ? -38.25 12.609 -7.148 1 87.56 350 GLU A N 1
ATOM 2834 C CA . GLU A 1 350 ? -37.656 11.281 -7.031 1 87.56 350 GLU A CA 1
ATOM 2835 C C . GLU A 1 350 ? -36.5 11.102 -8.008 1 87.56 350 GLU A C 1
ATOM 2837 O O . GLU A 1 350 ? -36.469 11.758 -9.055 1 87.56 350 GLU A O 1
ATOM 2842 N N . ASP A 1 351 ? -35.656 10.266 -7.656 1 86.62 351 ASP A N 1
ATOM 2843 C CA . ASP A 1 351 ? -34.438 10.023 -8.43 1 86.62 351 ASP A CA 1
ATOM 2844 C C . ASP A 1 351 ? -34.781 9.594 -9.859 1 86.62 351 ASP A C 1
ATOM 2846 O O . ASP A 1 351 ? -34.094 9.992 -10.805 1 86.62 351 ASP A O 1
ATOM 2850 N N . LYS A 1 352 ? -35.844 8.805 -10.008 1 85.88 352 LYS A N 1
ATOM 2851 C CA . LYS A 1 352 ? -36.188 8.219 -11.297 1 85.88 352 LYS A CA 1
ATOM 2852 C C . LYS A 1 352 ? -36.719 9.281 -12.266 1 85.88 352 LYS A C 1
ATOM 2854 O O . LYS A 1 352 ? -36.656 9.109 -13.484 1 85.88 352 LYS A O 1
ATOM 2859 N N . ILE A 1 353 ? -37.188 10.383 -11.734 1 87.56 353 ILE A N 1
ATOM 2860 C CA . ILE A 1 353 ? -37.812 11.422 -12.547 1 87.56 353 ILE A CA 1
ATOM 2861 C C . ILE A 1 353 ? -36.75 12.375 -13.086 1 87.56 353 ILE A C 1
ATOM 2863 O O . ILE A 1 353 ? -36.906 12.922 -14.18 1 87.56 353 ILE A O 1
ATOM 2867 N N . LEU A 1 354 ? -35.719 12.5 -12.383 1 91.31 354 LEU A N 1
ATOM 2868 C CA . LEU A 1 354 ? -34.656 13.438 -12.766 1 91.31 354 LEU A CA 1
ATOM 2869 C C . LEU A 1 354 ? -33.844 12.883 -13.914 1 91.31 354 LEU A C 1
ATOM 2871 O O . LEU A 1 354 ? -33.438 11.719 -13.891 1 91.31 354 LEU A O 1
ATOM 2875 N N . LYS A 1 355 ? -33.656 13.648 -14.953 1 90.5 355 LYS A N 1
ATOM 2876 C CA . LYS A 1 355 ? -32.75 13.312 -16.047 1 90.5 355 LYS A CA 1
ATOM 2877 C C . LYS A 1 355 ? -31.359 13.859 -15.805 1 90.5 355 LYS A C 1
ATOM 2879 O O . LYS A 1 355 ? -31.156 14.703 -14.922 1 90.5 355 LYS A O 1
ATOM 2884 N N . GLN A 1 356 ? -30.5 13.383 -16.547 1 89.44 356 GLN A N 1
ATOM 2885 C CA . GLN A 1 356 ? -29.109 13.828 -16.375 1 89.44 356 GLN A CA 1
ATOM 2886 C C . GLN A 1 356 ? -28.984 15.328 -16.609 1 89.44 356 GLN A C 1
ATOM 2888 O O . GLN A 1 356 ? -29.453 15.859 -17.609 1 89.44 356 GLN A O 1
ATOM 2893 N N . GLY A 1 357 ? -28.422 16.016 -15.664 1 90.19 357 GLY A N 1
ATOM 2894 C CA . GLY A 1 357 ? -28.234 17.453 -15.75 1 90.19 357 GLY A CA 1
ATOM 2895 C C . GLY A 1 357 ? -29.312 18.234 -15.039 1 90.19 357 GLY A C 1
ATOM 2896 O O . GLY A 1 357 ? -29.203 19.453 -14.852 1 90.19 357 GLY A O 1
ATOM 2897 N N . GLU A 1 358 ? -30.328 17.594 -14.656 1 92.44 358 GLU A N 1
ATOM 2898 C CA . GLU A 1 358 ? -31.422 18.266 -13.953 1 92.44 358 GLU A CA 1
ATOM 2899 C C . GLU A 1 358 ? -31.203 18.234 -12.445 1 92.44 358 GLU A C 1
ATOM 2901 O O . GLU A 1 358 ? -30.516 17.344 -11.922 1 92.44 358 GLU A O 1
ATOM 2906 N N . PHE A 1 359 ? -31.672 19.25 -11.781 1 93.12 359 PHE A N 1
ATOM 2907 C CA . PHE A 1 359 ? -31.578 19.281 -10.328 1 93.12 359 PHE A CA 1
ATOM 2908 C C . PHE A 1 359 ? -32.812 19.953 -9.719 1 93.12 359 PHE A C 1
ATOM 2910 O O . PHE A 1 359 ? -33.5 20.703 -10.406 1 93.12 359 PHE A O 1
ATOM 2917 N N . ASP A 1 360 ? -33.156 19.578 -8.602 1 93.69 360 ASP A N 1
ATOM 2918 C CA . ASP A 1 360 ? -34.219 20.109 -7.781 1 93.69 360 ASP A CA 1
ATOM 2919 C C . ASP A 1 360 ? -33.719 20.547 -6.41 1 93.69 360 ASP A C 1
ATOM 2921 O O . ASP A 1 360 ? -32.656 20.078 -5.957 1 93.69 360 ASP A O 1
ATOM 2925 N N . TRP A 1 361 ? -34.406 21.609 -5.828 1 94.56 361 TRP A N 1
ATOM 2926 C CA . TRP A 1 361 ? -33.906 22.078 -4.535 1 94.56 361 TRP A CA 1
ATOM 2927 C C . TRP A 1 361 ? -35.062 22.609 -3.682 1 94.56 361 TRP A C 1
ATOM 2929 O O . TRP A 1 361 ? -36.156 22.859 -4.188 1 94.56 361 TRP A O 1
ATOM 2939 N N . ALA A 1 362 ? -34.844 22.641 -2.471 1 94.94 362 ALA A N 1
ATOM 2940 C CA . ALA A 1 362 ? -35.719 23.25 -1.474 1 94.94 362 ALA A CA 1
ATOM 2941 C C . ALA A 1 362 ? -34.906 24.031 -0.436 1 94.94 362 ALA A C 1
ATOM 2943 O O . ALA A 1 362 ? -33.75 23.672 -0.148 1 94.94 362 ALA A O 1
ATOM 2944 N N . VAL A 1 363 ? -35.5 25.109 0.095 1 94.69 363 VAL A N 1
ATOM 2945 C CA . VAL A 1 363 ? -34.844 25.969 1.064 1 94.69 363 VAL A CA 1
ATOM 2946 C C . VAL A 1 363 ? -35.562 25.891 2.408 1 94.69 363 VAL A C 1
ATOM 2948 O O . VAL A 1 363 ? -36.781 25.938 2.465 1 94.69 363 VAL A O 1
ATOM 2951 N N . SER A 1 364 ? -34.75 25.797 3.408 1 93.88 364 SER A N 1
ATOM 2952 C CA . SER A 1 364 ? -35.312 25.734 4.75 1 93.88 364 SER A CA 1
ATOM 2953 C C . SER A 1 364 ? -35.594 27.141 5.297 1 93.88 364 SER A C 1
ATOM 2955 O O . SER A 1 364 ? -35.125 28.125 4.727 1 93.88 364 SER A O 1
ATOM 2957 N N . GLU A 1 365 ? -36.219 27.141 6.422 1 90.12 365 GLU A N 1
ATOM 2958 C CA . GLU A 1 365 ? -36.531 28.391 7.094 1 90.12 365 GLU A CA 1
ATOM 2959 C C . GLU A 1 365 ? -35.25 29.109 7.531 1 90.12 365 GLU A C 1
ATOM 2961 O O . GLU A 1 365 ? -35.219 30.344 7.543 1 90.12 365 GLU A O 1
ATOM 2966 N N . GLU A 1 366 ? -34.281 28.344 7.871 1 90.19 366 GLU A N 1
ATOM 2967 C CA . GLU A 1 366 ? -33 28.906 8.297 1 90.19 366 GLU A CA 1
ATOM 2968 C C . GLU A 1 366 ? -32.094 29.203 7.105 1 90.19 366 GLU A C 1
ATOM 2970 O O . GLU A 1 366 ? -30.891 29.484 7.277 1 90.19 366 GLU A O 1
ATOM 2975 N N . ASN A 1 367 ? -32.625 29.109 5.938 1 92.75 367 ASN A N 1
ATOM 2976 C CA . ASN A 1 367 ? -31.938 29.438 4.691 1 92.75 367 ASN A CA 1
ATOM 2977 C C . ASN A 1 367 ? -30.828 28.438 4.387 1 92.75 367 ASN A C 1
ATOM 2979 O O . ASN A 1 367 ? -29.688 28.844 4.113 1 92.75 367 ASN A O 1
ATOM 2983 N N . VAL A 1 368 ? -31.078 27.203 4.617 1 94.75 368 VAL A N 1
ATOM 2984 C CA . VAL A 1 368 ? -30.25 26.094 4.16 1 94.75 368 VAL A CA 1
ATOM 2985 C C . VAL A 1 368 ? -30.891 25.438 2.941 1 94.75 368 VAL A C 1
ATOM 2987 O O . VAL A 1 368 ? -32.094 25.203 2.924 1 94.75 368 VAL A O 1
ATOM 2990 N N . VAL A 1 369 ? -30.141 25.203 1.964 1 95.5 369 VAL A N 1
ATOM 2991 C CA . VAL A 1 369 ? -30.688 24.641 0.729 1 95.5 369 VAL A CA 1
ATOM 2992 C C . VAL A 1 369 ? -30.359 23.156 0.651 1 95.5 369 VAL A C 1
ATOM 2994 O O . VAL A 1 369 ? -29.25 22.734 0.982 1 95.5 369 VAL A O 1
ATOM 2997 N N . CYS A 1 370 ? -31.281 22.344 0.379 1 95.56 370 CYS A N 1
ATOM 2998 C CA . CYS A 1 370 ? -31.109 20.938 0.02 1 95.56 370 CYS A CA 1
ATOM 2999 C C . CYS A 1 370 ? -31.281 20.734 -1.479 1 95.56 370 CYS A C 1
ATOM 3001 O O . CYS A 1 370 ? -32.344 21.047 -2.029 1 95.56 370 CYS A O 1
ATOM 3003 N N . MET A 1 371 ? -30.266 20.266 -2.072 1 94.62 371 MET A N 1
ATOM 3004 C CA . MET A 1 371 ? -30.266 20.156 -3.527 1 94.62 371 MET A CA 1
ATOM 3005 C C . MET A 1 371 ? -30.047 18.703 -3.959 1 94.62 371 MET A C 1
ATOM 3007 O O . MET A 1 371 ? -29.219 18 -3.375 1 94.62 371 MET A O 1
ATOM 3011 N N . LYS A 1 372 ? -30.75 18.281 -4.957 1 94.38 372 LYS A N 1
ATOM 3012 C CA . LYS A 1 372 ? -30.625 16.969 -5.582 1 94.38 372 LYS A CA 1
ATOM 3013 C C . LYS A 1 372 ? -30.297 17.109 -7.066 1 94.38 372 LYS A C 1
ATOM 3015 O O . LYS A 1 372 ? -31.016 17.781 -7.809 1 94.38 372 LYS A O 1
ATOM 3020 N N . TRP A 1 373 ? -29.188 16.531 -7.508 1 94.12 373 TRP A N 1
ATOM 3021 C CA . TRP A 1 373 ? -28.703 16.641 -8.875 1 94.12 373 TRP A CA 1
ATOM 3022 C C . TRP A 1 373 ? -28.469 15.266 -9.477 1 94.12 373 TRP A C 1
ATOM 3024 O O . TRP A 1 373 ? -27.906 14.383 -8.828 1 94.12 373 TRP A O 1
ATOM 3034 N N . LYS A 1 374 ? -28.906 15.109 -10.703 1 92.69 374 LYS A N 1
ATOM 3035 C CA . LYS A 1 374 ? -28.734 13.828 -11.391 1 92.69 374 LYS A CA 1
ATOM 3036 C C . LYS A 1 374 ? -27.594 13.906 -12.406 1 92.69 374 LYS A C 1
ATOM 3038 O O . LYS A 1 374 ? -27.641 14.711 -13.344 1 92.69 374 LYS A O 1
ATOM 3043 N N . ASP A 1 375 ? -26.609 13.141 -12.172 1 88.62 375 ASP A N 1
ATOM 3044 C CA . ASP A 1 375 ? -25.578 12.875 -13.18 1 88.62 375 ASP A CA 1
ATOM 3045 C C . ASP A 1 375 ? -25.688 11.438 -13.695 1 88.62 375 ASP A C 1
ATOM 3047 O O . ASP A 1 375 ? -26.719 11.047 -14.25 1 88.62 375 ASP A O 1
ATOM 3051 N N . LYS A 1 376 ? -24.656 10.633 -13.484 1 79.25 376 LYS A N 1
ATOM 3052 C CA . LYS A 1 376 ? -24.828 9.195 -13.688 1 79.25 376 LYS A CA 1
ATOM 3053 C C . LYS A 1 376 ? -25.609 8.57 -12.531 1 79.25 376 LYS A C 1
ATOM 3055 O O . LYS A 1 376 ? -26.438 7.676 -12.75 1 79.25 376 LYS A O 1
ATOM 3060 N N . ARG A 1 377 ? -25.344 9.211 -11.398 1 86.75 377 ARG A N 1
ATOM 3061 C CA . ARG A 1 377 ? -26.094 8.922 -10.18 1 86.75 377 ARG A CA 1
ATOM 3062 C C . ARG A 1 377 ? -26.641 10.195 -9.555 1 86.75 377 ARG A C 1
ATOM 3064 O O . ARG A 1 377 ? -26.219 11.297 -9.922 1 86.75 377 ARG A O 1
ATOM 3071 N N . THR A 1 378 ? -27.562 9.977 -8.742 1 91.12 378 THR A N 1
ATOM 3072 C CA . THR A 1 378 ? -28.125 11.125 -8.055 1 91.12 378 THR A CA 1
ATOM 3073 C C . THR A 1 378 ? -27.281 11.516 -6.848 1 91.12 378 THR A C 1
ATOM 3075 O O . THR A 1 378 ? -26.906 10.664 -6.051 1 91.12 378 THR A O 1
ATOM 3078 N N . VAL A 1 379 ? -26.938 12.766 -6.801 1 93.5 379 VAL A N 1
ATOM 3079 C CA . VAL A 1 379 ? -26.172 13.297 -5.68 1 93.5 379 VAL A CA 1
ATOM 3080 C C . VAL A 1 379 ? -26.969 14.391 -4.98 1 93.5 379 VAL A C 1
ATOM 3082 O O . VAL A 1 379 ? -27.547 15.258 -5.633 1 93.5 379 VAL A O 1
ATOM 3085 N N . SER A 1 380 ? -27.062 14.344 -3.695 1 94.5 380 SER A N 1
ATOM 3086 C CA . SER A 1 380 ? -27.734 15.375 -2.904 1 94.5 380 SER A CA 1
ATOM 3087 C C . SER A 1 380 ? -26.734 16.141 -2.051 1 94.5 380 SER A C 1
ATOM 3089 O O . SER A 1 380 ? -25.797 15.562 -1.502 1 94.5 380 SER A O 1
ATOM 3091 N N . VAL A 1 381 ? -26.984 17.469 -1.926 1 95.81 381 VAL A N 1
ATOM 3092 C CA . VAL A 1 381 ? -26.062 18.328 -1.181 1 95.81 381 VAL A CA 1
ATOM 3093 C C . VAL A 1 381 ? -26.859 19.297 -0.298 1 95.81 381 VAL A C 1
ATOM 3095 O O . VAL A 1 381 ? -27.953 19.719 -0.668 1 95.81 381 VAL A O 1
ATOM 3098 N N . LEU A 1 382 ? -26.391 19.547 0.879 1 96.19 382 LEU A N 1
ATOM 3099 C CA . LEU A 1 382 ? -26.828 20.641 1.726 1 96.19 382 LEU A CA 1
ATOM 3100 C C . LEU A 1 382 ? -25.844 21.797 1.677 1 96.19 382 LEU A C 1
ATOM 3102 O O . LEU A 1 382 ? -24.625 21.578 1.711 1 96.19 382 LEU A O 1
ATOM 3106 N N . SER A 1 383 ? -26.344 22.984 1.512 1 96.19 383 SER A N 1
ATOM 3107 C CA . SER A 1 383 ? -25.422 24.125 1.435 1 96.19 383 SER A CA 1
ATOM 3108 C C . SER A 1 383 ? -26.047 25.391 2.016 1 96.19 383 SER A C 1
ATOM 3110 O O . SER A 1 383 ? -27.266 25.594 1.899 1 96.19 383 SER A O 1
ATOM 3112 N N . CYS A 1 384 ? -25.328 26.172 2.656 1 94.69 384 CYS A N 1
ATOM 3113 C CA . CYS A 1 384 ? -25.719 27.516 3.074 1 94.69 384 CYS A CA 1
ATOM 3114 C C . CYS A 1 384 ? -24.734 28.562 2.553 1 94.69 384 CYS A C 1
ATOM 3116 O O . CYS A 1 384 ? -24.531 29.594 3.193 1 94.69 384 CYS A O 1
ATOM 3118 N N . GLN A 1 385 ? -24.094 28.203 1.406 1 93.44 385 GLN A N 1
ATOM 3119 C CA . GLN A 1 385 ? -23.109 29.094 0.797 1 93.44 385 GLN A CA 1
ATOM 3120 C C . GLN A 1 385 ? -23.75 29.953 -0.283 1 93.44 385 GLN A C 1
ATOM 3122 O O . GLN A 1 385 ? -24.969 30.031 -0.39 1 93.44 385 GLN A O 1
ATOM 3127 N N . GLU A 1 386 ? -22.812 30.609 -1.039 1 86.5 386 GLU A N 1
ATOM 3128 C CA . GLU A 1 386 ? -23.297 31.609 -1.991 1 86.5 386 GLU A CA 1
ATOM 3129 C C . GLU A 1 386 ? -23.891 30.953 -3.229 1 86.5 386 GLU A C 1
ATOM 3131 O O . GLU A 1 386 ? -23.281 30.062 -3.828 1 86.5 386 GLU A O 1
ATOM 3136 N N . ASN A 1 387 ? -25.047 31.375 -3.598 1 84.38 387 ASN A N 1
ATOM 3137 C CA . ASN A 1 387 ? -25.734 31.047 -4.844 1 84.38 387 ASN A CA 1
ATOM 3138 C C . ASN A 1 387 ? -25.688 29.547 -5.121 1 84.38 387 ASN A C 1
ATOM 3140 O O . ASN A 1 387 ? -25.266 29.125 -6.199 1 84.38 387 ASN A O 1
ATOM 3144 N N . PRO A 1 388 ? -26.219 28.781 -4.242 1 86 388 PRO A N 1
ATOM 3145 C CA . PRO A 1 388 ? -26.109 27.328 -4.41 1 86 388 PRO A CA 1
ATOM 3146 C C . PRO A 1 388 ? -26.938 26.797 -5.578 1 86 388 PRO A C 1
ATOM 3148 O O . PRO A 1 388 ? -26.594 25.766 -6.164 1 86 388 PRO A O 1
ATOM 3151 N N . THR A 1 389 ? -27.953 27.531 -6.012 1 86.88 389 THR A N 1
ATOM 3152 C CA . THR A 1 389 ? -28.891 27.031 -7.008 1 86.88 389 THR A CA 1
ATOM 3153 C C . THR A 1 389 ? -28.531 27.547 -8.398 1 86.88 389 THR A C 1
ATOM 3155 O O . THR A 1 389 ? -29.172 27.172 -9.391 1 86.88 389 THR A O 1
ATOM 3158 N N . ALA A 1 390 ? -27.484 28.328 -8.438 1 89.25 390 ALA A N 1
ATOM 3159 C CA . ALA A 1 390 ? -27.062 28.828 -9.75 1 89.25 390 ALA A CA 1
ATOM 3160 C C . ALA A 1 390 ? -26.594 27.688 -10.648 1 89.25 390 ALA A C 1
ATOM 3162 O O . ALA A 1 390 ? -25.984 26.734 -10.18 1 89.25 390 ALA A O 1
ATOM 3163 N N . ALA A 1 391 ? -26.953 27.781 -11.891 1 89.69 391 ALA A N 1
ATOM 3164 C CA . ALA A 1 391 ? -26.578 26.75 -12.852 1 89.69 391 ALA A CA 1
ATOM 3165 C C . ALA A 1 391 ? -25.141 26.938 -13.344 1 89.69 391 ALA A C 1
ATOM 3167 O O . ALA A 1 391 ? -24.734 28.062 -13.633 1 89.69 391 ALA A O 1
ATOM 3168 N N . ALA A 1 392 ? -24.422 25.906 -13.211 1 91.81 392 ALA A N 1
ATOM 3169 C CA . ALA A 1 392 ? -23.062 25.828 -13.758 1 91.81 392 ALA A CA 1
ATOM 3170 C C . ALA A 1 392 ? -22.922 24.656 -14.719 1 91.81 392 ALA A C 1
ATOM 3172 O O . ALA A 1 392 ? -23.922 24.062 -15.133 1 91.81 392 ALA A O 1
ATOM 3173 N N . SER A 1 393 ? -21.688 24.484 -15.312 1 88.69 393 SER A N 1
ATOM 3174 C CA . SER A 1 393 ? -21.469 23.375 -16.234 1 88.69 393 SER A CA 1
ATOM 3175 C C . SER A 1 393 ? -20.203 22.594 -15.891 1 88.69 393 SER A C 1
ATOM 3177 O O . SER A 1 393 ? -19.234 23.172 -15.406 1 88.69 393 SER A O 1
ATOM 3179 N N . VAL A 1 394 ? -20.375 21.344 -16 1 86.31 394 VAL A N 1
ATOM 3180 C CA . VAL A 1 394 ? -19.219 20.469 -15.812 1 86.31 394 VAL A CA 1
ATOM 3181 C C . VAL A 1 394 ? -18.984 19.641 -17.078 1 86.31 394 VAL A C 1
ATOM 3183 O O . VAL A 1 394 ? -19.922 19.297 -17.797 1 86.31 394 VAL A O 1
ATOM 3186 N N . ASP A 1 395 ? -17.766 19.391 -17.344 1 82.38 395 ASP A N 1
ATOM 3187 C CA . ASP A 1 395 ? -17.406 18.609 -18.516 1 82.38 395 ASP A CA 1
ATOM 3188 C C . ASP A 1 395 ? -17.406 17.109 -18.219 1 82.38 395 ASP A C 1
ATOM 3190 O O . ASP A 1 395 ? -16.891 16.688 -17.188 1 82.38 395 ASP A O 1
ATOM 3194 N N . ARG A 1 396 ? -18.172 16.375 -18.953 1 80.94 396 ARG A N 1
ATOM 3195 C CA . ARG A 1 396 ? -18.172 14.914 -18.859 1 80.94 396 ARG A CA 1
ATOM 3196 C C . ARG A 1 396 ? -17.672 14.281 -20.156 1 80.94 396 ARG A C 1
ATOM 3198 O O . ARG A 1 396 ? -18 14.734 -21.25 1 80.94 396 ARG A O 1
ATOM 3205 N N . ARG A 1 397 ? -16.781 13.383 -20.031 1 77.38 397 ARG A N 1
ATOM 3206 C CA . ARG A 1 397 ? -16.266 12.664 -21.188 1 77.38 397 ARG A CA 1
ATOM 3207 C C . ARG A 1 397 ? -17.125 11.445 -21.516 1 77.38 397 ARG A C 1
ATOM 3209 O O . ARG A 1 397 ? -17.406 10.625 -20.625 1 77.38 397 ARG A O 1
ATOM 3216 N N . GLU A 1 398 ? -17.531 11.32 -22.625 1 72.56 398 GLU A N 1
ATOM 3217 C CA . GLU A 1 398 ? -18.312 10.172 -23.078 1 72.56 398 GLU A CA 1
ATOM 3218 C C . GLU A 1 398 ? -17.406 9.023 -23.5 1 72.56 398 GLU A C 1
ATOM 3220 O O . GLU A 1 398 ? -16.188 9.172 -23.562 1 72.56 398 GLU A O 1
ATOM 3225 N N . LYS A 1 399 ? -18 7.895 -23.641 1 65.88 399 LYS A N 1
ATOM 3226 C CA . LYS A 1 399 ? -17.297 6.672 -24.016 1 65.88 399 LYS A CA 1
ATOM 3227 C C . LYS A 1 399 ? -16.5 6.859 -25.297 1 65.88 399 LYS A C 1
ATOM 3229 O O . LYS A 1 399 ? -15.422 6.285 -25.469 1 65.88 399 LYS A O 1
ATOM 3234 N N . ASN A 1 400 ? -17.047 7.684 -26.125 1 67.62 400 ASN A N 1
ATOM 3235 C CA . ASN A 1 400 ? -16.406 7.926 -27.422 1 67.62 400 ASN A CA 1
ATOM 3236 C C . ASN A 1 400 ? -15.289 8.961 -27.312 1 67.62 400 ASN A C 1
ATOM 3238 O O . ASN A 1 400 ? -14.648 9.297 -28.297 1 67.62 400 ASN A O 1
ATOM 3242 N N . GLY A 1 401 ? -15.062 9.469 -26.062 1 71.69 401 GLY A N 1
ATOM 3243 C CA . GLY A 1 401 ? -13.977 10.414 -25.828 1 71.69 401 GLY A CA 1
ATOM 3244 C C . GLY A 1 401 ? -14.422 11.859 -25.938 1 71.69 401 GLY A C 1
ATOM 3245 O O . GLY A 1 401 ? -13.656 12.773 -25.609 1 71.69 401 GLY A O 1
ATOM 3246 N N . GLU A 1 402 ? -15.586 12.008 -26.406 1 78.56 402 GLU A N 1
ATOM 3247 C CA . GLU A 1 402 ? -16.094 13.375 -26.562 1 78.56 402 GLU A CA 1
ATOM 3248 C C . GLU A 1 402 ? -16.469 13.984 -25.219 1 78.56 402 GLU A C 1
ATOM 3250 O O . GLU A 1 402 ? -16.953 13.289 -24.328 1 78.56 402 GLU A O 1
ATOM 3255 N N . LYS A 1 403 ? -16.188 15.297 -25.109 1 84.88 403 LYS A N 1
ATOM 3256 C CA . LYS A 1 403 ? -16.547 16.016 -23.891 1 84.88 403 LYS A CA 1
ATOM 3257 C C . LYS A 1 403 ? -17.938 16.656 -24.016 1 84.88 403 LYS A C 1
ATOM 3259 O O . LYS A 1 403 ? -18.219 17.328 -25.016 1 84.88 403 LYS A O 1
ATOM 3264 N N . ARG A 1 404 ? -18.781 16.281 -23.188 1 84.75 404 ARG A N 1
ATOM 3265 C CA . ARG A 1 404 ? -20.125 16.875 -23.141 1 84.75 404 ARG A CA 1
ATOM 3266 C C . ARG A 1 404 ? -20.297 17.734 -21.891 1 84.75 404 ARG A C 1
ATOM 3268 O O . ARG A 1 404 ? -19.797 17.375 -20.812 1 84.75 404 ARG A O 1
ATOM 3275 N N . LYS A 1 405 ? -20.922 18.891 -22.094 1 87.31 405 LYS A N 1
ATOM 3276 C CA . LYS A 1 405 ? -21.219 19.766 -20.969 1 87.31 405 LYS A CA 1
ATOM 3277 C C . LYS A 1 405 ? -22.547 19.391 -20.312 1 87.31 405 LYS A C 1
ATOM 3279 O O . LYS A 1 405 ? -23.562 19.266 -20.984 1 87.31 405 LYS A O 1
ATOM 3284 N N . VAL A 1 406 ? -22.469 19.141 -19.094 1 89.94 406 VAL A N 1
ATOM 3285 C CA . VAL A 1 406 ? -23.672 18.812 -18.328 1 89.94 406 VAL A CA 1
ATOM 3286 C C . VAL A 1 406 ? -23.938 19.922 -17.312 1 89.94 406 VAL A C 1
ATOM 3288 O O . VAL A 1 406 ? -23.031 20.375 -16.625 1 89.94 406 VAL A O 1
ATOM 3291 N N . ILE A 1 407 ? -25.156 20.359 -17.266 1 92.44 407 ILE A N 1
ATOM 3292 C CA . ILE A 1 407 ? -25.547 21.391 -16.312 1 92.44 407 ILE A CA 1
ATOM 3293 C C . ILE A 1 407 ? -25.516 20.844 -14.891 1 92.44 407 ILE A C 1
ATOM 3295 O O . ILE A 1 407 ? -25.953 19.703 -14.656 1 92.44 407 ILE A O 1
ATOM 3299 N N . CYS A 1 408 ? -24.906 21.594 -14 1 93 408 CYS A N 1
ATOM 3300 C CA . CYS A 1 408 ? -24.859 21.203 -12.594 1 93 408 CYS A CA 1
ATOM 3301 C C . CYS A 1 408 ? -25 22.422 -11.688 1 93 408 CYS A C 1
ATOM 3303 O O . CYS A 1 408 ? -24.641 23.531 -12.078 1 93 408 CYS A O 1
ATOM 3305 N N . PRO A 1 409 ? -25.672 22.297 -10.562 1 92.94 409 PRO A N 1
ATOM 3306 C CA . PRO A 1 409 ? -25.766 23.422 -9.633 1 92.94 409 PRO A CA 1
ATOM 3307 C C . PRO A 1 409 ? -24.406 23.891 -9.117 1 92.94 409 PRO A C 1
ATOM 3309 O O . PRO A 1 409 ? -23.5 23.078 -8.945 1 92.94 409 PRO A O 1
ATOM 3312 N N . GLN A 1 410 ? -24.281 25.141 -8.82 1 92.5 410 GLN A N 1
ATOM 3313 C CA . GLN A 1 410 ? -23.031 25.75 -8.367 1 92.5 410 GLN A CA 1
ATOM 3314 C C . GLN A 1 410 ? -22.547 25.109 -7.074 1 92.5 410 GLN A C 1
ATOM 3316 O O . GLN A 1 410 ? -21.328 24.969 -6.859 1 92.5 410 GLN A O 1
ATOM 3321 N N . ALA A 1 411 ? -23.5 24.734 -6.246 1 93.25 411 ALA A N 1
ATOM 3322 C CA . ALA A 1 411 ? -23.125 24.109 -4.977 1 93.25 411 ALA A CA 1
ATOM 3323 C C . ALA A 1 411 ? -22.281 22.859 -5.203 1 93.25 411 ALA A C 1
ATOM 3325 O O . ALA A 1 411 ? -21.344 22.594 -4.457 1 93.25 411 ALA A O 1
ATOM 3326 N N . ILE A 1 412 ? -22.594 22.141 -6.203 1 92.56 412 ILE A N 1
ATOM 3327 C CA . ILE A 1 412 ? -21.875 20.906 -6.504 1 92.56 412 ILE A CA 1
ATOM 3328 C C . ILE A 1 412 ? -20.5 21.234 -7.062 1 92.56 412 ILE A C 1
ATOM 3330 O O . ILE A 1 412 ? -19.516 20.562 -6.734 1 92.56 412 ILE A O 1
ATOM 3334 N N . VAL A 1 413 ? -20.375 22.219 -7.891 1 92.19 413 VAL A N 1
ATOM 3335 C CA . VAL A 1 413 ? -19.094 22.641 -8.445 1 92.19 413 VAL A CA 1
ATOM 3336 C C . VAL A 1 413 ? -18.172 23.094 -7.312 1 92.19 413 VAL A C 1
ATOM 3338 O O . VAL A 1 413 ? -17 22.703 -7.273 1 92.19 413 VAL A O 1
ATOM 3341 N N . ASP A 1 414 ? -18.766 23.859 -6.418 1 92.94 414 ASP A N 1
ATOM 3342 C CA . ASP A 1 414 ? -17.984 24.344 -5.281 1 92.94 414 ASP A CA 1
ATOM 3343 C C . ASP A 1 414 ? -17.531 23.188 -4.395 1 92.94 414 ASP A C 1
ATOM 3345 O O . ASP A 1 414 ? -16.375 23.156 -3.943 1 92.94 414 ASP A O 1
ATOM 3349 N N . TYR A 1 415 ? -18.422 22.297 -4.176 1 94.75 415 TYR A N 1
ATOM 3350 C CA . TYR A 1 415 ? -18.094 21.156 -3.35 1 94.75 415 TYR A CA 1
ATOM 3351 C C . TYR A 1 415 ? -16.938 20.359 -3.957 1 94.75 415 TYR A C 1
ATOM 3353 O O . TYR A 1 415 ? -15.961 20.047 -3.273 1 94.75 415 TYR A O 1
ATOM 3361 N N . ASN A 1 416 ? -17 20.031 -5.211 1 90.88 416 ASN A N 1
ATOM 3362 C CA . ASN A 1 416 ? -16 19.219 -5.887 1 90.88 416 ASN A CA 1
ATOM 3363 C C . ASN A 1 416 ? -14.641 19.922 -5.93 1 90.88 416 ASN A C 1
ATOM 3365 O O . ASN A 1 416 ? -13.602 19.266 -5.844 1 90.88 416 ASN A O 1
ATOM 3369 N N . LYS A 1 417 ? -14.688 21.141 -6.016 1 92.81 417 LYS A N 1
ATOM 3370 C CA . LYS A 1 417 ? -13.461 21.938 -6.105 1 92.81 417 LYS A CA 1
ATOM 3371 C C . LYS A 1 417 ? -12.75 22 -4.758 1 92.81 417 LYS A C 1
ATOM 3373 O O . LYS A 1 417 ? -11.523 22.047 -4.699 1 92.81 417 LYS A O 1
ATOM 3378 N N . ASN A 1 418 ? -13.516 21.984 -3.674 1 96.25 418 ASN A N 1
ATOM 3379 C CA . ASN A 1 418 ? -12.922 22.406 -2.41 1 96.25 418 ASN A CA 1
ATOM 3380 C C . ASN A 1 418 ? -12.891 21.266 -1.401 1 96.25 418 ASN A C 1
ATOM 3382 O O . ASN A 1 418 ? -12.234 21.359 -0.362 1 96.25 418 ASN A O 1
ATOM 3386 N N . MET A 1 419 ? -13.492 20.125 -1.655 1 96.19 419 MET A N 1
ATOM 3387 C CA . MET A 1 419 ? -13.586 19.031 -0.698 1 96.19 419 MET A CA 1
ATOM 3388 C C . MET A 1 419 ? -12.273 18.25 -0.632 1 96.19 419 MET A C 1
ATOM 3390 O O . MET A 1 419 ? -11.992 17.594 0.367 1 96.19 419 MET A O 1
ATOM 3394 N N . GLY A 1 420 ? -11.344 18.359 -1.526 1 96.12 420 GLY A N 1
ATOM 3395 C CA . GLY A 1 420 ? -10.211 17.453 -1.685 1 96.12 420 GLY A CA 1
ATOM 3396 C C . GLY A 1 420 ? -8.969 17.938 -0.964 1 96.12 420 GLY A C 1
ATOM 3397 O O . GLY A 1 420 ? -7.863 17.453 -1.23 1 96.12 420 GLY A O 1
ATOM 3398 N N . PHE A 1 421 ? -9.102 18.875 -0.01 1 97.75 421 PHE A N 1
ATOM 3399 C CA . PHE A 1 421 ? -7.91 19.438 0.608 1 97.75 421 PHE A CA 1
ATOM 3400 C C . PHE A 1 421 ? -7.215 18.406 1.489 1 97.75 421 PHE A C 1
ATOM 3402 O O . PHE A 1 421 ? -5.984 18.312 1.498 1 97.75 421 PHE A O 1
ATOM 3409 N N . VAL A 1 422 ? -8 17.625 2.234 1 97.62 422 VAL A N 1
ATOM 3410 C CA . VAL A 1 422 ? -7.426 16.594 3.092 1 97.62 422 VAL A CA 1
ATOM 3411 C C . VAL A 1 422 ? -6.766 15.516 2.236 1 97.62 422 VAL A C 1
ATOM 3413 O O . VAL A 1 422 ? -5.668 15.047 2.549 1 97.62 422 VAL A O 1
ATOM 3416 N N . ASP A 1 423 ? -7.418 15.148 1.203 1 94.5 423 ASP A N 1
ATOM 3417 C CA . ASP A 1 423 ? -6.855 14.164 0.281 1 94.5 423 ASP A CA 1
ATOM 3418 C C . ASP A 1 423 ? -5.547 14.664 -0.326 1 94.5 423 ASP A C 1
ATOM 3420 O O . ASP A 1 423 ? -4.605 13.891 -0.513 1 94.5 423 ASP A O 1
ATOM 3424 N N . TYR A 1 424 ? -5.574 15.922 -0.654 1 96.75 424 TYR A N 1
ATOM 3425 C CA . TYR A 1 424 ? -4.363 16.516 -1.195 1 96.75 424 TYR A CA 1
ATOM 3426 C C . TYR A 1 424 ? -3.225 16.469 -0.184 1 96.75 424 TYR A C 1
ATOM 3428 O O . TYR A 1 424 ? -2.104 16.078 -0.524 1 96.75 424 TYR A O 1
ATOM 3436 N N . PHE A 1 425 ? -3.49 16.812 0.978 1 98 425 PHE A N 1
ATOM 3437 C CA . PHE A 1 425 ? -2.506 16.734 2.051 1 98 425 PHE A CA 1
ATOM 3438 C C . PHE A 1 425 ? -2.004 15.312 2.232 1 98 425 PHE A C 1
ATOM 3440 O O . PHE A 1 425 ? -0.796 15.078 2.32 1 98 425 PHE A O 1
ATOM 3447 N N . ASP A 1 426 ? -2.912 14.391 2.303 1 96.31 426 ASP A N 1
ATOM 3448 C CA . ASP A 1 426 ? -2.559 12.984 2.492 1 96.31 426 ASP A CA 1
ATOM 3449 C C . ASP A 1 426 ? -1.706 12.477 1.333 1 96.31 426 ASP A C 1
ATOM 3451 O O . ASP A 1 426 ? -0.823 11.641 1.529 1 96.31 426 ASP A O 1
ATOM 3455 N N . HIS A 1 427 ? -2.014 12.969 0.225 1 94.88 427 HIS A N 1
ATOM 3456 C CA . HIS A 1 427 ? -1.214 12.594 -0.935 1 94.88 427 HIS A CA 1
ATOM 3457 C C . HIS A 1 427 ? 0.232 13.047 -0.781 1 94.88 427 HIS A C 1
ATOM 3459 O O . HIS A 1 427 ? 1.162 12.266 -0.979 1 94.88 427 HIS A O 1
ATOM 3465 N N . LEU A 1 428 ? 0.43 14.305 -0.441 1 96.81 428 LEU A N 1
ATOM 3466 C CA . LEU A 1 428 ? 1.776 14.828 -0.236 1 96.81 428 LEU A CA 1
ATOM 3467 C C . LEU A 1 428 ? 2.51 14.039 0.841 1 96.81 428 LEU A C 1
ATOM 3469 O O . LEU A 1 428 ? 3.688 13.711 0.683 1 96.81 428 LEU A O 1
ATOM 3473 N N . LYS A 1 429 ? 1.791 13.75 1.823 1 97.19 429 LYS A N 1
ATOM 3474 C CA . LYS A 1 429 ? 2.383 13.031 2.947 1 97.19 429 LYS A CA 1
ATOM 3475 C C . LYS A 1 429 ? 2.785 11.617 2.541 1 97.19 429 LYS A C 1
ATOM 3477 O O . LYS A 1 429 ? 3.84 11.125 2.947 1 97.19 429 LYS A O 1
ATOM 3482 N N . SER A 1 430 ? 1.995 10.969 1.79 1 94.75 430 SER A N 1
ATOM 3483 C CA . SER A 1 430 ? 2.178 9.562 1.455 1 94.75 430 SER A CA 1
ATOM 3484 C C . SER A 1 430 ? 3.359 9.367 0.512 1 94.75 430 SER A C 1
ATOM 3486 O O . SER A 1 430 ? 3.867 8.25 0.367 1 94.75 430 SER A O 1
ATOM 3488 N N . LEU A 1 431 ? 3.844 10.391 -0.127 1 94.25 431 LEU A N 1
ATOM 3489 C CA . LEU A 1 431 ? 4.902 10.281 -1.125 1 94.25 431 LEU A CA 1
ATOM 3490 C C . LEU A 1 431 ? 6.172 9.695 -0.513 1 94.25 431 LEU A C 1
ATOM 3492 O O . LEU A 1 431 ? 6.824 8.852 -1.125 1 94.25 431 LEU A O 1
ATOM 3496 N N . TYR A 1 432 ? 6.559 10.141 0.647 1 96.38 432 TYR A N 1
ATOM 3497 C CA . TYR A 1 432 ? 7.812 9.719 1.264 1 96.38 432 TYR A CA 1
ATOM 3498 C C . TYR A 1 432 ? 7.633 9.492 2.76 1 96.38 432 TYR A C 1
ATOM 3500 O O . TYR A 1 432 ? 8.539 9.789 3.549 1 96.38 432 TYR A O 1
ATOM 3508 N N . GLN A 1 433 ? 6.469 9.008 3.105 1 95.94 433 GLN A N 1
ATOM 3509 C CA . GLN A 1 433 ? 6.164 8.859 4.523 1 95.94 433 GLN A CA 1
ATOM 3510 C C . GLN A 1 433 ? 6.969 7.715 5.137 1 95.94 433 GLN A C 1
ATOM 3512 O O . GLN A 1 433 ? 7.309 6.75 4.449 1 95.94 433 GLN A O 1
ATOM 3517 N N . ILE A 1 434 ? 7.215 7.84 6.375 1 94.12 434 ILE A N 1
ATOM 3518 C CA . ILE A 1 434 ? 7.871 6.797 7.156 1 94.12 434 ILE A CA 1
ATOM 3519 C C . ILE A 1 434 ? 6.922 5.621 7.352 1 94.12 434 ILE A C 1
ATOM 3521 O O . ILE A 1 434 ? 5.797 5.797 7.828 1 94.12 434 ILE A O 1
ATOM 3525 N N . ASP A 1 435 ? 7.312 4.469 6.914 1 89.69 435 ASP A N 1
ATOM 3526 C CA . ASP A 1 435 ? 6.41 3.322 7.012 1 89.69 435 ASP A CA 1
ATOM 3527 C C . ASP A 1 435 ? 7.094 2.146 7.707 1 89.69 435 ASP A C 1
ATOM 3529 O O . ASP A 1 435 ? 6.969 1.002 7.266 1 89.69 435 ASP A O 1
ATOM 3533 N N . ARG A 1 436 ? 7.754 2.451 8.758 1 89.25 436 ARG A N 1
ATOM 3534 C CA . ARG A 1 436 ? 8.359 1.363 9.523 1 89.25 436 ARG A CA 1
ATOM 3535 C C . ARG A 1 436 ? 7.328 0.685 10.414 1 89.25 436 ARG A C 1
ATOM 3537 O O . ARG A 1 436 ? 6.59 1.355 11.141 1 89.25 436 ARG A O 1
ATOM 3544 N N . LYS A 1 437 ? 7.344 -0.607 10.336 1 86.94 437 LYS A N 1
ATOM 3545 C CA . LYS A 1 437 ? 6.449 -1.366 11.211 1 86.94 437 LYS A CA 1
ATOM 3546 C C . LYS A 1 437 ? 6.898 -1.274 12.664 1 86.94 437 LYS A C 1
ATOM 3548 O O . LYS A 1 437 ? 8.094 -1.185 12.953 1 86.94 437 LYS A O 1
ATOM 3553 N N . SER A 1 438 ? 5.879 -1.164 13.523 1 88.44 438 SER A N 1
ATOM 3554 C CA . SER A 1 438 ? 6.191 -1.05 14.945 1 88.44 438 SER A CA 1
ATOM 3555 C C . SER A 1 438 ? 5.211 -1.855 15.797 1 88.44 438 SER A C 1
ATOM 3557 O O . SER A 1 438 ? 4.016 -1.91 15.484 1 88.44 438 SER A O 1
ATOM 3559 N N . LYS A 1 439 ? 5.738 -2.418 16.844 1 85.56 439 LYS A N 1
ATOM 3560 C CA . LYS A 1 439 ? 4.891 -3.084 17.828 1 85.56 439 LYS A CA 1
ATOM 3561 C C . LYS A 1 439 ? 4.254 -2.076 18.781 1 85.56 439 LYS A C 1
ATOM 3563 O O . LYS A 1 439 ? 3.133 -2.277 19.25 1 85.56 439 LYS A O 1
ATOM 3568 N N . LYS A 1 440 ? 5.059 -1.064 19.062 1 90.94 440 LYS A N 1
ATOM 3569 C CA . LYS A 1 440 ? 4.523 0.008 19.891 1 90.94 440 LYS A CA 1
ATOM 3570 C C . LYS A 1 440 ? 3.49 0.833 19.141 1 90.94 440 LYS A C 1
ATOM 3572 O O . LYS A 1 440 ? 3.82 1.496 18.156 1 90.94 440 LYS A O 1
ATOM 3577 N N . TRP A 1 441 ? 2.318 0.903 19.672 1 91.44 441 TRP A N 1
ATOM 3578 C CA . TRP A 1 441 ? 1.211 1.508 18.938 1 91.44 441 TRP A CA 1
ATOM 3579 C C . TRP A 1 441 ? 1.454 2.996 18.719 1 91.44 441 TRP A C 1
ATOM 3581 O O . TRP A 1 441 ? 1.081 3.541 17.672 1 91.44 441 TRP A O 1
ATOM 3591 N N . TRP A 1 442 ? 2.051 3.664 19.641 1 94.75 442 TRP A N 1
ATOM 3592 C CA . TRP A 1 442 ? 2.104 5.121 19.594 1 94.75 442 TRP A CA 1
ATOM 3593 C C . TRP A 1 442 ? 3.26 5.59 18.703 1 94.75 442 TRP A C 1
ATOM 3595 O O . TRP A 1 442 ? 3.32 6.762 18.328 1 94.75 442 TRP A O 1
ATOM 3605 N N . HIS A 1 443 ? 4.254 4.688 18.312 1 95.94 443 HIS A N 1
ATOM 3606 C CA . HIS A 1 443 ? 5.32 5.051 17.391 1 95.94 443 HIS A CA 1
ATOM 3607 C C . HIS A 1 443 ? 4.754 5.492 16.047 1 95.94 443 HIS A C 1
ATOM 3609 O O . HIS A 1 443 ? 5.246 6.453 15.438 1 95.94 443 HIS A O 1
ATOM 3615 N N . ARG A 1 444 ? 3.732 4.785 15.625 1 95.94 444 ARG A N 1
ATOM 3616 C CA . ARG A 1 444 ? 3.135 5.121 14.336 1 95.94 444 ARG A CA 1
ATOM 3617 C C . ARG A 1 444 ? 2.527 6.52 14.359 1 95.94 444 ARG A C 1
ATOM 3619 O O . ARG A 1 444 ? 2.545 7.23 13.352 1 95.94 444 ARG A O 1
ATOM 3626 N N . ILE A 1 445 ? 2.021 6.898 15.492 1 97.19 445 ILE A N 1
ATOM 3627 C CA . ILE A 1 445 ? 1.43 8.227 15.656 1 97.19 445 ILE A CA 1
ATOM 3628 C C . ILE A 1 445 ? 2.531 9.281 15.672 1 97.19 445 ILE A C 1
ATOM 3630 O O . ILE A 1 445 ? 2.416 10.312 15.008 1 97.19 445 ILE A O 1
ATOM 3634 N N . LEU A 1 446 ? 3.586 8.992 16.406 1 97.94 446 LEU A N 1
ATOM 3635 C CA . LEU A 1 446 ? 4.711 9.914 16.5 1 97.94 446 LEU A CA 1
ATOM 3636 C C . LEU A 1 446 ? 5.277 10.211 15.109 1 97.94 446 LEU A C 1
ATOM 3638 O O . LEU A 1 446 ? 5.41 11.375 14.719 1 97.94 446 LEU A O 1
ATOM 3642 N N . PHE A 1 447 ? 5.539 9.203 14.367 1 97.88 447 PHE A N 1
ATOM 3643 C CA . PHE A 1 447 ? 6.199 9.383 13.086 1 97.88 447 PHE A CA 1
ATOM 3644 C C . PHE A 1 447 ? 5.219 9.914 12.047 1 97.88 447 PHE A C 1
ATOM 3646 O O . PHE A 1 447 ? 5.613 10.625 11.117 1 97.88 447 PHE A O 1
ATOM 3653 N N . HIS A 1 448 ? 3.932 9.617 12.234 1 97.75 448 HIS A N 1
ATOM 3654 C CA . HIS A 1 448 ? 2.92 10.258 11.406 1 97.75 448 HIS A CA 1
ATOM 3655 C C . HIS A 1 448 ? 2.953 11.773 11.562 1 97.75 448 HIS A C 1
ATOM 3657 O O . HIS A 1 448 ? 2.973 12.508 10.57 1 97.75 448 HIS A O 1
ATOM 3663 N N . PHE A 1 449 ? 3 12.188 12.727 1 98.5 449 PHE A N 1
ATOM 3664 C CA . PHE A 1 449 ? 2.945 13.625 12.969 1 98.5 449 PHE A CA 1
ATOM 3665 C C . PHE A 1 449 ? 4.27 14.281 12.617 1 98.5 449 PHE A C 1
ATOM 3667 O O . PHE A 1 449 ? 4.312 15.477 12.297 1 98.5 449 PHE A O 1
ATOM 3674 N N . LEU A 1 450 ? 5.375 13.492 12.68 1 98.62 450 LEU A N 1
ATOM 3675 C CA . LEU A 1 450 ? 6.625 13.992 12.117 1 98.62 450 LEU A CA 1
ATOM 3676 C C . LEU A 1 450 ? 6.461 14.305 10.633 1 98.62 450 LEU A C 1
ATOM 3678 O O . LEU A 1 450 ? 6.824 15.391 10.18 1 98.62 450 LEU A O 1
ATOM 3682 N N . ASP A 1 451 ? 5.844 13.438 9.906 1 98.56 451 ASP A N 1
ATOM 3683 C CA . ASP A 1 451 ? 5.594 13.625 8.484 1 98.56 451 ASP A CA 1
ATOM 3684 C C . ASP A 1 451 ? 4.621 14.773 8.242 1 98.56 451 ASP A C 1
ATOM 3686 O O . ASP A 1 451 ? 4.793 15.555 7.301 1 98.56 451 ASP A O 1
ATOM 3690 N N . VAL A 1 452 ? 3.588 14.852 9.07 1 98.69 452 VAL A N 1
ATOM 3691 C CA . VAL A 1 452 ? 2.619 15.938 8.953 1 98.69 452 VAL A CA 1
ATOM 3692 C C . VAL A 1 452 ? 3.326 17.281 9.102 1 98.69 452 VAL A C 1
ATOM 3694 O O . VAL A 1 452 ? 3.074 18.219 8.336 1 98.69 452 VAL A O 1
ATOM 3697 N N . SER A 1 453 ? 4.211 17.328 10.055 1 98.81 453 SER A N 1
ATOM 3698 C CA . SER A 1 453 ? 4.953 18.562 10.305 1 98.81 453 SER A CA 1
ATOM 3699 C C . SER A 1 453 ? 5.859 18.906 9.133 1 98.81 453 SER A C 1
ATOM 3701 O O . SER A 1 453 ? 6.027 20.094 8.797 1 98.81 453 SER A O 1
ATOM 3703 N N . VAL A 1 454 ? 6.414 17.891 8.5 1 98.75 454 VAL A N 1
ATOM 3704 C CA . VAL A 1 454 ? 7.258 18.109 7.332 1 98.75 454 VAL A CA 1
ATOM 3705 C C . VAL A 1 454 ? 6.426 18.688 6.195 1 98.75 454 VAL A C 1
ATOM 3707 O O . VAL A 1 454 ? 6.836 19.656 5.551 1 98.75 454 VAL A O 1
ATOM 3710 N N . ILE A 1 455 ? 5.246 18.219 5.961 1 98.75 455 ILE A N 1
ATOM 3711 C CA . ILE A 1 455 ? 4.398 18.672 4.867 1 98.75 455 ILE A CA 1
ATOM 3712 C C . ILE A 1 455 ? 3.898 20.078 5.16 1 98.75 455 ILE A C 1
ATOM 3714 O O . ILE A 1 455 ? 3.906 20.953 4.277 1 98.75 455 ILE A O 1
ATOM 3718 N N . ASN A 1 456 ? 3.457 20.312 6.402 1 98.75 456 ASN A N 1
ATOM 3719 C CA . ASN A 1 456 ? 3.068 21.672 6.777 1 98.75 456 ASN A CA 1
ATOM 3720 C C . ASN A 1 456 ? 4.215 22.656 6.586 1 98.75 456 ASN A C 1
ATOM 3722 O O . ASN A 1 456 ? 4.004 23.781 6.121 1 98.75 456 ASN A O 1
ATOM 3726 N N . SER A 1 457 ? 5.43 22.203 6.922 1 98.5 457 SER A N 1
ATOM 3727 C CA . SER A 1 457 ? 6.605 23.047 6.719 1 98.5 457 SER A CA 1
ATOM 3728 C C . SER A 1 457 ? 6.832 23.328 5.238 1 98.5 457 SER A C 1
ATOM 3730 O O . SER A 1 457 ? 7.145 24.453 4.855 1 98.5 457 SER A O 1
ATOM 3732 N N . PHE A 1 458 ? 6.691 22.375 4.383 1 98.38 458 PHE A N 1
ATOM 3733 C CA . PHE A 1 458 ? 6.852 22.516 2.938 1 98.38 458 PHE A CA 1
ATOM 3734 C C . PHE A 1 458 ? 5.867 23.531 2.375 1 98.38 458 PHE A C 1
ATOM 3736 O O . PHE A 1 458 ? 6.254 24.406 1.605 1 98.38 458 PHE A O 1
ATOM 3743 N N . ILE A 1 459 ? 4.586 23.391 2.811 1 98.12 459 ILE A N 1
ATOM 3744 C CA . ILE A 1 459 ? 3.529 24.266 2.324 1 98.12 459 ILE A CA 1
ATOM 3745 C C . ILE A 1 459 ? 3.793 25.703 2.795 1 98.12 459 ILE A C 1
ATOM 3747 O O . ILE A 1 459 ? 3.65 26.656 2.021 1 98.12 459 ILE A O 1
ATOM 3751 N N . LEU A 1 460 ? 4.227 25.859 4.047 1 97.56 460 LEU A N 1
ATOM 3752 C CA . LEU A 1 460 ? 4.535 27.172 4.578 1 97.56 460 LEU A CA 1
ATOM 3753 C C . LEU A 1 460 ? 5.723 27.797 3.85 1 97.56 460 LEU A C 1
ATOM 3755 O O . LEU A 1 460 ? 5.711 28.984 3.525 1 97.56 460 LEU A O 1
ATOM 3759 N N . CYS A 1 461 ? 6.727 26.984 3.566 1 96.31 461 CYS A N 1
ATOM 3760 C CA . CYS A 1 461 ? 7.93 27.469 2.904 1 96.31 461 CYS A CA 1
ATOM 3761 C C . CYS A 1 461 ? 7.613 27.969 1.498 1 96.31 461 CYS A C 1
ATOM 3763 O O . CYS A 1 461 ? 8.281 28.875 0.993 1 96.31 461 CYS A O 1
ATOM 3765 N N . LYS A 1 462 ? 6.676 27.391 0.896 1 95.38 462 LYS A N 1
ATOM 3766 C CA . LYS A 1 462 ? 6.266 27.828 -0.434 1 95.38 462 LYS A CA 1
ATOM 3767 C C . LYS A 1 462 ? 5.66 29.234 -0.39 1 95.38 462 LYS A C 1
ATOM 3769 O O . LYS A 1 462 ? 5.703 29.969 -1.382 1 95.38 462 LYS A O 1
ATOM 3774 N N . MET A 1 463 ? 5.105 29.641 0.759 1 95.12 463 MET A N 1
ATOM 3775 C CA . MET A 1 463 ? 4.445 30.938 0.916 1 95.12 463 MET A CA 1
ATOM 3776 C C . MET A 1 463 ? 5.422 31.969 1.443 1 95.12 463 MET A C 1
ATOM 3778 O O . MET A 1 463 ? 5.102 33.156 1.488 1 95.12 463 MET A O 1
ATOM 3782 N N . LEU A 1 464 ? 6.488 31.516 1.91 1 95.06 464 LEU A N 1
ATOM 3783 C CA . LEU A 1 464 ? 7.516 32.375 2.484 1 95.06 464 LEU A CA 1
ATOM 3784 C C . LEU A 1 464 ? 8.664 32.594 1.503 1 95.06 464 LEU A C 1
ATOM 3786 O O . LEU A 1 464 ? 8.758 31.875 0.494 1 95.06 464 LEU A O 1
ATOM 3790 N N . PRO A 1 465 ? 9.453 33.594 1.685 1 91.5 465 PRO A N 1
ATOM 3791 C CA . PRO A 1 465 ? 10.578 33.844 0.779 1 91.5 465 PRO A CA 1
ATOM 3792 C C . PRO A 1 465 ? 11.711 32.844 0.981 1 91.5 465 PRO A C 1
ATOM 3794 O O . PRO A 1 465 ? 12.828 33.219 1.332 1 91.5 465 PRO A O 1
ATOM 3797 N N . CYS A 1 466 ? 11.391 31.594 0.815 1 89.56 466 CYS A N 1
ATOM 3798 C CA . CYS A 1 466 ? 12.352 30.5 0.836 1 89.56 466 CYS A CA 1
ATOM 3799 C C . CYS A 1 466 ? 12.969 30.281 -0.543 1 89.56 466 CYS A C 1
ATOM 3801 O O . CYS A 1 466 ? 12.383 30.672 -1.555 1 89.56 466 CYS A O 1
ATOM 3803 N N . ASP A 1 467 ? 14.18 29.734 -0.557 1 88.19 467 ASP A N 1
ATOM 3804 C CA . ASP A 1 467 ? 14.805 29.391 -1.833 1 88.19 467 ASP A CA 1
ATOM 3805 C C . ASP A 1 467 ? 13.883 28.516 -2.68 1 88.19 467 ASP A C 1
ATOM 3807 O O . ASP A 1 467 ? 13.438 27.453 -2.23 1 88.19 467 ASP A O 1
ATO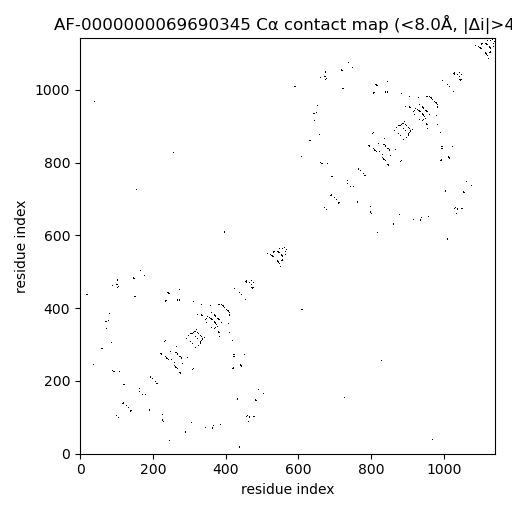M 3811 N N . LYS A 1 468 ? 13.648 28.969 -3.857 1 87.25 468 LYS A N 1
ATOM 3812 C CA . LYS A 1 468 ? 12.727 28.281 -4.754 1 87.25 468 LYS A CA 1
ATOM 3813 C C . LYS A 1 468 ? 13.227 26.875 -5.082 1 87.25 468 LYS A C 1
ATOM 3815 O O . LYS A 1 468 ? 12.43 25.969 -5.316 1 87.25 468 LYS A O 1
ATOM 3820 N N . ASP A 1 469 ? 14.445 26.656 -5 1 87.12 469 ASP A N 1
ATOM 3821 C CA . ASP A 1 469 ? 15.016 25.344 -5.32 1 87.12 469 ASP A CA 1
ATOM 3822 C C . ASP A 1 469 ? 14.727 24.344 -4.215 1 87.12 469 ASP A C 1
ATOM 3824 O O . ASP A 1 469 ? 14.617 23.141 -4.48 1 87.12 469 ASP A O 1
ATOM 3828 N N . ASP A 1 470 ? 14.562 24.844 -3.061 1 86.5 470 ASP A N 1
ATOM 3829 C CA . ASP A 1 470 ? 14.305 23.953 -1.929 1 86.5 470 ASP A CA 1
ATOM 3830 C C . ASP A 1 470 ? 12.836 23.531 -1.882 1 86.5 470 ASP A C 1
ATOM 3832 O O . ASP A 1 470 ? 12.492 22.562 -1.21 1 86.5 470 ASP A O 1
ATOM 3836 N N . VAL A 1 471 ? 12.055 24.281 -2.592 1 90 471 VAL A N 1
ATOM 3837 C CA . VAL A 1 471 ? 10.625 24.031 -2.445 1 90 471 VAL A CA 1
ATOM 3838 C C . VAL A 1 471 ? 10.039 23.578 -3.781 1 90 471 VAL A C 1
ATOM 3840 O O . VAL A 1 471 ? 8.828 23.656 -3.994 1 90 471 VAL A O 1
ATOM 3843 N N . LYS A 1 472 ? 10.883 23.109 -4.633 1 89.75 472 LYS A N 1
ATOM 3844 C CA . LYS A 1 472 ? 10.438 22.656 -5.945 1 89.75 472 LYS A CA 1
ATOM 3845 C C . LYS A 1 472 ? 9.516 21.453 -5.828 1 89.75 472 LYS A C 1
ATOM 3847 O O . LYS A 1 472 ? 8.516 21.344 -6.547 1 89.75 472 LYS A O 1
ATOM 3852 N N . SER A 1 473 ? 9.898 20.562 -4.926 1 94.69 473 SER A N 1
ATOM 3853 C CA . SER A 1 473 ? 9.117 19.359 -4.668 1 94.69 473 SER A CA 1
ATOM 3854 C C . SER A 1 473 ? 9.258 18.906 -3.221 1 94.69 473 SER A C 1
ATOM 3856 O O . SER A 1 473 ? 10.172 19.344 -2.516 1 94.69 473 SER A O 1
ATOM 3858 N N . VAL A 1 474 ? 8.328 18.109 -2.863 1 96.94 474 VAL A N 1
ATOM 3859 C CA . VAL A 1 474 ? 8.383 17.578 -1.51 1 96.94 474 VAL A CA 1
ATOM 3860 C C . VAL A 1 474 ? 9.68 16.797 -1.316 1 96.94 474 VAL A C 1
ATOM 3862 O O . VAL A 1 474 ? 10.281 16.844 -0.241 1 96.94 474 VAL A O 1
ATOM 3865 N N . LYS A 1 475 ? 10.125 16.125 -2.342 1 95.81 475 LYS A N 1
ATOM 3866 C CA . LYS A 1 475 ? 11.359 15.344 -2.291 1 95.81 475 LYS A CA 1
ATOM 3867 C C . LYS A 1 475 ? 12.562 16.219 -1.986 1 95.81 475 LYS A C 1
ATOM 3869 O O . LYS A 1 475 ? 13.32 15.945 -1.056 1 95.81 475 LYS A O 1
ATOM 3874 N N . VAL A 1 476 ? 12.75 17.297 -2.754 1 95.44 476 VAL A N 1
ATOM 3875 C CA . VAL A 1 476 ? 13.891 18.188 -2.602 1 95.44 476 VAL A CA 1
ATOM 3876 C C . VAL A 1 476 ? 13.836 18.875 -1.235 1 95.44 476 VAL A C 1
ATOM 3878 O O . VAL A 1 476 ? 14.859 19 -0.555 1 95.44 476 VAL A O 1
ATOM 3881 N N . PHE A 1 477 ? 12.648 19.312 -0.896 1 97.44 477 PHE A N 1
ATOM 3882 C CA . PHE A 1 477 ? 12.461 19.953 0.406 1 97.44 477 PHE A CA 1
ATOM 3883 C C . PHE A 1 477 ? 12.883 19.016 1.527 1 97.44 477 PHE A C 1
ATOM 3885 O O . PHE A 1 477 ? 13.633 19.406 2.426 1 97.44 477 PHE A O 1
ATOM 3892 N N . ARG A 1 478 ? 12.344 17.781 1.49 1 97.5 478 ARG A N 1
ATOM 3893 C CA . ARG A 1 478 ? 12.641 16.781 2.508 1 97.5 478 ARG A CA 1
ATOM 3894 C C . ARG A 1 478 ? 14.133 16.484 2.555 1 97.5 478 ARG A C 1
ATOM 3896 O O . ARG A 1 478 ? 14.711 16.312 3.635 1 97.5 478 ARG A O 1
ATOM 3903 N N . MET A 1 479 ? 14.789 16.391 1.419 1 96.62 479 MET A N 1
ATOM 3904 C CA . MET A 1 479 ? 16.219 16.125 1.366 1 96.62 479 MET A CA 1
ATOM 3905 C C . MET A 1 479 ? 17 17.266 2.018 1 96.62 479 MET A C 1
ATOM 3907 O O . MET A 1 479 ? 17.953 17.016 2.771 1 96.62 479 MET A O 1
ATOM 3911 N N . SER A 1 480 ? 16.594 18.484 1.726 1 96.56 480 SER A N 1
ATOM 3912 C CA . SER A 1 480 ? 17.234 19.641 2.344 1 96.56 480 SER A CA 1
ATOM 3913 C C . SER A 1 480 ? 17.094 19.594 3.861 1 96.56 480 SER A C 1
ATOM 3915 O O . SER A 1 480 ? 18.047 19.875 4.59 1 96.56 480 SER A O 1
ATOM 3917 N N . LEU A 1 481 ? 15.922 19.25 4.254 1 97.69 481 LEU A N 1
ATOM 3918 C CA . LEU A 1 481 ? 15.656 19.156 5.684 1 97.69 481 LEU A CA 1
ATOM 3919 C C . LEU A 1 481 ? 16.5 18.062 6.324 1 97.69 481 LEU A C 1
ATOM 3921 O O . LEU A 1 481 ? 17.094 18.281 7.387 1 97.69 481 LEU A O 1
ATOM 3925 N N . ILE A 1 482 ? 16.578 16.906 5.699 1 97.56 482 ILE A N 1
ATOM 3926 C CA . ILE A 1 482 ? 17.359 15.773 6.203 1 97.56 482 ILE A CA 1
ATOM 3927 C C . ILE A 1 482 ? 18.828 16.172 6.348 1 97.56 482 ILE A C 1
ATOM 3929 O O . ILE A 1 482 ? 19.438 15.914 7.387 1 97.56 482 ILE A O 1
ATOM 3933 N N . GLU A 1 483 ? 19.359 16.812 5.387 1 95.5 483 GLU A N 1
ATOM 3934 C CA . GLU A 1 483 ? 20.75 17.234 5.418 1 95.5 483 GLU A CA 1
ATOM 3935 C C . G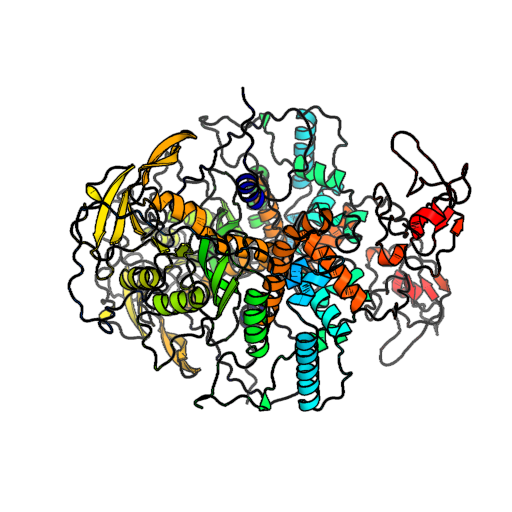LU A 1 483 ? 21.016 18.156 6.602 1 95.5 483 GLU A C 1
ATOM 3937 O O . GLU A 1 483 ? 22.016 18 7.309 1 95.5 483 GLU A O 1
ATOM 3942 N N . SER A 1 484 ? 20.125 19.062 6.793 1 96.19 484 SER A N 1
ATOM 3943 C CA . SER A 1 484 ? 20.266 20 7.891 1 96.19 484 SER A CA 1
ATOM 3944 C C . SER A 1 484 ? 20.156 19.312 9.242 1 96.19 484 SER A C 1
ATOM 3946 O O . SER A 1 484 ? 20.953 19.562 10.148 1 96.19 484 SER A O 1
ATOM 3948 N N . LEU A 1 485 ? 19.188 18.406 9.383 1 97.25 485 LEU A N 1
ATOM 3949 C CA . LEU A 1 485 ? 18.984 17.688 10.633 1 97.25 485 LEU A CA 1
ATOM 3950 C C . LEU A 1 485 ? 20.188 16.828 10.984 1 97.25 485 LEU A C 1
ATOM 3952 O O . LEU A 1 485 ? 20.625 16.797 12.141 1 97.25 485 LEU A O 1
ATOM 3956 N N . LEU A 1 486 ? 20.734 16.172 9.992 1 95.19 486 LEU A N 1
ATOM 3957 C CA . LEU A 1 486 ? 21.891 15.297 10.211 1 95.19 486 LEU A CA 1
ATOM 3958 C C . LEU A 1 486 ? 23.141 16.109 10.508 1 95.19 486 LEU A C 1
ATOM 3960 O O . LEU A 1 486 ? 23.969 15.711 11.336 1 95.19 486 LEU A O 1
ATOM 3964 N N . THR A 1 487 ? 23.297 17.219 9.914 1 89.94 487 THR A N 1
ATOM 3965 C CA . THR A 1 487 ? 24.469 18.062 10.117 1 89.94 487 THR A CA 1
ATOM 3966 C C . THR A 1 487 ? 24.453 18.672 11.508 1 89.94 487 THR A C 1
ATOM 3968 O O . THR A 1 487 ? 25.484 18.75 12.172 1 89.94 487 THR A O 1
ATOM 3971 N N . ILE A 1 488 ? 23.312 19.078 11.953 1 87.5 488 ILE A N 1
ATOM 3972 C CA . ILE A 1 488 ? 23.172 19.656 13.281 1 87.5 488 ILE A CA 1
ATOM 3973 C C . ILE A 1 488 ? 23.406 18.578 14.336 1 87.5 488 ILE A C 1
ATOM 3975 O O . ILE A 1 488 ? 24.078 18.812 15.344 1 87.5 488 ILE A O 1
ATOM 3979 N N . GLY A 1 489 ? 22.797 17.438 14.109 1 77.38 489 GLY A N 1
ATOM 3980 C CA . GLY A 1 489 ? 22.875 16.344 15.055 1 77.38 489 GLY A CA 1
ATOM 3981 C C . GLY A 1 489 ? 24.234 15.68 15.094 1 77.38 489 GLY A C 1
ATOM 3982 O O . GLY A 1 489 ? 24.625 15.117 16.125 1 77.38 489 GLY A O 1
ATOM 3983 N N . GLY A 1 490 ? 24.844 15.406 14 1 67.62 490 GLY A N 1
ATOM 3984 C CA . GLY A 1 490 ? 26.078 14.625 13.883 1 67.62 490 GLY A CA 1
ATOM 3985 C C . GLY A 1 490 ? 27.281 15.328 14.461 1 67.62 490 GLY A C 1
ATOM 3986 O O . GLY A 1 490 ? 27.484 16.516 14.242 1 67.62 490 GLY A O 1
ATOM 3987 N N . SER A 1 491 ? 27.5 15.156 15.781 1 55.03 491 SER A N 1
ATOM 3988 C CA . SER A 1 491 ? 28.812 15.547 16.297 1 55.03 491 SER A CA 1
ATOM 3989 C C . SER A 1 491 ? 29.891 15.305 15.258 1 55.03 491 SER A C 1
ATOM 3991 O O . SER A 1 491 ? 29.859 14.305 14.531 1 55.03 491 SER A O 1
ATOM 3993 N N . SER A 1 492 ? 30.438 16.406 14.719 1 43.75 492 SER A N 1
ATOM 3994 C CA . SER A 1 492 ? 31.641 16.359 13.906 1 43.75 492 SER A CA 1
ATOM 3995 C C . SER A 1 492 ? 32.562 15.242 14.344 1 43.75 492 SER A C 1
ATOM 3997 O O . SER A 1 492 ? 33.781 15.273 14.07 1 43.75 492 SER A O 1
ATOM 3999 N N . ASN A 1 493 ? 32.281 14.508 15.305 1 41.03 493 ASN A N 1
ATOM 4000 C CA . ASN A 1 493 ? 33.344 13.516 15.383 1 41.03 493 ASN A CA 1
ATOM 4001 C C . ASN A 1 493 ? 33.406 12.664 14.117 1 41.03 493 ASN A C 1
ATOM 4003 O O . ASN A 1 493 ? 32.625 11.719 13.961 1 41.03 493 ASN A O 1
ATOM 4007 N N . LYS A 1 494 ? 33.656 13.312 13.078 1 40.12 494 LYS A N 1
ATOM 4008 C CA . LYS A 1 494 ? 34 12.594 11.859 1 40.12 494 LYS A CA 1
ATOM 4009 C C . LYS A 1 494 ? 34.625 11.234 12.188 1 40.12 494 LYS A C 1
ATOM 4011 O O . LYS A 1 494 ? 35.781 11.172 12.641 1 40.12 494 LYS A O 1
ATOM 4016 N N . ARG A 1 495 ? 34 10.391 12.742 1 36.84 495 ARG A N 1
ATOM 4017 C CA . ARG A 1 495 ? 34.75 9.133 12.656 1 36.84 495 ARG A CA 1
ATOM 4018 C C . ARG A 1 495 ? 35.438 8.992 11.297 1 36.84 495 ARG A C 1
ATOM 4020 O O . ARG A 1 495 ? 34.812 9.227 10.258 1 36.84 495 ARG A O 1
ATOM 4027 N N . LYS A 1 496 ? 36.688 9.266 11.172 1 33.28 496 LYS A N 1
ATOM 4028 C CA . LYS A 1 496 ? 37.5 8.945 10.008 1 33.28 496 LYS A CA 1
ATOM 4029 C C . LYS A 1 496 ? 36.938 7.727 9.273 1 33.28 496 LYS A C 1
ATOM 4031 O O . LYS A 1 496 ? 36.938 6.617 9.82 1 33.28 496 LYS A O 1
ATOM 4036 N N . LEU A 1 497 ? 35.875 7.859 8.656 1 35 497 LEU A N 1
ATOM 4037 C CA . LEU A 1 497 ? 35.469 6.789 7.734 1 35 497 LEU A CA 1
ATOM 4038 C C . LEU A 1 497 ? 36.719 6.125 7.137 1 35 497 LEU A C 1
ATOM 4040 O O . LEU A 1 497 ? 37.5 6.781 6.457 1 35 497 LEU A O 1
ATOM 4044 N N . SER A 1 498 ? 37.562 5.332 7.812 1 31.42 498 SER A N 1
ATOM 4045 C CA . SER A 1 498 ? 38.5 4.598 6.977 1 31.42 498 SER A CA 1
ATOM 4046 C C . SER A 1 498 ? 37.875 4.219 5.637 1 31.42 498 SER A C 1
ATOM 4048 O O . SER A 1 498 ? 36.719 3.768 5.586 1 31.42 498 SER A O 1
ATOM 4050 N N . ASP A 1 499 ? 38.031 5.062 4.664 1 34.53 499 ASP A N 1
ATOM 4051 C CA . ASP A 1 499 ? 37.625 4.781 3.287 1 34.53 499 ASP A CA 1
ATOM 4052 C C . ASP A 1 499 ? 37.469 3.281 3.057 1 34.53 499 ASP A C 1
ATOM 4054 O O . ASP A 1 499 ? 37.25 2.842 1.929 1 34.53 499 ASP A O 1
ATOM 4058 N N . LYS A 1 500 ? 38.344 2.486 3.74 1 31.53 500 LYS A N 1
ATOM 4059 C CA . LYS A 1 500 ? 38.375 1.093 3.303 1 31.53 500 LYS A CA 1
ATOM 4060 C C . LYS A 1 500 ? 37.094 0.367 3.664 1 31.53 500 LYS A C 1
ATOM 4062 O O . LYS A 1 500 ? 36.625 0.448 4.805 1 31.53 500 LYS A O 1
ATOM 4067 N N . PRO A 1 501 ? 36.125 0.155 2.771 1 31.72 501 PRO A N 1
ATOM 4068 C CA . PRO A 1 501 ? 34.969 -0.727 2.992 1 31.72 501 PRO A CA 1
ATOM 4069 C C . PRO A 1 501 ? 35.25 -1.779 4.066 1 31.72 501 PRO A C 1
ATOM 4071 O O . PRO A 1 501 ? 36.312 -2.402 4.082 1 31.72 501 PRO A O 1
ATOM 4074 N N . SER A 1 502 ? 34.969 -1.469 5.293 1 31.38 502 SER A N 1
ATOM 4075 C CA . SER A 1 502 ? 35.125 -2.52 6.293 1 31.38 502 SER A CA 1
ATOM 4076 C C . SER A 1 502 ? 34.812 -3.893 5.711 1 31.38 502 SER A C 1
ATOM 4078 O O . SER A 1 502 ? 33.75 -4.074 5.07 1 31.38 502 SER A O 1
ATOM 4080 N N . GLN A 1 503 ? 35.688 -4.566 5.262 1 30.48 503 GLN A N 1
ATOM 4081 C CA . GLN A 1 503 ? 35.531 -5.973 4.898 1 30.48 503 GLN A CA 1
ATOM 4082 C C . GLN A 1 503 ? 34.5 -6.656 5.785 1 30.48 503 GLN A C 1
ATOM 4084 O O . GLN A 1 503 ? 34.438 -6.387 6.988 1 30.48 503 GLN A O 1
ATOM 4089 N N . VAL A 1 504 ? 33.344 -6.828 5.344 1 32.03 504 VAL A N 1
ATOM 4090 C CA . VAL A 1 504 ? 32.375 -7.664 6.047 1 32.03 504 VAL A CA 1
ATOM 4091 C C . VAL A 1 504 ? 33.094 -8.531 7.074 1 32.03 504 VAL A C 1
ATOM 4093 O O . VAL A 1 504 ? 33.969 -9.328 6.723 1 32.03 504 VAL A O 1
ATOM 4096 N N . LYS A 1 505 ? 33.312 -8.133 8.234 1 30.22 505 LYS A N 1
ATOM 4097 C CA . LYS A 1 505 ? 33.75 -9.023 9.312 1 30.22 505 LYS A CA 1
ATOM 4098 C C . LYS A 1 505 ? 32.938 -10.32 9.297 1 30.22 505 LYS A C 1
ATOM 4100 O O . LYS A 1 505 ? 31.859 -10.391 9.867 1 30.22 505 LYS A O 1
ATOM 4105 N N . ARG A 1 506 ? 32.562 -10.82 8.188 1 32.44 506 ARG A N 1
ATOM 4106 C CA . ARG A 1 506 ? 32.156 -12.211 8.352 1 32.44 506 ARG A CA 1
ATOM 4107 C C . ARG A 1 506 ? 33.062 -12.945 9.328 1 32.44 506 ARG A C 1
ATOM 4109 O O . ARG A 1 506 ? 34.281 -12.711 9.359 1 32.44 506 ARG A O 1
ATOM 4116 N N . SER A 1 507 ? 32.625 -13.344 10.484 1 38.5 507 SER A N 1
ATOM 4117 C CA . SER A 1 507 ? 33.594 -14.094 11.25 1 38.5 507 SER A CA 1
ATOM 4118 C C . SER A 1 507 ? 34.719 -14.633 10.336 1 38.5 507 SER A C 1
ATOM 4120 O O . SER A 1 507 ? 35.906 -14.43 10.594 1 38.5 507 SER A O 1
ATOM 4122 N N . LYS A 1 508 ? 34.469 -15.742 9.594 1 40.22 508 LYS A N 1
ATOM 4123 C CA . LYS A 1 508 ? 35.438 -16.234 8.602 1 40.22 508 LYS A CA 1
ATOM 4124 C C . LYS A 1 508 ? 35.219 -15.555 7.25 1 40.22 508 LYS A C 1
ATOM 4126 O O . LYS A 1 508 ? 34.062 -15.438 6.785 1 40.22 508 LYS A O 1
ATOM 4131 N N . PRO A 1 509 ? 35.938 -14.602 6.848 1 44.94 509 PRO A N 1
ATOM 4132 C CA . PRO A 1 509 ? 35.812 -13.961 5.531 1 44.94 509 PRO A CA 1
ATOM 4133 C C . PRO A 1 509 ? 35.312 -14.914 4.453 1 44.94 509 PRO A C 1
ATOM 4135 O O . PRO A 1 509 ? 35.844 -16.016 4.293 1 44.94 509 PRO A O 1
ATOM 4138 N N . PHE A 1 510 ? 34.062 -14.875 4.109 1 49.03 510 PHE A N 1
ATOM 4139 C CA . PHE A 1 510 ? 33.531 -15.734 3.061 1 49.03 510 PHE A CA 1
ATOM 4140 C C . PHE A 1 510 ? 33.906 -15.211 1.682 1 49.03 510 PHE A C 1
ATOM 4142 O O . PHE A 1 510 ? 33.719 -14.031 1.386 1 49.03 510 PHE A O 1
ATOM 4149 N N . VAL A 1 511 ? 34.719 -15.766 0.893 1 60.59 511 VAL A N 1
ATOM 4150 C CA . VAL A 1 511 ? 35.062 -15.547 -0.509 1 60.59 511 VAL A CA 1
ATOM 4151 C C . VAL A 1 511 ? 34.281 -16.516 -1.39 1 60.59 511 VAL A C 1
ATOM 4153 O O . VAL A 1 511 ? 34.281 -17.734 -1.127 1 60.59 511 VAL A O 1
ATOM 4156 N N . PRO A 1 512 ? 33.469 -16.047 -2.289 1 61.28 512 PRO A N 1
ATOM 4157 C CA . PRO A 1 512 ? 32.781 -17 -3.172 1 61.28 512 PRO A CA 1
ATOM 4158 C C . PRO A 1 512 ? 33.75 -18 -3.807 1 61.28 512 PRO A C 1
ATOM 4160 O O . PRO A 1 512 ? 34.906 -17.656 -4.098 1 61.28 512 PRO A O 1
ATOM 4163 N N . ASP A 1 513 ? 33.281 -19.25 -3.99 1 60.78 513 ASP A N 1
ATOM 4164 C CA . ASP A 1 513 ? 34.125 -20.328 -4.473 1 60.78 513 ASP A CA 1
ATOM 4165 C C . ASP A 1 513 ? 34.688 -20.031 -5.863 1 60.78 513 ASP A C 1
ATOM 4167 O O . ASP A 1 513 ? 35.812 -20.422 -6.195 1 60.78 513 ASP A O 1
ATOM 4171 N N . ASP A 1 514 ? 33.906 -19.219 -6.566 1 63.06 514 ASP A N 1
ATOM 4172 C CA . ASP A 1 514 ? 34.375 -18.922 -7.914 1 63.06 514 ASP A CA 1
ATOM 4173 C C . ASP A 1 514 ? 35.594 -18 -7.875 1 63.06 514 ASP A C 1
ATOM 4175 O O . ASP A 1 514 ? 36.469 -18.094 -8.727 1 63.06 514 ASP A O 1
ATOM 4179 N N . ARG A 1 515 ? 35.594 -17.156 -6.984 1 67.69 515 ARG A N 1
ATOM 4180 C CA . ARG A 1 515 ? 36.75 -16.266 -6.812 1 67.69 515 ARG A CA 1
ATOM 4181 C C . ARG A 1 515 ? 37.875 -16.969 -6.062 1 67.69 515 ARG A C 1
ATOM 4183 O O . ARG A 1 515 ? 39.031 -16.797 -6.398 1 67.69 515 ARG A O 1
ATOM 4190 N N . ARG A 1 516 ? 37.469 -17.75 -5.164 1 72.56 516 ARG A N 1
ATOM 4191 C CA . ARG A 1 516 ? 38.406 -18.422 -4.262 1 72.56 516 ARG A CA 1
ATOM 4192 C C . ARG A 1 516 ? 39.156 -19.531 -4.984 1 72.56 516 ARG A C 1
ATOM 4194 O O . ARG A 1 516 ? 40.375 -19.672 -4.789 1 72.56 516 ARG A O 1
ATOM 4201 N N . LEU A 1 517 ? 38.469 -20.234 -5.852 1 68.31 517 LEU A N 1
ATOM 4202 C CA . LEU A 1 517 ? 39.062 -21.422 -6.43 1 68.31 517 LEU A CA 1
ATOM 4203 C C . LEU A 1 517 ? 39.625 -21.141 -7.812 1 68.31 517 LEU A C 1
ATOM 4205 O O . LEU A 1 517 ? 40.219 -22.016 -8.453 1 68.31 517 LEU A O 1
ATOM 4209 N N . THR A 1 518 ? 39.5 -19.922 -8.266 1 62.41 518 THR A N 1
ATOM 4210 C CA . THR A 1 518 ? 40.156 -19.625 -9.539 1 62.41 518 THR A CA 1
ATOM 4211 C C . THR A 1 518 ? 41.656 -19.547 -9.375 1 62.41 518 THR A C 1
ATOM 4213 O O . THR A 1 518 ? 42.156 -18.984 -8.406 1 62.41 518 THR A O 1
ATOM 4216 N N . ASN A 1 519 ? 42.438 -20.406 -9.938 1 56.06 519 ASN A N 1
ATOM 4217 C CA . ASN A 1 519 ? 43.875 -20.609 -9.805 1 56.06 519 ASN A CA 1
ATOM 4218 C C . ASN A 1 519 ? 44.656 -19.344 -10.125 1 56.06 519 ASN A C 1
ATOM 4220 O O . ASN A 1 519 ? 45.844 -19.234 -9.82 1 56.06 519 ASN A O 1
ATOM 4224 N N . ASP A 1 520 ? 44.094 -18.234 -10.633 1 58.5 520 ASP A N 1
ATOM 4225 C CA . ASP A 1 520 ? 44.938 -17.172 -11.109 1 58.5 520 ASP A CA 1
ATOM 4226 C C . ASP A 1 520 ? 44.844 -15.938 -10.211 1 58.5 520 ASP A C 1
ATOM 4228 O O . ASP A 1 520 ? 43.719 -15.562 -9.805 1 58.5 520 ASP A O 1
ATOM 4232 N N . GLY A 1 521 ? 46 -15.312 -9.711 1 64.38 521 GLY A N 1
ATOM 4233 C CA . GLY A 1 521 ? 46.188 -13.961 -9.203 1 64.38 521 GLY A CA 1
ATOM 4234 C C . GLY A 1 521 ? 46.062 -13.875 -7.691 1 64.38 521 GLY A C 1
ATOM 4235 O O . GLY A 1 521 ? 45.75 -12.812 -7.148 1 64.38 521 GLY A O 1
ATOM 4236 N N . HIS A 1 522 ? 46.125 -15.125 -7.059 1 72.56 522 HIS A N 1
ATOM 4237 C CA . HIS A 1 522 ? 46.125 -15.047 -5.602 1 72.56 522 HIS A CA 1
ATOM 4238 C C . HIS A 1 522 ? 47.531 -14.688 -5.078 1 72.56 522 HIS A C 1
ATOM 4240 O O . HIS A 1 522 ? 48.375 -15.57 -4.906 1 72.56 522 HIS A O 1
ATOM 4246 N N . ILE A 1 523 ? 47.875 -13.438 -4.902 1 70.38 523 ILE A N 1
ATOM 4247 C CA . ILE A 1 523 ? 49.188 -12.945 -4.441 1 70.38 523 ILE A CA 1
ATOM 4248 C C . ILE A 1 523 ? 49.062 -12.492 -2.986 1 70.38 523 ILE A C 1
ATOM 4250 O O . ILE A 1 523 ? 48.188 -11.703 -2.641 1 70.38 523 ILE A O 1
ATOM 4254 N N . PRO A 1 524 ? 49.844 -13.117 -2.17 1 72.44 524 PRO A N 1
ATOM 4255 C CA . PRO A 1 524 ? 49.844 -12.695 -0.767 1 72.44 524 PRO A CA 1
ATOM 4256 C C . PRO A 1 524 ? 50.438 -11.305 -0.562 1 72.44 524 PRO A C 1
ATOM 4258 O O . PRO A 1 524 ? 51.438 -10.977 -1.18 1 72.44 524 PRO A O 1
ATOM 4261 N N . LYS A 1 525 ? 49.812 -10.5 0.068 1 76.94 525 LYS A N 1
ATOM 4262 C CA . LYS A 1 525 ? 50.281 -9.18 0.471 1 76.94 525 LYS A CA 1
ATOM 4263 C C . LYS A 1 525 ? 50.438 -9.094 1.987 1 76.94 525 LYS A C 1
ATOM 4265 O O . LYS A 1 525 ? 49.625 -9.648 2.73 1 76.94 525 LYS A O 1
ATOM 4270 N N . ASN A 1 526 ? 51.5 -8.422 2.369 1 75.12 526 ASN A N 1
ATOM 4271 C CA . ASN A 1 526 ? 51.781 -8.242 3.793 1 75.12 526 ASN A CA 1
ATOM 4272 C C . ASN A 1 526 ? 50.844 -7.184 4.402 1 75.12 526 ASN A C 1
ATOM 4274 O O . ASN A 1 526 ? 50.656 -6.109 3.828 1 75.12 526 ASN A O 1
ATOM 4278 N N . ILE A 1 527 ? 50.156 -7.594 5.438 1 75.5 527 ILE A N 1
ATOM 4279 C CA . ILE A 1 527 ? 49.281 -6.684 6.176 1 75.5 527 ILE A CA 1
ATOM 4280 C C . ILE A 1 527 ? 49.562 -6.781 7.668 1 75.5 527 ILE A C 1
ATOM 4282 O O . ILE A 1 527 ? 50.25 -7.719 8.117 1 75.5 527 ILE A O 1
ATOM 4286 N N . PRO A 1 528 ? 49.188 -5.82 8.453 1 78.31 528 PRO A N 1
ATOM 4287 C CA . PRO A 1 528 ? 49.281 -6.051 9.898 1 78.31 528 PRO A CA 1
ATOM 4288 C C . PRO A 1 528 ? 48.531 -7.312 10.336 1 78.31 528 PRO A C 1
ATOM 4290 O O . PRO A 1 528 ? 47.562 -7.707 9.711 1 78.31 528 PRO A O 1
ATOM 4293 N N . ARG A 1 529 ? 49 -7.969 11.289 1 78 529 ARG A N 1
ATOM 4294 C CA . ARG A 1 529 ? 48.531 -9.273 11.734 1 78 529 ARG A CA 1
ATOM 4295 C C . ARG A 1 529 ? 47.031 -9.242 11.992 1 78 529 ARG A C 1
ATOM 4297 O O . ARG A 1 529 ? 46.531 -8.375 12.719 1 78 529 ARG A O 1
ATOM 4304 N N . ARG A 1 530 ? 46.312 -10.07 11.203 1 80.06 530 ARG A N 1
ATOM 4305 C CA . ARG A 1 530 ? 44.875 -10.273 11.352 1 80.06 530 ARG A CA 1
ATOM 4306 C C . ARG A 1 530 ? 44.562 -11.75 11.555 1 80.06 530 ARG A C 1
ATOM 4308 O O . ARG A 1 530 ? 45.406 -12.617 11.336 1 80.06 530 ARG A O 1
ATOM 4315 N N . ARG A 1 531 ? 43.344 -12.086 11.992 1 80.44 531 ARG A N 1
ATOM 4316 C CA . ARG A 1 531 ? 42.938 -13.477 12.211 1 80.44 531 ARG A CA 1
ATOM 4317 C C . ARG A 1 531 ? 42.812 -14.219 10.883 1 80.44 531 ARG A C 1
ATOM 4319 O O . ARG A 1 531 ? 42.219 -13.703 9.922 1 80.44 531 ARG A O 1
ATOM 4326 N N . CYS A 1 532 ? 43.406 -15.312 10.805 1 76.81 532 CYS A N 1
ATOM 4327 C CA . CYS A 1 532 ? 43.312 -16.141 9.609 1 76.81 532 CYS A CA 1
ATOM 4328 C C . CYS A 1 532 ? 41.875 -16.547 9.328 1 76.81 532 CYS A C 1
ATOM 4330 O O . CYS A 1 532 ? 41.156 -17 10.227 1 76.81 532 CYS A O 1
ATOM 4332 N N . ALA A 1 533 ? 41.531 -16.344 8.133 1 77.88 533 ALA A N 1
ATOM 4333 C CA . ALA A 1 533 ? 40.156 -16.625 7.707 1 77.88 533 ALA A CA 1
ATOM 4334 C C . ALA A 1 533 ? 39.906 -18.125 7.641 1 77.88 533 ALA A C 1
ATOM 4336 O O . ALA A 1 533 ? 38.75 -18.562 7.629 1 77.88 533 ALA A O 1
ATOM 4337 N N . PHE A 1 534 ? 40.906 -18.938 7.629 1 77.75 534 PHE A N 1
ATOM 4338 C CA . PHE A 1 534 ? 40.781 -20.375 7.422 1 77.75 534 PHE A CA 1
ATOM 4339 C C . PHE A 1 534 ? 41 -21.125 8.727 1 77.75 534 PHE A C 1
ATOM 4341 O O . PHE A 1 534 ? 40.156 -21.938 9.117 1 77.75 534 PHE A O 1
ATOM 4348 N N . CYS A 1 535 ? 42.031 -20.844 9.469 1 74.06 535 CYS A N 1
ATOM 4349 C CA . CYS A 1 535 ? 42.406 -21.703 10.586 1 74.06 535 CYS A CA 1
ATOM 4350 C C . CYS A 1 535 ? 42.062 -21.047 11.922 1 74.06 535 CYS A C 1
ATOM 4352 O O . CYS A 1 535 ? 42.125 -21.703 12.969 1 74.06 535 CYS A O 1
ATOM 4354 N N . SER A 1 536 ? 41.781 -19.797 11.953 1 75.94 536 SER A N 1
ATOM 4355 C CA . SER A 1 536 ? 41.531 -19.141 13.227 1 75.94 536 SER A CA 1
ATOM 4356 C C . SER A 1 536 ? 40.125 -19.484 13.766 1 75.94 536 SER A C 1
ATOM 4358 O O . SER A 1 536 ? 39.156 -19.422 13.039 1 75.94 536 SER A O 1
ATOM 4360 N N . THR A 1 537 ? 40.094 -20.125 15 1 74.25 537 THR A N 1
ATOM 4361 C CA . THR A 1 537 ? 38.844 -20.484 15.688 1 74.25 537 THR A CA 1
ATOM 4362 C C . THR A 1 537 ? 38.719 -19.672 16.969 1 74.25 537 THR A C 1
ATOM 4364 O O . THR A 1 537 ? 39.656 -19 17.406 1 74.25 537 THR A O 1
ATOM 4367 N N . LYS A 1 538 ? 37.5 -19.625 17.5 1 73 538 LYS A N 1
ATOM 4368 C CA . LYS A 1 538 ? 37.281 -18.938 18.766 1 73 538 LYS A CA 1
ATOM 4369 C C . L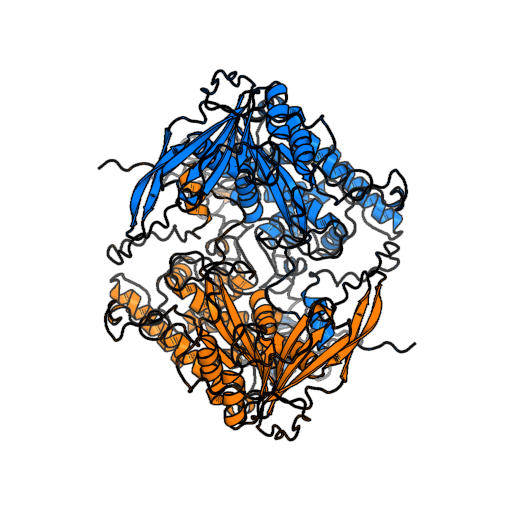YS A 1 538 ? 38.188 -19.469 19.875 1 73 538 LYS A C 1
ATOM 4371 O O . LYS A 1 538 ? 38.625 -18.719 20.719 1 73 538 LYS A O 1
ATOM 4376 N N . LYS A 1 539 ? 38.5 -20.734 19.844 1 74.62 539 LYS A N 1
ATOM 4377 C CA . LYS A 1 539 ? 39.312 -21.375 20.875 1 74.62 539 LYS A CA 1
ATOM 4378 C C . LYS A 1 539 ? 40.812 -21.156 20.625 1 74.62 539 LYS A C 1
ATOM 4380 O O . LYS A 1 539 ? 41.562 -20.938 21.578 1 74.62 539 LYS A O 1
ATOM 4385 N N . ASN A 1 540 ? 41.219 -21.219 19.344 1 72.75 540 ASN A N 1
ATOM 4386 C CA . ASN A 1 540 ? 42.625 -21.047 18.953 1 72.75 540 ASN A CA 1
ATOM 4387 C C . ASN A 1 540 ? 42.781 -19.922 17.953 1 72.75 540 ASN A C 1
ATOM 4389 O O . ASN A 1 540 ? 42.625 -20.125 16.75 1 72.75 540 ASN A O 1
ATOM 4393 N N . GLU A 1 541 ? 43.031 -18.781 18.484 1 76 541 GLU A N 1
ATOM 4394 C CA . GLU A 1 541 ? 43.219 -17.609 17.625 1 76 541 GLU A CA 1
ATOM 4395 C C . GLU A 1 541 ? 44.562 -17.641 16.906 1 76 541 GLU A C 1
ATOM 4397 O O . GLU A 1 541 ? 45.594 -17.75 17.547 1 76 541 GLU A O 1
ATOM 4402 N N . GLN A 1 542 ? 44.5 -17.844 15.625 1 76.69 542 GLN A N 1
ATOM 4403 C CA . GLN A 1 542 ? 45.719 -17.75 14.812 1 76.69 542 GLN A CA 1
ATOM 4404 C C . GLN A 1 542 ? 45.719 -16.5 13.945 1 76.69 542 GLN A C 1
ATOM 4406 O O . GLN A 1 542 ? 44.75 -16.219 13.25 1 76.69 542 GLN A O 1
ATOM 4411 N N . ARG A 1 543 ? 46.688 -15.727 14.141 1 79.5 543 ARG A N 1
ATOM 4412 C CA . ARG A 1 543 ? 46.812 -14.477 13.391 1 79.5 543 ARG A CA 1
ATOM 4413 C C . ARG A 1 543 ? 47.875 -14.586 12.328 1 79.5 543 ARG A C 1
ATOM 4415 O O . ARG A 1 543 ? 48.844 -15.336 12.484 1 79.5 543 ARG A O 1
ATOM 4422 N N . THR A 1 544 ? 47.562 -14.039 11.195 1 78.25 544 THR A N 1
ATOM 4423 C CA . THR A 1 544 ? 48.531 -14.062 10.094 1 78.25 544 THR A CA 1
ATOM 4424 C C . THR A 1 544 ? 48.812 -12.648 9.578 1 78.25 544 THR A C 1
ATOM 4426 O O . THR A 1 544 ? 47.969 -11.75 9.766 1 78.25 544 THR A O 1
ATOM 4429 N N . ALA A 1 545 ? 50 -12.5 9.008 1 77.56 545 ALA A N 1
ATOM 4430 C CA . ALA A 1 545 ? 50.406 -11.227 8.438 1 77.56 545 ALA A CA 1
ATOM 4431 C C . ALA A 1 545 ? 50.25 -11.227 6.922 1 77.56 545 ALA A C 1
ATOM 4433 O O . ALA A 1 545 ? 50.781 -10.359 6.23 1 77.56 545 ALA A O 1
ATOM 4434 N N . TRP A 1 546 ? 49.5 -12.211 6.434 1 79.25 546 TRP A N 1
ATOM 4435 C CA . TRP A 1 546 ? 49.375 -12.344 4.984 1 79.25 546 TRP A CA 1
ATOM 4436 C C . TRP A 1 546 ? 47.906 -12.266 4.539 1 79.25 546 TRP A C 1
ATOM 4438 O O . TRP A 1 546 ? 47.031 -12.805 5.207 1 79.25 546 TRP A O 1
ATOM 4448 N N . LEU A 1 547 ? 47.719 -11.523 3.496 1 80.62 547 LEU A N 1
ATOM 4449 C CA . LEU A 1 547 ? 46.406 -11.328 2.881 1 80.62 547 LEU A CA 1
ATOM 4450 C C . LEU A 1 547 ? 46.438 -11.695 1.401 1 80.62 547 LEU A C 1
ATOM 4452 O O . LEU A 1 547 ? 47.406 -11.359 0.695 1 80.62 547 LEU A O 1
ATOM 4456 N N . CYS A 1 548 ? 45.531 -12.438 0.946 1 78.19 548 CYS A N 1
ATOM 4457 C CA . CYS A 1 548 ? 45.375 -12.648 -0.489 1 78.19 548 CYS A CA 1
ATOM 4458 C C . CYS A 1 548 ? 44.844 -11.406 -1.178 1 78.19 548 CYS A C 1
ATOM 4460 O O . CYS A 1 548 ? 43.75 -10.938 -0.841 1 78.19 548 CYS A O 1
ATOM 4462 N N . MET A 1 549 ? 45.531 -10.883 -2.168 1 75.25 549 MET A N 1
ATOM 4463 C CA . MET A 1 549 ? 45.188 -9.648 -2.855 1 75.25 549 MET A CA 1
ATOM 4464 C C . MET A 1 549 ? 43.875 -9.812 -3.631 1 75.25 549 MET A C 1
ATOM 4466 O O . MET A 1 549 ? 43.062 -8.875 -3.717 1 75.25 549 MET A O 1
ATOM 4470 N N . ARG A 1 550 ? 43.688 -10.953 -4.102 1 70.88 550 ARG A N 1
ATOM 4471 C CA . ARG A 1 550 ? 42.531 -11.211 -4.945 1 70.88 550 ARG A CA 1
ATOM 4472 C C . ARG A 1 550 ? 41.281 -11.461 -4.102 1 70.88 550 ARG A C 1
ATOM 4474 O O . ARG A 1 550 ? 40.219 -10.93 -4.398 1 70.88 550 ARG A O 1
ATOM 4481 N N . CYS A 1 551 ? 41.469 -12.266 -3.08 1 73.81 551 CYS A N 1
ATOM 4482 C CA . CYS A 1 551 ? 40.312 -12.664 -2.262 1 73.81 551 CYS A CA 1
ATOM 4483 C C . CYS A 1 551 ? 40.125 -11.711 -1.091 1 73.81 551 CYS A C 1
ATOM 4485 O O . CYS A 1 551 ? 39.094 -11.727 -0.438 1 73.81 551 CYS A O 1
ATOM 4487 N N . GLU A 1 552 ? 41.094 -10.922 -0.795 1 76.19 552 GLU A N 1
ATOM 4488 C CA . GLU A 1 552 ? 41.188 -9.945 0.28 1 76.19 552 GLU A CA 1
ATOM 4489 C C . GLU A 1 552 ? 40.844 -10.57 1.628 1 76.19 552 GLU A C 1
ATOM 4491 O O . GLU A 1 552 ? 40.125 -9.977 2.428 1 76.19 552 GLU A O 1
ATOM 4496 N N . VAL A 1 553 ? 41.406 -11.781 1.845 1 81.06 553 VAL A N 1
ATOM 4497 C CA . VAL A 1 553 ? 41.25 -12.5 3.104 1 81.06 553 VAL A CA 1
ATOM 4498 C C . VAL A 1 553 ? 42.594 -12.82 3.701 1 81.06 553 VAL A C 1
ATOM 4500 O O . VAL A 1 553 ? 43.531 -13.18 2.979 1 81.06 553 VAL A O 1
ATOM 4503 N N . PRO A 1 554 ? 42.781 -12.695 5.035 1 82.06 554 PRO A N 1
ATOM 4504 C CA . PRO A 1 554 ? 44.031 -13.078 5.668 1 82.06 554 PRO A CA 1
ATOM 4505 C C . PRO A 1 554 ? 44.188 -14.594 5.777 1 82.06 554 PRO A C 1
ATOM 4507 O O . PRO A 1 554 ? 43.281 -15.289 6.219 1 82.06 554 PRO A O 1
ATOM 4510 N N . LEU A 1 555 ? 45.25 -15.141 5.242 1 82.69 555 LEU A N 1
ATOM 4511 C CA . LEU A 1 555 ? 45.531 -16.562 5.258 1 82.69 555 LEU A CA 1
ATOM 4512 C C . LEU A 1 555 ? 46.969 -16.828 5.691 1 82.69 555 LEU A C 1
ATOM 4514 O O . LEU A 1 555 ? 47.906 -16.094 5.312 1 82.69 555 LEU A O 1
ATOM 4518 N N . CYS A 1 556 ? 47.125 -17.875 6.5 1 77.38 556 CYS A N 1
ATOM 4519 C CA . CYS A 1 556 ? 48.469 -18.25 6.961 1 77.38 556 CYS A CA 1
ATOM 4520 C C . CYS A 1 556 ? 49.281 -18.875 5.828 1 77.38 556 CYS A C 1
ATOM 4522 O O . CYS A 1 556 ? 48.75 -19.672 5.055 1 77.38 556 CYS A O 1
ATOM 4524 N N . LEU A 1 557 ? 50.438 -18.453 5.473 1 72.06 557 LEU A N 1
ATOM 4525 C CA . LEU A 1 557 ? 51.312 -19.078 4.477 1 72.06 557 LEU A CA 1
ATOM 4526 C C . LEU A 1 557 ? 52.094 -20.234 5.082 1 72.06 557 LEU A C 1
ATOM 4528 O O . LEU A 1 557 ? 52.312 -21.266 4.418 1 72.06 557 LEU A O 1
ATOM 4532 N N . GLN A 1 558 ? 52.906 -19.984 6.117 1 63.38 558 GLN A N 1
ATOM 4533 C CA . GLN A 1 558 ? 53.812 -21.016 6.594 1 63.38 558 GLN A CA 1
ATOM 4534 C C . GLN A 1 558 ? 53.562 -21.344 8.062 1 63.38 558 GLN A C 1
ATOM 4536 O O . GLN A 1 558 ? 53.875 -20.531 8.945 1 63.38 558 GLN A O 1
ATOM 4541 N N . LYS A 1 559 ? 52.375 -21.641 8.492 1 55.56 559 LYS A N 1
ATOM 4542 C CA . LYS A 1 559 ? 52.5 -22.172 9.844 1 55.56 559 LYS A CA 1
ATOM 4543 C C . LYS A 1 559 ? 53 -23.609 9.812 1 55.56 559 LYS A C 1
ATOM 4545 O O . LYS A 1 559 ? 53.125 -24.219 8.742 1 55.56 559 LYS A O 1
ATOM 4550 N N . THR A 1 560 ? 53.031 -24.359 11.086 1 53.72 560 THR A N 1
ATOM 4551 C CA . THR A 1 560 ? 53.531 -25.703 11.328 1 53.72 560 THR A CA 1
ATOM 4552 C C . THR A 1 560 ? 52.844 -26.703 10.391 1 53.72 560 THR A C 1
ATOM 4554 O O . THR A 1 560 ? 51.844 -27.344 10.773 1 53.72 560 THR A O 1
ATOM 4557 N N . GLY A 1 561 ? 53.188 -26.75 9.086 1 54.31 561 GLY A N 1
ATOM 4558 C CA . GLY A 1 561 ? 52.844 -27.781 8.117 1 54.31 561 GLY A CA 1
ATOM 4559 C C . GLY A 1 561 ? 51.75 -27.344 7.148 1 54.31 561 GLY A C 1
ATOM 4560 O O . GLY A 1 561 ? 51.688 -27.844 6.02 1 54.31 561 GLY A O 1
ATOM 4561 N N . ILE A 1 562 ? 50.5 -26.781 7.598 1 56.88 562 ILE A N 1
ATOM 4562 C CA . ILE A 1 562 ? 49.375 -26.594 6.703 1 56.88 562 ILE A CA 1
ATOM 4563 C C . ILE A 1 562 ? 49.312 -25.141 6.238 1 56.88 562 ILE A C 1
ATOM 4565 O O . ILE A 1 562 ? 49.312 -24.219 7.059 1 56.88 562 ILE A O 1
ATOM 4569 N N . SER A 1 563 ? 49.531 -24.828 4.949 1 70.25 563 SER A N 1
ATOM 4570 C CA . SER A 1 563 ? 49.375 -23.484 4.383 1 70.25 563 SER A CA 1
ATOM 4571 C C . SER A 1 563 ? 47.875 -23.141 4.199 1 70.25 563 SER A C 1
ATOM 4573 O O . SER A 1 563 ? 47.219 -23.734 3.361 1 70.25 563 SER A O 1
ATOM 4575 N N . CYS A 1 564 ? 47.375 -22.297 5.07 1 77.31 564 CYS A N 1
ATOM 4576 C CA . CYS A 1 564 ? 45.969 -21.844 4.961 1 77.31 564 CYS A CA 1
ATOM 4577 C C . CYS A 1 564 ? 45.719 -21.203 3.604 1 77.31 564 CYS A C 1
ATOM 4579 O O . CYS A 1 564 ? 44.625 -21.328 3.051 1 77.31 564 CYS A O 1
ATOM 4581 N N . PHE A 1 565 ? 46.781 -20.641 3.01 1 77.06 565 PHE A N 1
ATOM 4582 C CA . PHE A 1 565 ? 46.688 -20 1.711 1 77.06 565 PHE A CA 1
ATOM 4583 C C . PHE A 1 565 ? 46.406 -21.016 0.614 1 77.06 565 PHE A C 1
ATOM 4585 O O . PHE A 1 565 ? 45.531 -20.797 -0.241 1 77.06 565 PHE A O 1
ATOM 4592 N N . GLU A 1 566 ? 47.094 -22.078 0.703 1 75.44 566 GLU A N 1
ATOM 4593 C CA . GLU A 1 566 ? 46.906 -23.156 -0.268 1 75.44 566 GLU A CA 1
ATOM 4594 C C . GLU A 1 566 ? 45.562 -23.875 -0.054 1 75.44 566 GLU A C 1
ATOM 4596 O O . GLU A 1 566 ? 44.844 -24.109 -1.008 1 75.44 566 GLU A O 1
ATOM 4601 N N . LYS A 1 567 ? 45.188 -24.125 1.146 1 77.06 567 LYS A N 1
ATOM 4602 C CA . LYS A 1 567 ? 44 -24.891 1.435 1 77.06 567 LYS A CA 1
ATOM 4603 C C . LYS A 1 567 ? 42.75 -24.078 1.142 1 77.06 567 LYS A C 1
ATOM 4605 O O . LYS A 1 567 ? 41.719 -24.609 0.671 1 77.06 567 LYS A O 1
ATOM 4610 N N . PHE A 1 568 ? 42.844 -22.859 1.356 1 77.06 568 PHE A N 1
ATOM 4611 C CA . PHE A 1 568 ? 41.719 -21.953 1.125 1 77.06 568 PHE A CA 1
ATOM 4612 C C . PHE A 1 568 ? 41.438 -21.812 -0.366 1 77.06 568 PHE A C 1
ATOM 4614 O O . PHE A 1 568 ? 40.281 -21.688 -0.771 1 77.06 568 PHE A O 1
ATOM 4621 N N . HIS A 1 569 ? 42.469 -21.891 -1.162 1 76.94 569 HIS A N 1
ATOM 4622 C CA . HIS A 1 569 ? 42.312 -21.656 -2.594 1 76.94 569 HIS A CA 1
ATOM 4623 C C . HIS A 1 569 ? 42.25 -22.969 -3.365 1 76.94 569 HIS A C 1
ATOM 4625 O O . HIS A 1 569 ? 42.125 -22.969 -4.594 1 76.94 569 HIS A O 1
ATOM 4631 N N . THR A 1 570 ? 42.438 -24.094 -2.752 1 73.69 570 THR A N 1
ATOM 4632 C CA . THR A 1 570 ? 42.375 -25.375 -3.43 1 73.69 570 THR A CA 1
ATOM 4633 C C . THR A 1 570 ? 41.125 -26.141 -3.002 1 73.69 570 THR A C 1
ATOM 4635 O O . THR A 1 570 ? 40.656 -27.031 -3.721 1 73.69 570 THR A O 1
ATOM 4638 N N . LYS A 1 571 ? 40.5 -25.953 -1.787 1 64.25 571 LYS A N 1
ATOM 4639 C CA . LYS A 1 571 ? 39.344 -26.719 -1.334 1 64.25 571 LYS A CA 1
ATOM 4640 C C . LYS A 1 571 ? 38.188 -25.797 -0.951 1 64.25 571 LYS A C 1
ATOM 4642 O O . LYS A 1 571 ? 38.406 -24.719 -0.387 1 64.25 571 LYS A O 1
ATOM 4647 N N . MET B 1 1 ? -4.082 28.453 -32.938 1 21.45 1 MET B N 1
ATOM 4648 C CA . MET B 1 1 ? -4.746 27.438 -32.125 1 21.45 1 MET B CA 1
ATOM 4649 C C . MET B 1 1 ? -4.203 27.453 -30.688 1 21.45 1 MET B C 1
ATOM 4651 O O . MET B 1 1 ? -3.006 27.25 -30.469 1 21.45 1 MET B O 1
ATOM 4655 N N . ARG B 1 2 ? -4.766 28.234 -29.781 1 19.64 2 ARG B N 1
ATOM 4656 C CA . ARG B 1 2 ? -4.234 28.797 -28.547 1 19.64 2 ARG B CA 1
ATOM 4657 C C . ARG B 1 2 ? -4.031 27.703 -27.484 1 19.64 2 ARG B C 1
ATOM 4659 O O . ARG B 1 2 ? -4.965 26.969 -27.156 1 19.64 2 ARG B O 1
ATOM 4666 N N . LYS B 1 3 ? -2.797 27.312 -27.312 1 24.5 3 LYS B N 1
ATOM 4667 C CA . LYS B 1 3 ? -2.227 26.344 -26.375 1 24.5 3 LYS B CA 1
ATOM 4668 C C . LYS B 1 3 ? -2.758 26.578 -24.953 1 24.5 3 LYS B C 1
ATOM 4670 O O . LYS B 1 3 ? -2.49 27.609 -24.344 1 24.5 3 LYS B O 1
ATOM 4675 N N . LYS B 1 4 ? -4.031 26.109 -24.75 1 27.2 4 LYS B N 1
ATOM 4676 C CA . LYS B 1 4 ? -4.676 26.297 -23.469 1 27.2 4 LYS B CA 1
ATOM 4677 C C . LYS B 1 4 ? -3.795 25.781 -22.328 1 27.2 4 LYS B C 1
ATOM 4679 O O . LYS B 1 4 ? -3.379 24.625 -22.328 1 27.2 4 LYS B O 1
ATOM 4684 N N . TYR B 1 5 ? -3.092 26.609 -21.578 1 26.5 5 TYR B N 1
ATOM 4685 C CA . TYR B 1 5 ? -2.156 26.453 -20.469 1 26.5 5 TYR B CA 1
ATOM 4686 C C . TYR B 1 5 ? -2.854 25.875 -19.25 1 26.5 5 TYR B C 1
ATOM 4688 O O . TYR B 1 5 ? -3.986 26.25 -18.922 1 26.5 5 TYR B O 1
ATOM 4696 N N . LEU B 1 6 ? -2.77 24.609 -18.969 1 31.09 6 LEU B N 1
ATOM 4697 C CA . LEU B 1 6 ? -3.309 23.953 -17.781 1 31.09 6 LEU B CA 1
ATOM 4698 C C . LEU B 1 6 ? -2.922 24.719 -16.516 1 31.09 6 LEU B C 1
ATOM 4700 O O . LEU B 1 6 ? -1.843 25.312 -16.438 1 31.09 6 LEU B O 1
ATOM 4704 N N . SER B 1 7 ? -3.879 25.141 -15.812 1 32.16 7 SER B N 1
ATOM 4705 C CA . SER B 1 7 ? -3.486 25.781 -14.57 1 32.16 7 SER B CA 1
ATOM 4706 C C . SER B 1 7 ? -2.59 24.891 -13.734 1 32.16 7 SER B C 1
ATOM 4708 O O . SER B 1 7 ? -2.555 23.672 -13.938 1 32.16 7 SER B O 1
ATOM 4710 N N . THR B 1 8 ? -1.804 25.344 -12.867 1 30.11 8 THR B N 1
ATOM 4711 C CA . THR B 1 8 ? -0.772 24.703 -12.055 1 30.11 8 THR B CA 1
ATOM 4712 C C . THR B 1 8 ? -1.361 23.578 -11.219 1 30.11 8 THR B C 1
ATOM 4714 O O . THR B 1 8 ? -0.733 22.531 -11.055 1 30.11 8 THR B O 1
ATOM 4717 N N . ALA B 1 9 ? -2.529 23.844 -10.641 1 34.47 9 ALA B N 1
ATOM 4718 C CA . ALA B 1 9 ? -3.125 22.875 -9.719 1 34.47 9 ALA B CA 1
ATOM 4719 C C . ALA B 1 9 ? -3.594 21.625 -10.461 1 34.47 9 ALA B C 1
ATOM 4721 O O . ALA B 1 9 ? -3.412 20.5 -9.977 1 34.47 9 ALA B O 1
ATOM 4722 N N . GLU B 1 10 ? -4.227 21.75 -11.562 1 35.75 10 GLU B N 1
ATOM 4723 C CA . GLU B 1 10 ? -4.723 20.656 -12.391 1 35.75 10 GLU B CA 1
ATOM 4724 C C . GLU B 1 10 ? -3.572 19.812 -12.945 1 35.75 10 GLU B C 1
ATOM 4726 O O . GLU B 1 10 ? -3.662 18.594 -13.008 1 35.75 10 GLU B O 1
ATOM 4731 N N . ALA B 1 11 ? -2.506 20.5 -13.328 1 33.66 11 ALA B N 1
ATOM 4732 C CA . ALA B 1 11 ? -1.287 19.875 -13.828 1 33.66 11 ALA B CA 1
ATOM 4733 C C . ALA B 1 11 ? -0.652 18.984 -12.758 1 33.66 11 ALA B C 1
ATOM 4735 O O . ALA B 1 11 ? -0.197 17.875 -13.047 1 33.66 11 ALA B O 1
ATOM 4736 N N . LEU B 1 12 ? -0.749 19.422 -11.539 1 32 12 LEU B N 1
ATOM 4737 C CA . LEU B 1 12 ? -0.139 18.672 -10.445 1 32 12 LEU B CA 1
ATOM 4738 C C . LEU B 1 12 ? -0.918 17.391 -10.172 1 32 12 LEU B C 1
ATOM 4740 O O . LEU B 1 12 ? -0.324 16.328 -9.969 1 32 12 LEU B O 1
ATOM 4744 N N . ALA B 1 13 ? -2.248 17.391 -10.086 1 34.31 13 ALA B N 1
ATOM 4745 C CA . ALA B 1 13 ? -3.078 16.203 -9.844 1 34.31 13 ALA B CA 1
ATOM 4746 C C . ALA B 1 13 ? -2.877 15.164 -10.938 1 34.31 13 ALA B C 1
ATOM 4748 O O . ALA B 1 13 ? -2.826 13.961 -10.656 1 34.31 13 ALA B O 1
ATOM 4749 N N . PHE B 1 14 ? -2.916 15.5 -12.18 1 32.75 14 PHE B N 1
ATOM 4750 C CA . PHE B 1 14 ? -2.664 14.625 -13.32 1 32.75 14 PHE B CA 1
ATOM 4751 C C . PHE B 1 14 ? -1.271 14.016 -13.234 1 32.75 14 PHE B C 1
ATOM 4753 O O . PHE B 1 14 ? -1.086 12.836 -13.539 1 32.75 14 PHE B O 1
ATOM 4760 N N . PHE B 1 15 ? -0.236 14.805 -12.969 1 32.09 15 PHE B N 1
ATOM 4761 C CA . PHE B 1 15 ? 1.156 14.375 -12.922 1 32.09 15 PHE B CA 1
ATOM 4762 C C . PHE B 1 15 ? 1.385 13.391 -11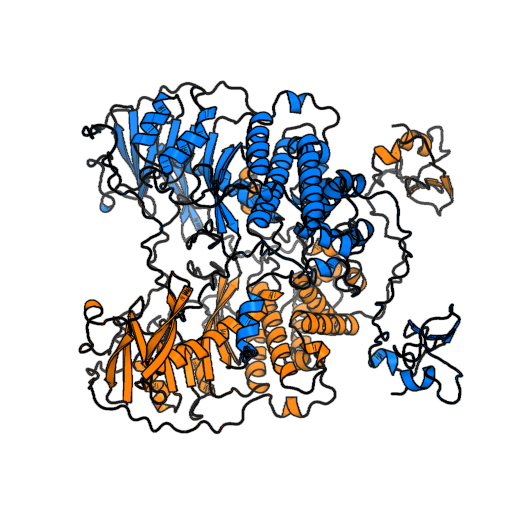.781 1 32.09 15 PHE B C 1
ATOM 4764 O O . PHE B 1 15 ? 2.217 12.492 -11.891 1 32.09 15 PHE B O 1
ATOM 4771 N N . GLU B 1 16 ? 0.792 13.602 -10.602 1 31.42 16 GLU B N 1
ATOM 4772 C CA . GLU B 1 16 ? 1.092 12.773 -9.438 1 31.42 16 GLU B CA 1
ATOM 4773 C C . GLU B 1 16 ? 0.555 11.352 -9.617 1 31.42 16 GLU B C 1
ATOM 4775 O O . GLU B 1 16 ? 1.025 10.422 -8.969 1 31.42 16 GLU B O 1
ATOM 4780 N N . GLU B 1 17 ? -0.558 10.992 -10.289 1 31.16 17 GLU B N 1
ATOM 4781 C CA . GLU B 1 17 ? -1.002 9.633 -10.57 1 31.16 17 GLU B CA 1
ATOM 4782 C C . GLU B 1 17 ? -0.117 8.961 -11.617 1 31.16 17 GLU B C 1
ATOM 4784 O O . GLU B 1 17 ? -0.09 7.738 -11.719 1 31.16 17 GLU B O 1
ATOM 4789 N N . LEU B 1 18 ? 0.177 9.617 -12.742 1 29.59 18 LEU B N 1
ATOM 4790 C CA . LEU B 1 18 ? 1.007 8.93 -13.727 1 29.59 18 LEU B CA 1
ATOM 4791 C C . LEU B 1 18 ? 2.453 8.844 -13.242 1 29.59 18 LEU B C 1
ATOM 4793 O O . LEU B 1 18 ? 3 9.812 -12.727 1 29.59 18 LEU B O 1
ATOM 4797 N N . PRO B 1 19 ? 3.035 7.762 -13.016 1 29.61 19 PRO B N 1
ATOM 4798 C CA . PRO B 1 19 ? 4.492 7.738 -12.867 1 29.61 19 PRO B CA 1
ATOM 4799 C C . PRO B 1 19 ? 5.211 8.523 -13.961 1 29.61 19 PRO B C 1
ATOM 4801 O O . PRO B 1 19 ? 5.039 8.234 -15.148 1 29.61 19 PRO B O 1
ATOM 4804 N N . SER B 1 20 ? 5.09 9.773 -14.227 1 27.98 20 SER B N 1
ATOM 4805 C CA . SER B 1 20 ? 5.828 10.172 -15.422 1 27.98 20 SER B CA 1
ATOM 4806 C C . SER B 1 20 ? 7.301 9.789 -15.312 1 27.98 20 SER B C 1
ATOM 4808 O O . SER B 1 20 ? 7.934 10.016 -14.281 1 27.98 20 SER B O 1
ATOM 4810 N N . ASP B 1 21 ? 7.836 8.742 -16.094 1 29.03 21 ASP B N 1
ATOM 4811 C CA . ASP B 1 21 ? 9.008 8.672 -16.953 1 29.03 21 ASP B CA 1
ATOM 4812 C C . ASP B 1 21 ? 9.188 9.977 -17.734 1 29.03 21 ASP B C 1
ATOM 4814 O O . ASP B 1 21 ? 9.898 10.008 -18.75 1 29.03 21 ASP B O 1
ATOM 4818 N N . ASP B 1 22 ? 8.766 11.117 -17.531 1 28.56 22 ASP B N 1
ATOM 4819 C CA . ASP B 1 22 ? 8.867 12.273 -18.422 1 28.56 22 ASP B CA 1
ATOM 4820 C C . ASP B 1 22 ? 10.328 12.609 -18.719 1 28.56 22 ASP B C 1
ATOM 4822 O O . ASP B 1 22 ? 10.617 13.594 -19.406 1 28.56 22 ASP B O 1
ATOM 4826 N N . ASP B 1 23 ? 11.336 12.367 -18.094 1 26.75 23 ASP B N 1
ATOM 4827 C CA . ASP B 1 23 ? 12.484 12.93 -18.797 1 26.75 23 ASP B CA 1
ATOM 4828 C C . ASP B 1 23 ? 12.766 12.164 -20.094 1 26.75 23 ASP B C 1
ATOM 4830 O O . ASP B 1 23 ? 13.883 12.195 -20.609 1 26.75 23 ASP B O 1
ATOM 4834 N N . SER B 1 24 ? 11.898 11.195 -20.688 1 26.78 24 SER B N 1
ATOM 4835 C CA . SER B 1 24 ? 12.352 10.719 -22 1 26.78 24 SER B CA 1
ATOM 4836 C C . SER B 1 24 ? 12.172 11.781 -23.062 1 26.78 24 SER B C 1
ATOM 4838 O O . SER B 1 24 ? 11.039 12.117 -23.438 1 26.78 24 SER B O 1
ATOM 4840 N N . GLU B 1 25 ? 12.938 12.703 -23.484 1 26.42 25 GLU B N 1
ATOM 4841 C CA . GLU B 1 25 ? 13.062 13.422 -24.75 1 26.42 25 GLU B CA 1
ATOM 4842 C C . GLU B 1 25 ? 12.914 12.484 -25.938 1 26.42 25 GLU B C 1
ATOM 4844 O O . GLU B 1 25 ? 13.078 12.898 -27.094 1 26.42 25 GLU B O 1
ATOM 4849 N N . ALA B 1 26 ? 13.039 11.164 -26.312 1 24.78 26 ALA B N 1
ATOM 4850 C CA . ALA B 1 26 ? 13.125 10.891 -27.734 1 24.78 26 ALA B CA 1
ATOM 4851 C C . ALA B 1 26 ? 11.922 11.461 -28.484 1 24.78 26 ALA B C 1
ATOM 4853 O O . ALA B 1 26 ? 10.812 11.5 -27.938 1 24.78 26 ALA B O 1
ATOM 4854 N N . THR B 1 27 ? 11.758 12.031 -29.844 1 24.75 27 THR B N 1
ATOM 4855 C CA . THR B 1 27 ? 10.992 12.445 -31.016 1 24.75 27 THR B CA 1
ATOM 4856 C C . THR B 1 27 ? 9.922 11.406 -31.359 1 24.75 27 THR B C 1
ATOM 4858 O O . THR B 1 27 ? 8.914 11.727 -32 1 24.75 27 THR B O 1
ATOM 4861 N N . ASP B 1 28 ? 10.016 10.07 -31.766 1 24.16 28 ASP B N 1
ATOM 4862 C CA . ASP B 1 28 ? 9.188 9.547 -32.844 1 24.16 28 ASP B CA 1
ATOM 4863 C C . ASP B 1 28 ? 7.703 9.719 -32.531 1 24.16 28 ASP B C 1
ATOM 4865 O O . ASP B 1 28 ? 7.266 9.445 -31.422 1 24.16 28 ASP B O 1
ATOM 4869 N N . LEU B 1 29 ? 6.625 10.32 -33.469 1 24.14 29 LEU B N 1
ATOM 4870 C CA . LEU B 1 29 ? 5.262 10.758 -33.75 1 24.14 29 LEU B CA 1
ATOM 4871 C C . LEU B 1 29 ? 4.262 9.633 -33.469 1 24.14 29 LEU B C 1
ATOM 4873 O O . LEU B 1 29 ? 3.201 9.875 -32.906 1 24.14 29 LEU B O 1
ATOM 4877 N N . SER B 1 30 ? 4.066 8.562 -34.406 1 23.22 30 SER B N 1
ATOM 4878 C CA . SER B 1 30 ? 2.879 7.812 -34.812 1 23.22 30 SER B CA 1
ATOM 4879 C C . SER B 1 30 ? 2.338 6.977 -33.656 1 23.22 30 SER B C 1
ATOM 4881 O O . SER B 1 30 ? 1.326 6.285 -33.812 1 23.22 30 SER B O 1
ATOM 4883 N N . GLU B 1 31 ? 2.975 6.211 -32.938 1 23.03 31 GLU B N 1
ATOM 4884 C CA . GLU B 1 31 ? 2.086 5.465 -32.031 1 23.03 31 GLU B CA 1
ATOM 4885 C C . GLU B 1 31 ? 1.142 6.398 -31.297 1 23.03 31 GLU B C 1
ATOM 4887 O O . GLU B 1 31 ? 1.55 7.074 -30.344 1 23.03 31 GLU B O 1
ATOM 4892 N N . ASN B 1 32 ? 0.172 7.09 -31.938 1 22.78 32 ASN B N 1
ATOM 4893 C CA . ASN B 1 32 ? -1.048 7.875 -31.781 1 22.78 32 ASN B CA 1
ATOM 4894 C C . ASN B 1 32 ? -2.01 7.219 -30.797 1 22.78 32 ASN B C 1
ATOM 4896 O O . ASN B 1 32 ? -3.02 6.637 -31.203 1 22.78 32 ASN B O 1
ATOM 4900 N N . GLU B 1 33 ? -1.62 6.195 -30.188 1 21.53 33 GLU B N 1
ATOM 4901 C CA . GLU B 1 33 ? -2.621 5.617 -29.281 1 21.53 33 GLU B CA 1
ATOM 4902 C C . GLU B 1 33 ? -3.346 6.703 -28.5 1 21.53 33 GLU B C 1
ATOM 4904 O O . GLU B 1 33 ? -2.719 7.641 -28 1 21.53 33 GLU B O 1
ATOM 4909 N N . ASP B 1 34 ? -4.574 6.902 -28.906 1 19.89 34 ASP B N 1
ATOM 4910 C CA . ASP B 1 34 ? -5.719 7.715 -28.516 1 19.89 34 ASP B CA 1
ATOM 4911 C C . ASP B 1 34 ? -5.797 7.852 -27 1 19.89 34 ASP B C 1
ATOM 4913 O O . ASP B 1 34 ? -5.621 6.875 -26.266 1 19.89 34 ASP B O 1
ATOM 4917 N N . ASN B 1 35 ? -5.441 8.961 -26.562 1 21.31 35 ASN B N 1
ATOM 4918 C CA . ASN B 1 35 ? -5.469 9.719 -25.312 1 21.31 35 ASN B CA 1
ATOM 4919 C C . ASN B 1 35 ? -6.773 9.508 -24.547 1 21.31 35 ASN B C 1
ATOM 4921 O O . ASN B 1 35 ? -7.781 10.148 -24.859 1 21.31 35 ASN B O 1
ATOM 4925 N N . CYS B 1 36 ? -7.137 8.203 -24.531 1 19.3 36 CYS B N 1
ATOM 4926 C CA . CYS B 1 36 ? -8.344 8.141 -23.719 1 19.3 36 CYS B CA 1
ATOM 4927 C C . CYS B 1 36 ? -8.164 8.898 -22.406 1 19.3 36 CYS B C 1
ATOM 4929 O O . CYS B 1 36 ? -7.289 8.555 -21.609 1 19.3 36 CYS B O 1
ATOM 4931 N N . ILE B 1 37 ? -8.188 10.148 -22.562 1 21.91 37 ILE B N 1
ATOM 4932 C CA . ILE B 1 37 ? -8.43 11.109 -21.484 1 21.91 37 ILE B CA 1
ATOM 4933 C C . ILE B 1 37 ? -9.391 10.5 -20.469 1 21.91 37 ILE B C 1
ATOM 4935 O O . ILE B 1 37 ? -10.547 10.211 -20.781 1 21.91 37 ILE B O 1
ATOM 4939 N N . CYS B 1 38 ? -8.883 9.516 -19.812 1 22.33 38 CYS B N 1
ATOM 4940 C CA . CYS B 1 38 ? -9.773 9.258 -18.688 1 22.33 38 CYS B CA 1
ATOM 4941 C C . CYS B 1 38 ? -10.211 10.555 -18.031 1 22.33 38 CYS B C 1
ATOM 4943 O O . CYS B 1 38 ? -9.391 11.273 -17.453 1 22.33 38 CYS B O 1
ATOM 4945 N N . LYS B 1 39 ? -10.961 11.32 -18.672 1 23.41 39 LYS B N 1
ATOM 4946 C CA . LYS B 1 39 ? -11.719 12.492 -18.25 1 23.41 39 LYS B CA 1
ATOM 4947 C C . LYS B 1 39 ? -12.172 12.375 -16.797 1 23.41 39 LYS B C 1
ATOM 4949 O O . LYS B 1 39 ? -12.711 11.344 -16.406 1 23.41 39 LYS B O 1
ATOM 4954 N N . ASN B 1 40 ? -11.43 13.07 -15.953 1 25.27 40 ASN B N 1
ATOM 4955 C CA . ASN B 1 40 ? -11.938 13.422 -14.633 1 25.27 40 ASN B CA 1
ATOM 4956 C C . ASN B 1 40 ? -13.43 13.711 -14.664 1 25.27 40 ASN B C 1
ATOM 4958 O O . ASN B 1 40 ? -13.852 14.812 -15.023 1 25.27 40 ASN B O 1
ATOM 4962 N N . ASP B 1 41 ? -14.164 12.93 -15.375 1 26.86 41 ASP B N 1
ATOM 4963 C CA . ASP B 1 41 ? -15.555 13.195 -15.031 1 26.86 41 ASP B CA 1
ATOM 4964 C C . ASP B 1 41 ? -15.703 13.578 -13.562 1 26.86 41 ASP B C 1
ATOM 4966 O O . ASP B 1 41 ? -15.102 12.945 -12.688 1 26.86 41 ASP B O 1
ATOM 4970 N N . THR B 1 42 ? -15.75 14.812 -13.383 1 30.28 42 THR B N 1
ATOM 4971 C CA . THR B 1 42 ? -16.203 15.359 -12.109 1 30.28 42 THR B CA 1
ATOM 4972 C C . THR B 1 42 ? -17.109 14.367 -11.391 1 30.28 42 THR B C 1
ATOM 4974 O O . THR B 1 42 ? -18.328 14.391 -11.578 1 30.28 42 THR B O 1
ATOM 4977 N N . VAL B 1 43 ? -16.875 13.133 -11.617 1 31.58 43 VAL B N 1
ATOM 4978 C CA . VAL B 1 43 ? -17.734 12.375 -10.711 1 31.58 43 VAL B CA 1
ATOM 4979 C C . VAL B 1 43 ? -17.656 12.969 -9.305 1 31.58 43 VAL B C 1
ATOM 4981 O O . VAL B 1 43 ? -16.594 13.391 -8.859 1 31.58 43 VAL B O 1
ATOM 4984 N N . ILE B 1 44 ? -18.625 13.508 -8.93 1 34.41 44 ILE B N 1
ATOM 4985 C CA . ILE B 1 44 ? -18.797 13.711 -7.496 1 34.41 44 ILE B CA 1
ATOM 4986 C C . ILE B 1 44 ? -18.016 12.641 -6.727 1 34.41 44 ILE B C 1
ATOM 4988 O O . ILE B 1 44 ? -18.266 11.445 -6.902 1 34.41 44 ILE B O 1
ATOM 4992 N N . ILE B 1 45 ? -16.688 12.875 -6.555 1 35.69 45 ILE B N 1
ATOM 4993 C CA . ILE B 1 45 ? -15.867 12.031 -5.684 1 35.69 45 ILE B CA 1
ATOM 4994 C C . ILE B 1 45 ? -16.719 11.508 -4.531 1 35.69 45 ILE B C 1
ATOM 4996 O O . ILE B 1 45 ? -16.797 12.133 -3.471 1 35.69 45 ILE B O 1
ATOM 5000 N N . SER B 1 46 ? -17.984 11.461 -4.73 1 29.27 46 SER B N 1
ATOM 5001 C CA . SER B 1 46 ? -18.625 10.859 -3.564 1 29.27 46 SER B CA 1
ATOM 5002 C C . SER B 1 46 ? -17.938 9.57 -3.158 1 29.27 46 SER B C 1
ATOM 5004 O O . SER B 1 46 ? -17.391 8.859 -4.008 1 29.27 46 SER B O 1
ATOM 5006 N N . ASP B 1 47 ? -17.75 9.398 -1.865 1 29.94 47 ASP B N 1
ATOM 5007 C CA . ASP B 1 47 ? -17.234 8.281 -1.082 1 29.94 47 ASP B CA 1
ATOM 5008 C C . ASP B 1 47 ? -17.578 6.945 -1.733 1 29.94 47 ASP B C 1
ATOM 5010 O O . ASP B 1 47 ? -16.688 6.105 -1.944 1 29.94 47 ASP B O 1
ATOM 5014 N N . ASP B 1 48 ? -18.719 6.398 -1.231 1 28.36 48 ASP B N 1
ATOM 5015 C CA . ASP B 1 48 ? -18.969 4.984 -0.965 1 28.36 48 ASP B CA 1
ATOM 5016 C C . ASP B 1 48 ? -19.297 4.23 -2.256 1 28.36 48 ASP B C 1
ATOM 5018 O O . ASP B 1 48 ? -19.141 3.01 -2.32 1 28.36 48 ASP B O 1
ATOM 5022 N N . GLU B 1 49 ? -20.328 4.723 -3.053 1 28.39 49 GLU B N 1
ATOM 5023 C CA . GLU B 1 49 ? -21.156 3.697 -3.668 1 28.39 49 GLU B CA 1
ATOM 5024 C C . GLU B 1 49 ? -20.609 3.275 -5.027 1 28.39 49 GLU B C 1
ATOM 5026 O O . GLU B 1 49 ? -20.781 3.984 -6.02 1 28.39 49 GLU B O 1
ATOM 5031 N N . VAL B 1 50 ? -19.469 3.09 -5.203 1 30.25 50 VAL B N 1
ATOM 5032 C CA . VAL B 1 50 ? -19.266 2.434 -6.492 1 30.25 50 VAL B CA 1
ATOM 5033 C C . VAL B 1 50 ? -20.391 1.423 -6.73 1 30.25 50 VAL B C 1
ATOM 5035 O O . VAL B 1 50 ? -20.719 0.637 -5.84 1 30.25 50 VAL B O 1
ATOM 5038 N N . PRO B 1 51 ? -21.266 1.711 -7.691 1 27.52 51 PRO B N 1
ATOM 5039 C CA . PRO B 1 51 ? -22.203 0.628 -8 1 27.52 51 PRO B CA 1
ATOM 5040 C C . PRO B 1 51 ? -21.531 -0.743 -8.031 1 27.52 51 PRO B C 1
ATOM 5042 O O . PRO B 1 51 ? -20.422 -0.884 -8.562 1 27.52 51 PRO B O 1
ATOM 5045 N N . GLU B 1 52 ? -21.75 -1.587 -7.062 1 29.14 52 GLU B N 1
ATOM 5046 C CA . GLU B 1 52 ? -21.531 -3.031 -7.008 1 29.14 52 GLU B CA 1
ATOM 5047 C C . GLU B 1 52 ? -21.812 -3.682 -8.359 1 29.14 52 GLU B C 1
ATOM 5049 O O . GLU B 1 52 ? -21.797 -4.906 -8.477 1 29.14 52 GLU B O 1
ATOM 5054 N N . ALA B 1 53 ? -22.562 -2.988 -9.273 1 28.3 53 ALA B N 1
ATOM 5055 C CA . ALA B 1 53 ? -23.156 -3.818 -10.32 1 28.3 53 ALA B CA 1
ATOM 5056 C C . ALA B 1 53 ? -22.094 -4.621 -11.055 1 28.3 53 ALA B C 1
ATOM 5058 O O . ALA B 1 53 ? -22.297 -5.797 -11.367 1 28.3 53 ALA B O 1
ATOM 5059 N N . GLU B 1 54 ? -21.234 -3.896 -11.805 1 29.45 54 GLU B N 1
ATOM 5060 C CA . GLU B 1 54 ? -20.719 -4.738 -12.883 1 29.45 54 GLU B CA 1
ATOM 5061 C C . GLU B 1 54 ? -19.844 -5.859 -12.336 1 29.45 54 GLU B C 1
ATOM 5063 O O . GLU B 1 54 ? -19.375 -6.715 -13.094 1 29.45 54 GLU B O 1
ATOM 5068 N N . LEU B 1 55 ? -19.078 -5.613 -11.273 1 30.45 55 LEU B N 1
ATOM 5069 C CA . LEU B 1 55 ? -18.047 -6.633 -11.094 1 30.45 55 LEU B CA 1
ATOM 5070 C C . LEU B 1 55 ? -18.672 -7.996 -10.82 1 30.45 55 LEU B C 1
ATOM 5072 O O . LEU B 1 55 ? -18.234 -9.008 -11.375 1 30.45 55 LEU B O 1
ATOM 5076 N N . GLU B 1 56 ? -19.125 -8.25 -9.477 1 31 56 GLU B N 1
ATOM 5077 C CA . GLU B 1 56 ? -19.375 -9.688 -9.359 1 31 56 GLU B CA 1
ATOM 5078 C C . GLU B 1 56 ? -20.609 -10.094 -10.156 1 31 56 GLU B C 1
ATOM 5080 O O . GLU B 1 56 ? -21.734 -9.977 -9.672 1 31 56 GLU B O 1
ATOM 5085 N N . ILE B 1 57 ? -20.859 -9.516 -11.281 1 30.95 57 ILE B N 1
ATOM 5086 C CA . ILE B 1 57 ? -21.766 -10.344 -12.078 1 30.95 57 ILE B CA 1
ATOM 5087 C C . ILE B 1 57 ? -21.516 -11.82 -11.781 1 30.95 57 ILE B C 1
ATOM 5089 O O . ILE B 1 57 ? -20.5 -12.383 -12.211 1 30.95 57 ILE B O 1
ATOM 5093 N N . CYS B 1 58 ? -21.562 -12.25 -10.562 1 28.77 58 CYS B N 1
ATOM 5094 C CA . CYS B 1 58 ? -21.734 -13.695 -10.43 1 28.77 58 CYS B CA 1
ATOM 5095 C C . CYS B 1 58 ? -22.594 -14.242 -11.562 1 28.77 58 CYS B C 1
ATOM 5097 O O . CYS B 1 58 ? -23.219 -13.484 -12.305 1 28.77 58 CYS B O 1
ATOM 5099 N N . ASP B 1 59 ? -23.281 -15.406 -11.172 1 29.3 59 ASP B N 1
ATOM 5100 C CA . ASP B 1 59 ? -23.953 -16.547 -11.781 1 29.3 59 ASP B CA 1
ATOM 5101 C C . ASP B 1 59 ? -25.203 -16.094 -12.539 1 29.3 59 ASP B C 1
ATOM 5103 O O . ASP B 1 59 ? -26.219 -15.75 -11.93 1 29.3 59 ASP B O 1
ATOM 5107 N N . ASP B 1 60 ? -25.109 -15.266 -13.469 1 29.61 60 ASP B N 1
ATOM 5108 C CA . ASP B 1 60 ? -26.266 -15.453 -14.352 1 29.61 60 ASP B CA 1
ATOM 5109 C C . ASP B 1 60 ? -26.641 -16.938 -14.453 1 29.61 60 ASP B C 1
ATOM 5111 O O . ASP B 1 60 ? -25.797 -17.812 -14.242 1 29.61 60 ASP B O 1
ATOM 5115 N N . GLU B 1 61 ? -27.969 -17.25 -14.453 1 30.22 61 GLU B N 1
ATOM 5116 C CA . GLU B 1 61 ? -28.625 -18.516 -14.773 1 30.22 61 GLU B CA 1
ATOM 5117 C C . GLU B 1 61 ? -27.969 -19.203 -15.961 1 30.22 61 GLU B C 1
ATOM 5119 O O . GLU B 1 61 ? -28 -18.672 -17.078 1 30.22 61 GLU B O 1
ATOM 5124 N N . VAL B 1 62 ? -26.797 -19.641 -15.852 1 31.06 62 VAL B N 1
ATOM 5125 C CA . VAL B 1 62 ? -26.266 -20.469 -16.922 1 31.06 62 VAL B CA 1
ATOM 5126 C C . VAL B 1 62 ? -27.312 -21.5 -17.359 1 31.06 62 VAL B C 1
ATOM 5128 O O . VAL B 1 62 ? -27.703 -22.359 -16.562 1 31.06 62 VAL B O 1
ATOM 5131 N N . SER B 1 63 ? -28.328 -21.125 -18.078 1 30.69 63 SER B N 1
ATOM 5132 C CA . SER B 1 63 ? -29.203 -22.109 -18.703 1 30.69 63 SER B CA 1
ATOM 5133 C C . SER B 1 63 ? -28.406 -23.094 -19.562 1 30.69 63 SER B C 1
ATOM 5135 O O . SER B 1 63 ? -28.984 -23.938 -20.25 1 30.69 63 SER B O 1
ATOM 5137 N N . GLY B 1 64 ? -27.156 -22.75 -20 1 30.56 64 GLY B N 1
ATOM 5138 C CA . GLY B 1 64 ? -26.859 -23.438 -21.234 1 30.56 64 GLY B CA 1
ATOM 5139 C C . GLY B 1 64 ? -26.734 -24.938 -21.078 1 30.56 64 GLY B C 1
ATOM 5140 O O . GLY B 1 64 ? -27.219 -25.688 -21.922 1 30.56 64 GLY B O 1
ATOM 5141 N N . ILE B 1 65 ? -25.516 -25.375 -20.5 1 37 65 ILE B N 1
ATOM 5142 C CA . ILE B 1 65 ? -25.203 -26.703 -21.031 1 37 65 ILE B CA 1
ATOM 5143 C C . ILE B 1 65 ? -26.344 -27.656 -20.688 1 37 65 ILE B C 1
ATOM 5145 O O . ILE B 1 65 ? -26.875 -28.344 -21.578 1 37 65 ILE B O 1
ATOM 5149 N N . GLY B 1 66 ? -25.969 -28.625 -19.641 1 34.69 66 GLY B N 1
ATOM 5150 C CA . GLY B 1 66 ? -26.781 -29.828 -19.516 1 34.69 66 GLY B CA 1
ATOM 5151 C C . GLY B 1 66 ? -28.203 -29.562 -19.094 1 34.69 66 GLY B C 1
ATOM 5152 O O . GLY B 1 66 ? -28.516 -28.469 -18.594 1 34.69 66 GLY B O 1
ATOM 5153 N N . GLU B 1 67 ? -29.047 -30.172 -19.75 1 38.41 67 GLU B N 1
ATOM 5154 C CA . GLU B 1 67 ? -30.453 -30.328 -19.406 1 38.41 67 GLU B CA 1
ATOM 5155 C C . GLU B 1 67 ? -30.672 -30.234 -17.891 1 38.41 67 GLU B C 1
ATOM 5157 O O . GLU B 1 67 ? -29.938 -30.844 -17.125 1 38.41 67 GLU B O 1
ATOM 5162 N N . GLU B 1 68 ? -31 -29.109 -17.328 1 46.19 68 GLU B N 1
ATOM 5163 C CA . GLU B 1 68 ? -31.406 -28.812 -15.953 1 46.19 68 GLU B CA 1
ATOM 5164 C C . GLU B 1 68 ? -32.031 -30.031 -15.289 1 46.19 68 GLU B C 1
ATOM 5166 O O . GLU B 1 68 ? -33.25 -30.188 -15.328 1 46.19 68 GLU B O 1
ATOM 5171 N N . GLY B 1 69 ? -31.531 -31.203 -15.586 1 52.34 69 GLY B N 1
ATOM 5172 C CA . GLY B 1 69 ? -32.25 -32.156 -14.75 1 52.34 69 GLY B CA 1
ATOM 5173 C C . GLY B 1 69 ? -32.094 -31.891 -13.266 1 52.34 69 GLY B C 1
ATOM 5174 O O . GLY B 1 69 ? -31.094 -31.297 -12.844 1 52.34 69 GLY B O 1
ATOM 5175 N N . LYS B 1 70 ? -33.062 -31.719 -12.438 1 70.44 70 LYS B N 1
ATOM 5176 C CA . LYS B 1 70 ? -33.156 -31.578 -10.992 1 70.44 70 LYS B CA 1
ATOM 5177 C C . LYS B 1 70 ? -32.219 -32.531 -10.273 1 70.44 70 LYS B C 1
ATOM 5179 O O . LYS B 1 70 ? -32.312 -33.75 -10.445 1 70.44 70 LYS B O 1
ATOM 5184 N N . VAL B 1 71 ? -30.891 -32.031 -9.852 1 87.25 71 VAL B N 1
ATOM 5185 C CA . VAL B 1 71 ? -29.984 -32.844 -9.031 1 87.25 71 VAL B CA 1
ATOM 5186 C C . VAL B 1 71 ? -30.703 -33.312 -7.773 1 87.25 71 VAL B C 1
ATOM 5188 O O . VAL B 1 71 ? -31.406 -32.531 -7.121 1 87.25 71 VAL B O 1
ATOM 5191 N N . ILE B 1 72 ? -30.672 -34.562 -7.562 1 89.81 72 ILE B N 1
ATOM 5192 C CA . ILE B 1 72 ? -31.312 -35.156 -6.391 1 89.81 72 ILE B CA 1
ATOM 5193 C C . ILE B 1 72 ? -30.328 -35.188 -5.223 1 89.81 72 ILE B C 1
ATOM 5195 O O . ILE B 1 72 ? -29.25 -35.75 -5.344 1 89.81 72 ILE B O 1
ATOM 5199 N N . TRP B 1 73 ? -30.641 -34.562 -4.215 1 93.88 73 TRP B N 1
ATOM 5200 C CA . TRP B 1 73 ? -29.844 -34.5 -2.996 1 93.88 73 TRP B CA 1
ATOM 5201 C C . TRP B 1 73 ? -30.469 -35.375 -1.903 1 93.88 73 TRP B C 1
ATOM 5203 O O . TRP B 1 73 ? -31.688 -35.312 -1.678 1 93.88 73 TRP B O 1
ATOM 5213 N N . THR B 1 74 ? -29.641 -36.25 -1.27 1 91.62 74 THR B N 1
ATOM 5214 C CA . THR B 1 74 ? -30.141 -37.125 -0.225 1 91.62 74 THR B CA 1
ATOM 5215 C C . THR B 1 74 ? -29.266 -37.062 1.014 1 91.62 74 THR B C 1
ATOM 5217 O O . THR B 1 74 ? -28.125 -36.594 0.942 1 91.62 74 THR B O 1
ATOM 5220 N N . LYS B 1 75 ? -29.797 -37.469 2.166 1 88.56 75 LYS B N 1
ATOM 5221 C CA . LYS B 1 75 ? -29.047 -37.562 3.412 1 88.56 75 LYS B CA 1
ATOM 5222 C C . LYS B 1 75 ? -28.375 -38.906 3.578 1 88.56 75 LYS B C 1
ATOM 5224 O O . LYS B 1 75 ? -28.453 -39.531 4.648 1 88.56 75 LYS B O 1
ATOM 5229 N N . THR B 1 76 ? -27.875 -39.406 2.521 1 84.81 76 THR B N 1
ATOM 5230 C CA . THR B 1 76 ? -27.172 -40.688 2.549 1 84.81 76 THR B CA 1
ATOM 5231 C C . THR B 1 76 ? -25.703 -40.5 2.902 1 84.81 76 THR B C 1
ATOM 5233 O O . THR B 1 76 ? -25.156 -39.406 2.754 1 84.81 76 THR B O 1
ATOM 5236 N N . PRO B 1 77 ? -25.125 -41.562 3.412 1 85.5 77 PRO B N 1
ATOM 5237 C CA . PRO B 1 77 ? -23.703 -41.438 3.744 1 85.5 77 PRO B CA 1
ATOM 5238 C C . PRO B 1 77 ? -22.828 -41.219 2.514 1 85.5 77 PRO B C 1
ATOM 5240 O O . PRO B 1 77 ? -23.109 -41.75 1.44 1 85.5 77 PRO B O 1
ATOM 5243 N N . PHE B 1 78 ? -21.938 -40.438 2.605 1 87.12 78 PHE B N 1
ATOM 5244 C CA . PHE B 1 78 ? -20.953 -40.094 1.581 1 87.12 78 PHE B CA 1
ATOM 5245 C C . PHE B 1 78 ? -20.016 -41.281 1.349 1 87.12 78 PHE B C 1
ATOM 5247 O O . PHE B 1 78 ? -19.594 -41.938 2.299 1 87.12 78 PHE B O 1
ATOM 5254 N N . ASP B 1 79 ? -19.828 -41.562 0.098 1 83.44 79 ASP B N 1
ATOM 5255 C CA . ASP B 1 79 ? -18.828 -42.562 -0.238 1 83.44 79 ASP B CA 1
ATOM 5256 C C . ASP B 1 79 ? -17.422 -42.031 -0.102 1 83.44 79 ASP B C 1
ATOM 5258 O O . ASP B 1 79 ? -16.969 -41.25 -0.947 1 83.44 79 ASP B O 1
ATOM 5262 N N . SER B 1 80 ? -16.75 -42.562 0.812 1 80.56 80 SER B N 1
ATOM 5263 C CA . SER B 1 80 ? -15.438 -42 1.154 1 80.56 80 SER B CA 1
ATOM 5264 C C . SER B 1 80 ? -14.32 -42.75 0.423 1 80.56 80 SER B C 1
ATOM 5266 O O . SER B 1 80 ? -13.141 -42.531 0.706 1 80.56 80 SER B O 1
ATOM 5268 N N . ASN B 1 81 ? -14.672 -43.625 -0.432 1 83.69 81 ASN B N 1
ATOM 5269 C CA . ASN B 1 81 ? -13.648 -44.375 -1.154 1 83.69 81 ASN B CA 1
ATOM 5270 C C . ASN B 1 81 ? -13.016 -43.5 -2.256 1 83.69 81 ASN B C 1
ATOM 5272 O O . ASN B 1 81 ? -13.484 -43.531 -3.395 1 83.69 81 ASN B O 1
ATOM 5276 N N . ILE B 1 82 ? -12.062 -42.812 -1.914 1 87.88 82 ILE B N 1
ATOM 5277 C CA . ILE B 1 82 ? -11.336 -41.969 -2.852 1 87.88 82 ILE B CA 1
ATOM 5278 C C . ILE B 1 82 ? -9.945 -42.531 -3.098 1 87.88 82 ILE B C 1
ATOM 5280 O O . ILE B 1 82 ? -9.258 -42.969 -2.158 1 87.88 82 ILE B O 1
ATOM 5284 N N . PRO B 1 83 ? -9.648 -42.594 -4.363 1 91.19 83 PRO B N 1
ATOM 5285 C CA . PRO B 1 83 ? -8.32 -43.094 -4.695 1 91.19 83 PRO B CA 1
ATOM 5286 C C . PRO B 1 83 ? -7.195 -42.312 -4.039 1 91.19 83 PRO B C 1
ATOM 5288 O O . PRO B 1 83 ? -7.324 -41.094 -3.846 1 91.19 83 PRO B O 1
ATOM 5291 N N . VAL B 1 84 ? -6.176 -43.031 -3.742 1 91.75 84 VAL B N 1
ATOM 5292 C CA . VAL B 1 84 ? -5.023 -42.438 -3.08 1 91.75 84 VAL B CA 1
ATOM 5293 C C . VAL B 1 84 ? -4.137 -41.719 -4.113 1 91.75 84 VAL B C 1
ATOM 5295 O O . VAL B 1 84 ? -4.016 -42.188 -5.25 1 91.75 84 VAL B O 1
ATOM 5298 N N . PHE B 1 85 ? -3.623 -40.656 -3.742 1 95.31 85 PHE B N 1
ATOM 5299 C CA . PHE B 1 85 ? -2.668 -39.938 -4.586 1 95.31 85 PHE B CA 1
ATOM 5300 C C . PHE B 1 85 ? -1.329 -40.656 -4.617 1 95.31 85 PHE B C 1
ATOM 5302 O O . PHE B 1 85 ? -0.697 -40.875 -3.576 1 95.31 85 PHE B O 1
ATOM 5309 N N . GLU B 1 86 ? -0.867 -41.031 -5.859 1 94.19 86 GLU B N 1
ATOM 5310 C CA . GLU B 1 86 ? 0.346 -41.844 -5.988 1 94.19 86 GLU B CA 1
ATOM 5311 C C . GLU B 1 86 ? 1.328 -41.188 -6.965 1 94.19 86 GLU B C 1
ATOM 5313 O O . GLU B 1 86 ? 2.432 -41.719 -7.164 1 94.19 86 GLU B O 1
ATOM 5318 N N . GLU B 1 87 ? 1.101 -40.062 -7.539 1 93.62 87 GLU B N 1
ATOM 5319 C CA . GLU B 1 87 ? 1.973 -39.406 -8.508 1 93.62 87 GLU B CA 1
ATOM 5320 C C . GLU B 1 87 ? 3.24 -38.875 -7.84 1 93.62 87 GLU B C 1
ATOM 5322 O O . GLU B 1 87 ? 3.191 -38.375 -6.715 1 93.62 87 GLU B O 1
ATOM 5327 N N . PRO B 1 88 ? 4.375 -39 -8.562 1 94.12 88 PRO B N 1
ATOM 5328 C CA . PRO B 1 88 ? 5.578 -38.375 -8.031 1 94.12 88 PRO B CA 1
ATOM 5329 C C . PRO B 1 88 ? 5.445 -36.844 -7.953 1 94.12 88 PRO B C 1
ATOM 5331 O O . PRO B 1 88 ? 4.848 -36.219 -8.836 1 94.12 88 PRO B O 1
ATOM 5334 N N . SER B 1 89 ? 5.902 -36.312 -6.859 1 96.25 89 SER B N 1
ATOM 5335 C CA . SER B 1 89 ? 5.816 -34.875 -6.645 1 96.25 89 SER B CA 1
ATOM 5336 C C . SER B 1 89 ? 7.188 -34.281 -6.367 1 96.25 89 SER B C 1
ATOM 5338 O O . SER B 1 89 ? 8.117 -35 -5.977 1 96.25 89 SER B O 1
ATOM 5340 N N . GLY B 1 90 ? 7.324 -32.969 -6.652 1 96.69 90 GLY B N 1
ATOM 5341 C CA . GLY B 1 90 ? 8.57 -32.281 -6.387 1 96.69 90 GLY B CA 1
ATOM 5342 C C . GLY B 1 90 ? 9.266 -31.797 -7.645 1 96.69 90 GLY B C 1
ATOM 5343 O O . GLY B 1 90 ? 8.641 -31.719 -8.703 1 96.69 90 GLY B O 1
ATOM 5344 N N . PRO B 1 91 ? 10.555 -31.391 -7.426 1 97.25 91 PRO B N 1
ATOM 5345 C CA . PRO B 1 91 ? 11.312 -30.906 -8.586 1 97.25 91 PRO B CA 1
ATOM 5346 C C . PRO B 1 91 ? 11.445 -31.969 -9.68 1 97.25 91 PRO B C 1
ATOM 5348 O O . PRO B 1 91 ? 11.516 -33.156 -9.375 1 97.25 91 PRO B O 1
ATOM 5351 N N . SER B 1 92 ? 11.453 -31.547 -10.914 1 96.31 92 SER B N 1
ATOM 5352 C CA . SER B 1 92 ? 11.578 -32.469 -12.047 1 96.31 92 SER B CA 1
ATOM 5353 C C . SER B 1 92 ? 12.914 -33.188 -12.023 1 96.31 92 SER B C 1
ATOM 5355 O O . SER B 1 92 ? 13.828 -32.812 -11.297 1 96.31 92 SER B O 1
ATOM 5357 N N . ALA B 1 93 ? 12.969 -34.188 -12.859 1 93.44 93 ALA B N 1
ATOM 5358 C CA . ALA B 1 93 ? 14.188 -35 -12.961 1 93.44 93 ALA B CA 1
ATOM 5359 C C . ALA B 1 93 ? 15.352 -34.156 -13.461 1 93.44 93 ALA B C 1
ATOM 5361 O O . ALA B 1 93 ? 16.484 -34.312 -13.016 1 93.44 93 ALA B O 1
ATOM 5362 N N . ASP B 1 94 ? 15.055 -33.25 -14.305 1 90.88 94 ASP B N 1
ATOM 5363 C CA . ASP B 1 94 ? 16.078 -32.344 -14.844 1 90.88 94 ASP B CA 1
ATOM 5364 C C . ASP B 1 94 ? 16.688 -31.5 -13.742 1 90.88 94 ASP B C 1
ATOM 5366 O O . ASP B 1 94 ? 17.891 -31.25 -13.734 1 90.88 94 ASP B O 1
ATOM 5370 N N . MET B 1 95 ? 15.898 -31.094 -12.875 1 93.75 95 MET B N 1
ATOM 5371 C CA . MET B 1 95 ? 16.359 -30.234 -11.773 1 93.75 95 MET B CA 1
ATOM 5372 C C . MET B 1 95 ? 17.188 -31.031 -10.773 1 93.75 95 MET B C 1
ATOM 5374 O O . MET B 1 95 ? 18.203 -30.547 -10.273 1 93.75 95 MET B O 1
ATOM 5378 N N . LEU B 1 96 ? 16.75 -32.25 -10.57 1 92.75 96 LEU B N 1
ATOM 5379 C CA . LEU B 1 96 ? 17.422 -33.125 -9.594 1 92.75 96 LEU B CA 1
ATOM 5380 C C . LEU B 1 96 ? 18.797 -33.531 -10.102 1 92.75 96 LEU B C 1
ATOM 5382 O O . LEU B 1 96 ? 19.688 -33.812 -9.312 1 92.75 96 LEU B O 1
ATOM 5386 N N . SER B 1 97 ? 18.953 -33.5 -11.367 1 91.56 97 SER B N 1
ATOM 5387 C CA . SER B 1 97 ? 20.203 -33.969 -11.961 1 91.56 97 SER B CA 1
ATOM 5388 C C . SER B 1 97 ? 21.188 -32.844 -12.141 1 91.56 97 SER B C 1
ATOM 5390 O O . SER B 1 97 ? 22.344 -33.062 -12.523 1 91.56 97 SER B O 1
ATOM 5392 N N . MET B 1 98 ? 20.781 -31.688 -11.844 1 90.12 98 MET B N 1
ATOM 5393 C CA . MET B 1 98 ? 21.641 -30.516 -12.023 1 90.12 98 MET B CA 1
ATOM 5394 C C . MET B 1 98 ? 22.797 -30.531 -11.031 1 90.12 98 MET B C 1
ATOM 5396 O O . MET B 1 98 ? 22.609 -30.844 -9.852 1 90.12 98 MET B O 1
ATOM 5400 N N . ASP B 1 99 ? 24 -30.234 -11.539 1 87 99 ASP B N 1
ATOM 5401 C CA . ASP B 1 99 ? 25.172 -30.172 -10.68 1 87 99 ASP B CA 1
ATOM 5402 C C . ASP B 1 99 ? 25.344 -28.766 -10.094 1 87 99 ASP B C 1
ATOM 5404 O O . ASP B 1 99 ? 25.078 -27.766 -10.773 1 87 99 ASP B O 1
ATOM 5408 N N . GLU B 1 100 ? 25.812 -28.609 -8.898 1 87.56 100 GLU B N 1
ATOM 5409 C CA . GLU B 1 100 ? 26.125 -27.344 -8.234 1 87.56 100 GLU B CA 1
ATOM 5410 C C . GLU B 1 100 ? 24.953 -26.391 -8.266 1 87.56 100 GLU B C 1
ATOM 5412 O O . GLU B 1 100 ? 25.047 -25.297 -8.852 1 87.56 100 GLU B O 1
ATOM 5417 N N . ILE B 1 101 ? 24.016 -26.75 -7.609 1 92.38 101 ILE B N 1
ATOM 5418 C CA . ILE B 1 101 ? 22.766 -25.984 -7.602 1 92.38 101 ILE B CA 1
ATOM 5419 C C . ILE B 1 101 ? 23 -24.656 -6.891 1 92.38 101 ILE B C 1
ATOM 5421 O O . ILE B 1 101 ? 23.531 -24.625 -5.781 1 92.38 101 ILE B O 1
ATOM 5425 N N . SER B 1 102 ? 22.75 -23.578 -7.598 1 94.69 102 SER B N 1
ATOM 5426 C CA . SER B 1 102 ? 22.812 -22.203 -7.078 1 94.69 102 SER B CA 1
ATOM 5427 C C . SER B 1 102 ? 21.578 -21.422 -7.477 1 94.69 102 SER B C 1
ATOM 5429 O O . SER B 1 102 ? 20.844 -21.797 -8.398 1 94.69 102 SER B O 1
ATOM 5431 N N . PRO B 1 103 ? 21.297 -20.391 -6.75 1 96.44 103 PRO B N 1
ATOM 5432 C CA . PRO B 1 103 ? 20.109 -19.578 -7.066 1 96.44 103 PRO B CA 1
ATOM 5433 C C . PRO B 1 103 ? 20.078 -19.125 -8.523 1 96.44 103 PRO B C 1
ATOM 5435 O O . PRO B 1 103 ? 19.031 -19.188 -9.164 1 96.44 103 PRO B O 1
ATOM 5438 N N . ILE B 1 104 ? 21.203 -18.75 -9.094 1 96.69 104 ILE B N 1
ATOM 5439 C CA . ILE B 1 104 ? 21.25 -18.25 -10.453 1 96.69 104 ILE B CA 1
ATOM 5440 C C . ILE B 1 104 ? 20.969 -19.375 -11.438 1 96.69 104 ILE B C 1
ATOM 5442 O O . ILE B 1 104 ? 20.297 -19.188 -12.453 1 96.69 104 ILE B O 1
ATOM 5446 N N . LYS B 1 105 ? 21.5 -20.547 -11.18 1 96.06 105 LYS B N 1
ATOM 5447 C CA . LYS B 1 105 ? 21.297 -21.672 -12.078 1 96.06 105 LYS B CA 1
ATOM 5448 C C . LYS B 1 105 ? 19.812 -22.062 -12.125 1 96.06 105 LYS B C 1
ATOM 5450 O O . LYS B 1 105 ? 19.281 -22.359 -13.203 1 96.06 105 LYS B O 1
ATOM 5455 N N . VAL B 1 106 ? 19.219 -22.047 -10.953 1 97.44 106 VAL B N 1
ATOM 5456 C CA . VAL B 1 106 ? 17.797 -22.406 -10.898 1 97.44 106 VAL B CA 1
ATOM 5457 C C . VAL B 1 106 ? 16.984 -21.328 -11.594 1 97.44 106 VAL B C 1
ATOM 5459 O O . VAL B 1 106 ? 16.062 -21.625 -12.359 1 97.44 106 VAL B O 1
ATOM 5462 N N . PHE B 1 107 ? 17.344 -20.094 -11.352 1 98.25 107 PHE B N 1
ATOM 5463 C CA . PHE B 1 107 ? 16.641 -18.984 -11.984 1 98.25 107 PHE B CA 1
ATOM 5464 C C . PHE B 1 107 ? 16.734 -19.062 -13.5 1 98.25 107 PHE B C 1
ATOM 5466 O O . PHE B 1 107 ? 15.75 -18.812 -14.203 1 98.25 107 PHE B O 1
ATOM 5473 N N . LEU B 1 108 ? 17.797 -19.453 -13.984 1 97.56 108 LEU B N 1
ATOM 5474 C CA . LEU B 1 108 ? 18.031 -19.484 -15.422 1 97.56 108 LEU B CA 1
ATOM 5475 C C . LEU B 1 108 ? 17.312 -20.672 -16.062 1 97.56 108 LEU B C 1
ATOM 5477 O O . LEU B 1 108 ? 17.266 -20.781 -17.281 1 97.56 108 LEU B O 1
ATOM 5481 N N . CYS B 1 109 ? 16.766 -21.531 -15.242 1 97.69 109 CYS B N 1
ATOM 5482 C CA . CYS B 1 109 ? 15.883 -22.562 -15.773 1 97.69 109 CYS B CA 1
ATOM 5483 C C . CYS B 1 109 ? 14.531 -21.969 -16.172 1 97.69 109 CYS B C 1
ATOM 5485 O O . CYS B 1 109 ? 13.805 -22.547 -16.969 1 97.69 109 CYS B O 1
ATOM 5487 N N . PHE B 1 110 ? 14.148 -20.875 -15.547 1 98.38 110 PHE B N 1
ATOM 5488 C CA . PHE B 1 110 ? 12.922 -20.172 -15.898 1 98.38 110 PHE B CA 1
ATOM 5489 C C . PHE B 1 110 ? 13.18 -19.172 -17.016 1 98.38 110 PHE B C 1
ATOM 5491 O O . PHE B 1 110 ? 12.453 -19.141 -18.016 1 98.38 110 PHE B O 1
ATOM 5498 N N . PHE B 1 111 ? 14.133 -18.328 -16.766 1 98.31 111 PHE B N 1
ATOM 5499 C CA . PHE B 1 111 ? 14.602 -17.422 -17.812 1 98.31 111 PHE B CA 1
ATOM 5500 C C . PHE B 1 111 ? 15.742 -18.047 -18.594 1 98.31 111 PHE B C 1
ATOM 5502 O O . PHE B 1 111 ? 16.891 -17.641 -18.453 1 98.31 111 PHE B O 1
ATOM 5509 N N . THR B 1 112 ? 15.398 -18.906 -19.484 1 98.06 112 THR B N 1
ATOM 5510 C CA . THR B 1 112 ? 16.359 -19.734 -20.203 1 98.06 112 THR B CA 1
ATOM 5511 C C . THR B 1 112 ? 17.203 -18.875 -21.156 1 98.06 112 THR B C 1
ATOM 5513 O O . THR B 1 112 ? 16.828 -17.75 -21.484 1 98.06 112 THR B O 1
ATOM 5516 N N . GLN B 1 113 ? 18.312 -19.453 -21.547 1 97.06 113 GLN B N 1
ATOM 5517 C CA . GLN B 1 113 ? 19.188 -18.766 -22.5 1 97.06 113 GLN B CA 1
ATOM 5518 C C . GLN B 1 113 ? 18.469 -18.438 -23.797 1 97.06 113 GLN B C 1
ATOM 5520 O O . GLN B 1 113 ? 18.625 -17.328 -24.328 1 97.06 113 GLN B O 1
ATOM 5525 N N . SER B 1 114 ? 17.703 -19.344 -24.25 1 97.62 114 SER B N 1
ATOM 5526 C CA . SER B 1 114 ? 16.953 -19.125 -25.5 1 97.62 114 SER B CA 1
ATOM 5527 C C . SER B 1 114 ? 15.953 -18 -25.344 1 97.62 114 SER B C 1
ATOM 5529 O O . SER B 1 114 ? 15.781 -17.188 -26.25 1 97.62 114 SER B O 1
ATOM 5531 N N . PHE B 1 115 ? 15.305 -17.984 -24.234 1 98.5 115 PHE B N 1
ATOM 5532 C CA . PHE B 1 115 ? 14.32 -16.938 -23.984 1 98.5 115 PHE B CA 1
ATOM 5533 C C . PHE B 1 115 ? 15 -15.57 -23.875 1 98.5 115 PHE B C 1
ATOM 5535 O O . PHE B 1 115 ? 14.492 -14.578 -24.406 1 98.5 115 PHE B O 1
ATOM 5542 N N . LEU B 1 116 ? 16.172 -15.492 -23.219 1 98.5 116 LEU B N 1
ATOM 5543 C CA . LEU B 1 116 ? 16.938 -14.25 -23.109 1 98.5 116 LEU B CA 1
ATOM 5544 C C . LEU B 1 116 ? 17.391 -13.773 -24.484 1 98.5 116 LEU B C 1
ATOM 5546 O O . LEU B 1 116 ? 17.359 -12.578 -24.766 1 98.5 116 LEU B O 1
ATOM 5550 N N . GLU B 1 117 ? 17.781 -14.688 -25.234 1 98.38 117 GLU B N 1
ATOM 5551 C CA . GLU B 1 117 ? 18.172 -14.344 -26.609 1 98.38 117 GLU B CA 1
ATOM 5552 C C . GLU B 1 117 ? 17 -13.773 -27.391 1 98.38 117 GLU B C 1
ATOM 5554 O O . GLU B 1 117 ? 17.188 -12.852 -28.188 1 98.38 117 GLU B O 1
ATOM 5559 N N . LEU B 1 118 ? 15.883 -14.352 -27.156 1 98.56 118 LEU B N 1
ATOM 5560 C CA . LEU B 1 118 ? 14.688 -13.836 -27.812 1 98.56 118 LEU B CA 1
ATOM 5561 C C . LEU B 1 118 ? 14.422 -12.391 -27.391 1 98.56 118 LEU B C 1
ATOM 5563 O O . LEU B 1 118 ? 14.102 -11.547 -28.219 1 98.56 118 LEU B O 1
ATOM 5567 N N . ILE B 1 119 ? 14.516 -12.094 -26.109 1 98.62 119 ILE B N 1
ATOM 5568 C CA . ILE B 1 119 ? 14.297 -10.742 -25.594 1 98.62 119 ILE B CA 1
ATOM 5569 C C . ILE B 1 119 ? 15.297 -9.781 -26.234 1 98.62 119 ILE B C 1
ATOM 5571 O O . ILE B 1 119 ? 14.93 -8.688 -26.672 1 98.62 119 ILE B O 1
ATOM 5575 N N . VAL B 1 120 ? 16.531 -10.203 -26.281 1 98.56 120 VAL B N 1
ATOM 5576 C CA . VAL B 1 120 ? 17.609 -9.383 -26.844 1 98.56 120 VAL B CA 1
ATOM 5577 C C . VAL B 1 120 ? 17.312 -9.109 -28.312 1 98.56 120 VAL B C 1
ATOM 5579 O O . VAL B 1 120 ? 17.422 -7.973 -28.781 1 98.56 120 VAL B O 1
ATOM 5582 N N . PHE B 1 121 ? 16.938 -10.156 -29 1 98.5 121 PHE B N 1
ATOM 5583 C CA . PHE B 1 121 ? 16.656 -10.031 -30.422 1 98.5 121 PHE B CA 1
ATOM 5584 C C . PHE B 1 121 ? 15.516 -9.047 -30.656 1 98.5 121 PHE B C 1
ATOM 5586 O O . PHE B 1 121 ? 15.633 -8.148 -31.5 1 98.5 121 PHE B O 1
ATOM 5593 N N . GLN B 1 122 ? 14.422 -9.18 -29.953 1 98.38 122 GLN B N 1
ATOM 5594 C CA . GLN B 1 122 ? 13.25 -8.328 -30.141 1 98.38 122 GLN B CA 1
ATOM 5595 C C . GLN B 1 122 ? 13.539 -6.891 -29.719 1 98.38 122 GLN B C 1
ATOM 5597 O O . GLN B 1 122 ? 13.008 -5.945 -30.297 1 98.38 122 GLN B O 1
ATOM 5602 N N . THR B 1 123 ? 14.352 -6.715 -28.688 1 98.12 123 THR B N 1
ATOM 5603 C CA . THR B 1 123 ? 14.742 -5.387 -28.234 1 98.12 123 THR B CA 1
ATOM 5604 C C . THR B 1 123 ? 15.57 -4.672 -29.297 1 98.12 123 THR B C 1
ATOM 5606 O O . THR B 1 123 ? 15.305 -3.512 -29.625 1 98.12 123 THR B O 1
ATOM 5609 N N . ASN B 1 124 ? 16.531 -5.41 -29.812 1 97.81 124 ASN B N 1
ATOM 5610 C CA . ASN B 1 124 ? 17.359 -4.84 -30.875 1 97.81 124 ASN B CA 1
ATOM 5611 C C . ASN B 1 124 ? 16.562 -4.594 -32.156 1 97.81 124 ASN B C 1
ATOM 5613 O O . ASN B 1 124 ? 16.797 -3.605 -32.844 1 97.81 124 ASN B O 1
ATOM 5617 N N . LEU B 1 125 ? 15.672 -5.469 -32.438 1 97.5 125 LEU B N 1
ATOM 5618 C CA . LEU B 1 125 ? 14.805 -5.289 -33.594 1 97.5 125 LEU B CA 1
ATOM 5619 C C . LEU B 1 125 ? 13.984 -4.016 -33.469 1 97.5 125 LEU B C 1
ATOM 5621 O O . LEU B 1 125 ? 13.891 -3.229 -34.406 1 97.5 125 LEU B O 1
ATOM 5625 N N . TYR B 1 126 ? 13.391 -3.807 -32.375 1 96.75 126 TYR B N 1
ATOM 5626 C CA . TYR B 1 126 ? 12.594 -2.613 -32.125 1 96.75 126 TYR B CA 1
ATOM 5627 C C . TYR B 1 126 ? 13.43 -1.351 -32.281 1 96.75 126 TYR B C 1
ATOM 5629 O O . TYR B 1 126 ? 12.992 -0.374 -32.906 1 96.75 126 TYR B O 1
ATOM 5637 N N . ALA B 1 127 ? 14.633 -1.386 -31.672 1 96.06 127 ALA B N 1
ATOM 5638 C CA . ALA B 1 127 ? 15.531 -0.244 -31.781 1 96.06 127 ALA B CA 1
ATOM 5639 C C . ALA B 1 127 ? 15.883 0.04 -33.25 1 96.06 127 ALA B C 1
ATOM 5641 O O . ALA B 1 127 ? 15.961 1.2 -33.656 1 96.06 127 ALA B O 1
ATOM 5642 N N . THR B 1 128 ? 16.094 -0.99 -33.969 1 95.81 128 THR B N 1
ATOM 5643 C CA . THR B 1 128 ? 16.406 -0.855 -35.375 1 95.81 128 THR B CA 1
ATOM 5644 C C . THR B 1 128 ? 15.227 -0.258 -36.156 1 95.81 128 THR B C 1
ATOM 5646 O O . THR B 1 128 ? 15.414 0.593 -37.031 1 95.81 128 THR B O 1
ATOM 5649 N N . GLN B 1 129 ? 14.078 -0.702 -35.844 1 94.62 129 GLN B N 1
ATOM 5650 C CA . GLN B 1 129 ? 12.867 -0.233 -36.531 1 94.62 129 GLN B CA 1
ATOM 5651 C C . GLN B 1 129 ? 12.617 1.245 -36.219 1 94.62 129 GLN B C 1
ATOM 5653 O O . GLN B 1 129 ? 12 1.945 -37.031 1 94.62 129 GLN B O 1
ATOM 5658 N N . LYS B 1 130 ? 13.039 1.743 -35.156 1 91.75 130 LYS B N 1
ATOM 5659 C CA . LYS B 1 130 ? 12.883 3.15 -34.812 1 91.75 130 LYS B CA 1
ATOM 5660 C C . LYS B 1 130 ? 13.852 4.023 -35.594 1 91.75 130 LYS B C 1
ATOM 5662 O O . LYS B 1 130 ? 13.617 5.223 -35.75 1 91.75 130 LYS B O 1
ATOM 5667 N N . GLY B 1 131 ? 14.945 3.467 -36.125 1 88.44 131 GLY B N 1
ATOM 5668 C CA . GLY B 1 131 ? 15.781 4.141 -37.094 1 88.44 131 GLY B CA 1
ATOM 5669 C C . GLY B 1 131 ? 16.922 4.914 -36.469 1 88.44 131 GLY B C 1
ATOM 5670 O O . GLY B 1 131 ? 17.781 5.453 -37.188 1 88.44 131 GLY B O 1
ATOM 5671 N N . LYS B 1 132 ? 17.047 5.051 -35.156 1 87.56 132 LYS B N 1
ATOM 5672 C CA . LYS B 1 132 ? 18.141 5.766 -34.5 1 87.56 132 LYS B CA 1
ATOM 5673 C C . LYS B 1 132 ? 19.344 4.848 -34.281 1 87.56 132 LYS B C 1
ATOM 5675 O O . LYS B 1 132 ? 19.188 3.629 -34.188 1 87.56 132 LYS B O 1
ATOM 5680 N N . THR B 1 133 ? 20.453 5.488 -34.281 1 91.62 133 THR B N 1
ATOM 5681 C CA . THR B 1 133 ? 21.672 4.723 -34 1 91.62 133 THR B CA 1
ATOM 5682 C C . THR B 1 133 ? 21.703 4.266 -32.562 1 91.62 133 THR B C 1
ATOM 5684 O O . THR B 1 133 ? 21.328 5.016 -31.656 1 91.62 133 THR B O 1
ATOM 5687 N N . PHE B 1 134 ? 22.062 3.053 -32.375 1 93.38 134 PHE B N 1
ATOM 5688 C CA . PHE B 1 134 ? 22.125 2.508 -31.016 1 93.38 134 PHE B CA 1
ATOM 5689 C C . PHE B 1 134 ? 23.172 1.411 -30.922 1 93.38 134 PHE B C 1
ATOM 5691 O O . PHE B 1 134 ? 23.688 0.94 -31.953 1 93.38 134 PHE B O 1
ATOM 5698 N N . THR B 1 135 ? 23.641 1.099 -29.703 1 95.5 135 THR B N 1
ATOM 5699 C CA . THR B 1 135 ? 24.469 -0.067 -29.438 1 95.5 135 THR B CA 1
ATOM 5700 C C . THR B 1 135 ? 23.609 -1.276 -29.078 1 95.5 135 THR B C 1
ATOM 5702 O O . THR B 1 135 ? 22.844 -1.23 -28.125 1 95.5 135 THR B O 1
ATOM 5705 N N . PRO B 1 136 ? 23.719 -2.312 -29.922 1 96.88 136 PRO B N 1
ATOM 5706 C CA . PRO B 1 136 ? 22.891 -3.488 -29.625 1 96.88 136 PRO B CA 1
ATOM 5707 C C . PRO B 1 136 ? 23.156 -4.051 -28.219 1 96.88 136 PRO B C 1
ATOM 5709 O O . PRO B 1 136 ? 24.297 -4 -27.734 1 96.88 136 PRO B O 1
ATOM 5712 N N . THR B 1 137 ? 22.141 -4.492 -27.672 1 97.56 137 THR B N 1
ATOM 5713 C CA . THR B 1 137 ? 22.281 -5.102 -26.344 1 97.56 137 THR B CA 1
ATOM 5714 C C . THR B 1 137 ? 22.594 -6.586 -26.469 1 97.56 137 THR B C 1
ATOM 5716 O O . THR B 1 137 ? 22.453 -7.172 -27.547 1 97.56 137 THR B O 1
ATOM 5719 N N . THR B 1 138 ? 23.125 -7.168 -25.406 1 97.5 138 THR B N 1
ATOM 5720 C CA . THR B 1 138 ? 23.516 -8.57 -25.344 1 97.5 138 THR B CA 1
ATOM 5721 C C . THR B 1 138 ? 22.797 -9.281 -24.203 1 97.5 138 THR B C 1
ATOM 5723 O O . THR B 1 138 ? 22.109 -8.648 -23.406 1 97.5 138 THR B O 1
ATOM 5726 N N . VAL B 1 139 ? 22.938 -10.555 -24.25 1 97.69 139 VAL B N 1
ATOM 5727 C CA . VAL B 1 139 ? 22.312 -11.367 -23.203 1 97.69 139 VAL B CA 1
ATOM 5728 C C . VAL B 1 139 ? 22.891 -10.984 -21.844 1 97.69 139 VAL B C 1
ATOM 5730 O O . VAL B 1 139 ? 22.156 -10.844 -20.859 1 97.69 139 VAL B O 1
ATOM 5733 N N . ASN B 1 140 ? 24.172 -10.75 -21.75 1 96.75 140 ASN B N 1
ATOM 5734 C CA . ASN B 1 140 ? 24.812 -10.375 -20.484 1 96.75 140 ASN B CA 1
ATOM 5735 C C . ASN B 1 140 ? 24.297 -9.031 -19.969 1 96.75 140 ASN B C 1
ATOM 5737 O O . ASN B 1 140 ? 24 -8.891 -18.781 1 96.75 140 ASN B O 1
ATOM 5741 N N . GLU B 1 141 ? 24.203 -8.156 -20.844 1 96.75 141 GLU B N 1
ATOM 5742 C CA . GLU B 1 141 ? 23.688 -6.848 -20.453 1 96.75 141 GLU B CA 1
ATOM 5743 C C . GLU B 1 141 ? 22.234 -6.934 -19.984 1 96.75 141 GLU B C 1
ATOM 5745 O O . GLU B 1 141 ? 21.828 -6.238 -19.062 1 96.75 141 GLU B O 1
ATOM 5750 N N . MET B 1 142 ? 21.5 -7.773 -20.688 1 97.88 142 MET B N 1
ATOM 5751 C CA . MET B 1 142 ? 20.094 -7.965 -20.328 1 97.88 142 MET B CA 1
ATOM 5752 C C . MET B 1 142 ? 19.984 -8.57 -18.922 1 97.88 142 MET B C 1
ATOM 5754 O O . MET B 1 142 ? 19.109 -8.188 -18.156 1 97.88 142 MET B O 1
ATOM 5758 N N . LEU B 1 143 ? 20.859 -9.492 -18.625 1 98.06 143 LEU B N 1
ATOM 5759 C CA . LEU B 1 143 ? 20.891 -10.07 -17.297 1 98.06 143 LEU B CA 1
ATOM 5760 C C . LEU B 1 143 ? 21.203 -9.008 -16.25 1 98.06 143 LEU B C 1
ATOM 5762 O O . LEU B 1 143 ? 20.578 -8.977 -15.18 1 98.06 143 LEU B O 1
ATOM 5766 N N . CYS B 1 144 ? 22.125 -8.133 -16.562 1 97.69 144 CYS B N 1
ATOM 5767 C CA . CYS B 1 144 ? 22.453 -7.023 -15.68 1 97.69 144 CYS B CA 1
ATOM 5768 C C . CYS B 1 144 ? 21.25 -6.109 -15.484 1 97.69 144 CYS B C 1
ATOM 5770 O O . CYS B 1 144 ? 20.953 -5.695 -14.359 1 97.69 144 CYS B O 1
ATOM 5772 N N . PHE B 1 145 ? 20.562 -5.855 -16.594 1 98 145 PHE B N 1
ATOM 5773 C CA . PHE B 1 145 ? 19.375 -5.02 -16.562 1 98 145 PHE B CA 1
ATOM 5774 C C . PHE B 1 145 ? 18.328 -5.605 -15.633 1 98 145 PHE B C 1
ATOM 5776 O O . PHE B 1 145 ? 17.766 -4.891 -14.805 1 98 145 PHE B O 1
ATOM 5783 N N . PHE B 1 146 ? 18.062 -6.91 -15.688 1 98.5 146 PHE B N 1
ATOM 5784 C CA . PHE B 1 146 ? 17.109 -7.578 -14.812 1 98.5 146 PHE B CA 1
ATOM 5785 C C . PHE B 1 146 ? 17.609 -7.574 -13.367 1 98.5 146 PHE B C 1
ATOM 5787 O O . PHE B 1 146 ? 16.812 -7.414 -12.438 1 98.5 146 PHE B O 1
ATOM 5794 N N . GLY B 1 147 ? 18.922 -7.77 -13.188 1 97.94 147 GLY B N 1
ATOM 5795 C CA . GLY B 1 147 ? 19.5 -7.699 -11.852 1 97.94 147 GLY B CA 1
ATOM 5796 C C . GLY B 1 147 ? 19.266 -6.363 -11.172 1 97.94 147 GLY B C 1
ATOM 5797 O O . GLY B 1 147 ? 18.922 -6.316 -9.992 1 97.94 147 GLY B O 1
ATOM 5798 N N . ILE B 1 148 ? 19.438 -5.273 -11.93 1 97.75 148 ILE B N 1
ATOM 5799 C CA . ILE B 1 148 ? 19.234 -3.934 -11.398 1 97.75 148 ILE B CA 1
ATOM 5800 C C . ILE B 1 148 ? 17.766 -3.752 -11.008 1 97.75 148 ILE B C 1
ATOM 5802 O O . ILE B 1 148 ? 17.453 -3.174 -9.961 1 97.75 148 ILE B O 1
ATOM 5806 N N . ASN B 1 149 ? 16.859 -4.242 -11.859 1 98 149 ASN B N 1
ATOM 5807 C CA . ASN B 1 149 ? 15.445 -4.145 -11.539 1 98 149 ASN B CA 1
ATOM 5808 C C . ASN B 1 149 ? 15.102 -4.91 -10.266 1 98 149 ASN B C 1
ATOM 5810 O O . ASN B 1 149 ? 14.336 -4.426 -9.43 1 98 149 ASN B O 1
ATOM 5814 N N . LEU B 1 150 ? 15.641 -6.074 -10.125 1 98.19 150 LEU B N 1
ATOM 5815 C CA . LEU B 1 150 ? 15.422 -6.84 -8.906 1 98.19 150 LEU B CA 1
ATOM 5816 C C . LEU B 1 150 ? 16 -6.113 -7.691 1 98.19 150 LEU B C 1
ATOM 5818 O O . LEU B 1 150 ? 15.406 -6.129 -6.613 1 98.19 150 LEU B O 1
ATOM 5822 N N . TYR B 1 151 ? 17.156 -5.461 -7.906 1 97.38 151 TYR B N 1
ATOM 5823 C CA . TYR B 1 151 ? 17.797 -4.684 -6.855 1 97.38 151 TYR B CA 1
ATOM 5824 C C . TYR B 1 151 ? 16.891 -3.555 -6.375 1 97.38 151 TYR B C 1
ATOM 5826 O O . TYR B 1 151 ? 16.812 -3.289 -5.176 1 97.38 151 TYR B O 1
ATOM 5834 N N . MET B 1 152 ? 16.219 -2.977 -7.27 1 96.69 152 MET B N 1
ATOM 5835 C CA . MET B 1 152 ? 15.352 -1.845 -6.961 1 96.69 152 MET B CA 1
ATOM 5836 C C . MET B 1 152 ? 14.148 -2.293 -6.137 1 96.69 152 MET B C 1
ATOM 5838 O O . MET B 1 152 ? 13.477 -1.47 -5.512 1 96.69 152 MET B O 1
ATOM 5842 N N . GLY B 1 153 ? 13.859 -3.566 -6.113 1 96.12 153 GLY B N 1
ATOM 5843 C CA . GLY B 1 153 ? 12.836 -4.109 -5.242 1 96.12 153 GLY B CA 1
ATOM 5844 C C . GLY B 1 153 ? 13.273 -4.207 -3.793 1 96.12 153 GLY B C 1
ATOM 5845 O O . GLY B 1 153 ? 12.438 -4.137 -2.883 1 96.12 153 GLY B O 1
ATOM 5846 N N . ILE B 1 154 ? 14.555 -4.348 -3.592 1 95.81 154 ILE B N 1
ATOM 5847 C CA . ILE B 1 154 ? 15.117 -4.465 -2.25 1 95.81 154 ILE B CA 1
ATOM 5848 C C . ILE B 1 154 ? 15.414 -3.074 -1.692 1 95.81 154 ILE B C 1
ATOM 5850 O O . ILE B 1 154 ? 15.031 -2.756 -0.563 1 95.81 154 ILE B O 1
ATOM 5854 N N . LYS B 1 155 ? 16.125 -2.307 -2.451 1 95.12 155 LYS B N 1
ATOM 5855 C CA . LYS B 1 155 ? 16.438 -0.918 -2.129 1 95.12 155 LYS B CA 1
ATOM 5856 C C . LYS B 1 155 ? 15.625 0.045 -2.988 1 95.12 155 LYS B C 1
ATOM 5858 O O . LYS B 1 155 ? 15.977 0.298 -4.145 1 95.12 155 LYS B O 1
ATOM 5863 N N . THR B 1 156 ? 14.672 0.681 -2.406 1 95.06 156 THR B N 1
ATOM 5864 C CA . THR B 1 156 ? 13.727 1.464 -3.189 1 95.06 156 THR B CA 1
ATOM 5865 C C . THR B 1 156 ? 14.008 2.957 -3.049 1 95.06 156 THR B C 1
ATOM 5867 O O . THR B 1 156 ? 14.156 3.463 -1.935 1 95.06 156 THR B O 1
ATOM 5870 N N . LEU B 1 157 ? 14.102 3.598 -4.125 1 95.5 157 LEU B N 1
ATOM 5871 C CA . LEU B 1 157 ? 14.219 5.047 -4.207 1 95.5 157 LEU B CA 1
ATOM 5872 C C . LEU B 1 157 ? 13.023 5.656 -4.93 1 95.5 157 LEU B C 1
ATOM 5874 O O . LEU B 1 157 ? 12.242 4.938 -5.551 1 95.5 157 LEU B O 1
ATOM 5878 N N . PRO B 1 158 ? 12.773 6.922 -4.836 1 92.56 158 PRO B N 1
ATOM 5879 C CA . PRO B 1 158 ? 11.586 7.559 -5.41 1 92.56 158 PRO B CA 1
ATOM 5880 C C . PRO B 1 158 ? 11.508 7.406 -6.926 1 92.56 158 PRO B C 1
ATOM 5882 O O . PRO B 1 158 ? 10.422 7.191 -7.473 1 92.56 158 PRO B O 1
ATOM 5885 N N . SER B 1 159 ? 12.625 7.516 -7.57 1 93.19 159 SER B N 1
ATOM 5886 C CA . SER B 1 159 ? 12.727 7.344 -9.016 1 93.19 159 SER B CA 1
ATOM 5887 C C . SER B 1 159 ? 13.93 6.492 -9.391 1 93.19 159 SER B C 1
ATOM 5889 O O . SER B 1 159 ? 14.898 6.406 -8.633 1 93.19 159 SER B O 1
ATOM 5891 N N . TYR B 1 160 ? 13.789 5.852 -10.547 1 93.5 160 TYR B N 1
ATOM 5892 C CA . TYR B 1 160 ? 14.906 4.992 -10.906 1 93.5 160 TYR B CA 1
ATOM 5893 C C . TYR B 1 160 ? 16.156 5.82 -11.188 1 93.5 160 TYR B C 1
ATOM 5895 O O . TYR B 1 160 ? 17.281 5.344 -10.984 1 93.5 160 TYR B O 1
ATOM 5903 N N . ARG B 1 161 ? 16.047 7.098 -11.609 1 94.75 161 ARG B N 1
ATOM 5904 C CA . ARG B 1 161 ? 17.188 7.938 -11.922 1 94.75 161 ARG B CA 1
ATOM 5905 C C . ARG B 1 161 ? 17.953 8.32 -10.648 1 94.75 161 ARG B C 1
ATOM 5907 O O . ARG B 1 161 ? 19.125 8.68 -10.711 1 94.75 161 ARG B O 1
ATOM 5914 N N . ASP B 1 162 ? 17.25 8.25 -9.578 1 95.19 162 ASP B N 1
ATOM 5915 C CA . ASP B 1 162 ? 17.828 8.656 -8.305 1 95.19 162 ASP B CA 1
ATOM 5916 C C . ASP B 1 162 ? 19.016 7.758 -7.934 1 95.19 162 ASP B C 1
ATOM 5918 O O . ASP B 1 162 ? 19.938 8.195 -7.246 1 95.19 162 ASP B O 1
ATOM 5922 N N . TYR B 1 163 ? 19.016 6.547 -8.43 1 95.62 163 TYR B N 1
ATOM 5923 C CA . TYR B 1 163 ? 20.109 5.621 -8.125 1 95.62 163 TYR B CA 1
ATOM 5924 C C . TYR B 1 163 ? 21.438 6.141 -8.664 1 95.62 163 TYR B C 1
ATOM 5926 O O . TYR B 1 163 ? 22.5 5.812 -8.133 1 95.62 163 TYR B O 1
ATOM 5934 N N . TRP B 1 164 ? 21.344 6.973 -9.711 1 95.5 164 TRP B N 1
ATOM 5935 C CA . TRP B 1 164 ? 22.547 7.504 -10.352 1 95.5 164 TRP B CA 1
ATOM 5936 C C . TRP B 1 164 ? 22.719 8.984 -10.047 1 95.5 164 TRP B C 1
ATOM 5938 O O . TRP B 1 164 ? 23.531 9.672 -10.672 1 95.5 164 TRP B O 1
ATOM 5948 N N . SER B 1 165 ? 21.875 9.484 -9.094 1 94.12 165 SER B N 1
ATOM 5949 C CA . SER B 1 165 ? 21.953 10.891 -8.711 1 94.12 165 SER B CA 1
ATOM 5950 C C . SER B 1 165 ? 23.328 11.227 -8.133 1 94.12 165 SER B C 1
ATOM 5952 O O . SER B 1 165 ? 23.984 10.359 -7.551 1 94.12 165 SER B O 1
ATOM 5954 N N . THR B 1 166 ? 23.734 12.469 -8.242 1 91 166 THR B N 1
ATOM 5955 C CA . THR B 1 166 ? 25 12.914 -7.684 1 91 166 THR B CA 1
ATOM 5956 C C . THR B 1 166 ? 24.859 13.242 -6.199 1 91 166 THR B C 1
ATOM 5958 O O . THR B 1 166 ? 25.844 13.352 -5.484 1 91 166 THR B O 1
ATOM 5961 N N . SER B 1 167 ? 23.641 13.375 -5.75 1 90.62 167 SER B N 1
ATOM 5962 C CA . SER B 1 167 ? 23.406 13.641 -4.332 1 90.62 167 SER B CA 1
ATOM 5963 C C . SER B 1 167 ? 23.844 12.453 -3.475 1 90.62 167 SER B C 1
ATOM 5965 O O . SER B 1 167 ? 23.422 11.32 -3.713 1 90.62 167 SER B O 1
ATOM 5967 N N . PRO B 1 168 ? 24.609 12.719 -2.471 1 89 168 PRO B N 1
ATOM 5968 C CA . PRO B 1 168 ? 25.047 11.625 -1.605 1 89 168 PRO B CA 1
ATOM 5969 C C . PRO B 1 168 ? 23.891 10.938 -0.89 1 89 168 PRO B C 1
ATOM 5971 O O . PRO B 1 168 ? 24 9.766 -0.517 1 89 168 PRO B O 1
ATOM 5974 N N . LEU B 1 169 ? 22.844 11.664 -0.736 1 91.44 169 LEU B N 1
ATOM 5975 C CA . LEU B 1 169 ? 21.672 11.109 -0.071 1 91.44 169 LEU B CA 1
ATOM 5976 C C . LEU B 1 169 ? 21.016 10.023 -0.927 1 91.44 169 LEU B C 1
ATOM 5978 O O . LEU B 1 169 ? 20.453 9.062 -0.398 1 91.44 169 LEU B O 1
ATOM 5982 N N . LEU B 1 170 ? 21.109 10.133 -2.252 1 94.12 170 LEU B N 1
ATOM 5983 C CA . LEU B 1 170 ? 20.359 9.266 -3.158 1 94.12 170 LEU B CA 1
ATOM 5984 C C . LEU B 1 170 ? 21.297 8.312 -3.896 1 94.12 170 LEU B C 1
ATOM 5986 O O . LEU B 1 170 ? 20.922 7.172 -4.176 1 94.12 170 LEU B O 1
ATOM 5990 N N . HIS B 1 171 ? 22.5 8.672 -4.066 1 92.62 171 HIS B N 1
ATOM 5991 C CA . HIS B 1 171 ? 23.422 7.961 -4.945 1 92.62 171 HIS B CA 1
ATOM 5992 C C . HIS B 1 171 ? 23.656 6.539 -4.457 1 92.62 171 HIS B C 1
ATOM 5994 O O . HIS B 1 171 ? 23.906 6.316 -3.271 1 92.62 171 HIS B O 1
ATOM 6000 N N . ASP B 1 172 ? 23.516 5.637 -5.371 1 92.62 172 ASP B N 1
ATOM 6001 C CA . ASP B 1 172 ? 23.828 4.242 -5.102 1 92.62 172 ASP B CA 1
ATOM 6002 C C . ASP B 1 172 ? 25.078 3.803 -5.871 1 92.62 172 ASP B C 1
ATOM 6004 O O . ASP B 1 172 ? 25.016 3.553 -7.078 1 92.62 172 ASP B O 1
ATOM 6008 N N . SER B 1 173 ? 26.125 3.633 -5.215 1 88.56 173 SER B N 1
ATOM 6009 C CA . SER B 1 173 ? 27.406 3.32 -5.848 1 88.56 173 SER B CA 1
ATOM 6010 C C . SER B 1 173 ? 27.438 1.872 -6.324 1 88.56 173 SER B C 1
ATOM 6012 O O . SER B 1 173 ? 28.234 1.523 -7.203 1 88.56 173 SER B O 1
ATOM 6014 N N . TYR B 1 174 ? 26.609 1.093 -5.773 1 90.38 174 TYR B N 1
ATOM 6015 C CA . TYR B 1 174 ? 26.641 -0.326 -6.109 1 90.38 174 TYR B CA 1
ATOM 6016 C C . TYR B 1 174 ? 26.141 -0.562 -7.531 1 90.38 174 TYR B C 1
ATOM 6018 O O . TYR B 1 174 ? 26.797 -1.229 -8.328 1 90.38 174 TYR B O 1
ATOM 6026 N N . ILE B 1 175 ? 25.031 -0.032 -7.887 1 89.75 175 ILE B N 1
ATOM 6027 C CA . ILE B 1 175 ? 24.453 -0.328 -9.195 1 89.75 175 ILE B CA 1
ATOM 6028 C C . ILE B 1 175 ? 25.094 0.573 -10.25 1 89.75 175 ILE B C 1
ATOM 6030 O O . ILE B 1 175 ? 25.156 0.208 -11.43 1 89.75 175 ILE B O 1
ATOM 6034 N N . SER B 1 176 ? 25.5 1.767 -9.82 1 88.5 176 SER B N 1
ATOM 6035 C CA . SER B 1 176 ? 26.016 2.721 -10.789 1 88.5 176 SER B CA 1
ATOM 6036 C C . SER B 1 176 ? 27.281 2.195 -11.461 1 88.5 176 SER B C 1
ATOM 6038 O O . SER B 1 176 ? 27.625 2.615 -12.57 1 88.5 176 SER B O 1
ATOM 6040 N N . LYS B 1 177 ? 27.922 1.279 -10.859 1 89.31 177 LYS B N 1
ATOM 6041 C CA . LYS B 1 177 ? 29.172 0.744 -11.414 1 89.31 177 LYS B CA 1
ATOM 6042 C C . LYS B 1 177 ? 28.875 -0.29 -12.5 1 89.31 177 LYS B C 1
ATOM 6044 O O . LYS B 1 177 ? 29.75 -0.587 -13.32 1 89.31 177 LYS B O 1
ATOM 6049 N N . TYR B 1 178 ? 27.734 -0.834 -12.523 1 93.31 178 TYR B N 1
ATOM 6050 C CA . TYR B 1 178 ? 27.438 -1.938 -13.43 1 93.31 178 TYR B CA 1
ATOM 6051 C C . TYR B 1 178 ? 26.844 -1.425 -14.742 1 93.31 178 TYR B C 1
ATOM 6053 O O . TYR B 1 178 ? 27 -2.061 -15.789 1 93.31 178 TYR B O 1
ATOM 6061 N N . MET B 1 179 ? 26.125 -0.301 -14.688 1 94.56 179 MET B N 1
ATOM 6062 C CA . MET B 1 179 ? 25.469 0.248 -15.867 1 94.56 179 MET B CA 1
ATOM 6063 C C . MET B 1 179 ? 25.234 1.746 -15.711 1 94.56 179 MET B C 1
ATOM 6065 O O . MET B 1 179 ? 24.906 2.217 -14.617 1 94.56 179 MET B O 1
ATOM 6069 N N . SER B 1 180 ? 25.438 2.475 -16.766 1 95.31 180 SER B N 1
ATOM 6070 C CA . SER B 1 180 ? 25.141 3.904 -16.719 1 95.31 180 SER B CA 1
ATOM 6071 C C . SER B 1 180 ? 23.641 4.16 -16.75 1 95.31 180 SER B C 1
ATOM 6073 O O . SER B 1 180 ? 22.875 3.324 -17.219 1 95.31 180 SER B O 1
ATOM 6075 N N . VAL B 1 181 ? 23.25 5.285 -16.25 1 96.31 181 VAL B N 1
ATOM 6076 C CA . VAL B 1 181 ? 21.828 5.633 -16.203 1 96.31 181 VAL B CA 1
ATOM 6077 C C . VAL B 1 181 ? 21.281 5.75 -17.625 1 96.31 181 VAL B C 1
ATOM 6079 O O . VAL B 1 181 ? 20.141 5.379 -17.891 1 96.31 181 VAL B O 1
ATOM 6082 N N . LYS B 1 182 ? 22.031 6.242 -18.531 1 96 182 LYS B N 1
ATOM 6083 C CA . LYS B 1 182 ? 21.594 6.395 -19.922 1 96 182 LYS B CA 1
ATOM 6084 C C . LYS B 1 182 ? 21.297 5.039 -20.562 1 96 182 LYS B C 1
ATOM 6086 O O . LYS B 1 182 ? 20.297 4.883 -21.266 1 96 182 LYS B O 1
ATOM 6091 N N . ARG B 1 183 ? 22.203 4.137 -20.312 1 96.31 183 ARG B N 1
ATOM 6092 C CA . ARG B 1 183 ? 22.016 2.811 -20.891 1 96.31 183 ARG B CA 1
ATOM 6093 C C . ARG B 1 183 ? 20.828 2.098 -20.25 1 96.31 183 ARG B C 1
ATOM 6095 O O . ARG B 1 183 ? 20.047 1.441 -20.938 1 96.31 183 ARG B O 1
ATOM 6102 N N . PHE B 1 184 ? 20.719 2.227 -18.953 1 97.06 184 PHE B N 1
ATOM 6103 C CA . PHE B 1 184 ? 19.578 1.639 -18.281 1 97.06 184 PHE B CA 1
ATOM 6104 C C . PHE B 1 184 ? 18.266 2.197 -18.828 1 97.06 184 PHE B C 1
ATOM 6106 O O . PHE B 1 184 ? 17.344 1.442 -19.125 1 97.06 184 PHE B O 1
ATOM 6113 N N . SER B 1 185 ? 18.25 3.52 -18.969 1 96.75 185 SER B N 1
ATOM 6114 C CA . SER B 1 185 ? 17.078 4.195 -19.516 1 96.75 185 SER B CA 1
ATOM 6115 C C . SER B 1 185 ? 16.781 3.723 -20.922 1 96.75 185 SER B C 1
ATOM 6117 O O . SER B 1 185 ? 15.609 3.564 -21.297 1 96.75 185 SER B O 1
ATOM 6119 N N . TRP B 1 186 ? 17.766 3.523 -21.656 1 96.75 186 TRP B N 1
ATOM 6120 C CA . TRP B 1 186 ? 17.594 3.047 -23.016 1 96.75 186 TRP B CA 1
ATOM 6121 C C . TRP B 1 186 ? 16.984 1.649 -23.031 1 96.75 186 TRP B C 1
ATOM 6123 O O . TRP B 1 186 ? 16.047 1.384 -23.797 1 96.75 186 TRP B O 1
ATOM 6133 N N . LEU B 1 187 ? 17.5 0.775 -22.203 1 97.62 187 LEU B N 1
ATOM 6134 C CA . LEU B 1 187 ? 16.984 -0.587 -22.125 1 97.62 187 LEU B CA 1
ATOM 6135 C C . LEU B 1 187 ? 15.523 -0.596 -21.672 1 97.62 187 LEU B C 1
ATOM 6137 O O . LEU B 1 187 ? 14.711 -1.359 -22.203 1 97.62 187 LEU B O 1
ATOM 6141 N N . LEU B 1 188 ? 15.25 0.211 -20.734 1 97.25 188 LEU B N 1
ATOM 6142 C CA . LEU B 1 188 ? 13.883 0.303 -20.234 1 97.25 188 LEU B CA 1
ATOM 6143 C C . LEU B 1 188 ? 12.922 0.766 -21.328 1 97.25 188 LEU B C 1
ATOM 6145 O O . LEU B 1 188 ? 11.805 0.266 -21.422 1 97.25 188 LEU B O 1
ATOM 6149 N N . ALA B 1 189 ? 13.352 1.608 -22.172 1 95.75 189 ALA B N 1
ATOM 6150 C CA . ALA B 1 189 ? 12.516 2.191 -23.219 1 95.75 189 ALA B CA 1
ATOM 6151 C C . ALA B 1 189 ? 12.383 1.241 -24.406 1 95.75 189 ALA B C 1
ATOM 6153 O O . ALA B 1 189 ? 11.375 1.27 -25.125 1 95.75 189 ALA B O 1
ATOM 6154 N N . HIS B 1 190 ? 13.398 0.393 -24.594 1 96.94 190 HIS B N 1
ATOM 6155 C CA . HIS B 1 190 ? 13.438 -0.335 -25.859 1 96.94 190 HIS B CA 1
ATOM 6156 C C . HIS B 1 190 ? 13.188 -1.824 -25.641 1 96.94 190 HIS B C 1
ATOM 6158 O O . HIS B 1 190 ? 13.023 -2.576 -26.609 1 96.94 190 HIS B O 1
ATOM 6164 N N . ILE B 1 191 ? 13.109 -2.25 -24.406 1 97.94 191 ILE B N 1
ATOM 6165 C CA . ILE B 1 191 ? 12.883 -3.672 -24.172 1 97.94 191 ILE B CA 1
ATOM 6166 C C . ILE B 1 191 ? 11.586 -4.105 -24.859 1 97.94 191 ILE B C 1
ATOM 6168 O O . ILE B 1 191 ? 10.57 -3.41 -24.766 1 97.94 191 ILE B O 1
ATOM 6172 N N . HIS B 1 192 ? 11.641 -5.203 -25.594 1 97.88 192 HIS B N 1
ATOM 6173 C CA . HIS B 1 192 ? 10.492 -5.766 -26.297 1 97.88 192 HIS B CA 1
ATOM 6174 C C . HIS B 1 192 ? 10.539 -7.293 -26.297 1 97.88 192 HIS B C 1
ATOM 6176 O O . HIS B 1 192 ? 11.617 -7.887 -26.219 1 97.88 192 HIS B O 1
ATOM 6182 N N . LEU B 1 193 ? 9.367 -7.859 -26.391 1 98.12 193 LEU B N 1
ATOM 6183 C CA . LEU B 1 193 ? 9.273 -9.312 -26.344 1 98.12 193 LEU B CA 1
ATOM 6184 C C . LEU B 1 193 ? 8.711 -9.875 -27.641 1 98.12 193 LEU B C 1
ATOM 6186 O O . LEU B 1 193 ? 8.719 -11.086 -27.844 1 98.12 193 LEU B O 1
ATOM 6190 N N . ASN B 1 194 ? 8.188 -8.992 -28.453 1 97.12 194 ASN B N 1
ATOM 6191 C CA . ASN B 1 194 ? 7.547 -9.391 -29.703 1 97.12 194 ASN B CA 1
ATOM 6192 C C . ASN B 1 194 ? 7.672 -8.305 -30.766 1 97.12 194 ASN B C 1
ATOM 6194 O O . ASN B 1 194 ? 7.918 -7.145 -30.453 1 97.12 194 ASN B O 1
ATOM 6198 N N . ASP B 1 195 ? 7.48 -8.727 -31.984 1 95.81 195 ASP B N 1
ATOM 6199 C CA . ASP B 1 195 ? 7.574 -7.785 -33.094 1 95.81 195 ASP B CA 1
ATOM 6200 C C . ASP B 1 195 ? 6.273 -7.008 -33.281 1 95.81 195 ASP B C 1
ATOM 6202 O O . ASP B 1 195 ? 5.27 -7.562 -33.719 1 95.81 195 ASP B O 1
ATOM 6206 N N . ASN B 1 196 ? 6.312 -5.766 -33.062 1 91.19 196 ASN B N 1
ATOM 6207 C CA . ASN B 1 196 ? 5.129 -4.914 -33.125 1 91.19 196 ASN B CA 1
ATOM 6208 C C . ASN B 1 196 ? 4.582 -4.84 -34.562 1 91.19 196 ASN B C 1
ATOM 6210 O O . ASN B 1 196 ? 3.383 -4.633 -34.75 1 91.19 196 ASN B O 1
ATOM 6214 N N . SER B 1 197 ? 5.453 -4.977 -35.469 1 91.56 197 SER B N 1
ATOM 6215 C CA . SER B 1 197 ? 5.062 -4.816 -36.875 1 91.56 197 SER B CA 1
ATOM 6216 C C . SER B 1 197 ? 4.176 -5.969 -37.312 1 91.56 197 SER B C 1
ATOM 6218 O O . SER B 1 197 ? 3.418 -5.828 -38.281 1 91.56 197 SER B O 1
ATOM 6220 N N . LEU B 1 198 ? 4.203 -6.973 -36.625 1 93.06 198 LEU B N 1
ATOM 6221 C CA . LEU B 1 198 ? 3.455 -8.156 -37.031 1 93.06 198 LEU B CA 1
ATOM 6222 C C . LEU B 1 198 ? 2.17 -8.297 -36.219 1 93.06 198 LEU B C 1
ATOM 6224 O O . LEU B 1 198 ? 1.416 -9.25 -36.406 1 93.06 198 LEU B O 1
ATOM 6228 N N . GLN B 1 199 ? 1.899 -7.402 -35.375 1 93 199 GLN B N 1
ATOM 6229 C CA . GLN B 1 199 ? 0.686 -7.484 -34.562 1 93 199 GLN B CA 1
ATOM 6230 C C . GLN B 1 199 ? -0.56 -7.285 -35.438 1 93 199 GLN B C 1
ATOM 6232 O O . GLN B 1 199 ? -0.691 -6.266 -36.094 1 93 199 GLN B O 1
ATOM 6237 N N . PRO B 1 200 ? -1.403 -8.156 -35.375 1 91.75 200 PRO B N 1
ATOM 6238 C CA . PRO B 1 200 ? -2.658 -7.965 -36.094 1 91.75 200 PRO B CA 1
ATOM 6239 C C . PRO B 1 200 ? -3.492 -6.809 -35.562 1 91.75 200 PRO B C 1
ATOM 6241 O O . PRO B 1 200 ? -3.541 -6.602 -34.344 1 91.75 200 PRO B O 1
ATOM 6244 N N . PRO B 1 201 ? -4.082 -6.062 -36.438 1 88.62 201 PRO B N 1
ATOM 6245 C CA . PRO B 1 201 ? -4.891 -4.934 -35.969 1 88.62 201 PRO B CA 1
ATOM 6246 C C . PRO B 1 201 ? -6.168 -5.371 -35.281 1 88.62 201 PRO B C 1
ATOM 6248 O O . PRO B 1 201 ? -6.586 -6.527 -35.406 1 88.62 201 PRO B O 1
ATOM 6251 N N . ARG B 1 202 ? -6.691 -4.492 -34.562 1 84.06 202 ARG B N 1
ATOM 6252 C CA . ARG B 1 202 ? -7.938 -4.754 -33.875 1 84.06 202 ARG B CA 1
ATOM 6253 C C . ARG B 1 202 ? -9.047 -5.148 -34.844 1 84.06 202 ARG B C 1
ATOM 6255 O O . ARG B 1 202 ? -9.172 -4.562 -35.906 1 84.06 202 ARG B O 1
ATOM 6262 N N . GLY B 1 203 ? -9.781 -6.109 -34.531 1 81.62 203 GLY B N 1
ATOM 6263 C CA . GLY B 1 203 ? -10.844 -6.57 -35.406 1 81.62 203 GLY B CA 1
ATOM 6264 C C . GLY B 1 203 ? -10.484 -7.824 -36.156 1 81.62 203 GLY B C 1
ATOM 6265 O O . GLY B 1 203 ? -11.367 -8.57 -36.594 1 81.62 203 GLY B O 1
ATOM 6266 N N . ASN B 1 204 ? -9.211 -7.941 -36.375 1 86.44 204 ASN B N 1
ATOM 6267 C CA . ASN B 1 204 ? -8.75 -9.156 -37.031 1 86.44 204 ASN B CA 1
ATOM 6268 C C . ASN B 1 204 ? -8.992 -10.391 -36.156 1 86.44 204 ASN B C 1
ATOM 6270 O O . ASN B 1 204 ? -8.984 -10.312 -34.938 1 86.44 204 ASN B O 1
ATOM 6274 N N . GLU B 1 205 ? -9.242 -11.445 -36.75 1 83.94 205 GLU B N 1
ATOM 6275 C CA . GLU B 1 205 ? -9.531 -12.703 -36.062 1 83.94 205 GLU B CA 1
ATOM 6276 C C . GLU B 1 205 ? -8.344 -13.148 -35.219 1 83.94 205 GLU B C 1
ATOM 6278 O O . GLU B 1 205 ? -8.523 -13.797 -34.156 1 83.94 205 GLU B O 1
ATOM 6283 N N . LYS B 1 206 ? -7.227 -12.766 -35.656 1 86.19 206 LYS B N 1
ATOM 6284 C CA . LYS B 1 206 ? -6.027 -13.219 -34.969 1 86.19 206 LYS B CA 1
ATOM 6285 C C . LYS B 1 206 ? -5.562 -12.188 -33.938 1 86.19 206 LYS B C 1
ATOM 6287 O O . LYS B 1 206 ? -4.461 -12.297 -33.406 1 86.19 206 LYS B O 1
ATOM 6292 N N . TYR B 1 207 ? -6.316 -11.305 -33.75 1 88.19 207 TYR B N 1
ATOM 6293 C CA . TYR B 1 207 ? -5.957 -10.281 -32.75 1 88.19 207 TYR B CA 1
ATOM 6294 C C . TYR B 1 207 ? -5.875 -10.867 -31.359 1 88.19 207 TYR B C 1
ATOM 6296 O O . TYR B 1 207 ? -6.75 -11.633 -30.953 1 88.19 207 TYR B O 1
ATOM 6304 N N . TYR B 1 208 ? -4.836 -10.539 -30.719 1 87.75 208 TYR B N 1
ATOM 6305 C CA . TYR B 1 208 ? -4.586 -11.016 -29.359 1 87.75 208 TYR B CA 1
ATOM 6306 C C . TYR B 1 208 ? -4.18 -9.867 -28.438 1 87.75 208 TYR B C 1
ATOM 6308 O O . TYR B 1 208 ? -3.17 -9.195 -28.688 1 87.75 208 TYR B O 1
ATOM 6316 N N . LYS B 1 209 ? -4.961 -9.602 -27.359 1 89.38 209 LYS B N 1
ATOM 6317 C CA . LYS B 1 209 ? -4.738 -8.461 -26.484 1 89.38 209 LYS B CA 1
ATOM 6318 C C . LYS B 1 209 ? -3.365 -8.547 -25.812 1 89.38 209 LYS B C 1
ATOM 6320 O O . LYS B 1 209 ? -2.748 -7.516 -25.531 1 89.38 209 LYS B O 1
ATOM 6325 N N . LEU B 1 210 ? -2.922 -9.781 -25.625 1 94.19 210 LEU B N 1
ATOM 6326 C CA . LEU B 1 210 ? -1.651 -9.961 -24.938 1 94.19 210 LEU B CA 1
ATOM 6327 C C . LEU B 1 210 ? -0.525 -10.234 -25.922 1 94.19 210 LEU B C 1
ATOM 6329 O O . LEU B 1 210 ? 0.464 -10.891 -25.594 1 94.19 210 LEU B O 1
ATOM 6333 N N . TYR B 1 211 ? -0.595 -9.773 -27.094 1 94.75 211 TYR B N 1
ATOM 6334 C CA . TYR B 1 211 ? 0.347 -10.062 -28.156 1 94.75 211 TYR B CA 1
ATOM 6335 C C . TYR B 1 211 ? 1.77 -9.703 -27.75 1 94.75 211 TYR B C 1
ATOM 6337 O O . TYR B 1 211 ? 2.699 -10.484 -27.953 1 94.75 211 TYR B O 1
ATOM 6345 N N . LYS B 1 212 ? 1.925 -8.602 -27.141 1 95.12 212 LYS B N 1
ATOM 6346 C CA . LYS B 1 212 ? 3.25 -8.078 -26.828 1 95.12 212 LYS B CA 1
ATOM 6347 C C . LYS B 1 212 ? 3.969 -8.969 -25.828 1 95.12 212 LYS B C 1
ATOM 6349 O O . LYS B 1 212 ? 5.199 -9.055 -25.828 1 95.12 212 LYS B O 1
ATOM 6354 N N . VAL B 1 213 ? 3.191 -9.625 -24.891 1 97.06 213 VAL B N 1
ATOM 6355 C CA . VAL B 1 213 ? 3.824 -10.422 -23.844 1 97.06 213 VAL B CA 1
ATOM 6356 C C . VAL B 1 213 ? 3.586 -11.906 -24.109 1 97.06 213 VAL B C 1
ATOM 6358 O O . VAL B 1 213 ? 3.885 -12.75 -23.266 1 97.06 213 VAL B O 1
ATOM 6361 N N . ARG B 1 214 ? 3.082 -12.266 -25.234 1 96.69 214 ARG B N 1
ATOM 6362 C CA . ARG B 1 214 ? 2.73 -13.648 -25.562 1 96.69 214 ARG B CA 1
ATOM 6363 C C . ARG B 1 214 ? 3.943 -14.562 -25.453 1 96.69 214 ARG B C 1
ATOM 6365 O O . ARG B 1 214 ? 3.859 -15.641 -24.844 1 96.69 214 ARG B O 1
ATOM 6372 N N . PRO B 1 215 ? 5.129 -14.156 -25.969 1 98 215 PRO B N 1
ATOM 6373 C CA . PRO B 1 215 ? 6.293 -15.039 -25.844 1 98 215 PRO B CA 1
ATOM 6374 C C . PRO B 1 215 ? 6.668 -15.312 -24.391 1 98 215 PRO B C 1
ATOM 6376 O O . PRO B 1 215 ? 7.062 -16.422 -24.047 1 98 215 PRO B O 1
ATOM 6379 N N . LEU B 1 216 ? 6.516 -14.297 -23.562 1 98.31 216 LEU B N 1
ATOM 6380 C CA . LEU B 1 216 ? 6.805 -14.445 -22.141 1 98.31 216 LEU B CA 1
ATOM 6381 C C . LEU B 1 216 ? 5.816 -15.406 -21.484 1 98.31 216 LEU B C 1
ATOM 6383 O O . LEU B 1 216 ? 6.223 -16.328 -20.766 1 98.31 216 LEU B O 1
ATOM 6387 N N . VAL B 1 217 ? 4.578 -15.227 -21.719 1 97.69 217 VAL B N 1
ATOM 6388 C CA . VAL B 1 217 ? 3.502 -16.016 -21.125 1 97.69 217 VAL B CA 1
ATOM 6389 C C . VAL B 1 217 ? 3.627 -17.469 -21.547 1 97.69 217 VAL B C 1
ATOM 6391 O O . VAL B 1 217 ? 3.566 -18.375 -20.703 1 97.69 217 VAL B O 1
ATOM 6394 N N . ASN B 1 218 ? 3.871 -17.656 -22.812 1 97.62 218 ASN B N 1
ATOM 6395 C CA . ASN B 1 218 ? 4.016 -19.016 -23.328 1 97.62 218 ASN B CA 1
ATOM 6396 C C . ASN B 1 218 ? 5.234 -19.719 -22.734 1 97.62 218 ASN B C 1
ATOM 6398 O O . ASN B 1 218 ? 5.145 -20.859 -22.281 1 97.62 218 ASN B O 1
ATOM 6402 N N . HIS B 1 219 ? 6.289 -19 -22.75 1 98.5 219 HIS B N 1
ATOM 6403 C CA . HIS B 1 219 ? 7.539 -19.578 -22.25 1 98.5 219 HIS B CA 1
ATOM 6404 C C . HIS B 1 219 ? 7.426 -19.969 -20.781 1 98.5 219 HIS B C 1
ATOM 6406 O O . HIS B 1 219 ? 7.75 -21.094 -20.422 1 98.5 219 HIS B O 1
ATOM 6412 N N . LEU B 1 220 ? 6.918 -19.078 -19.953 1 98.56 220 LEU B N 1
ATOM 6413 C CA . LEU B 1 220 ? 6.883 -19.328 -18.516 1 98.56 220 LEU B CA 1
ATOM 6414 C C . LEU B 1 220 ? 5.805 -20.359 -18.172 1 98.56 220 LEU B C 1
ATOM 6416 O O . LEU B 1 220 ? 5.957 -21.125 -17.234 1 98.56 220 LEU B O 1
ATOM 6420 N N . SER B 1 221 ? 4.699 -20.344 -18.938 1 97.81 221 SER B N 1
ATOM 6421 C CA . SER B 1 221 ? 3.68 -21.375 -18.719 1 97.81 221 SER B CA 1
ATOM 6422 C C . SER B 1 221 ? 4.254 -22.766 -18.906 1 97.81 221 SER B C 1
ATOM 6424 O O . SER B 1 221 ? 3.939 -23.688 -18.125 1 97.81 221 SER B O 1
ATOM 6426 N N . GLU B 1 222 ? 5.074 -22.922 -19.875 1 97.81 222 GLU B N 1
ATOM 6427 C CA . GLU B 1 222 ? 5.707 -24.203 -20.141 1 97.81 222 GLU B CA 1
ATOM 6428 C C . GLU B 1 222 ? 6.758 -24.547 -19.094 1 97.81 222 GLU B C 1
ATOM 6430 O O . GLU B 1 222 ? 6.824 -25.672 -18.609 1 97.81 222 GLU B O 1
ATOM 6435 N N . ARG B 1 223 ? 7.531 -23.578 -18.734 1 98.06 223 ARG B N 1
ATOM 6436 C CA . ARG B 1 223 ? 8.625 -23.812 -17.797 1 98.06 223 ARG B CA 1
ATOM 6437 C C . ARG B 1 223 ? 8.094 -24.141 -16.406 1 98.06 223 ARG B C 1
ATOM 6439 O O . ARG B 1 223 ? 8.641 -25 -15.711 1 98.06 223 ARG B O 1
ATOM 6446 N N . PHE B 1 224 ? 7.051 -23.438 -15.93 1 98.5 224 PHE B N 1
ATOM 6447 C CA . PHE B 1 224 ? 6.473 -23.672 -14.617 1 98.5 224 PHE B CA 1
ATOM 6448 C C . PHE B 1 224 ? 6.031 -25.125 -14.469 1 98.5 224 PHE B C 1
ATOM 6450 O O . PHE B 1 224 ? 6.234 -25.75 -13.422 1 98.5 224 PHE B O 1
ATOM 6457 N N . LEU B 1 225 ? 5.512 -25.703 -15.562 1 97.5 225 LEU B N 1
ATOM 6458 C CA . LEU B 1 225 ? 5.023 -27.078 -15.555 1 97.5 225 LEU B CA 1
ATOM 6459 C C . LEU B 1 225 ? 6.18 -28.062 -15.664 1 97.5 225 LEU B C 1
ATOM 6461 O O . LEU B 1 225 ? 6.16 -29.125 -15.031 1 97.5 225 LEU B O 1
ATOM 6465 N N . ALA B 1 226 ? 7.168 -27.703 -16.391 1 97.56 226 ALA B N 1
ATOM 6466 C CA . ALA B 1 226 ? 8.266 -28.609 -16.719 1 97.56 226 ALA B CA 1
ATOM 6467 C C . ALA B 1 226 ? 9.188 -28.797 -15.516 1 97.56 226 ALA B C 1
ATOM 6469 O O . ALA B 1 226 ? 9.781 -29.859 -15.328 1 97.56 226 ALA B O 1
ATOM 6470 N N . LEU B 1 227 ? 9.266 -27.844 -14.633 1 98 227 LEU B N 1
ATOM 6471 C CA . LEU B 1 227 ? 10.328 -27.828 -13.633 1 98 227 LEU B CA 1
ATOM 6472 C C . LEU B 1 227 ? 9.828 -28.391 -12.305 1 98 227 LEU B C 1
ATOM 6474 O O . LEU B 1 227 ? 10.625 -28.719 -11.422 1 98 227 LEU B O 1
ATOM 6478 N N . PHE B 1 228 ? 8.516 -28.562 -12.18 1 98.19 228 PHE B N 1
ATOM 6479 C CA . PHE B 1 228 ? 7.957 -28.984 -10.898 1 98.19 228 PHE B CA 1
ATOM 6480 C C . PHE B 1 228 ? 6.723 -29.844 -11.109 1 98.19 228 PHE B C 1
ATOM 6482 O O . PHE B 1 228 ? 5.852 -29.516 -11.906 1 98.19 228 PHE B O 1
ATOM 6489 N N . LYS B 1 229 ? 6.691 -30.953 -10.43 1 97.56 229 LYS B N 1
ATOM 6490 C CA . LYS B 1 229 ? 5.516 -31.812 -10.367 1 97.56 229 LYS B CA 1
ATOM 6491 C C . LYS B 1 229 ? 4.695 -31.547 -9.109 1 97.56 229 LYS B C 1
ATOM 6493 O O . LYS B 1 229 ? 5.203 -31.672 -7.992 1 97.56 229 LYS B O 1
ATOM 6498 N N . PRO B 1 230 ? 3.473 -31.203 -9.242 1 97.69 230 PRO B N 1
ATOM 6499 C CA . PRO B 1 230 ? 2.654 -30.75 -8.117 1 97.69 230 PRO B CA 1
ATOM 6500 C C . PRO B 1 230 ? 2.436 -31.844 -7.07 1 97.69 230 PRO B C 1
ATOM 6502 O O . PRO B 1 230 ? 2.381 -33.031 -7.414 1 97.69 230 PRO B O 1
ATOM 6505 N N . ASN B 1 231 ? 2.283 -31.453 -5.816 1 98.06 231 ASN B N 1
ATOM 6506 C CA . ASN B 1 231 ? 1.87 -32.312 -4.719 1 98.06 231 ASN B CA 1
ATOM 6507 C C . ASN B 1 231 ? 0.364 -32.562 -4.734 1 98.06 231 ASN B C 1
ATOM 6509 O O . ASN B 1 231 ? -0.326 -32.156 -5.672 1 98.06 231 ASN B O 1
ATOM 6513 N N . LYS B 1 232 ? -0.05 -33.25 -3.768 1 97.75 232 LYS B N 1
ATOM 6514 C CA . LYS B 1 232 ? -1.436 -33.688 -3.689 1 97.75 232 LYS B CA 1
ATOM 6515 C C . LYS B 1 232 ? -2.4 -32.531 -3.676 1 97.75 232 LYS B C 1
ATOM 6517 O O . LYS B 1 232 ? -3.383 -32.5 -4.418 1 97.75 232 LYS B O 1
ATOM 6522 N N . ASN B 1 233 ? -2.098 -31.516 -2.863 1 98.25 233 ASN B N 1
ATOM 6523 C CA . ASN B 1 233 ? -3.039 -30.422 -2.639 1 98.25 233 ASN B CA 1
ATOM 6524 C C . ASN B 1 233 ? -2.684 -29.188 -3.473 1 98.25 233 ASN B C 1
ATOM 6526 O O . ASN B 1 233 ? -1.537 -28.734 -3.465 1 98.25 233 ASN B O 1
ATOM 6530 N N . GLN B 1 234 ? -3.66 -28.688 -4.199 1 98.5 234 GLN B N 1
ATOM 6531 C CA . GLN B 1 234 ? -3.541 -27.5 -5.031 1 98.5 234 GLN B CA 1
ATOM 6532 C C . GLN B 1 234 ? -4.629 -26.484 -4.695 1 98.5 234 GLN B C 1
ATOM 6534 O O . GLN B 1 234 ? -5.691 -26.844 -4.188 1 98.5 234 GLN B O 1
ATOM 6539 N N . SER B 1 235 ? -4.328 -25.234 -4.926 1 98.56 235 SER B N 1
ATOM 6540 C CA . SER B 1 235 ? -5.344 -24.203 -4.746 1 98.56 235 SER B CA 1
ATOM 6541 C C . SER B 1 235 ? -5.379 -23.25 -5.938 1 98.56 235 SER B C 1
ATOM 6543 O O . SER B 1 235 ? -4.352 -23.016 -6.578 1 98.56 235 SER B O 1
ATOM 6545 N N . ILE B 1 236 ? -6.562 -22.75 -6.281 1 98.06 236 ILE B N 1
ATOM 6546 C CA . ILE B 1 236 ? -6.77 -21.797 -7.359 1 98.06 236 ILE B CA 1
ATOM 6547 C C . ILE B 1 236 ? -7.398 -20.516 -6.801 1 98.06 236 ILE B C 1
ATOM 6549 O O . ILE B 1 236 ? -8.359 -20.578 -6.035 1 98.06 236 ILE B O 1
ATOM 6553 N N . ASP B 1 237 ? -6.82 -19.438 -7.145 1 96.12 237 ASP B N 1
ATOM 6554 C CA . ASP B 1 237 ? -7.332 -18.141 -6.711 1 96.12 237 ASP B CA 1
ATOM 6555 C C . ASP B 1 237 ? -6.824 -17.016 -7.613 1 96.12 237 ASP B C 1
ATOM 6557 O O . ASP B 1 237 ? -6.055 -17.266 -8.539 1 96.12 237 ASP B O 1
ATOM 6561 N N . GLU B 1 238 ? -7.316 -15.852 -7.328 1 94 238 GLU B N 1
ATOM 6562 C CA . GLU B 1 238 ? -6.969 -14.68 -8.125 1 94 238 GLU B CA 1
ATOM 6563 C C . GLU B 1 238 ? -5.777 -13.938 -7.527 1 94 238 GLU B C 1
ATOM 6565 O O . GLU B 1 238 ? -5.656 -13.828 -6.305 1 94 238 GLU B O 1
ATOM 6570 N N . SER B 1 239 ? -4.84 -13.57 -8.367 1 94.62 239 SER B N 1
ATOM 6571 C CA . SER B 1 239 ? -3.748 -12.656 -8.055 1 94.62 239 SER B CA 1
ATOM 6572 C C . SER B 1 239 ? -3.852 -11.367 -8.867 1 94.62 239 SER B C 1
ATOM 6574 O O . SER B 1 239 ? -4.43 -11.359 -9.953 1 94.62 239 SER B O 1
ATOM 6576 N N . MET B 1 240 ? -3.359 -10.211 -8.32 1 94.94 240 MET B N 1
ATOM 6577 C CA . MET B 1 240 ? -3.494 -8.922 -8.992 1 94.94 240 MET B CA 1
ATOM 6578 C C . MET B 1 240 ? -2.127 -8.336 -9.312 1 94.94 240 MET B C 1
ATOM 6580 O O . MET B 1 240 ? -1.202 -8.414 -8.5 1 94.94 240 MET B O 1
ATOM 6584 N N . ILE B 1 241 ? -1.965 -7.793 -10.5 1 95.88 241 ILE B N 1
ATOM 6585 C CA . ILE B 1 241 ? -0.848 -6.934 -10.875 1 95.88 241 ILE B CA 1
ATOM 6586 C C . ILE B 1 241 ? -1.281 -5.473 -10.828 1 95.88 241 ILE B C 1
ATOM 6588 O O . ILE B 1 241 ? -2.178 -5.059 -11.562 1 95.88 241 ILE B O 1
ATOM 6592 N N . LYS B 1 242 ? -0.647 -4.754 -9.953 1 93.44 242 LYS B N 1
ATOM 6593 C CA . LYS B 1 242 ? -1.013 -3.348 -9.805 1 93.44 242 LYS B CA 1
ATOM 6594 C C . LYS B 1 242 ? -0.717 -2.566 -11.086 1 93.44 242 LYS B C 1
ATOM 6596 O O . LYS B 1 242 ? 0.378 -2.666 -11.641 1 93.44 242 LYS B O 1
ATOM 6601 N N . PHE B 1 243 ? -1.667 -1.824 -11.695 1 92.69 243 PHE B N 1
ATOM 6602 C CA . PHE B 1 243 ? -1.523 -0.937 -12.844 1 92.69 243 PHE B CA 1
ATOM 6603 C C . PHE B 1 243 ? -2.605 0.136 -12.836 1 92.69 243 PHE B C 1
ATOM 6605 O O . PHE B 1 243 ? -3.797 -0.177 -12.797 1 92.69 243 PHE B O 1
ATOM 6612 N N . LYS B 1 244 ? -2.189 1.339 -12.914 1 86.31 244 LYS B N 1
ATOM 6613 C CA . LYS B 1 244 ? -3.145 2.441 -12.844 1 86.31 244 LYS B CA 1
ATOM 6614 C C . LYS B 1 244 ? -3.258 3.164 -14.18 1 86.31 244 LYS B C 1
ATOM 6616 O O . LYS B 1 244 ? -4.062 4.086 -14.328 1 86.31 244 LYS B O 1
ATOM 6621 N N . GLY B 1 245 ? -2.494 2.756 -15.141 1 85.81 245 GLY B N 1
ATOM 6622 C CA . GLY B 1 245 ? -2.537 3.406 -16.438 1 85.81 245 GLY B CA 1
ATOM 6623 C C . GLY B 1 245 ? -3.738 3 -17.281 1 85.81 245 GLY B C 1
ATOM 6624 O O . GLY B 1 245 ? -4.707 2.445 -16.75 1 85.81 245 GLY B O 1
ATOM 6625 N N . ARG B 1 246 ? -3.727 3.326 -18.438 1 82.06 246 ARG B N 1
ATOM 6626 C CA . ARG B 1 246 ? -4.824 3.018 -19.344 1 82.06 246 ARG B CA 1
ATOM 6627 C C . ARG B 1 246 ? -4.609 1.675 -20.031 1 82.06 246 ARG B C 1
ATOM 6629 O O . ARG B 1 246 ? -3.578 1.456 -20.672 1 82.06 246 ARG B O 1
ATOM 6636 N N . SER B 1 247 ? -5.52 0.833 -19.828 1 86.62 247 SER B N 1
ATOM 6637 C CA . SER B 1 247 ? -5.477 -0.481 -20.453 1 86.62 247 SER B CA 1
ATOM 6638 C C . SER B 1 247 ? -6.852 -1.146 -20.438 1 86.62 247 SER B C 1
ATOM 6640 O O . SER B 1 247 ? -7.59 -1.032 -19.453 1 86.62 247 SER B O 1
ATOM 6642 N N . SER B 1 248 ? -7.121 -1.755 -21.484 1 84.75 248 SER B N 1
ATOM 6643 C CA . SER B 1 248 ? -8.391 -2.471 -21.578 1 84.75 248 SER B CA 1
ATOM 6644 C C . SER B 1 248 ? -8.391 -3.709 -20.688 1 84.75 248 SER B C 1
ATOM 6646 O O . SER B 1 248 ? -9.445 -4.281 -20.406 1 84.75 248 SER B O 1
ATOM 6648 N N . LEU B 1 249 ? -7.27 -4.094 -20.25 1 90 249 LEU B N 1
ATOM 6649 C CA . LEU B 1 249 ? -7.133 -5.289 -19.422 1 90 249 LEU B CA 1
ATOM 6650 C C . LEU B 1 249 ? -7.375 -4.961 -17.953 1 90 249 LEU B C 1
ATOM 6652 O O . LEU B 1 249 ? -7.516 -5.867 -17.125 1 90 249 LEU B O 1
ATOM 6656 N N . LYS B 1 250 ? -7.367 -3.748 -17.656 1 90.19 250 LYS B N 1
ATOM 6657 C CA . LYS B 1 250 ? -7.426 -3.307 -16.266 1 90.19 250 LYS B CA 1
ATOM 6658 C C . LYS B 1 250 ? -8.766 -3.68 -15.625 1 90.19 250 LYS B C 1
ATOM 6660 O O . LYS B 1 250 ? -9.812 -3.531 -16.25 1 90.19 250 LYS B O 1
ATOM 6665 N N . GLN B 1 251 ? -8.68 -4.223 -14.445 1 89.06 251 GLN B N 1
ATOM 6666 C CA . GLN B 1 251 ? -9.844 -4.594 -13.648 1 89.06 251 GLN B CA 1
ATOM 6667 C C . GLN B 1 251 ? -9.914 -3.779 -12.367 1 89.06 251 GLN B C 1
ATOM 6669 O O . GLN B 1 251 ? -8.891 -3.287 -11.875 1 89.06 251 GLN B O 1
ATOM 6674 N N . TYR B 1 252 ? -11.086 -3.533 -11.867 1 84.25 252 TYR B N 1
ATOM 6675 C CA . TYR B 1 252 ? -11.305 -2.861 -10.594 1 84.25 252 TYR B CA 1
ATOM 6676 C C . TYR B 1 252 ? -11.844 -3.83 -9.555 1 84.25 252 TYR B C 1
ATOM 6678 O O . TYR B 1 252 ? -12.938 -4.383 -9.719 1 84.25 252 TYR B O 1
ATOM 6686 N N . MET B 1 253 ? -11.023 -4.074 -8.516 1 83.06 253 MET B N 1
ATOM 6687 C CA . MET B 1 253 ? -11.375 -4.973 -7.422 1 83.06 253 MET B CA 1
ATOM 6688 C C . MET B 1 253 ? -11.383 -4.227 -6.09 1 83.06 253 MET B C 1
ATOM 6690 O O . MET B 1 253 ? -10.383 -4.215 -5.375 1 83.06 253 MET B O 1
ATOM 6694 N N . PRO B 1 254 ? -12.508 -3.689 -5.625 1 76.06 254 PRO B N 1
ATOM 6695 C CA . PRO B 1 254 ? -12.555 -2.809 -4.457 1 76.06 254 PRO B CA 1
ATOM 6696 C C . PRO B 1 254 ? -12.227 -3.535 -3.154 1 76.06 254 PRO B C 1
ATOM 6698 O O . PRO B 1 254 ? -11.727 -2.92 -2.207 1 76.06 254 PRO B O 1
ATOM 6701 N N . LYS B 1 255 ? -12.531 -4.816 -3.072 1 76.25 255 LYS B N 1
ATOM 6702 C CA . LYS B 1 255 ? -12.359 -5.555 -1.825 1 76.25 255 LYS B CA 1
ATOM 6703 C C . LYS B 1 255 ? -10.914 -6.039 -1.674 1 76.25 255 LYS B C 1
ATOM 6705 O O . LYS B 1 255 ? -10.508 -6.449 -0.586 1 76.25 255 LYS B O 1
ATOM 6710 N N . LYS B 1 256 ? -10.18 -6.004 -2.785 1 78.75 256 LYS B N 1
ATOM 6711 C CA . LYS B 1 256 ? -8.789 -6.457 -2.742 1 78.75 256 LYS B CA 1
ATOM 6712 C C . LYS B 1 256 ? -7.848 -5.309 -2.416 1 78.75 256 LYS B C 1
ATOM 6714 O O . LYS B 1 256 ? -8.18 -4.141 -2.635 1 78.75 256 LYS B O 1
ATOM 6719 N N . PRO B 1 257 ? -6.727 -5.633 -1.786 1 78.25 257 PRO B N 1
ATOM 6720 C CA . PRO B 1 257 ? -5.754 -4.578 -1.496 1 78.25 257 PRO B CA 1
ATOM 6721 C C . PRO B 1 257 ? -5.34 -3.797 -2.742 1 78.25 257 PRO B C 1
ATOM 6723 O O . PRO B 1 257 ? -5.203 -2.572 -2.691 1 78.25 257 PRO B O 1
ATOM 6726 N N . ILE B 1 258 ? -5.047 -4.516 -3.824 1 86.94 258 ILE B N 1
ATOM 6727 C CA . ILE B 1 258 ? -4.828 -3.865 -5.113 1 86.94 258 ILE B CA 1
ATOM 6728 C C . ILE B 1 258 ? -6.164 -3.686 -5.832 1 86.94 258 ILE B C 1
ATOM 6730 O O . ILE B 1 258 ? -6.727 -4.648 -6.363 1 86.94 258 ILE B O 1
ATOM 6734 N N . LYS B 1 259 ? -6.586 -2.475 -5.879 1 83.88 259 LYS B N 1
ATOM 6735 C CA . LYS B 1 259 ? -7.941 -2.211 -6.355 1 83.88 259 LYS B CA 1
ATOM 6736 C C . LYS B 1 259 ? -7.988 -2.17 -7.883 1 83.88 259 LYS B C 1
ATOM 6738 O O . LYS B 1 259 ? -9.008 -2.516 -8.484 1 83.88 259 LYS B O 1
ATOM 6743 N N . ARG B 1 260 ? -6.871 -1.717 -8.484 1 88.12 260 ARG B N 1
ATOM 6744 C CA . ARG B 1 260 ? -6.844 -1.566 -9.938 1 88.12 260 ARG B CA 1
ATOM 6745 C C . ARG B 1 260 ? -5.605 -2.232 -10.531 1 88.12 260 ARG B C 1
ATOM 6747 O O . ARG B 1 260 ? -4.492 -2.049 -10.031 1 88.12 260 ARG B O 1
ATOM 6754 N N . GLY B 1 261 ? -5.852 -3.014 -11.492 1 94.12 261 GLY B N 1
ATOM 6755 C CA . GLY B 1 261 ? -4.742 -3.674 -12.164 1 94.12 261 GLY B CA 1
ATOM 6756 C C . GLY B 1 261 ? -5.172 -4.867 -12.992 1 94.12 261 GLY B C 1
ATOM 6757 O O . GLY B 1 261 ? -6.289 -4.898 -13.516 1 94.12 261 GLY B O 1
ATOM 6758 N N . TYR B 1 262 ? -4.227 -5.695 -13.266 1 95.94 262 TYR B N 1
ATOM 6759 C CA . TYR B 1 262 ? -4.492 -6.887 -14.062 1 95.94 262 TYR B CA 1
ATOM 6760 C C . TYR B 1 262 ? -4.797 -8.086 -13.172 1 95.94 262 TYR B C 1
ATOM 6762 O O . TYR B 1 262 ? -4.152 -8.281 -12.141 1 95.94 262 TYR B O 1
ATOM 6770 N N . LYS B 1 263 ? -5.789 -8.797 -13.539 1 94.25 263 LYS B N 1
ATOM 6771 C CA . LYS B 1 263 ? -6.191 -10 -12.82 1 94.25 263 LYS B CA 1
ATOM 6772 C C . LYS B 1 263 ? -5.551 -11.25 -13.414 1 94.25 263 LYS B C 1
ATOM 6774 O O . LYS B 1 263 ? -5.602 -11.453 -14.633 1 94.25 263 LYS B O 1
ATOM 6779 N N . ILE B 1 264 ? -4.906 -12.055 -12.555 1 96.62 264 ILE B N 1
ATOM 6780 C CA . ILE B 1 264 ? -4.301 -13.32 -12.961 1 96.62 264 ILE B CA 1
ATOM 6781 C C . ILE B 1 264 ? -4.883 -14.461 -12.125 1 96.62 264 ILE B C 1
ATOM 6783 O O . ILE B 1 264 ? -4.93 -14.375 -10.898 1 96.62 264 ILE B O 1
ATOM 6787 N N . TRP B 1 265 ? -5.379 -15.484 -12.828 1 96.56 265 TRP B N 1
ATOM 6788 C CA . TRP B 1 265 ? -5.742 -16.719 -12.148 1 96.56 265 TRP B CA 1
ATOM 6789 C C . TRP B 1 265 ? -4.527 -17.625 -11.969 1 96.56 265 TRP B C 1
ATOM 6791 O O . TRP B 1 265 ? -3.82 -17.922 -12.93 1 96.56 265 TRP B O 1
ATOM 6801 N N . MET B 1 266 ? -4.352 -18.047 -10.742 1 98.06 266 MET B N 1
ATOM 6802 C CA . MET B 1 266 ? -3.166 -18.859 -10.469 1 98.06 266 MET B CA 1
ATOM 6803 C C . MET B 1 266 ? -3.545 -20.172 -9.789 1 98.06 266 MET B C 1
ATOM 6805 O O . MET B 1 266 ? -4.488 -20.203 -9 1 98.06 266 MET B O 1
ATOM 6809 N N . ARG B 1 267 ? -2.939 -21.203 -10.125 1 98.62 267 ARG B N 1
ATOM 6810 C CA . ARG B 1 267 ? -2.941 -22.453 -9.367 1 98.62 267 ARG B CA 1
ATOM 6811 C C . ARG B 1 267 ? -1.607 -22.672 -8.656 1 98.62 267 ARG B C 1
ATOM 6813 O O . ARG B 1 267 ? -0.561 -22.75 -9.305 1 98.62 267 ARG B O 1
ATOM 6820 N N . CYS B 1 268 ? -1.643 -22.75 -7.391 1 98.75 268 CYS B N 1
ATOM 6821 C CA . CYS B 1 268 ? -0.433 -22.906 -6.59 1 98.75 268 CYS B CA 1
ATOM 6822 C C . CYS B 1 268 ? -0.454 -24.203 -5.809 1 98.75 268 CYS B C 1
ATOM 6824 O O . CYS B 1 268 ? -1.523 -24.703 -5.449 1 98.75 268 CYS B O 1
ATOM 6826 N N . ASP B 1 269 ? 0.679 -24.703 -5.582 1 98.62 269 ASP B N 1
ATOM 6827 C CA . ASP B 1 269 ? 0.905 -25.969 -4.879 1 98.62 269 ASP B CA 1
ATOM 6828 C C . ASP B 1 269 ? 1.014 -25.75 -3.371 1 98.62 269 ASP B C 1
ATOM 6830 O O . ASP B 1 269 ? 1.182 -24.609 -2.918 1 98.62 269 ASP B O 1
ATOM 6834 N N . GLU B 1 270 ? 0.797 -26.781 -2.596 1 98.25 270 GLU B N 1
ATOM 6835 C CA . GLU B 1 270 ? 0.893 -26.703 -1.141 1 98.25 270 GLU B CA 1
ATOM 6836 C C . GLU B 1 270 ? 2.285 -26.266 -0.703 1 98.25 270 GLU B C 1
ATOM 6838 O O . GLU B 1 270 ? 2.453 -25.719 0.39 1 98.25 270 GLU B O 1
ATOM 6843 N N . SER B 1 271 ? 3.307 -26.422 -1.551 1 97.06 271 SER B N 1
ATOM 6844 C CA . SER B 1 271 ? 4.66 -25.953 -1.271 1 97.06 271 SER B CA 1
ATOM 6845 C C . SER B 1 271 ? 4.773 -24.438 -1.464 1 97.06 271 SER B C 1
ATOM 6847 O O . SER B 1 271 ? 5.758 -23.828 -1.045 1 97.06 271 SER B O 1
ATOM 6849 N N . GLY B 1 272 ? 3.83 -23.859 -2.111 1 97.25 272 GLY B N 1
ATOM 6850 C CA . GLY B 1 272 ? 3.875 -22.453 -2.438 1 97.25 272 GLY B CA 1
ATOM 6851 C C . GLY B 1 272 ? 4.254 -22.188 -3.883 1 97.25 272 GLY B C 1
ATOM 6852 O O . GLY B 1 272 ? 4.184 -21.047 -4.348 1 97.25 272 GLY B O 1
ATOM 6853 N N . TYR B 1 273 ? 4.652 -23.219 -4.586 1 98.56 273 TYR B N 1
ATOM 6854 C CA . TYR B 1 273 ? 5.082 -23.109 -5.973 1 98.56 273 TYR B CA 1
ATOM 6855 C C . TYR B 1 273 ? 3.912 -22.734 -6.879 1 98.56 273 TYR B C 1
ATOM 6857 O O . TYR B 1 273 ? 2.832 -23.328 -6.773 1 98.56 273 TYR B O 1
ATOM 6865 N N . ALA B 1 274 ? 4.082 -21.719 -7.688 1 98.75 274 ALA B N 1
ATOM 6866 C CA . ALA B 1 274 ? 3.088 -21.391 -8.711 1 98.75 274 ALA B CA 1
ATOM 6867 C C . ALA B 1 274 ? 3.199 -22.344 -9.906 1 98.75 274 ALA B C 1
ATOM 6869 O O . ALA B 1 274 ? 4.148 -22.25 -10.688 1 98.75 274 ALA B O 1
ATOM 6870 N N . CYS B 1 275 ? 2.207 -23.125 -10.133 1 98.56 275 CYS B N 1
ATOM 6871 C CA . CYS B 1 275 ? 2.26 -24.156 -11.148 1 98.56 275 CYS B CA 1
ATOM 6872 C C . CYS B 1 275 ? 1.784 -23.641 -12.492 1 98.56 275 CYS B C 1
ATOM 6874 O O . CYS B 1 275 ? 2.389 -23.938 -13.523 1 98.56 275 CYS B O 1
ATOM 6876 N N . GLN B 1 276 ? 0.711 -22.969 -12.422 1 98.38 276 GLN B N 1
ATOM 6877 C CA . GLN B 1 276 ? 0.107 -22.453 -13.648 1 98.38 276 GLN B CA 1
ATOM 6878 C C . GLN B 1 276 ? -0.571 -21.109 -13.398 1 98.38 276 GLN B C 1
ATOM 6880 O O . GLN B 1 276 ? -0.89 -20.766 -12.258 1 98.38 276 GLN B O 1
ATOM 6885 N N . PHE B 1 277 ? -0.721 -20.359 -14.477 1 98.12 277 PHE B N 1
ATOM 6886 C CA . PHE B 1 277 ? -1.387 -19.062 -14.398 1 98.12 277 PHE B CA 1
ATOM 6887 C C . PHE B 1 277 ? -2.154 -18.781 -15.68 1 98.12 277 PHE B C 1
ATOM 6889 O O . PHE B 1 277 ? -1.918 -19.422 -16.719 1 98.12 277 PHE B O 1
ATOM 6896 N N . ASP B 1 278 ? -3.133 -17.922 -15.602 1 95.81 278 ASP B N 1
ATOM 6897 C CA . ASP B 1 278 ? -3.92 -17.422 -16.734 1 95.81 278 ASP B CA 1
ATOM 6898 C C . ASP B 1 278 ? -4.305 -15.961 -16.547 1 95.81 278 ASP B C 1
ATOM 6900 O O . ASP B 1 278 ? -5.012 -15.617 -15.594 1 95.81 278 ASP B O 1
ATOM 6904 N N . ILE B 1 279 ? -3.834 -15.117 -17.453 1 95.25 279 ILE B N 1
ATOM 6905 C CA . ILE B 1 279 ? -4.137 -13.695 -17.359 1 95.25 279 ILE B CA 1
ATOM 6906 C C . ILE B 1 279 ? -5.547 -13.43 -17.875 1 95.25 279 ILE B C 1
ATOM 6908 O O . ILE B 1 279 ? -5.898 -13.836 -18.984 1 95.25 279 ILE B O 1
ATOM 6912 N N . TYR B 1 280 ? -6.328 -12.766 -17.109 1 92.25 280 TYR B N 1
ATOM 6913 C CA . TYR B 1 280 ? -7.695 -12.438 -17.5 1 92.25 280 TYR B CA 1
ATOM 6914 C C . TYR B 1 280 ? -7.711 -11.281 -18.5 1 92.25 280 TYR B C 1
ATOM 6916 O O . TYR B 1 280 ? -7.168 -10.211 -18.234 1 92.25 280 TYR B O 1
ATOM 6924 N N . THR B 1 281 ? -8.25 -11.453 -19.672 1 88.31 281 THR B N 1
ATOM 6925 C CA . THR B 1 281 ? -8.219 -10.445 -20.719 1 88.31 281 THR B CA 1
ATOM 6926 C C . THR B 1 281 ? -9.609 -9.844 -20.922 1 88.31 281 THR B C 1
ATOM 6928 O O . THR B 1 281 ? -9.836 -9.117 -21.891 1 88.31 281 THR B O 1
ATOM 6931 N N . GLY B 1 282 ? -10.453 -10.008 -20.125 1 78.31 282 GLY B N 1
ATOM 6932 C CA . GLY B 1 282 ? -11.781 -9.43 -20.25 1 78.31 282 GLY B CA 1
ATOM 6933 C C . GLY B 1 282 ? -12.773 -10.352 -20.938 1 78.31 282 GLY B C 1
ATOM 6934 O O . GLY B 1 282 ? -12.43 -11.469 -21.312 1 78.31 282 GLY B O 1
ATOM 6935 N N . LYS B 1 283 ? -14.117 -9.898 -21.047 1 65.69 283 LYS B N 1
ATOM 6936 C CA . LYS B 1 283 ? -15.227 -10.648 -21.625 1 65.69 283 LYS B CA 1
ATOM 6937 C C . LYS B 1 283 ? -15.047 -10.805 -23.141 1 65.69 283 LYS B C 1
ATOM 6939 O O . LYS B 1 283 ? -14.695 -9.844 -23.828 1 65.69 283 LYS B O 1
ATOM 6944 N N . THR B 1 284 ? -14.586 -11.93 -23.672 1 57.69 284 THR B N 1
ATOM 6945 C CA . THR B 1 284 ? -14.523 -12.148 -25.109 1 57.69 284 THR B CA 1
ATOM 6946 C C . THR B 1 284 ? -15.93 -12.25 -25.688 1 57.69 284 THR B C 1
ATOM 6948 O O . THR B 1 284 ? -16.859 -12.734 -25.031 1 57.69 284 THR B O 1
ATOM 6951 N N . ALA B 1 285 ? -16.281 -11.406 -26.734 1 50.12 285 ALA B N 1
ATOM 6952 C CA . ALA B 1 285 ? -17.547 -11.359 -27.438 1 50.12 285 ALA B CA 1
ATOM 6953 C C . ALA B 1 285 ? -18.203 -12.734 -27.5 1 50.12 285 ALA B C 1
ATOM 6955 O O . ALA B 1 285 ? -19.422 -12.852 -27.375 1 50.12 285 ALA B O 1
ATOM 6956 N N . GLU B 1 286 ? -17.531 -13.664 -28.062 1 47.94 286 GLU B N 1
ATOM 6957 C CA . GLU B 1 286 ? -18.188 -14.93 -28.391 1 47.94 286 GLU B CA 1
ATOM 6958 C C . GLU B 1 286 ? -18.516 -15.711 -27.125 1 47.94 286 GLU B C 1
ATOM 6960 O O . GLU B 1 286 ? -19.422 -16.547 -27.125 1 47.94 286 GLU B O 1
ATOM 6965 N N . SER B 1 287 ? -17.672 -15.742 -26.188 1 48.25 287 SER B N 1
ATOM 6966 C CA . SER B 1 287 ? -17.891 -16.672 -25.094 1 48.25 287 SER B CA 1
ATOM 6967 C C . SER B 1 287 ? -18.672 -16.031 -23.953 1 48.25 287 SER B C 1
ATOM 6969 O O . SER B 1 287 ? -18.281 -14.961 -23.469 1 48.25 287 SER B O 1
ATOM 6971 N N . ILE B 1 288 ? -19.859 -16.125 -24 1 46.59 288 ILE B N 1
ATOM 6972 C CA . ILE B 1 288 ? -20.75 -15.781 -22.906 1 46.59 288 ILE B CA 1
ATOM 6973 C C . ILE B 1 288 ? -20.047 -15.961 -21.578 1 46.59 288 ILE B C 1
ATOM 6975 O O . ILE B 1 288 ? -19.438 -17.016 -21.328 1 46.59 288 ILE B O 1
ATOM 6979 N N . GLU B 1 289 ? -19.75 -14.867 -20.844 1 52.53 289 GLU B N 1
ATOM 6980 C CA . GLU B 1 289 ? -19.234 -14.773 -19.484 1 52.53 289 GLU B CA 1
ATOM 6981 C C . GLU B 1 289 ? -19.812 -15.867 -18.594 1 52.53 289 GLU B C 1
ATOM 6983 O O . GLU B 1 289 ? -19.344 -16.078 -17.469 1 52.53 289 GLU B O 1
ATOM 6988 N N . LYS B 1 290 ? -20.844 -16.656 -19.141 1 55.44 290 LYS B N 1
ATOM 6989 C CA . LYS B 1 290 ? -21.438 -17.75 -18.359 1 55.44 290 LYS B CA 1
ATOM 6990 C C . LYS B 1 290 ? -20.453 -18.906 -18.203 1 55.44 290 LYS B C 1
ATOM 6992 O O . LYS B 1 290 ? -19.906 -19.391 -19.188 1 55.44 290 LYS B O 1
ATOM 6997 N N . GLY B 1 291 ? -19.984 -19.109 -16.938 1 71.06 291 GLY B N 1
ATOM 6998 C CA . GLY B 1 291 ? -19.156 -20.25 -16.594 1 71.06 291 GLY B CA 1
ATOM 6999 C C . GLY B 1 291 ? -17.672 -19.938 -16.594 1 71.06 291 GLY B C 1
ATOM 7000 O O . GLY B 1 291 ? -16.844 -20.828 -16.828 1 71.06 291 GLY B O 1
ATOM 7001 N N . LEU B 1 292 ? -17.359 -18.641 -16.594 1 78.06 292 LEU B N 1
ATOM 7002 C CA . LEU B 1 292 ? -15.953 -18.219 -16.578 1 78.06 292 LEU B CA 1
ATOM 7003 C C . LEU B 1 292 ? -15.164 -18.969 -15.516 1 78.06 292 LEU B C 1
ATOM 7005 O O . LEU B 1 292 ? -14.086 -19.5 -15.789 1 78.06 292 LEU B O 1
ATOM 7009 N N . GLY B 1 293 ? -15.758 -19.031 -14.344 1 83.25 293 GLY B N 1
ATOM 7010 C CA . GLY B 1 293 ? -15.078 -19.734 -13.258 1 83.25 293 GLY B CA 1
ATOM 7011 C C . GLY B 1 293 ? -14.789 -21.188 -13.578 1 83.25 293 GLY B C 1
ATOM 7012 O O . GLY B 1 293 ? -13.68 -21.672 -13.352 1 83.25 293 GLY B O 1
ATOM 7013 N N . GLU B 1 294 ? -15.75 -21.844 -14.109 1 87.88 294 GLU B N 1
ATOM 7014 C CA . GLU B 1 294 ? -15.602 -23.25 -14.469 1 87.88 294 GLU B CA 1
ATOM 7015 C C . GLU B 1 294 ? -14.555 -23.438 -15.562 1 87.88 294 GLU B C 1
ATOM 7017 O O . GLU B 1 294 ? -13.742 -24.359 -15.5 1 87.88 294 GLU B O 1
ATOM 7022 N N . ARG B 1 295 ? -14.547 -22.578 -16.453 1 89.06 295 ARG B N 1
ATOM 7023 C CA . ARG B 1 295 ? -13.578 -22.672 -17.547 1 89.06 295 ARG B CA 1
ATOM 7024 C C . ARG B 1 295 ? -12.156 -22.469 -17.031 1 89.06 295 ARG B C 1
ATOM 7026 O O . ARG B 1 295 ? -11.242 -23.188 -17.438 1 89.06 295 ARG B O 1
ATOM 7033 N N . VAL B 1 296 ? -12.047 -21.484 -16.219 1 92.19 296 VAL B N 1
ATOM 7034 C CA . VAL B 1 296 ? -10.742 -21.156 -15.664 1 92.19 296 VAL B CA 1
ATOM 7035 C C . VAL B 1 296 ? -10.195 -22.344 -14.883 1 92.19 296 VAL B C 1
ATOM 7037 O O . VAL B 1 296 ? -9.062 -22.781 -15.102 1 92.19 296 VAL B O 1
ATOM 7040 N N . VAL B 1 297 ? -11.023 -22.891 -13.992 1 95.75 297 VAL B N 1
ATOM 7041 C CA . VAL B 1 297 ? -10.578 -24 -13.148 1 95.75 297 VAL B CA 1
ATOM 7042 C C . VAL B 1 297 ? -10.273 -25.219 -14.016 1 95.75 297 VAL B C 1
ATOM 7044 O O . VAL B 1 297 ? -9.266 -25.891 -13.812 1 95.75 297 VAL B O 1
ATOM 7047 N N . THR B 1 298 ? -11.156 -25.484 -14.945 1 95.25 298 THR B N 1
ATOM 7048 C CA . THR B 1 298 ? -10.953 -26.625 -15.82 1 95.25 298 THR B CA 1
ATOM 7049 C C . THR B 1 298 ? -9.648 -26.5 -16.594 1 95.25 298 THR B C 1
ATOM 7051 O O . THR B 1 298 ? -8.875 -27.453 -16.703 1 95.25 298 THR B O 1
ATOM 7054 N N . SER B 1 299 ? -9.391 -25.312 -17.031 1 94.44 299 SER B N 1
ATOM 7055 C CA . SER B 1 299 ? -8.172 -25.062 -17.797 1 94.44 299 SER B CA 1
ATOM 7056 C C . SER B 1 299 ? -6.934 -25.234 -16.922 1 94.44 299 SER B C 1
ATOM 7058 O O . SER B 1 299 ? -5.957 -25.859 -17.328 1 94.44 299 SER B O 1
ATOM 7060 N N . LEU B 1 300 ? -6.98 -24.766 -15.758 1 96.94 300 LEU B N 1
ATOM 7061 C CA . LEU B 1 300 ? -5.84 -24.781 -14.852 1 96.94 300 LEU B CA 1
ATOM 7062 C C . LEU B 1 300 ? -5.633 -26.172 -14.258 1 96.94 300 LEU B C 1
ATOM 7064 O O . LEU B 1 300 ? -4.57 -26.469 -13.711 1 96.94 300 LEU B O 1
ATOM 7068 N N . CYS B 1 301 ? -6.648 -27.062 -14.383 1 97.25 301 CYS B N 1
ATOM 7069 C CA . CYS B 1 301 ? -6.562 -28.391 -13.797 1 97.25 301 CYS B CA 1
ATOM 7070 C C . CYS B 1 301 ? -6.332 -29.453 -14.867 1 97.25 301 CYS B C 1
ATOM 7072 O O . CYS B 1 301 ? -6.191 -30.641 -14.555 1 97.25 301 CYS B O 1
ATOM 7074 N N . ARG B 1 302 ? -6.234 -29.109 -16.062 1 96.56 302 ARG B N 1
ATOM 7075 C CA . ARG B 1 302 ? -6.117 -30.062 -17.156 1 96.56 302 ARG B CA 1
ATOM 7076 C C . ARG B 1 302 ? -4.934 -31 -16.938 1 96.56 302 ARG B C 1
ATOM 7078 O O . ARG B 1 302 ? -5.043 -32.219 -17.156 1 96.56 302 ARG B O 1
ATOM 7085 N N . THR B 1 303 ? -3.879 -30.484 -16.484 1 96.06 303 THR B N 1
ATOM 7086 C CA . THR B 1 303 ? -2.662 -31.266 -16.297 1 96.06 303 THR B CA 1
ATOM 7087 C C . THR B 1 303 ? -2.783 -32.188 -15.086 1 96.06 303 THR B C 1
ATOM 7089 O O . THR B 1 303 ? -1.969 -33.094 -14.891 1 96.06 303 THR B O 1
ATOM 7092 N N . LEU B 1 304 ? -3.816 -32.031 -14.25 1 97.62 304 LEU B N 1
ATOM 7093 C CA . LEU B 1 304 ? -4.016 -32.812 -13.039 1 97.62 304 LEU B CA 1
ATOM 7094 C C . LEU B 1 304 ? -4.973 -33.969 -13.289 1 97.62 304 LEU B C 1
ATOM 7096 O O . LEU B 1 304 ? -5.141 -34.844 -12.438 1 97.62 304 LEU B O 1
ATOM 7100 N N . PHE B 1 305 ? -5.562 -34.031 -14.469 1 97.19 305 PHE B N 1
ATOM 7101 C CA . PHE B 1 305 ? -6.594 -35.031 -14.75 1 97.19 305 PHE B CA 1
ATOM 7102 C C . PHE B 1 305 ? -6.047 -36.438 -14.578 1 97.19 305 PHE B C 1
ATOM 7104 O O . PHE B 1 305 ? -4.914 -36.719 -14.969 1 97.19 305 PHE B O 1
ATOM 7111 N N . ARG B 1 306 ? -6.832 -37.25 -13.906 1 96.25 306 ARG B N 1
ATOM 7112 C CA . ARG B 1 306 ? -6.598 -38.656 -13.727 1 96.25 306 ARG B CA 1
ATOM 7113 C C . ARG B 1 306 ? -5.379 -38.938 -12.852 1 96.25 306 ARG B C 1
ATOM 7115 O O . ARG B 1 306 ? -4.656 -39.906 -13.047 1 96.25 306 ARG B O 1
ATOM 7122 N N . LYS B 1 307 ? -5.117 -37.969 -11.984 1 96.62 307 LYS B N 1
ATOM 7123 C CA . LYS B 1 307 ? -3.938 -38.125 -11.133 1 96.62 307 LYS B CA 1
ATOM 7124 C C . LYS B 1 307 ? -4.316 -38.062 -9.656 1 96.62 307 LYS B C 1
ATOM 7126 O O . LYS B 1 307 ? -3.439 -38.031 -8.789 1 96.62 307 LYS B O 1
ATOM 7131 N N . ASN B 1 308 ? -5.617 -37.906 -9.359 1 97.06 308 ASN B N 1
ATOM 7132 C CA . ASN B 1 308 ? -6.191 -38 -8.023 1 97.06 308 ASN B CA 1
ATOM 7133 C C . ASN B 1 308 ? -5.723 -36.844 -7.133 1 97.06 308 ASN B C 1
ATOM 7135 O O . ASN B 1 308 ? -5.438 -37.062 -5.949 1 97.06 308 ASN B O 1
ATOM 7139 N N . HIS B 1 309 ? -5.484 -35.656 -7.699 1 97.81 309 HIS B N 1
ATOM 7140 C CA . HIS B 1 309 ? -5.148 -34.469 -6.941 1 97.81 309 HIS B CA 1
ATOM 7141 C C . HIS B 1 309 ? -6.363 -33.906 -6.203 1 97.81 309 HIS B C 1
ATOM 7143 O O . HIS B 1 309 ? -7.5 -34.312 -6.5 1 97.81 309 HIS B O 1
ATOM 7149 N N . ARG B 1 310 ? -6.129 -33.125 -5.16 1 97.75 310 ARG B N 1
ATOM 7150 C CA . ARG B 1 310 ? -7.141 -32.312 -4.469 1 97.75 310 ARG B CA 1
ATOM 7151 C C . ARG B 1 310 ? -7 -30.844 -4.805 1 97.75 310 ARG B C 1
ATOM 7153 O O . ARG B 1 310 ? -5.898 -30.297 -4.77 1 97.75 310 ARG B O 1
ATOM 7160 N N . VAL B 1 311 ? -8.078 -30.234 -5.145 1 98.38 311 VAL B N 1
ATOM 7161 C CA . VAL B 1 311 ? -8.023 -28.844 -5.551 1 98.38 311 VAL B CA 1
ATOM 7162 C C . VAL B 1 311 ? -9.008 -28.016 -4.73 1 98.38 311 VAL B C 1
ATOM 7164 O O . VAL B 1 311 ? -10.148 -28.438 -4.52 1 98.38 311 VAL B O 1
ATOM 7167 N N . TYR B 1 312 ? -8.555 -26.891 -4.277 1 98.31 312 TYR B N 1
ATOM 7168 C CA . TYR B 1 312 ? -9.375 -26 -3.463 1 98.31 312 TYR B CA 1
ATOM 7169 C C . TYR B 1 312 ? -9.562 -24.656 -4.148 1 98.31 312 TYR B C 1
ATOM 7171 O O . TYR B 1 312 ? -8.633 -24.125 -4.754 1 98.31 312 TYR B O 1
ATOM 7179 N N . PHE B 1 313 ? -10.75 -24.047 -4.137 1 96.69 313 PHE B N 1
ATOM 7180 C CA . PHE B 1 313 ? -11 -22.734 -4.715 1 96.69 313 PHE B CA 1
ATOM 7181 C C . PHE B 1 313 ? -12.18 -22.062 -4.023 1 96.69 313 PHE B C 1
ATOM 7183 O O . PHE B 1 313 ? -12.859 -22.672 -3.207 1 96.69 313 PHE B O 1
ATOM 7190 N N . ASP B 1 314 ? -12.352 -20.797 -4.281 1 92.62 314 ASP B N 1
ATOM 7191 C CA . ASP B 1 314 ? -13.312 -20 -3.52 1 92.62 314 ASP B CA 1
ATOM 7192 C C . ASP B 1 314 ? -14.688 -20.031 -4.176 1 92.62 314 ASP B C 1
ATOM 7194 O O . ASP B 1 314 ? -14.914 -20.781 -5.129 1 92.62 314 ASP B O 1
ATOM 7198 N N . ASN B 1 315 ? -15.633 -19.266 -3.648 1 91.06 315 ASN B N 1
ATOM 7199 C CA . ASN B 1 315 ? -17.047 -19.297 -4.035 1 91.06 315 ASN B CA 1
ATOM 7200 C C . ASN B 1 315 ? -17.25 -18.75 -5.449 1 91.06 315 ASN B C 1
ATOM 7202 O O . ASN B 1 315 ? -18.234 -19.094 -6.105 1 91.06 315 ASN B O 1
ATOM 7206 N N . PHE B 1 316 ? -16.281 -18.078 -5.895 1 86.81 316 PHE B N 1
ATOM 7207 C CA . PHE B 1 316 ? -16.375 -17.547 -7.254 1 86.81 316 PHE B CA 1
ATOM 7208 C C . PHE B 1 316 ? -16.359 -18.688 -8.266 1 86.81 316 PHE B C 1
ATOM 7210 O O . PHE B 1 316 ? -17.047 -18.641 -9.289 1 86.81 316 PHE B O 1
ATOM 7217 N N . PHE B 1 317 ? -15.617 -19.625 -7.949 1 91.81 317 PHE B N 1
ATOM 7218 C CA . PHE B 1 317 ? -15.383 -20.719 -8.891 1 91.81 317 PHE B CA 1
ATOM 7219 C C . PHE B 1 317 ? -16.328 -21.875 -8.633 1 91.81 317 PHE B C 1
ATOM 7221 O O . PHE B 1 317 ? -16.609 -22.672 -9.531 1 91.81 317 PHE B O 1
ATOM 7228 N N . THR B 1 318 ? -16.812 -22 -7.496 1 93.69 318 THR B N 1
ATOM 7229 C CA . THR B 1 318 ? -17.438 -23.234 -7.027 1 93.69 318 THR B CA 1
ATOM 7230 C C . THR B 1 318 ? -18.859 -23.359 -7.582 1 93.69 318 THR B C 1
ATOM 7232 O O . THR B 1 318 ? -19.672 -22.453 -7.43 1 93.69 318 THR B O 1
ATOM 7235 N N . SER B 1 319 ? -19.094 -24.422 -8.219 1 93.12 319 SER B N 1
ATOM 7236 C CA . SER B 1 319 ? -20.406 -24.844 -8.688 1 93.12 319 SER B CA 1
ATOM 7237 C C . SER B 1 319 ? -20.562 -26.359 -8.656 1 93.12 319 SER B C 1
ATOM 7239 O O . SER B 1 319 ? -19.562 -27.078 -8.664 1 93.12 319 SER B O 1
ATOM 7241 N N . TYR B 1 320 ? -21.781 -26.797 -8.5 1 94.19 320 TYR B N 1
ATOM 7242 C CA . TYR B 1 320 ? -22.031 -28.234 -8.508 1 94.19 320 TYR B CA 1
ATOM 7243 C C . TYR B 1 320 ? -21.516 -28.859 -9.797 1 94.19 320 TYR B C 1
ATOM 7245 O O . TYR B 1 320 ? -20.875 -29.906 -9.773 1 94.19 320 TYR B O 1
ATOM 7253 N N . ALA B 1 321 ? -21.766 -28.234 -10.859 1 92.56 321 ALA B N 1
ATOM 7254 C CA . ALA B 1 321 ? -21.375 -28.75 -12.164 1 92.56 321 ALA B CA 1
ATOM 7255 C C . ALA B 1 321 ? -19.859 -28.906 -12.258 1 92.56 321 ALA B C 1
ATOM 7257 O O . ALA B 1 321 ? -19.375 -29.906 -12.789 1 92.56 321 ALA B O 1
ATOM 7258 N N . LEU B 1 322 ? -19.172 -27.984 -11.766 1 94.62 322 LEU B N 1
ATOM 7259 C CA . LEU B 1 322 ? -17.719 -28.016 -11.812 1 94.62 322 LEU B CA 1
ATOM 7260 C C . LEU B 1 322 ? -17.172 -29.172 -10.977 1 94.62 322 LEU B C 1
ATOM 7262 O O . LEU B 1 322 ? -16.312 -29.938 -11.445 1 94.62 322 LEU B O 1
ATOM 7266 N N . LEU B 1 323 ? -17.656 -29.328 -9.781 1 96 323 LEU B N 1
ATOM 7267 C CA . LEU B 1 323 ? -17.156 -30.391 -8.914 1 96 323 LEU B CA 1
ATOM 7268 C C . LEU B 1 323 ? -17.484 -31.766 -9.492 1 96 323 LEU B C 1
ATOM 7270 O O . LEU B 1 323 ? -16.656 -32.688 -9.438 1 96 323 LEU B O 1
ATOM 7274 N N . SER B 1 324 ? -18.734 -31.875 -9.938 1 95 324 SER B N 1
ATOM 7275 C CA . SER B 1 324 ? -19.125 -33.125 -10.57 1 95 324 SER B CA 1
ATOM 7276 C C . SER B 1 324 ? -18.219 -33.469 -11.742 1 95 324 SER B C 1
ATOM 7278 O O . SER B 1 324 ? -17.781 -34.625 -11.883 1 95 324 SER B O 1
ATOM 7280 N N . PHE B 1 325 ? -17.922 -32.531 -12.516 1 95.12 325 PHE B N 1
ATOM 7281 C CA . PHE B 1 325 ? -17.062 -32.75 -13.68 1 95.12 325 PHE B CA 1
ATOM 7282 C C . PHE B 1 325 ? -15.648 -33.125 -13.242 1 95.12 325 PHE B C 1
ATOM 7284 O O . PHE B 1 325 ? -15.078 -34.094 -13.766 1 95.12 325 PHE B O 1
ATOM 7291 N N . LEU B 1 326 ? -15.055 -32.375 -12.359 1 96.62 326 LEU B N 1
ATOM 7292 C CA . LEU B 1 326 ? -13.703 -32.656 -11.891 1 96.62 326 LEU B CA 1
ATOM 7293 C C . LEU B 1 326 ? -13.602 -34.062 -11.305 1 96.62 326 LEU B C 1
ATOM 7295 O O . LEU B 1 326 ? -12.594 -34.75 -11.492 1 96.62 326 LEU B O 1
ATOM 7299 N N . LYS B 1 327 ? -14.617 -34.438 -10.633 1 95.62 327 LYS B N 1
ATOM 7300 C CA . LYS B 1 327 ? -14.641 -35.781 -10.055 1 95.62 327 LYS B CA 1
ATOM 7301 C C . LYS B 1 327 ? -14.547 -36.844 -11.141 1 95.62 327 LYS B C 1
ATOM 7303 O O . LYS B 1 327 ? -13.852 -37.844 -10.969 1 95.62 327 LYS B O 1
ATOM 7308 N N . THR B 1 328 ? -15.242 -36.625 -12.211 1 95.19 328 THR B N 1
ATOM 7309 C CA . THR B 1 328 ? -15.188 -37.594 -13.32 1 95.19 328 THR B CA 1
ATOM 7310 C C . THR B 1 328 ? -13.766 -37.688 -13.867 1 95.19 328 THR B C 1
ATOM 7312 O O . THR B 1 328 ? -13.391 -38.688 -14.453 1 95.19 328 THR B O 1
ATOM 7315 N N . GLN B 1 329 ? -12.977 -36.656 -13.695 1 96 329 GLN B N 1
ATOM 7316 C CA . GLN B 1 329 ? -11.594 -36.625 -14.172 1 96 329 GLN B CA 1
ATOM 7317 C C . GLN B 1 329 ? -10.633 -37.062 -13.07 1 96 329 GLN B C 1
ATOM 7319 O O . GLN B 1 329 ? -9.414 -36.875 -13.203 1 96 329 GLN B O 1
ATOM 7324 N N . ASN B 1 330 ? -11.164 -37.562 -11.977 1 96 330 ASN B N 1
ATOM 7325 C CA . ASN B 1 330 ? -10.391 -38 -10.82 1 96 330 ASN B CA 1
ATOM 7326 C C . ASN B 1 330 ? -9.625 -36.844 -10.18 1 96 330 ASN B C 1
ATOM 7328 O O . ASN B 1 330 ? -8.453 -36.969 -9.836 1 96 330 ASN B O 1
ATOM 7332 N N . VAL B 1 331 ? -10.156 -35.688 -10.195 1 97.12 331 VAL B N 1
ATOM 7333 C CA . VAL B 1 331 ? -9.727 -34.531 -9.43 1 97.12 331 VAL B CA 1
ATOM 7334 C C . VAL B 1 331 ? -10.766 -34.188 -8.359 1 97.12 331 VAL B C 1
ATOM 7336 O O . VAL B 1 331 ? -11.938 -33.969 -8.672 1 97.12 331 VAL B O 1
ATOM 7339 N N . PHE B 1 332 ? -10.414 -34.219 -7.148 1 97.31 332 PHE B N 1
ATOM 7340 C CA . PHE B 1 332 ? -11.344 -34.031 -6.047 1 97.31 332 PHE B CA 1
ATOM 7341 C C . PHE B 1 332 ? -11.258 -32.625 -5.488 1 97.31 332 PHE B C 1
ATOM 7343 O O . PHE B 1 332 ? -10.219 -32.219 -4.98 1 97.31 332 PHE B O 1
ATOM 7350 N N . ALA B 1 333 ? -12.375 -31.938 -5.551 1 97.25 333 ALA B N 1
ATOM 7351 C CA . ALA B 1 333 ? -12.352 -30.5 -5.266 1 97.25 333 ALA B CA 1
ATOM 7352 C C . ALA B 1 333 ? -13.164 -30.172 -4.016 1 97.25 333 ALA B C 1
ATOM 7354 O O . ALA B 1 333 ? -13.992 -30.984 -3.582 1 97.25 333 ALA B O 1
ATOM 7355 N N . CYS B 1 334 ? -12.828 -29.094 -3.43 1 97.31 334 CYS B N 1
ATOM 7356 C CA . CYS B 1 334 ? -13.539 -28.516 -2.299 1 97.31 334 CYS B CA 1
ATOM 7357 C C . CYS B 1 334 ? -13.562 -26.984 -2.396 1 97.31 334 CYS B C 1
ATOM 7359 O O . CYS B 1 334 ? -12.531 -26.359 -2.645 1 97.31 334 CYS B O 1
ATOM 7361 N N . GLY B 1 335 ? -14.695 -26.391 -2.268 1 96.38 335 GLY B N 1
ATOM 7362 C CA . GLY B 1 335 ? -14.812 -24.938 -2.336 1 96.38 335 GLY B CA 1
ATOM 7363 C C . GLY B 1 335 ? -16.016 -24.406 -1.588 1 96.38 335 GLY B C 1
ATOM 7364 O O . GLY B 1 335 ? -17 -25.125 -1.371 1 96.38 335 GLY B O 1
ATOM 7365 N N . THR B 1 336 ? -15.945 -23.219 -1.101 1 95 336 THR B N 1
ATOM 7366 C CA . THR B 1 336 ? -17.109 -22.562 -0.514 1 95 336 THR B CA 1
ATOM 7367 C C . THR B 1 336 ? -18.141 -22.219 -1.589 1 95 336 THR B C 1
ATOM 7369 O O . THR B 1 336 ? -17.781 -22.016 -2.75 1 95 336 THR B O 1
ATOM 7372 N N . VAL B 1 337 ? -19.391 -22.203 -1.223 1 94.12 337 VAL B N 1
ATOM 7373 C CA . VAL B 1 337 ? -20.422 -21.969 -2.221 1 94.12 337 VAL B CA 1
ATOM 7374 C C . VAL B 1 337 ? -21.516 -21.078 -1.63 1 94.12 337 VAL B C 1
ATOM 7376 O O . VAL B 1 337 ? -21.812 -21.172 -0.436 1 94.12 337 VAL B O 1
ATOM 7379 N N . MET B 1 338 ? -21.984 -20.219 -2.434 1 90.44 338 MET B N 1
ATOM 7380 C CA . MET B 1 338 ? -23.172 -19.484 -2.068 1 90.44 338 MET B CA 1
ATOM 7381 C C . MET B 1 338 ? -24.438 -20.312 -2.318 1 90.44 338 MET B C 1
ATOM 7383 O O . MET B 1 338 ? -24.609 -20.844 -3.41 1 90.44 338 MET B O 1
ATOM 7387 N N . MET B 1 339 ? -25.281 -20.359 -1.424 1 90.19 339 MET B N 1
ATOM 7388 C CA . MET B 1 339 ? -26.422 -21.281 -1.451 1 90.19 339 MET B CA 1
ATOM 7389 C C . MET B 1 339 ? -27.453 -20.844 -2.482 1 90.19 339 MET B C 1
ATOM 7391 O O . MET B 1 339 ? -28.359 -21.594 -2.82 1 90.19 339 MET B O 1
ATOM 7395 N N . ASN B 1 340 ? -27.297 -19.703 -3.014 1 86.12 340 ASN B N 1
ATOM 7396 C CA . ASN B 1 340 ? -28.234 -19.234 -4.031 1 86.12 340 ASN B CA 1
ATOM 7397 C C . ASN B 1 340 ? -27.859 -19.75 -5.418 1 86.12 340 ASN B C 1
ATOM 7399 O O . ASN B 1 340 ? -28.578 -19.531 -6.387 1 86.12 340 ASN B O 1
ATOM 7403 N N . ARG B 1 341 ? -26.812 -20.531 -5.578 1 87.06 341 ARG B N 1
ATOM 7404 C CA . ARG B 1 341 ? -26.375 -21.062 -6.867 1 87.06 341 ARG B CA 1
ATOM 7405 C C . ARG B 1 341 ? -27.281 -22.188 -7.34 1 87.06 341 ARG B C 1
ATOM 7407 O O . ARG B 1 341 ? -28.062 -22.734 -6.555 1 87.06 341 ARG B O 1
ATOM 7414 N N . LYS B 1 342 ? -27.125 -22.547 -8.531 1 85.88 342 LYS B N 1
ATOM 7415 C CA . LYS B 1 342 ? -27.969 -23.578 -9.141 1 85.88 342 LYS B CA 1
ATOM 7416 C C . LYS B 1 342 ? -27.562 -24.969 -8.656 1 85.88 342 LYS B C 1
ATOM 7418 O O . LYS B 1 342 ? -26.391 -25.203 -8.344 1 85.88 342 LYS B O 1
ATOM 7423 N N . ASN B 1 343 ? -28.562 -25.891 -8.602 1 90.75 343 ASN B N 1
ATOM 7424 C CA . ASN B 1 343 ? -28.375 -27.328 -8.391 1 90.75 343 ASN B CA 1
ATOM 7425 C C . ASN B 1 343 ? -27.828 -27.625 -6.996 1 90.75 343 ASN B C 1
ATOM 7427 O O . ASN B 1 343 ? -26.984 -28.5 -6.828 1 90.75 343 ASN B O 1
ATOM 7431 N N . LEU B 1 344 ? -28.203 -26.75 -6.133 1 92.44 344 LEU B N 1
ATOM 7432 C CA . LEU B 1 344 ? -27.844 -26.984 -4.738 1 92.44 344 LEU B CA 1
ATOM 7433 C C . LEU B 1 344 ? -29.047 -27.5 -3.949 1 92.44 344 LEU B C 1
ATOM 7435 O O . LEU B 1 344 ? -30.188 -27.297 -4.367 1 92.44 344 LEU B O 1
ATOM 7439 N N . PRO B 1 345 ? -28.781 -28.172 -2.912 1 92.38 345 PRO B N 1
ATOM 7440 C CA . PRO B 1 345 ? -29.906 -28.734 -2.16 1 92.38 345 PRO B CA 1
ATOM 7441 C C . PRO B 1 345 ? -30.766 -27.656 -1.496 1 92.38 345 PRO B C 1
ATOM 7443 O O . PRO B 1 345 ? -30.25 -26.656 -1.003 1 92.38 345 PRO B O 1
ATOM 7446 N N . LYS B 1 346 ? -32 -27.906 -1.479 1 85.62 346 LYS B N 1
ATOM 7447 C CA . LYS B 1 346 ? -32.938 -27 -0.833 1 85.62 346 LYS B CA 1
ATOM 7448 C C . LYS B 1 346 ? -33.406 -27.562 0.502 1 85.62 346 LYS B C 1
ATOM 7450 O O . LYS B 1 346 ? -34.125 -26.891 1.254 1 85.62 346 LYS B O 1
ATOM 7455 N N . ASN B 1 347 ? -32.969 -28.75 0.833 1 82.31 347 ASN B N 1
ATOM 7456 C CA . ASN B 1 347 ? -33.438 -29.438 2.023 1 82.31 347 ASN B CA 1
ATOM 7457 C C . ASN B 1 347 ? -32.5 -29.266 3.203 1 82.31 347 ASN B C 1
ATOM 7459 O O . ASN B 1 347 ? -32.562 -30.016 4.172 1 82.31 347 ASN B O 1
ATOM 7463 N N . LEU B 1 348 ? -31.562 -28.344 3.078 1 89.69 348 LEU B N 1
ATOM 7464 C CA . LEU B 1 348 ? -30.688 -28.109 4.223 1 89.69 348 LEU B CA 1
ATOM 7465 C C . LEU B 1 348 ? -31.344 -27.172 5.227 1 89.69 348 LEU B C 1
ATOM 7467 O O . LEU B 1 348 ? -32.219 -26.391 4.867 1 89.69 348 LEU B O 1
ATOM 7471 N N . LEU B 1 349 ? -30.891 -27.266 6.434 1 87.81 349 LEU B N 1
ATOM 7472 C CA . LEU B 1 349 ? -31.453 -26.453 7.508 1 87.81 349 LEU B CA 1
ATOM 7473 C C . LEU B 1 349 ? -31.188 -24.984 7.266 1 87.81 349 LEU B C 1
ATOM 7475 O O . LEU B 1 349 ? -30.141 -24.609 6.742 1 87.81 349 LEU B O 1
ATOM 7479 N N . GLU B 1 350 ? -32.156 -24.188 7.672 1 87.38 350 GLU B N 1
ATOM 7480 C CA . GLU B 1 350 ? -32 -22.734 7.551 1 87.38 350 GLU B CA 1
ATOM 7481 C C . GLU B 1 350 ? -30.922 -22.219 8.484 1 87.38 350 GLU B C 1
ATOM 7483 O O . GLU B 1 350 ? -30.641 -22.812 9.523 1 87.38 350 GLU B O 1
ATOM 7488 N N . ASP B 1 351 ? -30.375 -21.156 8.109 1 86.56 351 ASP B N 1
ATOM 7489 C CA . ASP B 1 351 ? -29.266 -20.547 8.844 1 86.56 351 ASP B CA 1
ATOM 7490 C C . ASP B 1 351 ? -29.656 -20.234 10.281 1 86.56 351 ASP B C 1
ATOM 7492 O O . ASP B 1 351 ? -28.844 -20.406 11.203 1 86.56 351 ASP B O 1
ATOM 7496 N N . LYS B 1 352 ? -30.906 -19.812 10.484 1 85.69 352 LYS B N 1
ATOM 7497 C CA . LYS B 1 352 ? -31.375 -19.359 11.789 1 85.69 352 LYS B CA 1
ATOM 7498 C C . LYS B 1 352 ? -31.5 -20.531 12.766 1 85.69 352 LYS B C 1
ATOM 7500 O O . LYS B 1 352 ? -31.453 -20.344 13.984 1 85.69 352 LYS B O 1
ATOM 7505 N N . ILE B 1 353 ? -31.656 -21.719 12.258 1 87.44 353 ILE B N 1
ATOM 7506 C CA . ILE B 1 353 ? -31.906 -22.906 13.078 1 87.44 353 ILE B CA 1
ATOM 7507 C C . ILE B 1 353 ? -30.578 -23.484 13.562 1 87.44 353 ILE B C 1
ATOM 7509 O O . ILE B 1 353 ? -30.5 -24.047 14.656 1 87.44 353 ILE B O 1
ATOM 7513 N N . LEU B 1 354 ? -29.578 -23.281 12.82 1 91.25 354 LEU B N 1
ATOM 7514 C CA . LEU B 1 354 ? -28.281 -23.844 13.156 1 91.25 354 LEU B CA 1
ATOM 7515 C C . LEU B 1 354 ? -27.609 -23.062 14.273 1 91.25 354 LEU B C 1
ATOM 7517 O O . LEU B 1 354 ? -27.578 -21.828 14.25 1 91.25 354 LEU B O 1
ATOM 7521 N N . LYS B 1 355 ? -27.156 -23.734 15.297 1 90.44 355 LYS B N 1
ATOM 7522 C CA . LYS B 1 355 ? -26.359 -23.141 16.359 1 90.44 355 LYS B CA 1
ATOM 7523 C C . LYS B 1 355 ? -24.875 -23.234 16.062 1 90.44 355 LYS B C 1
ATOM 7525 O O . LYS B 1 355 ? -24.469 -23.969 15.156 1 90.44 355 LYS B O 1
ATOM 7530 N N . GLN B 1 356 ? -24.172 -22.516 16.781 1 89.5 356 GLN B N 1
ATOM 7531 C CA . GLN B 1 356 ? -22.734 -22.516 16.547 1 89.5 356 GLN B CA 1
ATOM 7532 C C . GLN B 1 356 ? -22.141 -23.906 16.75 1 89.5 356 GLN B C 1
ATOM 7534 O O . GLN B 1 356 ? -22.375 -24.547 17.766 1 89.5 356 GLN B O 1
ATOM 7539 N N . GLY B 1 357 ? -21.438 -24.375 15.773 1 90.25 357 GLY B N 1
ATOM 7540 C CA . GLY B 1 357 ? -20.812 -25.688 15.836 1 90.25 357 GLY B CA 1
ATOM 7541 C C . GLY B 1 357 ? -21.641 -26.766 15.156 1 90.25 357 GLY B C 1
ATOM 7542 O O . GLY B 1 357 ? -21.156 -27.891 14.938 1 90.25 357 GLY B O 1
ATOM 7543 N N . GLU B 1 358 ? -22.812 -26.469 14.844 1 92.5 358 GLU B N 1
ATOM 7544 C CA . GLU B 1 358 ? -23.672 -27.438 14.172 1 92.5 358 GLU B CA 1
ATOM 7545 C C . GLU B 1 358 ? -23.531 -27.344 12.656 1 92.5 358 GLU B C 1
ATOM 7547 O O . GLU B 1 358 ? -23.172 -26.297 12.125 1 92.5 358 GLU B O 1
ATOM 7552 N N . PHE B 1 359 ? -23.672 -28.469 11.992 1 93.12 359 PHE B N 1
ATOM 7553 C CA . PHE B 1 359 ? -23.625 -28.469 10.539 1 93.12 359 PHE B CA 1
ATOM 7554 C C . PHE B 1 359 ? -24.609 -29.484 9.969 1 93.12 359 PHE B C 1
ATOM 7556 O O . PHE B 1 359 ? -25.031 -30.406 10.672 1 93.12 359 PHE B O 1
ATOM 7563 N N . ASP B 1 360 ? -25.094 -29.219 8.875 1 93.81 360 ASP B N 1
ATOM 7564 C CA . ASP B 1 360 ? -26 -30.062 8.086 1 93.81 360 ASP B CA 1
ATOM 7565 C C . ASP B 1 360 ? -25.438 -30.312 6.691 1 93.81 360 ASP B C 1
ATOM 7567 O O . ASP B 1 360 ? -24.609 -29.547 6.203 1 93.81 360 ASP B O 1
ATOM 7571 N N . TRP B 1 361 ? -25.766 -31.547 6.125 1 94.56 361 TRP B N 1
ATOM 7572 C CA . TRP B 1 361 ? -25.203 -31.859 4.816 1 94.56 361 TRP B CA 1
ATOM 7573 C C . TRP B 1 361 ? -26.156 -32.719 4 1 94.56 361 TRP B C 1
ATOM 7575 O O . TRP B 1 361 ? -27.109 -33.281 4.543 1 94.56 361 TRP B O 1
ATOM 7585 N N . ALA B 1 362 ? -26 -32.688 2.777 1 95 362 ALA B N 1
ATOM 7586 C CA . ALA B 1 362 ? -26.672 -33.531 1.811 1 95 362 ALA B CA 1
ATOM 7587 C C . ALA B 1 362 ? -25.719 -34.031 0.733 1 95 362 ALA B C 1
ATOM 7589 O O . ALA B 1 362 ? -24.734 -33.344 0.404 1 95 362 ALA B O 1
ATOM 7590 N N . VAL B 1 363 ? -25.969 -35.25 0.222 1 94.69 363 VAL B N 1
ATOM 7591 C CA . VAL B 1 363 ? -25.094 -35.875 -0.782 1 94.69 363 VAL B CA 1
ATOM 7592 C C . VAL B 1 363 ? -25.859 -36 -2.098 1 94.69 363 VAL B C 1
ATOM 7594 O O . VAL B 1 363 ? -27.016 -36.438 -2.107 1 94.69 363 VAL B O 1
ATOM 7597 N N . SER B 1 364 ? -25.172 -35.656 -3.115 1 93.94 364 SER B N 1
ATOM 7598 C CA . SER B 1 364 ? -25.781 -35.781 -4.434 1 93.94 364 SER B CA 1
ATOM 7599 C C . SER B 1 364 ? -25.641 -37.188 -4.984 1 93.94 364 SER B C 1
ATOM 7601 O O . SER B 1 364 ? -24.891 -38 -4.43 1 93.94 364 SER B O 1
ATOM 7603 N N . GLU B 1 365 ? -26.297 -37.375 -6.082 1 90.31 365 GLU B N 1
ATOM 7604 C CA . GLU B 1 365 ? -26.234 -38.688 -6.754 1 90.31 365 GLU B CA 1
ATOM 7605 C C . GLU B 1 365 ? -24.812 -38.969 -7.246 1 90.31 365 GLU B C 1
ATOM 7607 O O . GLU B 1 365 ? -24.391 -40.125 -7.27 1 90.31 365 GLU B O 1
ATOM 7612 N N . GLU B 1 366 ? -24.109 -37.938 -7.617 1 90.31 366 GLU B N 1
ATOM 7613 C CA . GLU B 1 366 ? -22.734 -38.094 -8.102 1 90.31 366 GLU B CA 1
ATOM 7614 C C . GLU B 1 366 ? -21.734 -38.094 -6.945 1 90.31 366 GLU B C 1
ATOM 7616 O O . GLU B 1 366 ? -20.531 -38 -7.164 1 90.31 366 GLU B O 1
ATOM 7621 N N . ASN B 1 367 ? -22.219 -38.156 -5.754 1 92.81 367 ASN B N 1
ATOM 7622 C CA . ASN B 1 367 ? -21.422 -38.281 -4.539 1 92.81 367 ASN B CA 1
ATOM 7623 C C . ASN B 1 367 ? -20.656 -36.969 -4.27 1 92.81 367 ASN B C 1
ATOM 7625 O O . ASN B 1 367 ? -19.438 -37.031 -4.035 1 92.81 367 ASN B O 1
ATOM 7629 N N . VAL B 1 368 ? -21.297 -35.875 -4.473 1 94.81 368 VAL B N 1
ATOM 7630 C CA . VAL B 1 368 ? -20.828 -34.562 -4.035 1 94.81 368 VAL B CA 1
ATOM 7631 C C . VAL B 1 368 ? -21.594 -34.125 -2.789 1 94.81 368 VAL B C 1
ATOM 7633 O O . VAL B 1 368 ? -22.812 -34.281 -2.727 1 94.81 368 VAL B O 1
ATOM 7636 N N . VAL B 1 369 ? -20.922 -33.688 -1.84 1 95.5 369 VAL B N 1
ATOM 7637 C CA . VAL B 1 369 ? -21.547 -33.312 -0.58 1 95.5 369 VAL B CA 1
ATOM 7638 C C . VAL B 1 369 ? -21.703 -31.797 -0.5 1 95.5 369 VAL B C 1
ATOM 7640 O O . VAL B 1 369 ? -20.781 -31.047 -0.861 1 95.5 369 VAL B O 1
ATOM 7643 N N . CYS B 1 370 ? -22.812 -31.328 -0.193 1 95.56 370 CYS B N 1
ATOM 7644 C CA . CYS B 1 370 ? -23.062 -29.938 0.171 1 95.56 370 CYS B CA 1
ATOM 7645 C C . CYS B 1 370 ? -23.234 -29.781 1.679 1 95.56 370 CYS B C 1
ATOM 7647 O O . CYS B 1 370 ? -24.125 -30.406 2.27 1 95.56 370 CYS B O 1
ATOM 7649 N N . MET B 1 371 ? -22.375 -29.031 2.23 1 94.69 371 MET B N 1
ATOM 7650 C CA . MET B 1 371 ? -22.344 -28.906 3.686 1 94.69 371 MET B CA 1
ATOM 7651 C C . MET B 1 371 ? -22.578 -27.469 4.117 1 94.69 371 MET B C 1
ATOM 7653 O O . MET B 1 371 ? -22.047 -26.531 3.51 1 94.69 371 MET B O 1
ATOM 7657 N N . LYS B 1 372 ? -23.359 -27.297 5.145 1 94.44 372 LYS B N 1
ATOM 7658 C CA . LYS B 1 372 ? -23.625 -26 5.781 1 94.44 372 LYS B CA 1
ATOM 7659 C C . LYS B 1 372 ? -23.203 -26.016 7.25 1 94.44 372 LYS B C 1
ATOM 7661 O O . LYS B 1 372 ? -23.656 -26.891 8.008 1 94.44 372 LYS B O 1
ATOM 7666 N N . TRP B 1 373 ? -22.312 -25.125 7.656 1 94.12 373 TRP B N 1
ATOM 7667 C CA . TRP B 1 373 ? -21.766 -25.078 9.008 1 94.12 373 TRP B CA 1
ATOM 7668 C C . TRP B 1 373 ? -21.938 -23.688 9.617 1 94.12 373 TRP B C 1
ATOM 7670 O O . TRP B 1 373 ? -21.688 -22.688 8.953 1 94.12 373 TRP B O 1
ATOM 7680 N N . LYS B 1 374 ? -22.375 -23.672 10.844 1 92.69 374 LYS B N 1
ATOM 7681 C CA . LYS B 1 374 ? -22.562 -22.406 11.539 1 92.69 374 LYS B CA 1
ATOM 7682 C C . LYS B 1 374 ? -21.422 -22.125 12.516 1 92.69 374 LYS B C 1
ATOM 7684 O O . LYS B 1 374 ? -21.203 -22.891 13.453 1 92.69 374 LYS B O 1
ATOM 7689 N N . ASP B 1 375 ? -20.719 -21.109 12.25 1 88.75 375 ASP B N 1
ATOM 7690 C CA . ASP B 1 375 ? -19.781 -20.531 13.219 1 88.75 375 ASP B CA 1
ATOM 7691 C C . ASP B 1 375 ? -20.297 -19.203 13.766 1 88.75 375 ASP B C 1
ATOM 7693 O O . ASP B 1 375 ? -21.375 -19.141 14.359 1 88.75 375 ASP B O 1
ATOM 7697 N N . LYS B 1 376 ? -19.578 -18.109 13.523 1 79.25 376 LYS B N 1
ATOM 7698 C CA . LYS B 1 376 ? -20.188 -16.797 13.742 1 79.25 376 LYS B CA 1
ATOM 7699 C C . LYS B 1 376 ? -21.156 -16.453 12.625 1 79.25 376 LYS B C 1
ATOM 7701 O O . LYS B 1 376 ? -22.219 -15.852 12.883 1 79.25 376 LYS B O 1
ATOM 7706 N N . ARG B 1 377 ? -20.75 -16.969 11.469 1 86.75 377 ARG B N 1
ATOM 7707 C CA . ARG B 1 377 ? -21.594 -16.922 10.281 1 86.75 377 ARG B CA 1
ATOM 7708 C C . ARG B 1 377 ? -21.75 -18.312 9.664 1 86.75 377 ARG B C 1
ATOM 7710 O O . ARG B 1 377 ? -21 -19.234 10.008 1 86.75 377 ARG B O 1
ATOM 7717 N N . THR B 1 378 ? -22.734 -18.391 8.906 1 91.25 378 THR B N 1
ATOM 7718 C CA . THR B 1 378 ? -22.953 -19.656 8.234 1 91.25 378 THR B CA 1
ATOM 7719 C C . THR B 1 378 ? -22.078 -19.781 6.992 1 91.25 378 THR B C 1
ATOM 7721 O O . THR B 1 378 ? -22 -18.844 6.191 1 91.25 378 THR B O 1
ATOM 7724 N N . VAL B 1 379 ? -21.359 -20.859 6.922 1 93.5 379 VAL B N 1
ATOM 7725 C CA . VAL B 1 379 ? -20.5 -21.125 5.77 1 93.5 379 VAL B CA 1
ATOM 7726 C C . VAL B 1 379 ? -20.953 -22.406 5.086 1 93.5 379 VAL B C 1
ATOM 7728 O O . VAL B 1 379 ? -21.234 -23.406 5.75 1 93.5 379 VAL B O 1
ATOM 7731 N N . SER B 1 380 ? -21.094 -22.406 3.801 1 94.56 380 SER B N 1
ATOM 7732 C CA . SER B 1 380 ? -21.453 -23.578 3.023 1 94.56 380 SER B CA 1
ATOM 7733 C C . SER B 1 380 ? -20.297 -24.016 2.125 1 94.56 380 SER B C 1
ATOM 7735 O O . SER B 1 380 ? -19.609 -23.172 1.544 1 94.56 380 SER B O 1
ATOM 7737 N N . VAL B 1 381 ? -20.125 -25.359 1.996 1 95.81 381 VAL B N 1
ATOM 7738 C CA . VAL B 1 381 ? -19.031 -25.891 1.202 1 95.81 381 VAL B CA 1
ATOM 7739 C C . VAL B 1 381 ? -19.531 -27.047 0.343 1 95.81 381 VAL B C 1
ATOM 7741 O O . VAL B 1 381 ? -20.406 -27.812 0.759 1 95.81 381 VAL B O 1
ATOM 7744 N N . LEU B 1 382 ? -19.047 -27.141 -0.849 1 96.25 382 LEU B N 1
ATOM 7745 C CA . LEU B 1 382 ? -19.172 -28.328 -1.688 1 96.25 382 LEU B CA 1
ATOM 7746 C C . LEU B 1 382 ? -17.859 -29.125 -1.687 1 96.25 382 LEU B C 1
ATOM 7748 O O . LEU B 1 382 ? -16.781 -28.547 -1.765 1 96.25 382 LEU B O 1
ATOM 7752 N N . SER B 1 383 ? -17.969 -30.406 -1.513 1 96.19 383 SER B N 1
ATOM 7753 C CA . SER B 1 383 ? -16.734 -31.203 -1.479 1 96.19 383 SER B CA 1
ATOM 7754 C C . SER B 1 383 ? -16.969 -32.594 -2.045 1 96.19 383 SER B C 1
ATOM 7756 O O . SER B 1 383 ? -18.062 -33.156 -1.886 1 96.19 383 SER B O 1
ATOM 7758 N N . CYS B 1 384 ? -16.062 -33.125 -2.717 1 94.75 384 CYS B N 1
ATOM 7759 C CA . CYS B 1 384 ? -16.047 -34.531 -3.131 1 94.75 384 CYS B CA 1
ATOM 7760 C C . CYS B 1 384 ? -14.773 -35.219 -2.658 1 94.75 384 CYS B C 1
ATOM 7762 O O . CYS B 1 384 ? -14.289 -36.125 -3.312 1 94.75 384 CYS B O 1
ATOM 7764 N N . GLN B 1 385 ? -14.219 -34.688 -1.537 1 93.5 385 GLN B N 1
ATOM 7765 C CA . GLN B 1 385 ? -12.992 -35.219 -0.973 1 93.5 385 GLN B CA 1
ATOM 7766 C C . GLN B 1 385 ? -13.289 -36.219 0.126 1 93.5 385 GLN B C 1
ATOM 7768 O O . GLN B 1 385 ? -14.43 -36.656 0.287 1 93.5 385 GLN B O 1
ATOM 7773 N N . GLU B 1 386 ? -12.18 -36.562 0.837 1 86.56 386 GLU B N 1
ATOM 7774 C CA . GLU B 1 386 ? -12.297 -37.656 1.795 1 86.56 386 GLU B CA 1
ATOM 7775 C C . GLU B 1 386 ? -13.016 -37.219 3.062 1 86.56 386 GLU B C 1
ATOM 7777 O O . GLU B 1 386 ? -12.688 -36.188 3.641 1 86.56 386 GLU B O 1
ATOM 7782 N N . ASN B 1 387 ? -13.961 -37.969 3.475 1 84.5 387 ASN B N 1
ATOM 7783 C CA . ASN B 1 387 ? -14.664 -37.875 4.75 1 84.5 387 ASN B CA 1
ATOM 7784 C C . ASN B 1 387 ? -15.062 -36.406 5.039 1 84.5 387 ASN B C 1
ATOM 7786 O O . ASN B 1 387 ? -14.75 -35.875 6.105 1 84.5 387 ASN B O 1
ATOM 7790 N N . PRO B 1 388 ? -15.852 -35.875 4.188 1 86.44 388 PRO B N 1
ATOM 7791 C CA . PRO B 1 388 ? -16.172 -34.469 4.367 1 86.44 388 PRO B CA 1
ATOM 7792 C C . PRO B 1 388 ? -17.078 -34.219 5.566 1 86.44 388 PRO B C 1
ATOM 7794 O O . PRO B 1 388 ? -17.047 -33.125 6.156 1 86.44 388 PRO B O 1
ATOM 7797 N N . THR B 1 389 ? -17.812 -35.219 6.031 1 87.12 389 THR B N 1
ATOM 7798 C CA . THR B 1 389 ? -18.828 -35.031 7.07 1 87.12 389 THR B CA 1
ATOM 7799 C C . THR B 1 389 ? -18.266 -35.406 8.438 1 87.12 389 THR B C 1
ATOM 7801 O O . THR B 1 389 ? -18.953 -35.25 9.453 1 87.12 389 THR B O 1
ATOM 7804 N N . ALA B 1 390 ? -17.031 -35.812 8.43 1 89.31 390 ALA B N 1
ATOM 7805 C CA . ALA B 1 390 ? -16.438 -36.156 9.719 1 89.31 390 ALA B CA 1
ATOM 7806 C C . ALA B 1 390 ? -16.312 -34.938 10.609 1 89.31 390 ALA B C 1
ATOM 7808 O O . ALA B 1 390 ? -16.031 -33.844 10.125 1 89.31 390 ALA B O 1
ATOM 7809 N N . ALA B 1 391 ? -16.578 -35.156 11.867 1 89.75 391 ALA B N 1
ATOM 7810 C CA . ALA B 1 391 ? -16.5 -34.062 12.828 1 89.75 391 ALA B CA 1
ATOM 7811 C C . ALA B 1 391 ? -15.062 -33.781 13.258 1 89.75 391 ALA B C 1
ATOM 7813 O O . ALA B 1 391 ? -14.312 -34.75 13.539 1 89.75 391 ALA B O 1
ATOM 7814 N N . ALA B 1 392 ? -14.68 -32.594 13.102 1 91.81 392 ALA B N 1
ATOM 7815 C CA . ALA B 1 392 ? -13.398 -32.094 13.594 1 91.81 392 ALA B CA 1
ATOM 7816 C C . ALA B 1 392 ? -13.586 -30.938 14.562 1 91.81 392 ALA B C 1
ATOM 7818 O O . ALA B 1 392 ? -14.695 -30.688 15.039 1 91.81 392 ALA B O 1
ATOM 7819 N N . SER B 1 393 ? -12.453 -30.375 15.117 1 88.75 393 SER B N 1
ATOM 7820 C CA . SER B 1 393 ? -12.555 -29.25 16.047 1 88.75 393 SER B CA 1
ATOM 7821 C C . SER B 1 393 ? -11.609 -28.125 15.656 1 88.75 393 SER B C 1
ATOM 7823 O O . SER B 1 393 ? -10.523 -28.375 15.125 1 88.75 393 SER B O 1
ATOM 7825 N N . VAL B 1 394 ? -12.148 -26.984 15.797 1 86.44 394 VAL B N 1
ATOM 7826 C CA . VAL B 1 394 ? -11.336 -25.797 15.562 1 86.44 394 VAL B CA 1
ATOM 7827 C C . VAL B 1 394 ? -11.305 -24.938 16.828 1 86.44 394 VAL B C 1
ATOM 7829 O O . VAL B 1 394 ? -12.281 -24.891 17.578 1 86.44 394 VAL B O 1
ATOM 7832 N N . ASP B 1 395 ? -10.211 -24.328 17.062 1 82.19 395 ASP B N 1
ATOM 7833 C CA . ASP B 1 395 ? -10.055 -23.469 18.234 1 82.19 395 ASP B CA 1
ATOM 7834 C C . ASP B 1 395 ? -10.531 -22.047 17.938 1 82.19 395 ASP B C 1
ATOM 7836 O O . ASP B 1 395 ? -10.18 -21.484 16.906 1 82.19 395 ASP B O 1
ATOM 7840 N N . ARG B 1 396 ? -11.445 -21.562 18.688 1 81.12 396 ARG B N 1
ATOM 7841 C CA . ARG B 1 396 ? -11.898 -20.172 18.609 1 81.12 396 ARG B CA 1
ATOM 7842 C C . ARG B 1 396 ? -11.562 -19.406 19.875 1 81.12 396 ARG B C 1
ATOM 7844 O O . ARG B 1 396 ? -11.703 -19.938 20.984 1 81.12 396 ARG B O 1
ATOM 7851 N N . ARG B 1 397 ? -11.078 -18.234 19.734 1 75.69 397 ARG B N 1
ATOM 7852 C CA . ARG B 1 397 ? -10.758 -17.375 20.891 1 75.69 397 ARG B CA 1
ATOM 7853 C C . ARG B 1 397 ? -11.938 -16.484 21.25 1 75.69 397 ARG B C 1
ATOM 7855 O O . ARG B 1 397 ? -12.484 -15.789 20.406 1 75.69 397 ARG B O 1
ATOM 7862 N N . GLU B 1 398 ? -12.281 -16.531 22.406 1 73 398 GLU B N 1
ATOM 7863 C CA . GLU B 1 398 ? -13.367 -15.688 22.906 1 73 398 GLU B CA 1
ATOM 7864 C C . GLU B 1 398 ? -12.852 -14.312 23.312 1 73 398 GLU B C 1
ATOM 7866 O O . GLU B 1 398 ? -11.641 -14.078 23.344 1 73 398 GLU B O 1
ATOM 7871 N N . LYS B 1 399 ? -13.75 -13.406 23.469 1 66.31 399 LYS B N 1
ATOM 7872 C CA . LYS B 1 399 ? -13.438 -12.031 23.844 1 66.31 399 LYS B CA 1
ATOM 7873 C C . LYS B 1 399 ? -12.57 -11.977 25.094 1 66.31 399 LYS B C 1
ATOM 7875 O O . LYS B 1 399 ? -11.703 -11.117 25.219 1 66.31 399 LYS B O 1
ATOM 7880 N N . ASN B 1 400 ? -12.75 -12.953 25.938 1 67.88 400 ASN B N 1
ATOM 7881 C CA . ASN B 1 400 ? -12.016 -13 27.203 1 67.88 400 ASN B CA 1
ATOM 7882 C C . ASN B 1 400 ? -10.641 -13.641 27.016 1 67.88 400 ASN B C 1
ATOM 7884 O O . ASN B 1 400 ? -9.891 -13.773 27.984 1 67.88 400 ASN B O 1
ATOM 7888 N N . GLY B 1 401 ? -10.32 -14.023 25.719 1 72 401 GLY B N 1
ATOM 7889 C CA . GLY B 1 401 ? -9.008 -14.594 25.438 1 72 401 GLY B CA 1
ATOM 7890 C C . GLY B 1 401 ? -8.984 -16.109 25.531 1 72 401 GLY B C 1
ATOM 7891 O O . GLY B 1 401 ? -7.996 -16.734 25.156 1 72 401 GLY B O 1
ATOM 7892 N N . GLU B 1 402 ? -10.023 -16.609 26.078 1 78.94 402 GLU B N 1
ATOM 7893 C CA . GLU B 1 402 ? -10.078 -18.047 26.25 1 78.94 402 GLU B CA 1
ATOM 7894 C C . GLU B 1 402 ? -10.328 -18.75 24.922 1 78.94 402 GLU B C 1
ATOM 7896 O O . GLU B 1 402 ? -11.039 -18.234 24.062 1 78.94 402 GLU B O 1
ATOM 7901 N N . LYS B 1 403 ? -9.664 -19.938 24.781 1 84.56 403 LYS B N 1
ATOM 7902 C CA . LYS B 1 403 ? -9.852 -20.719 23.562 1 84.56 403 LYS B CA 1
ATOM 7903 C C . LYS B 1 403 ? -10.961 -21.75 23.75 1 84.56 403 LYS B C 1
ATOM 7905 O O . LYS B 1 403 ? -10.977 -22.484 24.75 1 84.56 403 LYS B O 1
ATOM 7910 N N . ARG B 1 404 ? -11.93 -21.641 22.969 1 84.88 404 ARG B N 1
ATOM 7911 C CA . ARG B 1 404 ? -13.016 -22.609 22.969 1 84.88 404 ARG B CA 1
ATOM 7912 C C . ARG B 1 404 ? -12.969 -23.484 21.719 1 84.88 404 ARG B C 1
ATOM 7914 O O . ARG B 1 404 ? -12.648 -23 20.641 1 84.88 404 ARG B O 1
ATOM 7921 N N . LYS B 1 405 ? -13.195 -24.797 21.922 1 87.44 405 LYS B N 1
ATOM 7922 C CA . LYS B 1 405 ? -13.25 -25.734 20.812 1 87.44 405 LYS B CA 1
ATOM 7923 C C . LYS B 1 405 ? -14.648 -25.766 20.203 1 87.44 405 LYS B C 1
ATOM 7925 O O . LYS B 1 405 ? -15.641 -25.969 20.922 1 87.44 405 LYS B O 1
ATOM 7930 N N . VAL B 1 406 ? -14.711 -25.516 18.984 1 90.12 406 VAL B N 1
ATOM 7931 C CA . VAL B 1 406 ? -15.977 -25.578 18.266 1 90.12 406 VAL B CA 1
ATOM 7932 C C . VAL B 1 406 ? -15.93 -26.719 17.25 1 90.12 406 VAL B C 1
ATOM 7934 O O . VAL B 1 406 ? -14.945 -26.875 16.531 1 90.12 406 VAL B O 1
ATOM 7937 N N . ILE B 1 407 ? -16.953 -27.5 17.234 1 92.44 407 ILE B N 1
ATOM 7938 C CA . ILE B 1 407 ? -17.031 -28.609 16.281 1 92.44 407 ILE B CA 1
ATOM 7939 C C . ILE B 1 407 ? -17.219 -28.078 14.875 1 92.44 407 ILE B C 1
ATOM 7941 O O . ILE B 1 407 ? -17.984 -27.125 14.656 1 92.44 407 ILE B O 1
ATOM 7945 N N . CYS B 1 408 ? -16.438 -28.609 13.953 1 93.12 408 CYS B N 1
ATOM 7946 C CA . CYS B 1 408 ? -16.547 -28.234 12.547 1 93.12 408 CYS B CA 1
ATOM 7947 C C . CYS B 1 408 ? -16.359 -29.438 11.641 1 93.12 408 CYS B C 1
ATOM 7949 O O . CYS B 1 408 ? -15.664 -30.391 12.008 1 93.12 408 CYS B O 1
ATOM 7951 N N . PRO B 1 409 ? -17.078 -29.516 10.547 1 93.06 409 PRO B N 1
ATOM 7952 C CA . PRO B 1 409 ? -16.859 -30.609 9.609 1 93.06 409 PRO B CA 1
ATOM 7953 C C . PRO B 1 409 ? -15.453 -30.641 9.039 1 93.06 409 PRO B C 1
ATOM 7955 O O . PRO B 1 409 ? -14.844 -29.578 8.844 1 93.06 409 PRO B O 1
ATOM 7958 N N . GLN B 1 410 ? -14.953 -31.812 8.727 1 92.56 410 GLN B N 1
ATOM 7959 C CA . GLN B 1 410 ? -13.594 -32 8.219 1 92.56 410 GLN B CA 1
ATOM 7960 C C . GLN B 1 410 ? -13.383 -31.25 6.914 1 92.56 410 GLN B C 1
ATOM 7962 O O . GLN B 1 410 ? -12.281 -30.75 6.656 1 92.56 410 GLN B O 1
ATOM 7967 N N . ALA B 1 411 ? -14.43 -31.188 6.121 1 93.25 411 ALA B N 1
ATOM 7968 C CA . ALA B 1 411 ? -14.328 -30.469 4.848 1 93.25 411 ALA B CA 1
ATOM 7969 C C . ALA B 1 411 ? -13.898 -29.031 5.055 1 93.25 411 ALA B C 1
ATOM 7971 O O . ALA B 1 411 ? -13.109 -28.484 4.277 1 93.25 411 ALA B O 1
ATOM 7972 N N . ILE B 1 412 ? -14.383 -28.453 6.066 1 92.81 412 ILE B N 1
ATOM 7973 C CA . ILE B 1 412 ? -14.07 -27.047 6.352 1 92.81 412 ILE B CA 1
ATOM 7974 C C . ILE B 1 412 ? -12.633 -26.938 6.855 1 92.81 412 ILE B C 1
ATOM 7976 O O . ILE B 1 412 ? -11.922 -26 6.492 1 92.81 412 ILE B O 1
ATOM 7980 N N . VAL B 1 413 ? -12.18 -27.828 7.672 1 92.38 413 VAL B N 1
ATOM 7981 C CA . VAL B 1 413 ? -10.812 -27.844 8.172 1 92.38 413 VAL B CA 1
ATOM 7982 C C . VAL B 1 413 ? -9.836 -27.984 7 1 92.38 413 VAL B C 1
ATOM 7984 O O . VAL B 1 413 ? -8.852 -27.25 6.918 1 92.38 413 VAL B O 1
ATOM 7987 N N . ASP B 1 414 ? -10.203 -28.906 6.129 1 93.06 414 ASP B N 1
ATOM 7988 C CA . ASP B 1 414 ? -9.359 -29.125 4.961 1 93.06 414 ASP B CA 1
ATOM 7989 C C . ASP B 1 414 ? -9.312 -27.891 4.066 1 93.06 414 ASP B C 1
ATOM 7991 O O . ASP B 1 414 ? -8.25 -27.5 3.57 1 93.06 414 ASP B O 1
ATOM 7995 N N . TYR B 1 415 ? -10.438 -27.312 3.895 1 94.88 415 TYR B N 1
ATOM 7996 C CA . TYR B 1 415 ? -10.508 -26.125 3.064 1 94.88 415 TYR B CA 1
ATOM 7997 C C . TYR B 1 415 ? -9.641 -25.016 3.635 1 94.88 415 TYR B C 1
ATOM 7999 O O . TYR B 1 415 ? -8.836 -24.406 2.918 1 94.88 415 TYR B O 1
ATOM 8007 N N . ASN B 1 416 ? -9.75 -24.703 4.883 1 91.25 416 ASN B N 1
ATOM 8008 C CA . ASN B 1 416 ? -9.023 -23.625 5.531 1 91.25 416 ASN B CA 1
ATOM 8009 C C . ASN B 1 416 ? -7.516 -23.875 5.512 1 91.25 416 ASN B C 1
ATOM 8011 O O . ASN B 1 416 ? -6.727 -22.938 5.387 1 91.25 416 ASN B O 1
ATOM 8015 N N . LYS B 1 417 ? -7.176 -25.062 5.602 1 93 417 LYS B N 1
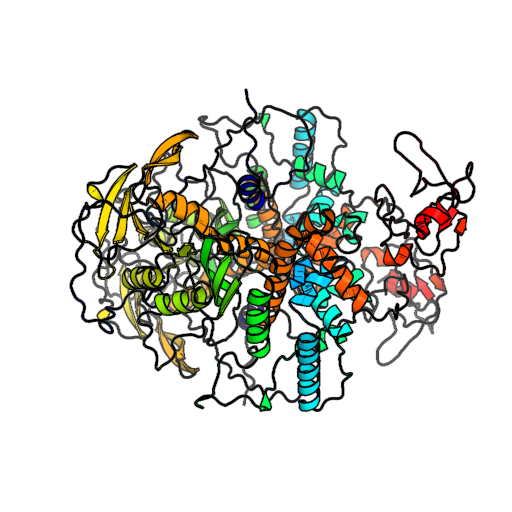ATOM 8016 C CA . LYS B 1 417 ? -5.766 -25.438 5.633 1 93 417 LYS B CA 1
ATOM 8017 C C . LYS B 1 417 ? -5.121 -25.281 4.258 1 93 417 LYS B C 1
ATOM 8019 O O . LYS B 1 417 ? -3.941 -24.938 4.156 1 93 417 LYS B O 1
ATOM 8024 N N . ASN B 1 418 ? -5.898 -25.5 3.199 1 96.38 418 ASN B N 1
ATOM 8025 C CA . ASN B 1 418 ? -5.254 -25.703 1.906 1 96.38 418 ASN B CA 1
ATOM 8026 C C . ASN B 1 418 ? -5.613 -24.609 0.913 1 96.38 418 ASN B C 1
ATOM 8028 O O . ASN B 1 418 ? -4.996 -24.5 -0.147 1 96.38 418 ASN B O 1
ATOM 8032 N N . MET B 1 419 ? -6.527 -23.734 1.198 1 96.31 419 MET B N 1
ATOM 8033 C CA . MET B 1 419 ? -6.992 -22.719 0.257 1 96.31 419 MET B CA 1
ATOM 8034 C C . MET B 1 419 ? -5.988 -21.578 0.148 1 96.31 419 MET B C 1
ATOM 8036 O O . MET B 1 419 ? -5.961 -20.859 -0.854 1 96.31 419 MET B O 1
ATOM 8040 N N . GLY B 1 420 ? -5.035 -21.375 1.009 1 96.25 420 GLY B N 1
ATOM 8041 C CA . GLY B 1 420 ? -4.227 -20.172 1.134 1 96.25 420 GLY B CA 1
ATOM 8042 C C . GLY B 1 420 ? -2.926 -20.25 0.36 1 96.25 420 GLY B C 1
ATOM 8043 O O . GLY B 1 420 ? -2.02 -19.438 0.583 1 96.25 420 GLY B O 1
ATOM 8044 N N . PHE B 1 421 ? -2.805 -21.172 -0.593 1 97.75 421 PHE B N 1
ATOM 8045 C CA . PHE B 1 421 ? -1.521 -21.344 -1.262 1 97.75 421 PHE B CA 1
ATOM 8046 C C . PHE B 1 421 ? -1.212 -20.156 -2.156 1 97.75 421 PHE B C 1
ATOM 8048 O O . PHE B 1 421 ? -0.07 -19.688 -2.213 1 97.75 421 PHE B O 1
ATOM 8055 N N . VAL B 1 422 ? -2.217 -19.656 -2.869 1 97.56 422 VAL B N 1
ATOM 8056 C CA . VAL B 1 422 ? -2.021 -18.5 -3.736 1 97.56 422 VAL B CA 1
ATOM 8057 C C . VAL B 1 422 ? -1.691 -17.266 -2.895 1 97.56 422 VAL B C 1
ATOM 8059 O O . VAL B 1 422 ? -0.803 -16.5 -3.244 1 97.56 422 VAL B O 1
ATOM 8062 N N . ASP B 1 423 ? -2.387 -17.109 -1.83 1 94.62 423 ASP B N 1
ATOM 8063 C CA . ASP B 1 423 ? -2.117 -16 -0.92 1 94.62 423 ASP B CA 1
ATOM 8064 C C . ASP B 1 423 ? -0.693 -16.078 -0.373 1 94.62 423 ASP B C 1
ATOM 8066 O O . ASP B 1 423 ? -0.027 -15.047 -0.221 1 94.62 423 ASP B O 1
ATOM 8070 N N . TYR B 1 424 ? -0.324 -17.266 -0.061 1 96.75 424 TYR B N 1
ATOM 8071 C CA . TYR B 1 424 ? 1.035 -17.469 0.427 1 96.75 424 TYR B CA 1
ATOM 8072 C C . TYR B 1 424 ? 2.059 -17.062 -0.627 1 96.75 424 TYR B C 1
ATOM 8074 O O . TYR B 1 424 ? 3.016 -16.344 -0.328 1 96.75 424 TYR B O 1
ATOM 8082 N N . PHE B 1 425 ? 1.862 -17.5 -1.774 1 98 425 PHE B N 1
ATOM 8083 C CA . PHE B 1 425 ? 2.734 -17.125 -2.885 1 98 425 PHE B CA 1
ATOM 8084 C C . PHE B 1 425 ? 2.768 -15.617 -3.074 1 98 425 PHE B C 1
ATOM 8086 O O . PHE B 1 425 ? 3.84 -15.023 -3.207 1 98 425 PHE B O 1
ATOM 8093 N N . ASP B 1 426 ? 1.625 -15.016 -3.109 1 96.25 426 ASP B N 1
ATOM 8094 C CA . ASP B 1 426 ? 1.521 -13.57 -3.299 1 96.25 426 ASP B CA 1
ATOM 8095 C C . ASP B 1 426 ? 2.219 -12.82 -2.17 1 96.25 426 ASP B C 1
ATOM 8097 O O . ASP B 1 426 ? 2.795 -11.75 -2.391 1 96.25 426 ASP B O 1
ATOM 8101 N N . HIS B 1 427 ? 2.109 -13.375 -1.058 1 94.81 427 HIS B N 1
ATOM 8102 C CA . HIS B 1 427 ? 2.801 -12.766 0.074 1 94.81 427 HIS B CA 1
ATOM 8103 C C . HIS B 1 427 ? 4.309 -12.766 -0.139 1 94.81 427 HIS B C 1
ATOM 8105 O O . HIS B 1 427 ? 4.961 -11.727 0.029 1 94.81 427 HIS B O 1
ATOM 8111 N N . LEU B 1 428 ? 4.867 -13.891 -0.492 1 96.75 428 LEU B N 1
ATOM 8112 C CA . LEU B 1 428 ? 6.301 -13.984 -0.752 1 96.75 428 LEU B CA 1
ATOM 8113 C C . LEU B 1 428 ? 6.715 -13.008 -1.849 1 96.75 428 LEU B C 1
ATOM 8115 O O . LEU B 1 428 ? 7.738 -12.336 -1.73 1 96.75 428 LEU B O 1
ATOM 8119 N N . LYS B 1 429 ? 5.91 -12.953 -2.797 1 97.19 429 LYS B N 1
ATOM 8120 C CA . LYS B 1 429 ? 6.207 -12.094 -3.934 1 97.19 429 LYS B CA 1
ATOM 8121 C C . LYS B 1 429 ? 6.172 -10.617 -3.529 1 97.19 429 LYS B C 1
ATOM 8123 O O . LYS B 1 429 ? 7.012 -9.828 -3.969 1 97.19 429 LYS B O 1
ATOM 8128 N N . SER B 1 430 ? 5.246 -10.25 -2.75 1 94.75 430 SER B N 1
ATOM 8129 C CA . SER B 1 430 ? 4.996 -8.852 -2.41 1 94.75 430 SER B CA 1
ATOM 8130 C C . SER B 1 430 ? 6.094 -8.297 -1.512 1 94.75 430 SER B C 1
ATOM 8132 O O . SER B 1 430 ? 6.234 -7.078 -1.376 1 94.75 430 SER B O 1
ATOM 8134 N N . LEU B 1 431 ? 6.898 -9.125 -0.905 1 94.19 431 LEU B N 1
ATOM 8135 C CA . LEU B 1 431 ? 7.914 -8.688 0.049 1 94.19 431 LEU B CA 1
ATOM 8136 C C . LEU B 1 431 ? 8.914 -7.75 -0.612 1 94.19 431 LEU B C 1
ATOM 8138 O O . LEU B 1 431 ? 9.305 -6.742 -0.023 1 94.19 431 LEU B O 1
ATOM 8142 N N . TYR B 1 432 ? 9.375 -8.062 -1.797 1 96.31 432 TYR B N 1
ATOM 8143 C CA . TYR B 1 432 ? 10.414 -7.281 -2.459 1 96.31 432 TYR B CA 1
ATOM 8144 C C . TYR B 1 432 ? 10.117 -7.125 -3.945 1 96.31 432 TYR B C 1
ATOM 8146 O O . TYR B 1 432 ? 11.031 -7.117 -4.773 1 96.31 432 TYR B O 1
ATOM 8154 N N . GLN B 1 433 ? 8.844 -7.031 -4.234 1 95.88 433 GLN B N 1
ATOM 8155 C CA . GLN B 1 433 ? 8.453 -6.988 -5.641 1 95.88 433 GLN B CA 1
ATOM 8156 C C . GLN B 1 433 ? 8.836 -5.652 -6.277 1 95.88 433 GLN B C 1
ATOM 8158 O O . GLN B 1 433 ? 8.883 -4.625 -5.594 1 95.88 433 GLN B O 1
ATOM 8163 N N . ILE B 1 434 ? 9.07 -5.695 -7.527 1 94.06 434 ILE B N 1
ATOM 8164 C CA . ILE B 1 434 ? 9.344 -4.508 -8.328 1 94.06 434 ILE B CA 1
ATOM 8165 C C . ILE B 1 434 ? 8.07 -3.682 -8.477 1 94.06 434 ILE B C 1
ATOM 8167 O O . ILE B 1 434 ? 7.027 -4.203 -8.891 1 94.06 434 ILE B O 1
ATOM 8171 N N . ASP B 1 435 ? 8.102 -2.455 -8.062 1 89.56 435 ASP B N 1
ATOM 8172 C CA . ASP B 1 435 ? 6.883 -1.647 -8.117 1 89.56 435 ASP B CA 1
ATOM 8173 C C . ASP B 1 435 ? 7.137 -0.325 -8.836 1 89.56 435 ASP B C 1
ATOM 8175 O O . ASP B 1 435 ? 6.645 0.723 -8.414 1 89.56 435 ASP B O 1
ATOM 8179 N N . ARG B 1 436 ? 7.863 -0.405 -9.891 1 89.25 436 ARG B N 1
ATOM 8180 C CA . ARG B 1 436 ? 8.07 0.812 -10.664 1 89.25 436 ARG B CA 1
ATOM 8181 C C . ARG B 1 436 ? 6.844 1.131 -11.516 1 89.25 436 ARG B C 1
ATOM 8183 O O . ARG B 1 436 ? 6.32 0.258 -12.211 1 89.25 436 ARG B O 1
ATOM 8190 N N . LYS B 1 437 ? 6.465 2.359 -11.422 1 86.69 437 LYS B N 1
ATOM 8191 C CA . LYS B 1 437 ? 5.344 2.799 -12.242 1 86.69 437 LYS B CA 1
ATOM 8192 C C . LYS B 1 437 ? 5.73 2.848 -13.719 1 86.69 437 LYS B C 1
ATOM 8194 O O . LYS B 1 437 ? 6.883 3.129 -14.055 1 86.69 437 LYS B O 1
ATOM 8199 N N . SER B 1 438 ? 4.758 2.43 -14.555 1 88.12 438 SER B N 1
ATOM 8200 C CA . SER B 1 438 ? 5.027 2.412 -15.992 1 88.12 438 SER B CA 1
ATOM 8201 C C . SER B 1 438 ? 3.811 2.871 -16.781 1 88.12 438 SER B C 1
ATOM 8203 O O . SER B 1 438 ? 2.672 2.566 -16.422 1 88.12 438 SER B O 1
ATOM 8205 N N . LYS B 1 439 ? 4.117 3.57 -17.859 1 85.19 439 LYS B N 1
ATOM 8206 C CA . LYS B 1 439 ? 3.064 3.939 -18.797 1 85.19 439 LYS B CA 1
ATOM 8207 C C . LYS B 1 439 ? 2.73 2.781 -19.734 1 85.19 439 LYS B C 1
ATOM 8209 O O . LYS B 1 439 ? 1.582 2.625 -20.156 1 85.19 439 LYS B O 1
ATOM 8214 N N . LYS B 1 440 ? 3.795 2.07 -20.047 1 90.69 440 LYS B N 1
ATOM 8215 C CA . LYS B 1 440 ? 3.578 0.881 -20.875 1 90.69 440 LYS B CA 1
ATOM 8216 C C . LYS B 1 440 ? 2.881 -0.218 -20.078 1 90.69 440 LYS B C 1
ATOM 8218 O O . LYS B 1 440 ? 3.439 -0.742 -19.109 1 90.69 440 LYS B O 1
ATOM 8223 N N . TRP B 1 441 ? 1.763 -0.641 -20.562 1 91.38 441 TRP B N 1
ATOM 8224 C CA . TRP B 1 441 ? 0.924 -1.554 -19.797 1 91.38 441 TRP B CA 1
ATOM 8225 C C . TRP B 1 441 ? 1.621 -2.895 -19.594 1 91.38 441 TRP B C 1
ATOM 8227 O O . TRP B 1 441 ? 1.476 -3.527 -18.547 1 91.38 441 TRP B O 1
ATOM 8237 N N . TRP B 1 442 ? 2.367 -3.342 -20.547 1 94.69 442 TRP B N 1
ATOM 8238 C CA . TRP B 1 442 ? 2.867 -4.711 -20.516 1 94.69 442 TRP B CA 1
ATOM 8239 C C . TRP B 1 442 ? 4.145 -4.801 -19.688 1 94.69 442 TRP B C 1
ATOM 8241 O O . TRP B 1 442 ? 4.578 -5.895 -19.312 1 94.69 442 TRP B O 1
ATOM 8251 N N . HIS B 1 443 ? 4.824 -3.656 -19.312 1 96 443 HIS B N 1
ATOM 8252 C CA . HIS B 1 443 ? 5.988 -3.674 -18.438 1 96 443 HIS B CA 1
ATOM 8253 C C . HIS B 1 443 ? 5.637 -4.258 -17.078 1 96 443 HIS B C 1
ATOM 8255 O O . HIS B 1 443 ? 6.418 -5.016 -16.5 1 96 443 HIS B O 1
ATOM 8261 N N . ARG B 1 444 ? 4.465 -3.885 -16.609 1 95.94 444 ARG B N 1
ATOM 8262 C CA . ARG B 1 444 ? 4.051 -4.383 -15.305 1 95.94 444 ARG B CA 1
ATOM 8263 C C . ARG B 1 444 ? 3.896 -5.898 -15.32 1 95.94 444 ARG B C 1
ATOM 8265 O O . ARG B 1 444 ? 4.168 -6.566 -14.32 1 95.94 444 ARG B O 1
ATOM 8272 N N . ILE B 1 445 ? 3.486 -6.422 -16.438 1 97.19 445 ILE B N 1
ATOM 8273 C CA . ILE B 1 445 ? 3.322 -7.863 -16.578 1 97.19 445 ILE B CA 1
ATOM 8274 C C . ILE B 1 445 ? 4.695 -8.531 -16.641 1 97.19 445 ILE B C 1
ATOM 8276 O O . ILE B 1 445 ? 4.926 -9.547 -15.984 1 97.19 445 ILE B O 1
ATOM 8280 N N . LEU B 1 446 ? 5.574 -7.934 -17.422 1 97.94 446 LEU B N 1
ATOM 8281 C CA . LEU B 1 446 ? 6.922 -8.469 -17.547 1 97.94 446 LEU B CA 1
ATOM 8282 C C . LEU B 1 446 ? 7.605 -8.57 -16.188 1 97.94 446 LEU B C 1
ATOM 8284 O O . LEU B 1 446 ? 8.102 -9.641 -15.82 1 97.94 446 LEU B O 1
ATOM 8288 N N . PHE B 1 447 ? 7.59 -7.531 -15.461 1 97.88 447 PHE B N 1
ATOM 8289 C CA . PHE B 1 447 ? 8.328 -7.5 -14.203 1 97.88 447 PHE B CA 1
ATOM 8290 C C . PHE B 1 447 ? 7.602 -8.305 -13.133 1 97.88 447 PHE B C 1
ATOM 8292 O O . PHE B 1 447 ? 8.234 -8.852 -12.227 1 97.88 447 PHE B O 1
ATOM 8299 N N . HIS B 1 448 ? 6.27 -8.398 -13.25 1 97.75 448 HIS B N 1
ATOM 8300 C CA . HIS B 1 448 ? 5.539 -9.312 -12.383 1 97.75 448 HIS B CA 1
ATOM 8301 C C . HIS B 1 448 ? 6.031 -10.75 -12.555 1 97.75 448 HIS B C 1
ATOM 8303 O O . HIS B 1 448 ? 6.316 -11.43 -11.57 1 97.75 448 HIS B O 1
ATOM 8309 N N . PHE B 1 449 ? 6.152 -11.133 -13.727 1 98.56 449 PHE B N 1
ATOM 8310 C CA . PHE B 1 449 ? 6.531 -12.516 -13.984 1 98.56 449 PHE B CA 1
ATOM 8311 C C . PHE B 1 449 ? 8.008 -12.734 -13.688 1 98.56 449 PHE B C 1
ATOM 8313 O O . PHE B 1 449 ? 8.43 -13.852 -13.383 1 98.56 449 PHE B O 1
ATOM 8320 N N . LEU B 1 450 ? 8.812 -11.648 -13.797 1 98.62 450 LEU B N 1
ATOM 8321 C CA . LEU B 1 450 ? 10.18 -11.742 -13.289 1 98.62 450 LEU B CA 1
ATOM 8322 C C . LEU B 1 450 ? 10.18 -12.078 -11.797 1 98.62 450 LEU B C 1
ATOM 8324 O O . LEU B 1 450 ? 10.875 -13 -11.367 1 98.62 450 LEU B O 1
ATOM 8328 N N . ASP B 1 451 ? 9.359 -11.438 -11.039 1 98.56 451 ASP B N 1
ATOM 8329 C CA . ASP B 1 451 ? 9.234 -11.688 -9.602 1 98.56 451 ASP B CA 1
ATOM 8330 C C . ASP B 1 451 ? 8.68 -13.086 -9.336 1 98.56 451 ASP B C 1
ATOM 8332 O O . ASP B 1 451 ? 9.125 -13.773 -8.414 1 98.56 451 ASP B O 1
ATOM 8336 N N . VAL B 1 452 ? 7.68 -13.477 -10.133 1 98.75 452 VAL B N 1
ATOM 8337 C CA . VAL B 1 452 ? 7.098 -14.805 -9.977 1 98.75 452 VAL B CA 1
ATOM 8338 C C . VAL B 1 452 ? 8.172 -15.867 -10.172 1 98.75 452 VAL B C 1
ATOM 8340 O O . VAL B 1 452 ? 8.25 -16.828 -9.398 1 98.75 452 VAL B O 1
ATOM 8343 N N . SER B 1 453 ? 8.992 -15.648 -11.156 1 98.81 453 SER B N 1
ATOM 8344 C CA . SER B 1 453 ? 10.062 -16.594 -11.445 1 98.81 453 SER B CA 1
ATOM 8345 C C . SER B 1 453 ? 11.078 -16.641 -10.305 1 98.81 453 SER B C 1
ATOM 8347 O O . SER B 1 453 ? 11.609 -17.703 -9.992 1 98.81 453 SER B O 1
ATOM 8349 N N . VAL B 1 454 ? 11.328 -15.492 -9.703 1 98.75 454 VAL B N 1
ATOM 8350 C CA . VAL B 1 454 ? 12.25 -15.438 -8.57 1 98.75 454 VAL B CA 1
ATOM 8351 C C . VAL B 1 454 ? 11.68 -16.25 -7.406 1 98.75 454 VAL B C 1
ATOM 8353 O O . VAL B 1 454 ? 12.391 -17.047 -6.793 1 98.75 454 VAL B O 1
ATOM 8356 N N . ILE B 1 455 ? 10.414 -16.141 -7.113 1 98.75 455 ILE B N 1
ATOM 8357 C CA . ILE B 1 455 ? 9.789 -16.844 -5.988 1 98.75 455 ILE B CA 1
ATOM 8358 C C . ILE B 1 455 ? 9.742 -18.344 -6.277 1 98.75 455 ILE B C 1
ATOM 8360 O O . ILE B 1 455 ? 10.047 -19.156 -5.402 1 98.75 455 ILE B O 1
ATOM 8364 N N . ASN B 1 456 ? 9.344 -18.703 -7.508 1 98.75 456 ASN B N 1
ATOM 8365 C CA . ASN B 1 456 ? 9.375 -20.109 -7.879 1 98.75 456 ASN B CA 1
ATOM 8366 C C . ASN B 1 456 ? 10.773 -20.703 -7.742 1 98.75 456 ASN B C 1
ATOM 8368 O O . ASN B 1 456 ? 10.938 -21.828 -7.281 1 98.75 456 ASN B O 1
ATOM 8372 N N . SER B 1 457 ? 11.773 -19.891 -8.117 1 98.5 457 SER B N 1
ATOM 8373 C CA . SER B 1 457 ? 13.156 -20.344 -7.969 1 98.5 457 SER B CA 1
ATOM 8374 C C . SER B 1 457 ? 13.516 -20.531 -6.5 1 98.5 457 SER B C 1
ATOM 8376 O O . SER B 1 457 ? 14.18 -21.516 -6.145 1 98.5 457 SER B O 1
ATOM 8378 N N . PHE B 1 458 ? 13.141 -19.672 -5.621 1 98.38 458 PHE B N 1
ATOM 8379 C CA . PHE B 1 458 ? 13.391 -19.734 -4.188 1 98.38 458 PHE B CA 1
ATOM 8380 C C . PHE B 1 458 ? 12.789 -21 -3.598 1 98.38 458 PHE B C 1
ATOM 8382 O O . PHE B 1 458 ? 13.453 -21.734 -2.855 1 98.38 458 PHE B O 1
ATOM 8389 N N . ILE B 1 459 ? 11.5 -21.281 -3.975 1 98.12 459 ILE B N 1
ATOM 8390 C CA . ILE B 1 459 ? 10.789 -22.438 -3.455 1 98.12 459 ILE B CA 1
ATOM 8391 C C . ILE B 1 459 ? 11.461 -23.719 -3.943 1 98.12 459 ILE B C 1
ATOM 8393 O O . ILE B 1 459 ? 11.641 -24.672 -3.174 1 98.12 459 ILE B O 1
ATOM 8397 N N . LEU B 1 460 ? 11.859 -23.719 -5.219 1 97.62 460 LEU B N 1
ATOM 8398 C CA . LEU B 1 460 ? 12.539 -24.891 -5.77 1 97.62 460 LEU B CA 1
ATOM 8399 C C . LEU B 1 460 ? 13.891 -25.109 -5.09 1 97.62 460 LEU B C 1
ATOM 8401 O O . LEU B 1 460 ? 14.258 -26.25 -4.773 1 97.62 460 LEU B O 1
ATOM 8405 N N . CYS B 1 461 ? 14.609 -24.031 -4.855 1 96.38 461 CYS B N 1
ATOM 8406 C CA . CYS B 1 461 ? 15.93 -24.125 -4.242 1 96.38 461 CYS B CA 1
ATOM 8407 C C . CYS B 1 461 ? 15.836 -24.688 -2.828 1 96.38 461 CYS B C 1
ATOM 8409 O O . CYS B 1 461 ? 16.766 -25.344 -2.354 1 96.38 461 CYS B O 1
ATOM 8411 N N . LYS B 1 462 ? 14.789 -24.438 -2.18 1 95.44 462 LYS B N 1
ATOM 8412 C CA . LYS B 1 462 ? 14.586 -24.984 -0.838 1 95.44 462 LYS B CA 1
ATOM 8413 C C . LYS B 1 462 ? 14.438 -26.5 -0.873 1 95.44 462 LYS B C 1
ATOM 8415 O O . LYS B 1 462 ? 14.734 -27.188 0.111 1 95.44 462 LYS B O 1
ATOM 8420 N N . MET B 1 463 ? 13.992 -27.062 -2.006 1 95.19 463 MET B N 1
ATOM 8421 C CA . MET B 1 463 ? 13.758 -28.5 -2.15 1 95.19 463 MET B CA 1
ATOM 8422 C C . MET B 1 463 ? 14.992 -29.188 -2.721 1 95.19 463 MET B C 1
ATOM 8424 O O . MET B 1 463 ? 15.047 -30.422 -2.762 1 95.19 463 MET B O 1
ATOM 8428 N N . LEU B 1 464 ? 15.836 -28.422 -3.219 1 95.06 464 LEU B N 1
ATOM 8429 C CA . LEU B 1 464 ? 17.062 -28.922 -3.838 1 95.06 464 LEU B CA 1
ATOM 8430 C C . LEU B 1 464 ? 18.25 -28.766 -2.902 1 95.06 464 LEU B C 1
ATOM 8432 O O . LEU B 1 464 ? 18.156 -28.062 -1.892 1 95.06 464 LEU B O 1
ATOM 8436 N N . PRO B 1 465 ? 19.312 -29.484 -3.129 1 91.5 465 PRO B N 1
ATOM 8437 C CA . PRO B 1 465 ? 20.484 -29.359 -2.268 1 91.5 465 PRO B CA 1
ATOM 8438 C C . PRO B 1 465 ? 21.25 -28.062 -2.506 1 91.5 465 PRO B C 1
ATOM 8440 O O . PRO B 1 465 ? 22.406 -28.094 -2.916 1 91.5 465 PRO B O 1
ATOM 8443 N N . CYS B 1 466 ? 20.578 -26.984 -2.307 1 89.5 466 CYS B N 1
ATOM 8444 C CA . CYS B 1 466 ? 21.156 -25.641 -2.359 1 89.5 466 CYS B CA 1
ATOM 8445 C C . CYS B 1 466 ? 21.734 -25.25 -1.005 1 89.5 466 CYS B C 1
ATOM 8447 O O . CYS B 1 466 ? 21.344 -25.797 0.027 1 89.5 466 CYS B O 1
ATOM 8449 N N . ASP B 1 467 ? 22.719 -24.344 -1.032 1 88.31 467 ASP B N 1
ATOM 8450 C CA . ASP B 1 467 ? 23.25 -23.828 0.22 1 88.31 467 ASP B CA 1
ATOM 8451 C C . ASP B 1 467 ? 22.141 -23.266 1.108 1 88.31 467 ASP B C 1
ATOM 8453 O O . ASP B 1 467 ? 21.375 -22.391 0.685 1 88.31 467 ASP B O 1
ATOM 8457 N N . LYS B 1 468 ? 22.109 -23.766 2.285 1 87.06 468 LYS B N 1
ATOM 8458 C CA . LYS B 1 468 ? 21.062 -23.391 3.221 1 87.06 468 LYS B CA 1
ATOM 8459 C C . LYS B 1 468 ? 21.109 -21.891 3.537 1 87.06 468 LYS B C 1
ATOM 8461 O O . LYS B 1 468 ? 20.078 -21.281 3.812 1 87.06 468 LYS B O 1
ATOM 8466 N N . ASP B 1 469 ? 22.188 -21.312 3.412 1 87.06 469 ASP B N 1
ATOM 8467 C CA . ASP B 1 469 ? 22.359 -19.891 3.715 1 87.06 469 ASP B CA 1
ATOM 8468 C C . ASP B 1 469 ? 21.719 -19.016 2.629 1 87.06 469 ASP B C 1
ATOM 8470 O O . ASP B 1 469 ? 21.281 -17.906 2.902 1 87.06 469 ASP B O 1
ATOM 8474 N N . ASP B 1 470 ? 21.672 -19.562 1.475 1 86.38 470 ASP B N 1
ATOM 8475 C CA . ASP B 1 470 ? 21.109 -18.812 0.356 1 86.38 470 ASP B CA 1
ATOM 8476 C C . ASP B 1 470 ? 19.594 -18.859 0.37 1 86.38 470 ASP B C 1
ATOM 8478 O O . ASP B 1 470 ? 18.922 -18.047 -0.283 1 86.38 470 ASP B O 1
ATOM 8482 N N . VAL B 1 471 ? 19.094 -19.797 1.115 1 90.31 471 VAL B N 1
ATOM 8483 C CA . VAL B 1 471 ? 17.656 -20 1.024 1 90.31 471 VAL B CA 1
ATOM 8484 C C . VAL B 1 471 ? 17.016 -19.75 2.387 1 90.31 471 VAL B C 1
ATOM 8486 O O . VAL B 1 471 ? 15.898 -20.203 2.648 1 90.31 471 VAL B O 1
ATOM 8489 N N . LYS B 1 472 ? 17.688 -19.031 3.211 1 90 472 LYS B N 1
ATOM 8490 C CA . LYS B 1 472 ? 17.172 -18.734 4.547 1 90 472 LYS B CA 1
ATOM 8491 C C . LYS B 1 472 ? 15.922 -17.875 4.473 1 90 472 LYS B C 1
ATOM 8493 O O . LYS B 1 472 ? 14.969 -18.078 5.227 1 90 472 LYS B O 1
ATOM 8498 N N . SER B 1 473 ? 15.977 -16.906 3.568 1 94.75 473 SER B N 1
ATOM 8499 C CA . SER B 1 473 ? 14.852 -16 3.352 1 94.75 473 SER B CA 1
ATOM 8500 C C . SER B 1 473 ? 14.789 -15.531 1.901 1 94.75 473 SER B C 1
ATOM 8502 O O . SER B 1 473 ? 15.766 -15.672 1.157 1 94.75 473 SER B O 1
ATOM 8504 N N . VAL B 1 474 ? 13.641 -15.062 1.599 1 96.88 474 VAL B N 1
ATOM 8505 C CA . VAL B 1 474 ? 13.477 -14.539 0.248 1 96.88 474 VAL B CA 1
ATOM 8506 C C . VAL B 1 474 ? 14.469 -13.406 0.008 1 96.88 474 VAL B C 1
ATOM 8508 O O . VAL B 1 474 ? 15.008 -13.266 -1.09 1 96.88 474 VAL B O 1
ATOM 8511 N N . LYS B 1 475 ? 14.719 -12.625 1.014 1 95.75 475 LYS B N 1
ATOM 8512 C CA . LYS B 1 475 ? 15.648 -11.5 0.92 1 95.75 475 LYS B CA 1
ATOM 8513 C C . LYS B 1 475 ? 17.047 -11.977 0.561 1 95.75 475 LYS B C 1
ATOM 8515 O O . LYS B 1 475 ? 17.656 -11.484 -0.398 1 95.75 475 LYS B O 1
ATOM 8520 N N . VAL B 1 476 ? 17.594 -12.938 1.31 1 95.38 476 VAL B N 1
ATOM 8521 C CA . VAL B 1 476 ? 18.953 -13.445 1.105 1 95.38 476 VAL B CA 1
ATOM 8522 C C . VAL B 1 476 ? 19.047 -14.109 -0.263 1 95.38 476 VAL B C 1
ATOM 8524 O O . VAL B 1 476 ? 20.031 -13.922 -0.983 1 95.38 476 VAL B O 1
ATOM 8527 N N . PHE B 1 477 ? 18.047 -14.906 -0.557 1 97.44 477 PHE B N 1
ATOM 8528 C CA . PHE B 1 477 ? 18.016 -15.57 -1.855 1 97.44 477 PHE B CA 1
ATOM 8529 C C . PHE B 1 477 ? 18.078 -14.547 -2.986 1 97.44 477 PHE B C 1
ATOM 8531 O O . PHE B 1 477 ? 18.875 -14.695 -3.912 1 97.44 477 PHE B O 1
ATOM 8538 N N . ARG B 1 478 ? 17.188 -13.539 -2.908 1 97.5 478 ARG B N 1
ATOM 8539 C CA . ARG B 1 478 ? 17.125 -12.5 -3.926 1 97.5 478 ARG B CA 1
ATOM 8540 C C . ARG B 1 478 ? 18.453 -11.758 -4.031 1 97.5 478 ARG B C 1
ATOM 8542 O O . ARG B 1 478 ? 18.906 -11.43 -5.129 1 97.5 478 ARG B O 1
ATOM 8549 N N . MET B 1 479 ? 19.094 -11.461 -2.924 1 96.69 479 MET B N 1
ATOM 8550 C CA . MET B 1 479 ? 20.391 -10.781 -2.926 1 96.69 479 MET B CA 1
ATOM 8551 C C . MET B 1 479 ? 21.453 -11.625 -3.619 1 96.69 479 MET B C 1
ATOM 8553 O O . MET B 1 479 ? 22.25 -11.109 -4.406 1 96.69 479 MET B O 1
ATOM 8557 N N . SER B 1 480 ? 21.438 -12.898 -3.326 1 96.5 480 SER B N 1
ATOM 8558 C CA . SER B 1 480 ? 22.375 -13.805 -3.979 1 96.5 480 SER B CA 1
ATOM 8559 C C . SER B 1 480 ? 22.172 -13.82 -5.488 1 96.5 480 SER B C 1
ATOM 8561 O O . SER B 1 480 ? 23.141 -13.781 -6.258 1 96.5 480 SER B O 1
ATOM 8563 N N . LEU B 1 481 ? 20.938 -13.852 -5.816 1 97.69 481 LEU B N 1
ATOM 8564 C CA . LEU B 1 481 ? 20.594 -13.852 -7.234 1 97.69 481 LEU B CA 1
ATOM 8565 C C . LEU B 1 481 ? 21.047 -12.555 -7.898 1 97.69 481 LEU B C 1
ATOM 8567 O O . LEU B 1 481 ? 21.625 -12.57 -8.984 1 97.69 481 LEU B O 1
ATOM 8571 N N . ILE B 1 482 ? 20.781 -11.414 -7.277 1 97.62 482 ILE B N 1
ATOM 8572 C CA . ILE B 1 482 ? 21.156 -10.109 -7.801 1 97.62 482 ILE B CA 1
ATOM 8573 C C . ILE B 1 482 ? 22.672 -10.039 -8.008 1 97.62 482 ILE B C 1
ATOM 8575 O O . ILE B 1 482 ? 23.141 -9.609 -9.062 1 97.62 482 ILE B O 1
ATOM 8579 N N . GLU B 1 483 ? 23.406 -10.477 -7.078 1 95.56 483 GLU B N 1
ATOM 8580 C CA . GLU B 1 483 ? 24.859 -10.453 -7.172 1 95.56 483 GLU B CA 1
ATOM 8581 C C . GLU B 1 483 ? 25.359 -11.258 -8.375 1 95.56 483 GLU B C 1
ATOM 8583 O O . GLU B 1 483 ? 26.234 -10.805 -9.117 1 95.56 483 GLU B O 1
ATOM 8588 N N . SER B 1 484 ? 24.766 -12.391 -8.531 1 96.19 484 SER B N 1
ATOM 8589 C CA . SER B 1 484 ? 25.156 -13.242 -9.648 1 96.19 484 SER B CA 1
ATOM 8590 C C . SER B 1 484 ? 24.781 -12.609 -10.984 1 96.19 484 SER B C 1
ATOM 8592 O O . SER B 1 484 ? 25.594 -12.617 -11.922 1 96.19 484 SER B O 1
ATOM 8594 N N . LEU B 1 485 ? 23.578 -12.062 -11.07 1 97.31 485 LEU B N 1
ATOM 8595 C CA . LEU B 1 485 ? 23.094 -11.445 -12.305 1 97.31 485 LEU B CA 1
ATOM 8596 C C . LEU B 1 485 ? 23.984 -10.266 -12.695 1 97.31 485 LEU B C 1
ATOM 8598 O O . LEU B 1 485 ? 24.328 -10.102 -13.867 1 97.31 485 LEU B O 1
ATOM 8602 N N . LEU B 1 486 ? 24.344 -9.469 -11.734 1 95.31 486 LEU B N 1
ATOM 8603 C CA . LEU B 1 486 ? 25.156 -8.281 -12 1 95.31 486 LEU B CA 1
ATOM 8604 C C . LEU B 1 486 ? 26.578 -8.672 -12.352 1 95.31 486 LEU B C 1
ATOM 8606 O O . LEU B 1 486 ? 27.219 -8.039 -13.203 1 95.31 486 LEU B O 1
ATOM 8610 N N . THR B 1 487 ? 27.078 -9.664 -11.766 1 89.94 487 THR B N 1
ATOM 8611 C CA . THR B 1 487 ? 28.453 -10.109 -12.023 1 89.94 487 THR B CA 1
ATOM 8612 C C . THR B 1 487 ? 28.562 -10.711 -13.422 1 89.94 487 THR B C 1
ATOM 8614 O O . THR B 1 487 ? 29.547 -10.461 -14.125 1 89.94 487 THR B O 1
ATOM 8617 N N . ILE B 1 488 ? 27.578 -11.461 -13.805 1 87.5 488 ILE B N 1
ATOM 8618 C CA . ILE B 1 488 ? 27.578 -12.055 -15.141 1 87.5 488 ILE B CA 1
ATOM 8619 C C . ILE B 1 488 ? 27.438 -10.961 -16.188 1 87.5 488 ILE B C 1
ATOM 8621 O O . ILE B 1 488 ? 28.094 -10.992 -17.234 1 87.5 488 ILE B O 1
ATOM 8625 N N . GLY B 1 489 ? 26.516 -10.055 -15.93 1 76.88 489 GLY B N 1
ATOM 8626 C CA . GLY B 1 489 ? 26.203 -8.984 -16.875 1 76.88 489 GLY B CA 1
ATOM 8627 C C . GLY B 1 489 ? 27.312 -7.945 -16.969 1 76.88 489 GLY B C 1
ATOM 8628 O O . GLY B 1 489 ? 27.469 -7.297 -18 1 76.88 489 GLY B O 1
ATOM 8629 N N . GLY B 1 490 ? 27.875 -7.473 -15.898 1 67.06 490 GLY B N 1
ATOM 8630 C CA . GLY B 1 490 ? 28.812 -6.363 -15.82 1 67.06 490 GLY B CA 1
ATOM 8631 C C . GLY B 1 490 ? 30.141 -6.664 -16.469 1 67.06 490 GLY B C 1
ATOM 8632 O O . GLY B 1 490 ? 30.719 -7.738 -16.266 1 67.06 490 GLY B O 1
ATOM 8633 N N . SER B 1 491 ? 30.188 -6.461 -17.797 1 54.56 491 SER B N 1
ATOM 8634 C CA . SER B 1 491 ? 31.531 -6.453 -18.375 1 54.56 491 SER B CA 1
ATOM 8635 C C . SER B 1 491 ? 32.562 -5.887 -17.406 1 54.56 491 SER B C 1
ATOM 8637 O O . SER B 1 491 ? 32.25 -4.98 -16.625 1 54.56 491 SER B O 1
ATOM 8639 N N . SER B 1 492 ? 33.5 -6.758 -16.984 1 43.81 492 SER B N 1
ATOM 8640 C CA . SER B 1 492 ? 34.719 -6.352 -16.266 1 43.81 492 SER B CA 1
ATOM 8641 C C . SER B 1 492 ? 35.156 -4.949 -16.656 1 43.81 492 SER B C 1
ATOM 8643 O O . SER B 1 492 ? 36.281 -4.543 -16.391 1 43.81 492 SER B O 1
ATOM 8645 N N . ASN B 1 493 ? 34.594 -4.359 -17.516 1 38.47 493 ASN B N 1
ATOM 8646 C CA . ASN B 1 493 ? 35.219 -3.051 -17.625 1 38.47 493 ASN B CA 1
ATOM 8647 C C . ASN B 1 493 ? 35 -2.211 -16.375 1 38.47 493 ASN B C 1
ATOM 8649 O O . ASN B 1 493 ? 33.938 -1.602 -16.203 1 38.47 493 ASN B O 1
ATOM 8653 N N . LYS B 1 494 ? 35.5 -2.727 -15.289 1 39.75 494 LYS B N 1
ATOM 8654 C CA . LYS B 1 494 ? 35.625 -1.89 -14.102 1 39.75 494 LYS B CA 1
ATOM 8655 C C . LYS B 1 494 ? 35.812 -0.422 -14.477 1 39.75 494 LYS B C 1
ATOM 8657 O O . LYS B 1 494 ? 36.844 -0.041 -15.047 1 39.75 494 LYS B O 1
ATOM 8662 N N . ARG B 1 495 ? 34.906 0.219 -14.922 1 37.06 495 ARG B N 1
ATOM 8663 C CA . ARG B 1 495 ? 35.281 1.63 -14.789 1 37.06 495 ARG B CA 1
ATOM 8664 C C . ARG B 1 495 ? 36.031 1.891 -13.492 1 37.06 495 ARG B C 1
ATOM 8666 O O . ARG B 1 495 ? 35.594 1.433 -12.422 1 37.06 495 ARG B O 1
ATOM 8673 N N . LYS B 1 496 ? 37.281 1.918 -13.477 1 32.91 496 LYS B N 1
ATOM 8674 C CA . LYS B 1 496 ? 38.062 2.422 -12.344 1 32.91 496 LYS B CA 1
ATOM 8675 C C . LYS B 1 496 ? 37.25 3.434 -11.539 1 32.91 496 LYS B C 1
ATOM 8677 O O . LYS B 1 496 ? 36.875 4.492 -12.047 1 32.91 496 LYS B O 1
ATOM 8682 N N . LEU B 1 497 ? 36.281 2.998 -10.789 1 34.34 497 LEU B N 1
ATOM 8683 C CA . LEU B 1 497 ? 35.688 3.932 -9.844 1 34.34 497 LEU B CA 1
ATOM 8684 C C . LEU B 1 497 ? 36.719 4.949 -9.359 1 34.34 497 LEU B C 1
ATOM 8686 O O . LEU B 1 497 ? 37.688 4.582 -8.711 1 34.34 497 LEU B O 1
ATOM 8690 N N . SER B 1 498 ? 37.219 5.84 -10.148 1 30.08 498 SER B N 1
ATOM 8691 C CA . SER B 1 498 ? 37.969 6.863 -9.422 1 30.08 498 SER B CA 1
ATOM 8692 C C . SER B 1 498 ? 37.312 7.16 -8.07 1 30.08 498 SER B C 1
ATOM 8694 O O . SER B 1 498 ? 36.094 7.301 -7.969 1 30.08 498 SER B O 1
ATOM 8696 N N . ASP B 1 499 ? 37.75 6.469 -7.074 1 33.38 499 ASP B N 1
ATOM 8697 C CA . ASP B 1 499 ? 37.375 6.703 -5.676 1 33.38 499 ASP B CA 1
ATOM 8698 C C . ASP B 1 499 ? 36.844 8.117 -5.477 1 33.38 499 ASP B C 1
ATOM 8700 O O . ASP B 1 499 ? 36.594 8.531 -4.348 1 33.38 499 ASP B O 1
ATOM 8704 N N . LYS B 1 500 ? 37.312 9.102 -6.281 1 31.06 500 LYS B N 1
ATOM 8705 C CA . LYS B 1 500 ? 36.969 10.461 -5.875 1 31.06 500 LYS B CA 1
ATOM 8706 C C . LYS B 1 500 ? 35.469 10.742 -6.055 1 31.06 500 LYS B C 1
ATOM 8708 O O . LYS B 1 500 ? 34.906 10.461 -7.113 1 31.06 500 LYS B O 1
ATOM 8713 N N . PRO B 1 501 ? 34.625 10.656 -5.047 1 31.59 501 PRO B N 1
ATOM 8714 C CA . PRO B 1 501 ? 33.25 11.102 -5.168 1 31.59 501 PRO B CA 1
ATOM 8715 C C . PRO B 1 501 ? 33.031 12.07 -6.332 1 31.59 501 PRO B C 1
ATOM 8717 O O . PRO B 1 501 ? 33.844 12.992 -6.527 1 31.59 501 PRO B O 1
ATOM 8720 N N . SER B 1 502 ? 32.688 11.594 -7.473 1 32.12 502 SER B N 1
ATOM 8721 C CA . SER B 1 502 ? 32.438 12.594 -8.508 1 32.12 502 SER B CA 1
ATOM 8722 C C . SER B 1 502 ? 31.812 13.852 -7.918 1 32.12 502 SER B C 1
ATOM 8724 O O . SER B 1 502 ? 30.844 13.773 -7.164 1 32.12 502 SER B O 1
ATOM 8726 N N . GLN B 1 503 ? 32.531 14.789 -7.574 1 30.12 503 GLN B N 1
ATOM 8727 C CA . GLN B 1 503 ? 32.031 16.109 -7.195 1 30.12 503 GLN B CA 1
ATOM 8728 C C . GLN B 1 503 ? 30.719 16.438 -7.922 1 30.12 503 GLN B C 1
ATOM 8730 O O . GLN B 1 503 ? 30.594 16.156 -9.117 1 30.12 503 GLN B O 1
ATOM 8735 N N . VAL B 1 504 ? 29.594 16.266 -7.336 1 31.12 504 VAL B N 1
ATOM 8736 C CA . VAL B 1 504 ? 28.328 16.781 -7.836 1 31.12 504 VAL B CA 1
ATOM 8737 C C . VAL B 1 504 ? 28.594 17.906 -8.844 1 31.12 504 VAL B C 1
ATOM 8739 O O . VAL B 1 504 ? 29.234 18.906 -8.508 1 31.12 504 VAL B O 1
ATOM 8742 N N . LYS B 1 505 ? 28.781 17.641 -10.039 1 31.39 505 LYS B N 1
ATOM 8743 C CA . LYS B 1 505 ? 28.828 18.656 -11.078 1 31.39 505 LYS B CA 1
ATOM 8744 C C . LYS B 1 505 ? 27.672 19.641 -10.93 1 31.39 505 LYS B C 1
ATOM 8746 O O . LYS B 1 505 ? 26.562 19.391 -11.414 1 31.39 505 LYS B O 1
ATOM 8751 N N . ARG B 1 506 ? 27.25 20.078 -9.82 1 32.75 506 ARG B N 1
ATOM 8752 C CA . ARG B 1 506 ? 26.438 21.281 -9.984 1 32.75 506 ARG B CA 1
ATOM 8753 C C . ARG B 1 506 ? 27 22.188 -11.078 1 32.75 506 ARG B C 1
ATOM 8755 O O . ARG B 1 506 ? 28.219 22.219 -11.297 1 32.75 506 ARG B O 1
ATOM 8762 N N . SER B 1 507 ? 26.422 22.453 -12.219 1 36.69 507 SER B N 1
ATOM 8763 C CA . SER B 1 507 ? 27.094 23.406 -13.086 1 36.69 507 SER B CA 1
ATOM 8764 C C . SER B 1 507 ? 28.094 24.266 -12.312 1 36.69 507 SER B C 1
ATOM 8766 O O . SER B 1 507 ? 29.25 24.375 -12.703 1 36.69 507 SER B O 1
ATOM 8768 N N . LYS B 1 508 ? 27.703 25.328 -11.625 1 39.69 508 LYS B N 1
ATOM 8769 C CA . LYS B 1 508 ? 28.562 26.094 -10.727 1 39.69 508 LYS B CA 1
ATOM 8770 C C . LYS B 1 508 ? 28.672 25.422 -9.359 1 39.69 508 LYS B C 1
ATOM 8772 O O . LYS B 1 508 ? 27.672 24.953 -8.812 1 39.69 508 LYS B O 1
ATOM 8777 N N . PRO B 1 509 ? 29.734 24.75 -8.992 1 43.5 509 PRO B N 1
ATOM 8778 C CA . PRO B 1 509 ? 29.922 24.141 -7.676 1 43.5 509 PRO B CA 1
ATOM 8779 C C . PRO B 1 509 ? 29.203 24.891 -6.559 1 43.5 509 PRO B C 1
ATOM 8781 O O . PRO B 1 509 ? 29.375 26.094 -6.41 1 43.5 509 PRO B O 1
ATOM 8784 N N . PHE B 1 510 ? 28.031 24.516 -6.16 1 47.44 510 PHE B N 1
ATOM 8785 C CA . PHE B 1 510 ? 27.328 25.188 -5.078 1 47.44 510 PHE B CA 1
ATOM 8786 C C . PHE B 1 510 ? 27.938 24.828 -3.727 1 47.44 510 PHE B C 1
ATOM 8788 O O . PHE B 1 510 ? 28.125 23.641 -3.416 1 47.44 510 PHE B O 1
ATOM 8795 N N . VAL B 1 511 ? 28.641 25.594 -3.018 1 59.47 511 VAL B N 1
ATOM 8796 C CA . VAL B 1 511 ? 29.125 25.531 -1.641 1 59.47 511 VAL B CA 1
ATOM 8797 C C . VAL B 1 511 ? 28.141 26.234 -0.714 1 59.47 511 VAL B C 1
ATOM 8799 O O . VAL B 1 511 ? 27.75 27.375 -0.969 1 59.47 511 VAL B O 1
ATOM 8802 N N . PRO B 1 512 ? 27.516 25.531 0.221 1 60.56 512 PRO B N 1
ATOM 8803 C CA . PRO B 1 512 ? 26.641 26.25 1.142 1 60.56 512 PRO B CA 1
ATOM 8804 C C . PRO B 1 512 ? 27.281 27.516 1.701 1 60.56 512 PRO B C 1
ATOM 8806 O O . PRO B 1 512 ? 28.484 27.562 1.919 1 60.56 512 PRO B O 1
ATOM 8809 N N . ASP B 1 513 ? 26.484 28.609 1.874 1 59.56 513 ASP B N 1
ATOM 8810 C CA . ASP B 1 513 ? 26.984 29.906 2.295 1 59.56 513 ASP B CA 1
ATOM 8811 C C . ASP B 1 513 ? 27.672 29.812 3.648 1 59.56 513 ASP B C 1
ATOM 8813 O O . ASP B 1 513 ? 28.641 30.531 3.902 1 59.56 513 ASP B O 1
ATOM 8817 N N . ASP B 1 514 ? 27.203 28.812 4.406 1 62.91 514 ASP B N 1
ATOM 8818 C CA . ASP B 1 514 ? 27.812 28.703 5.723 1 62.91 514 ASP B CA 1
ATOM 8819 C C . ASP B 1 514 ? 29.25 28.188 5.613 1 62.91 514 ASP B C 1
ATOM 8821 O O . ASP B 1 514 ? 30.125 28.562 6.406 1 62.91 514 ASP B O 1
ATOM 8825 N N . ARG B 1 515 ? 29.5 27.359 4.719 1 67.38 515 ARG B N 1
ATOM 8826 C CA . ARG B 1 515 ? 30.844 26.859 4.477 1 67.38 515 ARG B CA 1
ATOM 8827 C C . ARG B 1 515 ? 31.656 27.844 3.65 1 67.38 515 ARG B C 1
ATOM 8829 O O . ARG B 1 515 ? 32.844 28.047 3.91 1 67.38 515 ARG B O 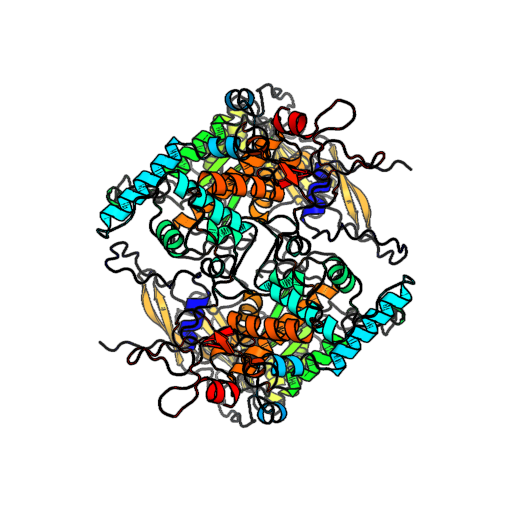1
ATOM 8836 N N . ARG B 1 516 ? 30.984 28.438 2.789 1 72.12 516 ARG B N 1
ATOM 8837 C CA . ARG B 1 516 ? 31.609 29.328 1.821 1 72.12 516 ARG B CA 1
ATOM 8838 C C . ARG B 1 516 ? 32.062 30.625 2.484 1 72.12 516 ARG B C 1
ATOM 8840 O O . ARG B 1 516 ? 33.156 31.141 2.213 1 72.12 516 ARG B O 1
ATOM 8847 N N . LEU B 1 517 ? 31.219 31.109 3.391 1 67.94 517 LEU B N 1
ATOM 8848 C CA . LEU B 1 517 ? 31.469 32.438 3.928 1 67.94 517 LEU B CA 1
ATOM 8849 C C . LEU B 1 517 ? 32.188 32.375 5.27 1 67.94 517 LEU B C 1
ATOM 8851 O O . LEU B 1 517 ? 32.5 33.406 5.871 1 67.94 517 LEU B O 1
ATOM 8855 N N . THR B 1 518 ? 32.469 31.188 5.746 1 62.47 518 THR B N 1
ATOM 8856 C CA . THR B 1 518 ? 33.25 31.109 6.977 1 62.47 518 THR B CA 1
ATOM 8857 C C . THR B 1 518 ? 34.688 31.516 6.719 1 62.47 518 THR B C 1
ATOM 8859 O O . THR B 1 518 ? 35.281 31.094 5.723 1 62.47 518 THR B O 1
ATOM 8862 N N . ASN B 1 519 ? 35.219 32.594 7.234 1 56.41 519 ASN B N 1
ATOM 8863 C CA . ASN B 1 519 ? 36.5 33.219 7.016 1 56.41 519 ASN B CA 1
ATOM 8864 C C . ASN B 1 519 ? 37.656 32.25 7.289 1 56.41 519 ASN B C 1
ATOM 8866 O O . ASN B 1 519 ? 38.812 32.5 6.883 1 56.41 519 ASN B O 1
ATOM 8870 N N . ASP B 1 520 ? 37.5 31.031 7.852 1 58.66 520 ASP B N 1
ATOM 8871 C CA . ASP B 1 520 ? 38.656 30.281 8.266 1 58.66 520 ASP B CA 1
ATOM 8872 C C . ASP B 1 520 ? 38.875 29.047 7.383 1 58.66 520 ASP B C 1
ATOM 8874 O O . ASP B 1 520 ? 37.906 28.359 7.051 1 58.66 520 ASP B O 1
ATOM 8878 N N . GLY B 1 521 ? 40.125 28.766 6.805 1 64.5 521 GLY B N 1
ATOM 8879 C CA . GLY B 1 521 ? 40.656 27.516 6.285 1 64.5 521 GLY B CA 1
ATOM 8880 C C . GLY B 1 521 ? 40.469 27.375 4.789 1 64.5 521 GLY B C 1
ATOM 8881 O O . GLY B 1 521 ? 40.469 26.266 4.262 1 64.5 521 GLY B O 1
ATOM 8882 N N . HIS B 1 522 ? 40.125 28.578 4.148 1 72.31 522 HIS B N 1
ATOM 8883 C CA . HIS B 1 522 ? 40.094 28.484 2.693 1 72.31 522 HIS B CA 1
ATOM 8884 C C . HIS B 1 522 ? 41.469 28.547 2.094 1 72.31 522 HIS B C 1
ATOM 8886 O O . HIS B 1 522 ? 42.031 29.641 1.883 1 72.31 522 HIS B O 1
ATOM 8892 N N . ILE B 1 523 ? 42.219 27.453 1.885 1 70.12 523 ILE B N 1
ATOM 8893 C CA . ILE B 1 523 ? 43.562 27.375 1.349 1 70.12 523 ILE B CA 1
ATOM 8894 C C . ILE B 1 523 ? 43.531 26.875 -0.096 1 70.12 523 ILE B C 1
ATOM 8896 O O . ILE B 1 523 ? 42.906 25.844 -0.388 1 70.12 523 ILE B O 1
ATOM 8900 N N . PRO B 1 524 ? 44.031 27.688 -0.97 1 71.88 524 PRO B N 1
ATOM 8901 C CA . PRO B 1 524 ? 44.062 27.25 -2.367 1 71.88 524 PRO B CA 1
ATOM 8902 C C . PRO B 1 524 ? 45.031 26.109 -2.6 1 71.88 524 PRO B C 1
ATOM 8904 O O . PRO B 1 524 ? 46.156 26.109 -2.041 1 71.88 524 PRO B O 1
ATOM 8907 N N . LYS B 1 525 ? 44.625 25.109 -3.188 1 76.62 525 LYS B N 1
ATOM 8908 C CA . LYS B 1 525 ? 45.469 24 -3.619 1 76.62 525 LYS B CA 1
ATOM 8909 C C . LYS B 1 525 ? 45.562 23.938 -5.141 1 76.62 525 LYS B C 1
ATOM 8911 O O . LYS B 1 525 ? 44.594 24.203 -5.836 1 76.62 525 LYS B O 1
ATOM 8916 N N . ASN B 1 526 ? 46.781 23.625 -5.586 1 74.75 526 ASN B N 1
ATOM 8917 C CA . ASN B 1 526 ? 47 23.5 -7.023 1 74.75 526 ASN B CA 1
ATOM 8918 C C . ASN B 1 526 ? 46.406 22.203 -7.574 1 74.75 526 ASN B C 1
ATOM 8920 O O . ASN B 1 526 ? 46.625 21.125 -6.996 1 74.75 526 ASN B O 1
ATOM 8924 N N . ILE B 1 527 ? 45.562 22.359 -8.578 1 75.69 527 ILE B N 1
ATOM 8925 C CA . ILE B 1 527 ? 44.969 21.219 -9.258 1 75.69 527 ILE B CA 1
ATOM 8926 C C . ILE B 1 527 ? 45.125 21.375 -10.766 1 75.69 527 ILE B C 1
ATOM 8928 O O . ILE B 1 527 ? 45.438 22.469 -11.25 1 75.69 527 ILE B O 1
ATOM 8932 N N . PRO B 1 528 ? 45 20.328 -11.516 1 78.56 528 PRO B N 1
ATOM 8933 C CA . PRO B 1 528 ? 44.938 20.547 -12.961 1 78.56 528 PRO B CA 1
ATOM 8934 C C . PRO B 1 528 ? 43.812 21.5 -13.367 1 78.56 528 PRO B C 1
ATOM 8936 O O . PRO B 1 528 ? 42.812 21.594 -12.68 1 78.56 528 PRO B O 1
ATOM 8939 N N . ARG B 1 529 ? 44.031 22.234 -14.344 1 78.19 529 ARG B N 1
ATOM 8940 C CA . ARG B 1 529 ? 43.125 23.312 -14.758 1 78.19 529 ARG B CA 1
ATOM 8941 C C . ARG B 1 529 ? 41.688 22.828 -14.922 1 78.19 529 ARG B C 1
ATOM 8943 O O . ARG B 1 529 ? 41.438 21.828 -15.609 1 78.19 529 ARG B O 1
ATOM 8950 N N . ARG B 1 530 ? 40.844 23.438 -14.086 1 80.38 530 ARG B N 1
ATOM 8951 C CA . ARG B 1 530 ? 39.406 23.188 -14.141 1 80.38 530 ARG B CA 1
ATOM 8952 C C . ARG B 1 530 ? 38.625 24.484 -14.328 1 80.38 530 ARG B C 1
ATOM 8954 O O . ARG B 1 530 ? 39.188 25.578 -14.164 1 80.38 530 ARG B O 1
ATOM 8961 N N . ARG B 1 531 ? 37.344 24.406 -14.672 1 80.5 531 ARG B N 1
ATOM 8962 C CA . ARG B 1 531 ? 36.5 25.594 -14.859 1 80.5 531 ARG B CA 1
ATOM 8963 C C . ARG B 1 531 ? 36.25 26.297 -13.539 1 80.5 531 ARG B C 1
ATOM 8965 O O . ARG B 1 531 ? 35.906 25.656 -12.539 1 80.5 531 ARG B O 1
ATOM 8972 N N . CYS B 1 532 ? 36.469 27.531 -13.508 1 76.38 532 CYS B N 1
ATOM 8973 C CA . CYS B 1 532 ? 36.219 28.328 -12.312 1 76.38 532 CYS B CA 1
ATOM 8974 C C . CYS B 1 532 ? 34.75 28.281 -11.938 1 76.38 532 CYS B C 1
ATOM 8976 O O . CYS B 1 532 ? 33.875 28.484 -12.797 1 76.38 532 CYS B O 1
ATOM 8978 N N . ALA B 1 533 ? 34.531 28.016 -10.711 1 78.06 533 ALA B N 1
ATOM 8979 C CA . ALA B 1 533 ? 33.156 27.875 -10.219 1 78.06 533 ALA B CA 1
ATOM 8980 C C . ALA B 1 533 ? 32.469 29.234 -10.133 1 78.06 533 ALA B C 1
ATOM 8982 O O . ALA B 1 533 ? 31.234 29.297 -10.055 1 78.06 533 ALA B O 1
ATOM 8983 N N . PHE B 1 534 ? 33.188 30.312 -10.188 1 77.19 534 PHE B N 1
ATOM 8984 C CA . PHE B 1 534 ? 32.656 31.656 -9.977 1 77.19 534 PHE B CA 1
ATOM 8985 C C . PHE B 1 534 ? 32.531 32.406 -11.297 1 77.19 534 PHE B C 1
ATOM 8987 O O . PHE B 1 534 ? 31.469 32.938 -11.633 1 77.19 534 PHE B O 1
ATOM 8994 N N . CYS B 1 535 ? 33.562 32.438 -12.117 1 74 535 CYS B N 1
ATOM 8995 C CA . CYS B 1 535 ? 33.594 33.344 -13.258 1 74 535 CYS B CA 1
ATOM 8996 C C . CYS B 1 535 ? 33.406 32.562 -14.562 1 74 535 CYS B C 1
ATOM 8998 O O . CYS B 1 535 ? 33.219 33.188 -15.617 1 74 535 CYS B O 1
ATOM 9000 N N . SER B 1 536 ? 33.5 31.281 -14.57 1 75.75 536 SER B N 1
ATOM 9001 C CA . SER B 1 536 ? 33.406 30.531 -15.82 1 75.75 536 SER B CA 1
ATOM 9002 C C . SER B 1 536 ? 31.938 30.438 -16.281 1 75.75 536 SER B C 1
ATOM 9004 O O . SER B 1 536 ? 31.062 30.094 -15.484 1 75.75 536 SER B O 1
ATOM 9006 N N . THR B 1 537 ? 31.625 31.031 -17.5 1 74 537 THR B N 1
ATOM 9007 C CA . THR B 1 537 ? 30.312 30.969 -18.125 1 74 537 THR B CA 1
ATOM 9008 C C . THR B 1 537 ? 30.344 30.109 -19.375 1 74 537 THR B C 1
ATOM 9010 O O . THR B 1 537 ? 31.422 29.75 -19.875 1 74 537 THR B O 1
ATOM 9013 N N . LYS B 1 538 ? 29.172 29.688 -19.844 1 72.94 538 LYS B N 1
ATOM 9014 C CA . LYS B 1 538 ? 29.078 28.922 -21.078 1 72.94 538 LYS B CA 1
ATOM 9015 C C . LYS B 1 538 ? 29.719 29.688 -22.234 1 72.94 538 LYS B C 1
ATOM 9017 O O . LYS B 1 538 ? 30.328 29.078 -23.125 1 72.94 538 LYS B O 1
ATOM 9022 N N . LYS B 1 539 ? 29.672 30.984 -22.234 1 74.56 539 LYS B N 1
ATOM 9023 C CA . LYS B 1 539 ? 30.172 31.812 -23.328 1 74.56 539 LYS B CA 1
ATOM 9024 C C . LYS B 1 539 ? 31.672 32.062 -23.172 1 74.56 539 LYS B C 1
ATOM 9026 O O . LYS B 1 539 ? 32.406 32.031 -24.156 1 74.56 539 LYS B O 1
ATOM 9031 N N . ASN B 1 540 ? 32.125 32.281 -21.938 1 72.75 540 ASN B N 1
ATOM 9032 C CA . ASN B 1 540 ? 33.5 32.562 -21.625 1 72.75 540 ASN B CA 1
ATOM 9033 C C . ASN B 1 540 ? 34.094 31.547 -20.625 1 72.75 540 ASN B C 1
ATOM 9035 O O . ASN B 1 540 ? 33.906 31.719 -19.422 1 72.75 540 ASN B O 1
ATOM 9039 N N . GLU B 1 541 ? 34.625 30.531 -21.156 1 76 541 GLU B N 1
ATOM 9040 C CA . GLU B 1 541 ? 35.219 29.5 -20.312 1 76 541 GLU B CA 1
ATOM 9041 C C . GLU B 1 541 ? 36.531 29.953 -19.672 1 76 541 GLU B C 1
ATOM 9043 O O . GLU B 1 541 ? 37.469 30.359 -20.375 1 76 541 GLU B O 1
ATOM 9048 N N . GLN B 1 542 ? 36.5 30.188 -18.391 1 76.5 542 GLN B N 1
ATOM 9049 C CA . GLN B 1 542 ? 37.719 30.5 -17.656 1 76.5 542 GLN B CA 1
ATOM 9050 C C . GLN B 1 542 ? 38.156 29.312 -16.781 1 76.5 542 GLN B C 1
ATOM 9052 O O . GLN B 1 542 ? 37.344 28.781 -16.016 1 76.5 542 GLN B O 1
ATOM 9057 N N . ARG B 1 543 ? 39.281 28.859 -17.031 1 79.75 543 ARG B N 1
ATOM 9058 C CA . ARG B 1 543 ? 39.844 27.734 -16.281 1 79.75 543 ARG B CA 1
ATOM 9059 C C . ARG B 1 543 ? 40.906 28.188 -15.281 1 79.75 543 ARG B C 1
ATOM 9061 O O . ARG B 1 543 ? 41.562 29.188 -15.508 1 79.75 543 ARG B O 1
ATOM 9068 N N . THR B 1 544 ? 40.812 27.578 -14.133 1 77.81 544 THR B N 1
ATOM 9069 C CA . THR B 1 544 ? 41.781 27.922 -13.086 1 77.81 544 THR B CA 1
ATOM 9070 C C . THR B 1 544 ? 42.5 26.672 -12.586 1 77.81 544 THR B C 1
ATOM 9072 O O . THR B 1 544 ? 42 25.562 -12.719 1 77.81 544 THR B O 1
ATOM 9075 N N . ALA B 1 545 ? 43.719 26.922 -12.117 1 77.38 545 ALA B N 1
ATOM 9076 C CA . ALA B 1 545 ? 44.562 25.844 -11.57 1 77.38 545 ALA B CA 1
ATOM 9077 C C . ALA B 1 545 ? 44.469 25.828 -10.047 1 77.38 545 ALA B C 1
ATOM 9079 O O . ALA B 1 545 ? 45.281 25.172 -9.383 1 77.38 545 ALA B O 1
ATOM 9080 N N . TRP B 1 546 ? 43.469 26.531 -9.516 1 79 546 TRP B N 1
ATOM 9081 C CA . TRP B 1 546 ? 43.406 26.641 -8.062 1 79 546 TRP B CA 1
ATOM 9082 C C . TRP B 1 546 ? 42.062 26.141 -7.535 1 79 546 TRP B C 1
ATOM 9084 O O . TRP B 1 546 ? 41.031 26.375 -8.148 1 79 546 TRP B O 1
ATOM 9094 N N . LEU B 1 547 ? 42.188 25.406 -6.477 1 80.56 547 LEU B N 1
ATOM 9095 C CA . LEU B 1 547 ? 41.031 24.828 -5.781 1 80.56 547 LEU B CA 1
ATOM 9096 C C . LEU B 1 547 ? 41.031 25.234 -4.309 1 80.56 547 LEU B C 1
ATOM 9098 O O . LEU B 1 547 ? 42.062 25.219 -3.662 1 80.56 547 LEU B O 1
ATOM 9102 N N . CYS B 1 548 ? 39.938 25.656 -3.799 1 77.88 548 CYS B N 1
ATOM 9103 C CA . CYS B 1 548 ? 39.844 25.859 -2.357 1 77.88 548 CYS B CA 1
ATOM 9104 C C . CYS B 1 548 ? 39.719 24.516 -1.635 1 77.88 548 CYS B C 1
ATOM 9106 O O . CYS B 1 548 ? 38.812 23.734 -1.907 1 77.88 548 CYS B O 1
ATOM 9108 N N . MET B 1 549 ? 40.625 24.25 -0.689 1 75.5 549 MET B N 1
ATOM 9109 C CA . MET B 1 549 ? 40.688 22.984 0.019 1 75.5 549 MET B CA 1
ATOM 9110 C C . MET B 1 549 ? 39.438 22.766 0.869 1 75.5 549 MET B C 1
ATOM 9112 O O . MET B 1 549 ? 38.969 21.625 1.008 1 75.5 549 MET B O 1
ATOM 9116 N N . ARG B 1 550 ? 38.938 23.812 1.342 1 70.81 550 ARG B N 1
ATOM 9117 C CA . ARG B 1 550 ? 37.812 23.734 2.252 1 70.81 550 ARG B CA 1
ATOM 9118 C C . ARG B 1 550 ? 36.5 23.562 1.482 1 70.81 550 ARG B C 1
ATOM 9120 O O . ARG B 1 550 ? 35.656 22.75 1.843 1 70.81 550 ARG B O 1
ATOM 9127 N N . CYS B 1 551 ? 36.344 24.375 0.468 1 74.25 551 CYS B N 1
ATOM 9128 C CA . CYS B 1 551 ? 35.094 24.391 -0.285 1 74.25 551 CYS B CA 1
ATOM 9129 C C . CYS B 1 551 ? 35.156 23.391 -1.438 1 74.25 551 CYS B C 1
ATOM 9131 O O . CYS B 1 551 ? 34.125 23.078 -2.025 1 74.25 551 CYS B O 1
ATOM 9133 N N . GLU B 1 552 ? 36.312 22.938 -1.806 1 76.62 552 GLU B N 1
ATOM 9134 C CA . GLU B 1 552 ? 36.625 22 -2.877 1 76.62 552 GLU B CA 1
ATOM 9135 C C . GLU B 1 552 ? 36.031 22.453 -4.203 1 76.62 552 GLU B C 1
ATOM 9137 O O . GLU B 1 552 ? 35.5 21.641 -4.957 1 76.62 552 GLU B O 1
ATOM 9142 N N . VAL B 1 553 ? 36.156 23.781 -4.43 1 80.88 553 VAL B N 1
ATOM 9143 C CA . VAL B 1 553 ? 35.719 24.375 -5.68 1 80.88 553 VAL B CA 1
ATOM 9144 C C . VAL B 1 553 ? 36.875 25.094 -6.359 1 80.88 553 VAL B C 1
ATOM 9146 O O . VAL B 1 553 ? 37.688 25.75 -5.699 1 80.88 553 VAL B O 1
ATOM 9149 N N . PRO B 1 554 ? 37.031 25 -7.711 1 82 554 PRO B N 1
ATOM 9150 C CA . PRO B 1 554 ? 38.062 25.75 -8.422 1 82 554 PRO B CA 1
ATOM 9151 C C . PRO B 1 554 ? 37.75 27.234 -8.555 1 82 554 PRO B C 1
ATOM 9153 O O . PRO B 1 554 ? 36.625 27.609 -8.93 1 82 554 PRO B O 1
ATOM 9156 N N . LEU B 1 555 ? 38.625 28.078 -8.07 1 82.44 555 LEU B N 1
ATOM 9157 C CA . LEU B 1 555 ? 38.469 29.531 -8.109 1 82.44 555 LEU B CA 1
ATOM 9158 C C . LEU B 1 555 ? 39.719 30.219 -8.633 1 82.44 555 LEU B C 1
ATOM 9160 O O . LEU B 1 555 ? 40.844 29.812 -8.305 1 82.44 555 LEU B O 1
ATOM 9164 N N . CYS B 1 556 ? 39.5 31.219 -9.461 1 77.12 556 CYS B N 1
ATOM 9165 C CA . CYS B 1 556 ? 40.625 31.969 -10 1 77.12 556 CYS B CA 1
ATOM 9166 C C . CYS B 1 556 ? 41.281 32.844 -8.93 1 77.12 556 CYS B C 1
ATOM 9168 O O . CYS B 1 556 ? 40.594 33.469 -8.133 1 77.12 556 CYS B O 1
ATOM 9170 N N . LEU B 1 557 ? 42.531 32.812 -8.648 1 71.81 557 LEU B N 1
ATOM 9171 C CA . LEU B 1 557 ? 43.25 33.688 -7.707 1 71.81 557 LEU B CA 1
ATOM 9172 C C . LEU B 1 557 ? 43.594 35 -8.359 1 71.81 557 LEU B C 1
ATOM 9174 O O . LEU B 1 557 ? 43.5 36.062 -7.707 1 71.81 557 LEU B O 1
ATOM 9178 N N . GLN B 1 558 ? 44.344 35 -9.445 1 62.94 558 GLN B N 1
ATOM 9179 C CA . GLN B 1 558 ? 44.844 36.25 -9.992 1 62.94 558 GLN B CA 1
ATOM 9180 C C . GLN B 1 558 ? 44.406 36.438 -11.438 1 62.94 558 GLN B C 1
ATOM 9182 O O . GLN B 1 558 ? 44.812 35.688 -12.32 1 62.94 558 GLN B O 1
ATOM 9187 N N . LYS B 1 559 ? 43.188 36.406 -11.781 1 55.38 559 LYS B N 1
ATOM 9188 C CA . LYS B 1 559 ? 43.062 36.938 -13.133 1 55.38 559 LYS B CA 1
ATOM 9189 C C . LYS B 1 559 ? 43.094 38.469 -13.117 1 55.38 559 LYS B C 1
ATOM 9191 O O . LYS B 1 559 ? 43.031 39.094 -12.055 1 55.38 559 LYS B O 1
ATOM 9196 N N . THR B 1 560 ? 42.844 39.156 -14.438 1 53.16 560 THR B N 1
ATOM 9197 C CA . THR B 1 560 ? 42.875 40.594 -14.719 1 53.16 560 THR B CA 1
ATOM 9198 C C . THR B 1 560 ? 42.062 41.375 -13.711 1 53.16 560 THR B C 1
ATOM 9200 O O . THR B 1 560 ? 40.906 41.781 -14.008 1 53.16 560 THR B O 1
ATOM 9203 N N . GLY B 1 561 ? 42.469 41.438 -12.398 1 54.22 561 GLY B N 1
ATOM 9204 C CA . GLY B 1 561 ? 41.938 42.344 -11.383 1 54.22 561 GLY B CA 1
ATOM 9205 C C . GLY B 1 561 ? 41.094 41.625 -10.352 1 54.22 561 GLY B C 1
ATOM 9206 O O . GLY B 1 561 ? 40.938 42.062 -9.219 1 54.22 561 GLY B O 1
ATOM 9207 N N . ILE B 1 562 ? 40 40.719 -10.719 1 56.53 562 ILE B N 1
ATOM 9208 C CA . ILE B 1 562 ? 39.031 40.219 -9.766 1 56.53 562 ILE B CA 1
ATOM 9209 C C . ILE B 1 562 ? 39.406 38.812 -9.305 1 56.53 562 ILE B C 1
ATOM 9211 O O . ILE B 1 562 ? 39.656 37.938 -10.133 1 56.53 562 ILE B O 1
ATOM 9215 N N . SER B 1 563 ? 39.781 38.594 -8.031 1 70.12 563 SER B N 1
ATOM 9216 C CA . SER B 1 563 ? 40.062 37.25 -7.473 1 70.12 563 SER B CA 1
ATOM 9217 C C . SER B 1 563 ? 38.781 36.5 -7.211 1 70.12 563 SER B C 1
ATOM 9219 O O . SER B 1 563 ? 38 36.844 -6.336 1 70.12 563 SER B O 1
ATOM 9221 N N . CYS B 1 564 ? 38.469 35.5 -8.055 1 77.25 564 CYS B N 1
ATOM 9222 C CA . CYS B 1 564 ? 37.281 34.656 -7.859 1 77.25 564 CYS B CA 1
ATOM 9223 C C . CYS B 1 564 ? 37.312 34 -6.488 1 77.25 564 CYS B C 1
ATOM 9225 O O . CYS B 1 564 ? 36.25 33.781 -5.875 1 77.25 564 CYS B O 1
ATOM 9227 N N . PHE B 1 565 ? 38.5 33.812 -5.941 1 77.06 565 PHE B N 1
ATOM 9228 C CA . PHE B 1 565 ? 38.688 33.188 -4.637 1 77.06 565 PHE B CA 1
ATOM 9229 C C . PHE B 1 565 ? 38.156 34.094 -3.527 1 77.06 565 PHE B C 1
ATOM 9231 O O . PHE B 1 565 ? 37.469 33.656 -2.621 1 77.06 565 PHE B O 1
ATOM 9238 N N . GLU B 1 566 ? 38.5 35.344 -3.674 1 75.44 566 GLU B N 1
ATOM 9239 C CA . GLU B 1 566 ? 38.031 36.344 -2.697 1 75.44 566 GLU B CA 1
ATOM 9240 C C . GLU B 1 566 ? 36.562 36.594 -2.83 1 75.44 566 GLU B C 1
ATOM 9242 O O . GLU B 1 566 ? 35.812 36.625 -1.831 1 75.44 566 GLU B O 1
ATOM 9247 N N . LYS B 1 567 ? 36.062 36.688 -4.012 1 76.81 567 LYS B N 1
ATOM 9248 C CA . LYS B 1 567 ? 34.656 37.062 -4.227 1 76.81 567 LYS B CA 1
ATOM 9249 C C . LYS B 1 567 ? 33.719 35.906 -3.859 1 76.81 567 LYS B C 1
ATOM 9251 O O . LYS B 1 567 ? 32.625 36.094 -3.33 1 76.81 567 LYS B O 1
ATOM 9256 N N . PHE B 1 568 ? 34.188 34.781 -4.074 1 77.19 568 PHE B N 1
ATOM 9257 C CA . PHE B 1 568 ? 33.406 33.562 -3.775 1 77.19 568 PHE B CA 1
ATOM 9258 C C . PHE B 1 568 ? 33.281 33.375 -2.27 1 77.19 568 PHE B C 1
ATOM 9260 O O . PHE B 1 568 ? 32.219 32.906 -1.796 1 77.19 568 PHE B O 1
ATOM 9267 N N . HIS B 1 569 ? 34.281 33.781 -1.538 1 76.69 569 HIS B N 1
ATOM 9268 C CA . HIS B 1 569 ? 34.281 33.531 -0.099 1 76.69 569 HIS B CA 1
ATOM 9269 C C . HIS B 1 569 ? 33.875 34.781 0.672 1 76.69 569 HIS B C 1
ATOM 9271 O O . HIS B 1 569 ? 33.812 34.781 1.904 1 76.69 569 HIS B O 1
ATOM 9277 N N . THR B 1 570 ? 33.656 35.938 0.034 1 73.56 570 THR B N 1
ATOM 9278 C CA . THR B 1 570 ? 33.25 37.156 0.708 1 73.56 570 THR B CA 1
ATOM 9279 C C . THR B 1 570 ? 31.797 37.5 0.36 1 73.56 570 THR B C 1
ATOM 9281 O O . THR B 1 570 ? 31.125 38.219 1.103 1 73.56 570 THR B O 1
ATOM 9284 N N . LYS B 1 571 ? 31.203 37.094 -0.82 1 64.31 571 LYS B N 1
ATOM 9285 C CA . LYS B 1 571 ? 29.859 37.469 -1.213 1 64.31 571 LYS B CA 1
ATOM 9286 C C . LYS B 1 571 ? 29.016 36.25 -1.535 1 64.31 571 LYS B C 1
ATOM 9288 O O . LYS B 1 571 ? 29.516 35.281 -2.111 1 64.31 571 LYS B O 1
#

Sequence (1142 aa):
MRKKYLSTAEALAFFEELPSDDDSEATDLSENEDNCICKNDTVIISDDEVPEAELEICDDEVSGIGEEGKVIWTKTPFDSNIPVFEEPSGPSADMLSMDEISPIKVFLCFFTQSFLELIVFQTNLYATQKGKTFTPTTVNEMLCFFGINLYMGIKTLPSYRDYWSTSPLLHDSYISKYMSVKRFSWLLAHIHLNDNSLQPPRGNEKYYKLYKVRPLVNHLSERFLALFKPNKNQSIDESMIKFKGRSSLKQYMPKKPIKRGYKIWMRCDESGYACQFDIYTGKTAESIEKGLGERVVTSLCRTLFRKNHRVYFDNFFTSYALLSFLKTQNVFACGTVMMNRKNLPKNLLEDKILKQGEFDWAVSEENVVCMKWKDKRTVSVLSCQENPTAAASVDRREKNGEKRKVICPQAIVDYNKNMGFVDYFDHLKSLYQIDRKSKKWWHRILFHFLDVSVINSFILCKMLPCDKDDVKSVKVFRMSLIESLLTIGGSSNKRKLSDKPSQVKRSKPFVPDDRRLTNDGHIPKNIPRRRCAFCSTKKNEQRTAWLCMRCEVPLCLQKTGISCFEKFHTKMRKKYLSTAEALAFFEELPSDDDSEATDLSENEDNCICKNDTVIISDDEVPEAELEICDDEVSGIGEEGKVIWTKTPFDSNIPVFEEPSGPSADMLSMDEISPIKVFLCFFTQSFLELIVFQTNLYATQKGKTFTPTTVNEMLCFFGINLYMGIKTLPSYRDYWSTSPLLHDSYISKYMSVKRFSWLLAHIHLNDNSLQPPRGNEKYYKLYKVRPLVNHLSERFLALFKPNKNQSIDESMIKFKGRSSLKQYMPKKPIKRGYKIWMRCDESGYACQFDIYTGKTAESIEKGLGERVVTSLCRTLFRKNHRVYFDNFFTSYALLSFLKTQNVFACGTVMMNRKNLPKNLLEDKILKQGEFDWAVSEENVVCMKWKDKRTVSVLSCQENPTAAASVDRREKNGEKRKVICPQAIVDYNKNMGFVDYFDHLKSLYQIDRKSKKWWHRILFHFLDVSVINSFILCKMLPCDKDDVKSVKVFRMSLIESLLTIGGSSNKRKLSDKPSQVKRSKPFVPDDRRLTNDGHIPKNIPRRRCAFCSTKKNEQRTAWLCMRCEVPLCLQKTGISCFEKFHTK

Organism: Araneus ventricosus (NCBI:txid182803)